Protein AF-A0A8H5YUH0-F1 (afdb_monomer)

Mean predicted aligned error: 22.32 Å

Radius of gyration: 38.68 Å; Cα contacts (8 Å, |Δi|>4): 1839; chains: 1; bounding box: 106×104×126 Å

Structure (mmCIF, N/CA/C/O backbone):
data_AF-A0A8H5YUH0-F1
#
_entry.id   AF-A0A8H5YUH0-F1
#
loop_
_atom_site.group_PDB
_atom_site.id
_atom_site.type_symbol
_atom_site.label_atom_id
_atom_site.label_alt_id
_atom_site.label_comp_id
_atom_site.label_asym_id
_atom_site.label_entity_id
_atom_site.label_seq_id
_atom_site.pdbx_PDB_ins_code
_atom_site.Cartn_x
_atom_site.Cartn_y
_atom_site.Cartn_z
_atom_site.occupancy
_atom_site.B_iso_or_equiv
_atom_site.auth_seq_id
_atom_site.auth_comp_id
_atom_site.auth_asym_id
_atom_site.auth_atom_id
_atom_site.pdbx_PDB_model_num
ATOM 1 N N . MET A 1 1 ? -43.700 -12.342 6.364 1.00 34.75 1 MET A N 1
ATOM 2 C CA . MET A 1 1 ? -42.359 -11.958 5.876 1.00 34.75 1 MET A CA 1
ATOM 3 C C . MET A 1 1 ? -42.136 -10.523 6.317 1.00 34.75 1 MET A C 1
ATOM 5 O O . MET A 1 1 ? -43.004 -9.707 6.036 1.00 34.75 1 MET A O 1
ATOM 9 N N . SER A 1 2 ? -41.096 -10.220 7.093 1.00 41.53 2 SER A N 1
ATOM 10 C CA . SER A 1 2 ? -40.891 -8.859 7.606 1.00 41.53 2 SER A CA 1
ATOM 11 C C . SER A 1 2 ? -40.050 -8.031 6.641 1.00 41.53 2 SER A C 1
ATOM 13 O O . SER A 1 2 ? -38.863 -8.309 6.454 1.00 41.53 2 SER A O 1
ATOM 15 N N . VAL A 1 3 ? -40.661 -6.977 6.096 1.00 59.75 3 VAL A N 1
ATOM 16 C CA . VAL A 1 3 ? -39.940 -5.780 5.639 1.00 59.75 3 VAL A CA 1
ATOM 17 C C . VAL A 1 3 ? -39.027 -5.310 6.779 1.00 59.75 3 VAL A C 1
ATOM 19 O O . VAL A 1 3 ? -39.388 -5.457 7.952 1.00 59.75 3 VAL A O 1
ATOM 22 N N . LEU A 1 4 ? -37.842 -4.779 6.458 1.00 69.00 4 LEU A N 1
ATOM 23 C CA . LEU A 1 4 ? -36.957 -4.177 7.462 1.00 69.00 4 LEU A CA 1
ATOM 24 C C . LEU A 1 4 ? -37.743 -3.144 8.281 1.00 69.00 4 LEU A C 1
ATOM 26 O O . LEU A 1 4 ? -38.501 -2.353 7.720 1.00 69.00 4 LEU A O 1
ATOM 30 N N . SER A 1 5 ? -37.600 -3.163 9.609 1.00 76.56 5 SER A N 1
ATOM 31 C CA . SER A 1 5 ? -38.377 -2.255 10.456 1.00 76.56 5 SER A CA 1
ATOM 32 C C . SER A 1 5 ? -38.051 -0.799 10.116 1.00 76.56 5 SER A C 1
ATOM 34 O O . SER A 1 5 ? -36.908 -0.475 9.792 1.00 76.56 5 SER A O 1
ATOM 36 N N . GLN A 1 6 ? -39.037 0.098 10.226 1.00 74.50 6 GLN A N 1
ATOM 37 C CA . GLN A 1 6 ? -38.838 1.525 9.933 1.00 74.50 6 GLN A CA 1
ATOM 38 C C . GLN A 1 6 ? -37.668 2.127 10.731 1.00 74.50 6 GLN A C 1
ATOM 40 O O . GLN A 1 6 ? -36.935 2.954 10.202 1.00 74.50 6 GLN A O 1
ATOM 45 N N . GLY A 1 7 ? -37.431 1.657 11.963 1.00 70.75 7 GLY A N 1
ATOM 46 C CA . GLY A 1 7 ? -36.268 2.054 12.763 1.00 70.75 7 GLY A CA 1
ATOM 47 C C . GLY A 1 7 ? -34.925 1.615 12.164 1.00 70.75 7 GLY A C 1
ATOM 48 O O . GLY A 1 7 ? -33.990 2.409 12.138 1.00 70.75 7 GLY A O 1
ATOM 49 N N . ILE A 1 8 ? -34.826 0.391 11.626 1.00 71.12 8 ILE A N 1
ATOM 50 C CA . ILE A 1 8 ? -33.613 -0.075 10.931 1.00 71.12 8 ILE A CA 1
ATOM 51 C C . ILE A 1 8 ? -33.422 0.699 9.625 1.00 71.12 8 ILE A C 1
ATOM 53 O O . ILE A 1 8 ? -32.325 1.187 9.373 1.00 71.12 8 ILE A O 1
ATOM 57 N N . GLN A 1 9 ? -34.480 0.876 8.826 1.00 75.81 9 GLN A N 1
ATOM 58 C CA . GLN A 1 9 ? -34.396 1.664 7.592 1.00 75.81 9 GLN A CA 1
ATOM 59 C C . GLN A 1 9 ? -33.967 3.112 7.879 1.00 75.81 9 GLN A C 1
ATOM 61 O O . GLN A 1 9 ? -33.091 3.630 7.198 1.00 75.81 9 GLN A O 1
ATOM 66 N N . SER A 1 10 ? -34.515 3.749 8.919 1.00 78.00 10 SER A N 1
ATOM 67 C CA . SER A 1 10 ? -34.119 5.103 9.326 1.00 78.00 10 SER A CA 1
ATOM 68 C C . SER A 1 10 ? -32.666 5.176 9.802 1.00 78.00 10 SER A C 1
ATOM 70 O O . SER A 1 10 ? -31.998 6.160 9.497 1.00 78.00 10 SER A O 1
ATOM 72 N N . LYS A 1 11 ? -32.160 4.157 10.516 1.00 73.25 11 LYS A N 1
ATOM 73 C CA . LYS A 1 11 ? -30.747 4.098 10.931 1.00 73.25 11 LYS A CA 1
ATOM 74 C C . LYS A 1 11 ? -29.819 3.941 9.721 1.00 73.25 11 LYS A C 1
ATOM 76 O O . LYS A 1 11 ? -28.820 4.641 9.643 1.00 73.25 11 LYS A O 1
ATOM 81 N N . LEU A 1 12 ? -30.175 3.077 8.766 1.00 73.75 12 LEU A N 1
ATOM 82 C CA . LEU A 1 12 ? -29.415 2.894 7.524 1.00 73.75 12 LEU A CA 1
ATOM 83 C C . LEU A 1 12 ? -29.387 4.169 6.668 1.00 73.75 12 LEU A C 1
ATOM 85 O O . LEU A 1 12 ? -28.328 4.513 6.158 1.00 73.75 12 LEU A O 1
ATOM 89 N N . ARG A 1 13 ? -30.514 4.893 6.549 1.00 85.25 13 ARG A N 1
ATOM 90 C CA . ARG A 1 13 ? -30.536 6.205 5.875 1.00 85.25 13 ARG A CA 1
ATOM 91 C C . ARG A 1 13 ? -29.604 7.196 6.566 1.00 85.25 13 ARG A C 1
ATOM 93 O O . ARG A 1 13 ? -28.718 7.713 5.907 1.00 85.25 13 ARG A O 1
ATOM 100 N N . GLY A 1 14 ? -29.728 7.354 7.887 1.00 77.69 14 GLY A N 1
ATOM 101 C CA . GLY A 1 14 ? -28.892 8.277 8.660 1.00 77.69 14 GLY A CA 1
ATOM 102 C C . GLY A 1 14 ? -27.386 8.030 8.515 1.00 77.69 14 GLY A C 1
ATOM 103 O O . GLY A 1 14 ? -26.649 8.991 8.342 1.00 77.69 14 GLY A O 1
ATOM 104 N N . ILE A 1 15 ? -26.940 6.766 8.509 1.00 77.62 15 ILE A N 1
ATOM 105 C CA . ILE A 1 15 ? -25.524 6.409 8.281 1.00 77.62 15 ILE A CA 1
ATOM 106 C C . ILE A 1 15 ? -25.061 6.842 6.883 1.00 77.62 15 ILE A C 1
ATOM 108 O O . ILE A 1 15 ? -23.987 7.407 6.730 1.00 77.62 15 ILE A O 1
ATOM 112 N N . ILE A 1 16 ? -25.870 6.590 5.853 1.00 81.44 16 ILE A N 1
ATOM 113 C CA . ILE A 1 16 ? -25.535 6.958 4.470 1.00 81.44 16 ILE A CA 1
ATOM 114 C C . ILE A 1 16 ? -25.541 8.486 4.296 1.00 81.44 16 ILE A C 1
ATOM 116 O O . ILE A 1 16 ? -24.627 9.029 3.680 1.00 81.44 16 ILE A O 1
ATOM 120 N N . ASP A 1 17 ? -26.536 9.170 4.868 1.00 85.12 17 ASP A N 1
ATOM 121 C CA . ASP A 1 17 ? -26.675 10.630 4.820 1.00 85.12 17 ASP A CA 1
ATOM 122 C C . ASP A 1 17 ? -25.502 11.332 5.526 1.00 85.12 17 ASP A C 1
ATOM 124 O O . ASP A 1 17 ? -24.953 12.295 4.995 1.00 85.12 17 ASP A O 1
ATOM 128 N N . GLU A 1 18 ? -25.046 10.819 6.675 1.00 78.44 18 GLU A N 1
ATOM 129 C CA . GLU A 1 18 ? -23.885 11.335 7.421 1.00 78.44 18 GLU A CA 1
ATOM 130 C C . GLU A 1 18 ? -22.621 11.437 6.546 1.00 78.44 18 GLU A C 1
ATOM 132 O O . GLU A 1 18 ? -21.846 12.386 6.680 1.00 78.44 18 GLU A O 1
ATOM 137 N N . TYR A 1 19 ? -22.438 10.509 5.602 1.00 75.94 19 TYR A N 1
ATOM 138 C CA . TYR A 1 19 ? -21.250 10.448 4.745 1.00 75.94 19 TYR A CA 1
ATOM 139 C C . TYR A 1 19 ? -21.340 11.436 3.567 1.00 75.94 19 TYR A C 1
ATOM 141 O O . TYR A 1 19 ? -20.321 11.924 3.076 1.00 75.94 19 TYR A O 1
ATOM 149 N N . THR A 1 20 ? -22.555 11.744 3.110 1.00 81.06 20 THR A N 1
ATOM 150 C CA . THR A 1 20 ? -22.821 12.573 1.924 1.00 81.06 20 THR A CA 1
ATOM 151 C C . THR A 1 20 ? -23.232 14.012 2.239 1.00 81.06 20 THR A C 1
ATOM 153 O O . THR A 1 20 ? -23.141 14.864 1.363 1.00 81.06 20 THR A O 1
ATOM 156 N N . THR A 1 21 ? -23.722 14.298 3.452 1.00 71.75 21 THR A N 1
ATOM 157 C CA . THR A 1 21 ? -24.270 15.619 3.828 1.00 71.75 21 THR A CA 1
ATOM 158 C C . THR A 1 21 ? -23.669 16.210 5.110 1.00 71.75 21 THR A C 1
ATOM 160 O O . THR A 1 21 ? -24.075 17.292 5.530 1.00 71.75 21 THR A O 1
ATOM 163 N N . GLY A 1 22 ? -22.744 15.512 5.776 1.00 47.62 22 GLY A N 1
ATOM 164 C CA . GLY A 1 22 ? -22.172 15.934 7.057 1.00 47.62 22 GLY A CA 1
ATOM 165 C C . GLY A 1 22 ? -20.941 16.840 6.938 1.00 47.62 22 GLY A C 1
ATOM 166 O O . GLY A 1 22 ? -19.823 16.334 6.913 1.00 47.62 22 GLY A O 1
ATOM 167 N N . GLY A 1 23 ? -21.134 18.165 6.961 1.00 46.62 23 GLY A N 1
ATOM 168 C CA . GLY A 1 23 ? -20.059 19.148 7.188 1.00 46.62 23 GLY A CA 1
ATOM 169 C C . GLY A 1 23 ? -19.947 20.264 6.142 1.00 46.62 23 GLY A C 1
ATOM 170 O O . GLY A 1 23 ? -20.737 20.348 5.205 1.00 46.62 23 GLY A O 1
ATOM 171 N N . THR A 1 24 ? -18.952 21.141 6.314 1.00 40.62 24 THR A N 1
ATOM 172 C CA . THR A 1 24 ? -18.620 22.225 5.365 1.00 40.62 24 THR A CA 1
ATOM 173 C C . THR A 1 24 ? -17.919 21.739 4.092 1.00 40.62 24 THR A C 1
ATOM 175 O O . THR A 1 24 ? -17.870 22.483 3.118 1.00 40.62 24 THR A O 1
ATOM 178 N N . GLU A 1 25 ? -17.423 20.499 4.076 1.00 53.81 25 GLU A N 1
ATOM 179 C CA . GLU A 1 25 ? -16.962 19.784 2.881 1.00 53.81 25 GLU A CA 1
ATOM 180 C C . GLU A 1 25 ? -17.550 18.359 2.888 1.00 53.81 25 GLU A C 1
ATOM 182 O O . GLU A 1 25 ? -17.596 17.707 3.931 1.00 53.81 25 GLU A O 1
ATOM 187 N N . CYS A 1 26 ? -18.035 17.868 1.742 1.00 58.81 26 CYS A N 1
ATOM 188 C CA . CYS A 1 26 ? -18.664 16.543 1.642 1.00 58.81 26 CYS A CA 1
ATOM 189 C C . CYS A 1 26 ? -17.606 15.426 1.593 1.00 58.81 26 CYS A C 1
ATOM 191 O O . CYS A 1 26 ? -16.734 15.443 0.721 1.00 58.81 26 CYS A O 1
ATOM 193 N N . LYS A 1 27 ? -17.706 14.418 2.475 1.00 71.12 27 LYS A N 1
ATOM 194 C CA . LYS A 1 27 ? -16.730 13.309 2.547 1.00 71.12 27 LYS A CA 1
ATOM 195 C C . LYS A 1 27 ? -16.739 12.443 1.286 1.00 71.12 27 LYS A C 1
ATOM 197 O O . LYS A 1 27 ? -15.678 12.099 0.758 1.00 71.12 27 LYS A O 1
ATOM 202 N N . ILE A 1 28 ? -17.933 12.140 0.782 1.00 84.31 28 ILE A N 1
ATOM 203 C CA . ILE A 1 28 ? -18.191 11.544 -0.535 1.00 84.31 28 ILE A CA 1
ATOM 204 C C . ILE A 1 28 ? -19.276 12.370 -1.254 1.00 84.31 28 ILE A C 1
ATOM 206 O O . ILE A 1 28 ? -20.091 12.992 -0.573 1.00 84.31 28 ILE A O 1
ATOM 210 N N . PRO A 1 29 ? -19.317 12.418 -2.603 1.00 87.44 29 PRO A N 1
ATOM 211 C CA . PRO A 1 29 ? -20.213 13.322 -3.326 1.00 87.44 29 PRO A CA 1
ATOM 212 C C . PRO A 1 29 ? -21.654 12.842 -3.194 1.00 87.44 29 PRO A C 1
ATOM 214 O O . PRO A 1 29 ? -22.537 13.605 -2.825 1.00 87.44 29 PRO A O 1
ATOM 217 N N . GLY A 1 30 ? -21.861 11.549 -3.439 1.00 90.50 30 GLY A N 1
ATOM 218 C CA . GLY A 1 30 ? -23.127 10.860 -3.294 1.00 90.50 30 GLY A CA 1
ATOM 219 C C . GLY A 1 30 ? -22.926 9.348 -3.266 1.00 90.50 30 GLY A C 1
ATOM 220 O O . GLY A 1 30 ? -21.914 8.833 -3.751 1.00 90.50 30 GLY A O 1
ATOM 221 N N . LEU A 1 31 ? -23.891 8.649 -2.677 1.00 91.75 31 LEU A N 1
ATOM 222 C CA . LEU A 1 31 ? -23.863 7.207 -2.450 1.00 91.75 31 LEU A CA 1
ATOM 223 C C . LEU A 1 31 ? -25.244 6.610 -2.711 1.00 91.75 31 LEU A C 1
ATOM 225 O O . LEU A 1 31 ? -26.270 7.199 -2.359 1.00 91.75 31 LEU A O 1
ATOM 229 N N . VAL A 1 32 ? -25.266 5.411 -3.289 1.00 93.50 32 VAL A N 1
ATOM 230 C CA . VAL A 1 32 ? -26.486 4.612 -3.436 1.00 93.50 32 VAL A CA 1
ATOM 231 C C . VAL A 1 32 ? -26.284 3.272 -2.752 1.00 93.50 32 VAL A C 1
ATOM 233 O O . VAL A 1 32 ? -25.337 2.555 -3.070 1.00 93.50 32 VAL A O 1
ATOM 236 N N . TYR A 1 33 ? -27.197 2.915 -1.848 1.00 93.19 33 TYR A N 1
ATOM 237 C CA . TYR A 1 33 ? -27.271 1.569 -1.281 1.00 93.19 33 TYR A CA 1
ATOM 238 C C . TYR A 1 33 ? -28.649 0.967 -1.534 1.00 93.19 33 TYR A C 1
ATOM 240 O O . TYR A 1 33 ? -29.678 1.557 -1.195 1.00 93.19 33 TYR A O 1
ATOM 248 N N . THR A 1 34 ? -28.665 -0.232 -2.113 1.00 91.06 34 THR A N 1
ATOM 249 C CA . THR A 1 34 ? -29.883 -1.025 -2.305 1.00 91.06 34 THR A CA 1
ATOM 250 C C . THR A 1 34 ? -29.653 -2.454 -1.835 1.00 91.06 34 THR A C 1
ATOM 252 O O . THR A 1 34 ? -28.621 -3.046 -2.146 1.00 91.06 34 THR A O 1
ATOM 255 N N . ALA A 1 35 ? -30.619 -3.017 -1.112 1.00 90.69 35 ALA A N 1
ATOM 256 C CA . ALA A 1 35 ? -30.624 -4.408 -0.671 1.00 90.69 35 ALA A CA 1
ATOM 257 C C . ALA A 1 35 ? -31.868 -5.134 -1.199 1.00 90.69 35 ALA A C 1
ATOM 259 O O . ALA A 1 35 ? -32.962 -4.570 -1.200 1.00 90.69 35 ALA A O 1
ATOM 260 N N . PHE A 1 36 ? -31.707 -6.395 -1.592 1.00 90.19 36 PHE A N 1
ATOM 261 C CA . PHE A 1 36 ? -32.696 -7.205 -2.310 1.00 90.19 36 PHE A CA 1
ATOM 262 C C . PHE A 1 36 ? -32.874 -8.581 -1.657 1.00 90.19 36 PHE A C 1
ATOM 264 O O . PHE A 1 36 ? -32.031 -9.035 -0.875 1.00 90.19 36 PHE A O 1
ATOM 271 N N . ARG A 1 37 ? -33.945 -9.279 -2.042 1.00 90.88 37 ARG A N 1
ATOM 272 C CA . ARG A 1 37 ? -34.122 -10.724 -1.830 1.00 90.88 37 ARG A CA 1
ATOM 273 C C . ARG A 1 37 ? -34.308 -11.439 -3.168 1.00 90.88 37 ARG A C 1
ATOM 275 O O . ARG A 1 37 ? -34.371 -10.815 -4.222 1.00 90.88 37 ARG A O 1
ATOM 282 N N . ASN A 1 38 ? -34.437 -12.762 -3.128 1.00 91.62 38 ASN A N 1
ATOM 283 C CA . ASN A 1 38 ? -34.766 -13.594 -4.288 1.00 91.62 38 ASN A CA 1
ATOM 284 C C . ASN A 1 38 ? -36.107 -13.261 -4.986 1.00 91.62 38 ASN A C 1
ATOM 286 O O . ASN A 1 38 ? -36.356 -13.787 -6.068 1.00 91.62 38 ASN A O 1
ATOM 290 N N . ASP A 1 39 ? -36.970 -12.428 -4.394 1.00 88.31 39 ASP A N 1
ATOM 291 C CA . ASP A 1 39 ? -38.197 -11.916 -5.024 1.00 88.31 39 ASP A CA 1
ATOM 292 C C . ASP A 1 39 ? -37.946 -10.751 -6.008 1.00 88.31 39 ASP A C 1
ATOM 294 O O . ASP A 1 39 ? -38.821 -10.412 -6.805 1.00 88.31 39 ASP A O 1
ATOM 298 N N . GLY A 1 40 ? -36.739 -10.176 -6.006 1.00 82.06 40 GLY A N 1
ATOM 299 C CA . GLY A 1 40 ? -36.341 -9.086 -6.894 1.00 82.06 40 GLY A CA 1
ATOM 300 C C . GLY A 1 40 ? -36.827 -7.700 -6.475 1.00 82.06 40 GLY A C 1
ATOM 301 O O . GLY A 1 40 ? -36.554 -6.738 -7.196 1.00 82.06 40 GLY A O 1
ATOM 302 N N . GLU A 1 41 ? -37.536 -7.560 -5.352 1.00 83.12 41 GLU A N 1
ATOM 303 C CA . GLU A 1 41 ? -37.901 -6.242 -4.827 1.00 83.12 41 GLU A CA 1
ATOM 304 C C . GLU A 1 41 ? -36.821 -5.698 -3.874 1.00 83.12 41 GLU A C 1
ATOM 306 O O . GLU A 1 41 ? -36.299 -6.438 -3.029 1.00 83.12 41 GLU A O 1
ATOM 311 N N . PRO A 1 42 ? -36.482 -4.397 -3.956 1.00 87.69 42 PRO A N 1
ATOM 312 C CA . PRO A 1 42 ? -35.668 -3.745 -2.941 1.00 87.69 42 PRO A CA 1
ATOM 313 C C . PRO A 1 42 ? -36.340 -3.797 -1.560 1.00 87.69 42 PRO A C 1
ATOM 315 O O . PRO A 1 42 ? -37.399 -3.213 -1.334 1.00 87.69 42 PRO A O 1
ATOM 318 N N . ILE A 1 43 ? -35.695 -4.450 -0.591 1.00 88.50 43 ILE A N 1
ATOM 319 C CA . ILE A 1 43 ? -36.096 -4.407 0.829 1.00 88.50 43 ILE A CA 1
ATOM 320 C C . ILE A 1 43 ? -35.564 -3.160 1.551 1.00 88.50 43 ILE A C 1
ATOM 322 O O . ILE A 1 43 ? -36.065 -2.789 2.619 1.00 88.50 43 ILE A O 1
ATOM 326 N N . PHE A 1 44 ? -34.548 -2.522 0.968 1.00 89.44 44 PHE A N 1
ATOM 327 C CA . PHE A 1 44 ? -34.042 -1.199 1.315 1.00 89.44 44 PHE A CA 1
ATOM 328 C C . PHE A 1 44 ? -33.467 -0.543 0.060 1.00 89.44 44 PHE A C 1
ATOM 330 O O . PHE A 1 44 ? -32.828 -1.216 -0.744 1.00 89.44 44 PHE A O 1
ATOM 337 N N . GLN A 1 45 ? -33.665 0.765 -0.076 1.00 91.88 45 GLN A N 1
ATOM 338 C CA . GLN A 1 45 ? -33.163 1.572 -1.183 1.00 91.88 45 GLN A CA 1
ATOM 339 C C . GLN A 1 45 ? -32.998 3.009 -0.685 1.00 91.88 45 GLN A C 1
ATOM 341 O O . GLN A 1 45 ? -33.925 3.586 -0.093 1.00 91.88 45 GLN A O 1
ATOM 346 N N . HIS A 1 46 ? -31.815 3.578 -0.888 1.00 93.44 46 HIS A N 1
ATOM 347 C CA . HIS A 1 46 ? -31.511 4.953 -0.513 1.00 93.44 46 HIS A CA 1
ATOM 348 C C . HIS A 1 46 ? -30.478 5.563 -1.455 1.00 93.44 46 HIS A C 1
ATOM 350 O O . HIS A 1 46 ? -29.487 4.921 -1.804 1.00 93.44 46 HIS A O 1
ATOM 356 N N . TYR A 1 47 ? -30.748 6.809 -1.827 1.00 94.44 47 TYR A N 1
ATOM 357 C CA . TYR A 1 47 ? -29.910 7.673 -2.642 1.00 94.44 47 TYR A CA 1
ATOM 358 C C . TYR A 1 47 ? -29.594 8.882 -1.777 1.00 94.44 47 TYR A C 1
ATOM 360 O O . TYR A 1 47 ? -30.521 9.476 -1.225 1.00 94.44 47 TYR A O 1
ATOM 368 N N . SER A 1 48 ? -28.320 9.233 -1.645 1.00 92.75 48 SER A N 1
ATOM 369 C CA . SER A 1 48 ? -27.934 10.415 -0.885 1.00 92.75 48 SER A CA 1
ATOM 370 C C . SER A 1 48 ? -26.770 11.161 -1.516 1.00 92.75 48 SER A C 1
ATOM 372 O O . SER A 1 48 ? -26.011 10.600 -2.309 1.00 92.75 48 SER A O 1
ATOM 374 N N . GLY A 1 49 ? -26.661 12.443 -1.178 1.00 91.69 49 GLY A N 1
ATOM 375 C CA . GLY A 1 49 ? -25.716 13.381 -1.770 1.00 91.69 49 GLY A CA 1
ATOM 376 C C . GLY A 1 49 ? -26.037 13.779 -3.212 1.00 91.69 49 GLY A C 1
ATOM 377 O O . GLY A 1 49 ? -27.178 13.727 -3.677 1.00 91.69 49 GLY A O 1
ATOM 378 N N . LEU A 1 50 ? -24.993 14.209 -3.908 1.00 92.06 50 LEU A N 1
ATOM 379 C CA . LEU A 1 50 ? -24.997 14.882 -5.200 1.00 92.06 50 LEU A CA 1
ATOM 380 C C . LEU A 1 50 ? -24.256 14.042 -6.250 1.00 92.06 50 LEU A C 1
ATOM 382 O O . LEU A 1 50 ? -23.308 13.318 -5.946 1.00 92.06 50 LEU A O 1
ATOM 386 N N . ARG A 1 51 ? -24.651 14.175 -7.520 1.00 91.81 51 ARG A N 1
ATOM 387 C CA . ARG A 1 51 ? -24.015 13.486 -8.659 1.00 91.81 51 ARG A CA 1
ATOM 388 C C . ARG A 1 51 ? -22.588 13.975 -8.928 1.00 91.81 51 ARG A C 1
ATOM 390 O O . ARG A 1 51 ? -21.827 13.257 -9.573 1.00 91.81 51 ARG A O 1
ATOM 397 N N . ALA A 1 52 ? -22.236 15.174 -8.454 1.00 88.62 52 ALA A N 1
ATOM 398 C CA . ALA A 1 52 ? -20.887 15.729 -8.493 1.00 88.62 52 ALA A CA 1
ATOM 399 C C . ALA A 1 52 ? -20.636 16.675 -7.310 1.00 88.62 52 ALA A C 1
ATOM 401 O O . ALA A 1 52 ? -21.549 17.391 -6.911 1.00 88.62 52 ALA A O 1
ATOM 402 N N . VAL A 1 53 ? -19.389 16.773 -6.830 1.00 83.12 53 VAL A N 1
ATOM 403 C CA . VAL A 1 53 ? -18.986 17.744 -5.778 1.00 83.12 53 VAL A CA 1
ATOM 404 C C . VAL A 1 53 ? -19.278 19.204 -6.175 1.00 83.12 53 VAL A C 1
ATOM 406 O O . VAL A 1 53 ? -19.482 20.056 -5.318 1.00 83.12 53 VAL A O 1
ATOM 409 N N . THR A 1 54 ? -19.312 19.501 -7.476 1.00 76.50 54 THR A N 1
ATOM 410 C CA . THR A 1 54 ? -19.531 20.845 -8.041 1.00 76.50 54 THR A CA 1
ATOM 411 C C . THR A 1 54 ? -20.944 21.066 -8.601 1.00 76.50 54 THR A C 1
ATOM 413 O O . THR A 1 54 ? -21.184 22.089 -9.240 1.00 76.50 54 THR A O 1
ATOM 416 N N . SER A 1 55 ? -21.878 20.128 -8.400 1.00 73.00 55 SER A N 1
ATOM 417 C CA . SER A 1 55 ? -23.231 20.169 -8.975 1.00 73.00 55 SER A CA 1
ATOM 418 C C . SER A 1 55 ? -24.308 20.123 -7.898 1.00 73.00 55 SER A C 1
ATOM 420 O O . SER A 1 55 ? -24.252 19.290 -7.005 1.00 73.00 55 SER A O 1
ATOM 422 N N . GLU A 1 56 ? -25.358 20.930 -8.048 1.00 78.00 56 GLU A N 1
ATOM 423 C CA . GLU A 1 56 ? -26.559 20.877 -7.196 1.00 78.00 56 GLU A CA 1
ATOM 424 C C . GLU A 1 56 ? -27.478 19.674 -7.513 1.00 78.00 56 GLU A C 1
ATOM 426 O O . GLU A 1 56 ? -28.525 19.508 -6.891 1.00 78.00 56 GLU A O 1
ATOM 431 N N . SER A 1 57 ? -27.123 18.827 -8.488 1.00 88.56 57 SER A N 1
ATOM 432 C CA . SER A 1 57 ? -27.956 17.693 -8.918 1.00 88.56 57 SER A CA 1
ATOM 433 C C . SER A 1 57 ? -27.896 16.531 -7.914 1.00 88.56 57 SER A C 1
ATOM 435 O O . SER A 1 57 ? -26.821 15.943 -7.766 1.00 88.56 57 SER A O 1
ATOM 437 N N . PRO A 1 58 ? -29.007 16.130 -7.268 1.00 93.00 58 PRO A N 1
ATOM 438 C CA . PRO A 1 58 ? -29.005 15.051 -6.283 1.00 93.00 58 PRO A CA 1
ATOM 439 C C . PRO A 1 58 ? -28.841 13.659 -6.911 1.00 93.00 58 PRO A C 1
ATOM 441 O O . PRO A 1 58 ? -29.210 13.414 -8.068 1.00 93.00 58 PRO A O 1
ATOM 444 N N . MET A 1 59 ? -28.325 12.720 -6.116 1.00 94.19 59 MET A N 1
ATOM 445 C CA . MET A 1 59 ? -28.445 11.289 -6.402 1.00 94.19 59 MET A CA 1
ATOM 446 C C . MET A 1 59 ? -29.924 10.879 -6.392 1.00 94.19 59 MET A C 1
ATOM 448 O O . MET A 1 59 ? -30.706 11.325 -5.554 1.00 94.19 59 MET A O 1
ATOM 452 N N . SER A 1 60 ? -30.314 10.030 -7.338 1.00 95.38 60 SER A N 1
ATOM 453 C CA . SER A 1 60 ? -31.718 9.703 -7.617 1.00 95.38 60 SER A CA 1
ATOM 454 C C . SER A 1 60 ? -31.855 8.318 -8.243 1.00 95.38 60 SER A C 1
ATOM 456 O O . SER A 1 60 ? -30.867 7.757 -8.715 1.00 95.38 60 SER A O 1
ATOM 458 N N . GLU A 1 61 ? -33.077 7.788 -8.320 1.00 94.81 61 GLU A N 1
ATOM 459 C CA . GLU A 1 61 ? -33.338 6.498 -8.975 1.00 94.81 61 GLU A CA 1
ATOM 460 C C . GLU A 1 61 ? -32.996 6.464 -10.463 1.00 94.81 61 GLU A C 1
ATOM 462 O O . GLU A 1 61 ? -32.595 5.420 -10.973 1.00 94.81 61 GLU A O 1
ATOM 467 N N . GLU A 1 62 ? -33.036 7.620 -11.122 1.00 96.31 62 GLU A N 1
ATOM 468 C CA . GLU A 1 62 ? -32.631 7.770 -12.515 1.00 96.31 62 GLU A CA 1
ATOM 469 C C . GLU A 1 62 ? -31.106 7.736 -12.715 1.00 96.31 62 GLU A C 1
ATOM 471 O O . GLU A 1 62 ? -30.651 7.544 -13.844 1.00 96.31 62 GLU A O 1
ATOM 476 N N . THR A 1 63 ? -30.311 7.931 -11.651 1.00 97.19 63 THR A N 1
ATOM 477 C CA . THR A 1 63 ? -28.863 8.160 -11.750 1.00 97.19 63 THR A CA 1
ATOM 478 C C . THR A 1 63 ? -28.117 6.931 -12.270 1.00 97.19 63 THR A C 1
ATOM 480 O O . THR A 1 63 ? -28.188 5.840 -11.701 1.00 97.19 63 THR A O 1
ATOM 483 N N . VAL A 1 64 ? -27.347 7.146 -13.335 1.00 97.62 64 VAL A N 1
ATOM 484 C CA . VAL A 1 64 ? -26.560 6.130 -14.036 1.00 97.62 64 VAL A CA 1
ATOM 485 C C . VAL A 1 64 ? -25.120 6.147 -13.528 1.00 97.62 64 VAL A C 1
ATOM 487 O O . VAL A 1 64 ? -24.503 7.201 -13.401 1.00 97.62 64 VAL A O 1
ATOM 490 N N . PHE A 1 65 ? -24.572 4.968 -13.254 1.00 97.56 65 PHE A N 1
ATOM 491 C CA . PHE A 1 65 ? -23.208 4.766 -12.771 1.00 97.56 65 PHE A CA 1
ATOM 492 C C . PHE A 1 65 ? -22.387 4.037 -13.836 1.00 97.56 65 PHE A C 1
ATOM 494 O O . PHE A 1 65 ? -22.919 3.198 -14.567 1.00 97.56 65 PHE A O 1
ATOM 501 N N . PHE A 1 66 ? -21.079 4.295 -13.902 1.00 97.00 66 PHE A N 1
ATOM 502 C CA . PHE A 1 66 ? -20.168 3.358 -14.554 1.00 97.00 66 PHE A CA 1
ATOM 503 C C . PHE A 1 66 ? -20.035 2.128 -13.653 1.00 97.00 66 PHE A C 1
ATOM 505 O O . PHE A 1 66 ? -19.502 2.215 -12.545 1.00 97.00 66 PHE A O 1
ATOM 512 N N . MET A 1 67 ? -20.556 0.988 -14.113 1.00 95.94 67 MET A N 1
ATOM 513 C CA . MET A 1 67 ? -20.663 -0.229 -13.300 1.00 95.94 67 MET A CA 1
ATOM 514 C C . MET A 1 67 ? -19.312 -0.940 -13.150 1.00 95.94 67 MET A C 1
ATOM 516 O O . MET A 1 67 ? -19.144 -1.776 -12.259 1.00 95.94 67 MET A O 1
ATOM 520 N N . ALA A 1 68 ? -18.342 -0.613 -14.011 1.00 95.25 68 ALA A N 1
ATOM 521 C CA . ALA A 1 68 ? -17.013 -1.206 -14.023 1.00 95.25 68 ALA A CA 1
ATOM 522 C C . ALA A 1 68 ? -17.100 -2.745 -13.939 1.00 95.25 68 ALA A C 1
ATOM 524 O O . ALA A 1 68 ? -17.900 -3.386 -14.629 1.00 95.25 68 ALA A O 1
ATOM 525 N N . SER A 1 69 ? -16.304 -3.351 -13.059 1.00 95.50 69 SER A N 1
ATOM 526 C CA . SER A 1 69 ? -16.172 -4.801 -12.906 1.00 95.50 69 SER A CA 1
ATOM 527 C C . SER A 1 69 ? -17.429 -5.547 -12.432 1.00 95.50 69 SER A C 1
ATOM 529 O O . SER A 1 69 ? -17.433 -6.775 -12.485 1.00 95.50 69 SER A O 1
ATOM 531 N N . PHE A 1 70 ? -18.535 -4.867 -12.100 1.00 95.44 70 PHE A N 1
ATOM 532 C CA . PHE A 1 70 ? -19.846 -5.525 -11.985 1.00 95.44 70 PHE A CA 1
ATOM 533 C C . PHE A 1 70 ? -20.259 -6.185 -13.310 1.00 95.44 70 PHE A C 1
ATOM 535 O O . PHE A 1 70 ? -20.879 -7.246 -13.295 1.00 95.44 70 PHE A O 1
ATOM 542 N N . THR A 1 71 ? -19.860 -5.608 -14.454 1.00 97.69 71 THR A N 1
ATOM 543 C CA . THR A 1 71 ? -20.095 -6.141 -15.813 1.00 97.69 71 THR A CA 1
ATOM 544 C C . THR A 1 71 ? -19.753 -7.630 -15.920 1.00 97.69 71 THR A C 1
ATOM 546 O O . THR A 1 71 ? -20.497 -8.389 -16.542 1.00 97.69 71 THR A O 1
ATOM 549 N N . LYS A 1 72 ? -18.691 -8.071 -15.228 1.00 98.25 72 LYS A N 1
ATOM 550 C CA . LYS A 1 72 ? -18.239 -9.468 -15.169 1.00 98.25 72 LYS A CA 1
ATOM 551 C C . LYS A 1 72 ? -19.358 -10.440 -14.759 1.00 98.25 72 LYS A C 1
ATOM 553 O O . LYS A 1 72 ? -19.433 -11.543 -15.296 1.00 98.25 72 LYS A O 1
ATOM 558 N N . LEU A 1 73 ? -20.279 -10.020 -13.883 1.00 96.56 73 LEU A N 1
ATOM 559 C CA . LEU A 1 73 ? -21.425 -10.827 -13.454 1.00 96.56 73 LEU A CA 1
ATOM 560 C C . LEU A 1 73 ? -22.403 -11.106 -14.609 1.00 96.56 73 LEU A C 1
ATOM 562 O O . LEU A 1 73 ? -22.825 -12.248 -14.793 1.00 96.56 73 LEU A O 1
ATOM 566 N N . ALA A 1 74 ? -22.717 -10.093 -15.424 1.00 97.88 74 ALA A N 1
ATOM 567 C CA . ALA A 1 74 ? -23.557 -10.251 -16.615 1.00 97.88 74 ALA A CA 1
ATOM 568 C C . ALA A 1 74 ? -22.849 -11.101 -17.688 1.00 97.88 74 ALA A C 1
ATOM 570 O O . ALA A 1 74 ? -23.447 -12.029 -18.237 1.00 97.88 74 ALA A O 1
ATOM 571 N N . THR A 1 75 ? -21.550 -10.867 -17.903 1.00 98.50 75 THR A N 1
ATOM 572 C CA . THR A 1 75 ? -20.700 -11.670 -18.798 1.00 98.50 75 THR A CA 1
ATOM 573 C C . THR A 1 75 ? -20.679 -13.143 -18.398 1.00 98.50 75 THR A C 1
ATOM 575 O O . THR A 1 75 ? -20.822 -14.016 -19.254 1.00 98.50 75 THR A O 1
ATOM 578 N N . SER A 1 76 ? -20.579 -13.441 -17.099 1.00 98.12 76 SER A N 1
ATOM 579 C CA . SER A 1 76 ? -20.649 -14.811 -16.587 1.00 98.12 76 SER A CA 1
ATOM 580 C C . SER A 1 76 ? -22.023 -15.446 -16.823 1.00 98.12 76 SER A C 1
ATOM 582 O O . SER A 1 76 ? -22.090 -16.568 -17.318 1.00 98.12 76 SER A O 1
ATOM 584 N N . VAL A 1 77 ? -23.130 -14.727 -16.589 1.00 98.38 77 VAL A N 1
ATOM 585 C CA . VAL A 1 77 ? -24.484 -15.236 -16.891 1.00 98.38 77 VAL A CA 1
ATOM 586 C C . VAL A 1 77 ? -24.640 -15.577 -18.381 1.00 98.38 77 VAL A C 1
ATOM 588 O O . VAL A 1 77 ? -25.064 -16.689 -18.700 1.00 98.38 77 VAL A O 1
ATOM 591 N N . ALA A 1 78 ? -24.236 -14.687 -19.294 1.00 98.50 78 ALA A N 1
ATOM 592 C CA . ALA A 1 78 ? -24.291 -14.934 -20.742 1.00 98.50 78 ALA A CA 1
ATOM 593 C C . ALA A 1 78 ? -23.383 -16.102 -21.182 1.00 98.50 78 ALA A C 1
ATOM 595 O O . ALA A 1 78 ? -23.771 -16.934 -22.009 1.00 98.50 78 ALA A O 1
ATOM 596 N N . CYS A 1 79 ? -22.190 -16.213 -20.593 1.00 98.69 79 CYS A N 1
ATOM 597 C CA . CYS A 1 79 ? -21.285 -17.340 -20.808 1.00 98.69 79 CYS A CA 1
ATOM 598 C C . CYS A 1 79 ? -21.914 -18.663 -20.343 1.00 98.69 79 CYS A C 1
ATOM 600 O O . CYS A 1 79 ? -21.929 -19.653 -21.078 1.00 98.69 79 CYS A O 1
ATOM 602 N N . MET A 1 80 ? -22.488 -18.690 -19.140 1.00 98.62 80 MET A N 1
ATOM 603 C CA . MET A 1 80 ? -23.078 -19.897 -18.567 1.00 98.62 80 MET A CA 1
ATOM 604 C C . MET A 1 80 ? -24.377 -20.316 -19.270 1.00 98.62 80 MET A C 1
ATOM 606 O O . MET A 1 80 ? -24.641 -21.515 -19.368 1.00 98.62 80 MET A O 1
ATOM 610 N N . GLN A 1 81 ? -25.120 -19.385 -19.879 1.00 98.44 81 GLN A N 1
ATOM 611 C CA . GLN A 1 81 ? -26.195 -19.709 -20.826 1.00 98.44 81 GLN A CA 1
ATOM 612 C C . GLN A 1 81 ? -25.673 -20.497 -22.042 1.00 98.44 81 GLN A C 1
ATOM 614 O O . GLN A 1 81 ? -26.288 -21.488 -22.439 1.00 98.44 81 GLN A O 1
ATOM 619 N N . LEU A 1 82 ? -24.531 -20.109 -22.624 1.00 98.56 82 LEU A N 1
ATOM 620 C CA . LEU A 1 82 ? -23.907 -20.844 -23.736 1.00 98.56 82 LEU A CA 1
ATOM 621 C C . LEU A 1 82 ? -23.375 -22.222 -23.308 1.00 98.56 82 LEU A C 1
ATOM 623 O O . LEU A 1 82 ? -23.487 -23.183 -24.078 1.00 98.56 82 LEU A O 1
ATOM 627 N N . VAL A 1 83 ? -22.843 -22.340 -22.086 1.00 98.50 83 VAL A N 1
ATOM 628 C CA . VAL A 1 83 ? -22.425 -23.628 -21.500 1.00 98.50 83 VAL A CA 1
ATOM 629 C C . VAL A 1 83 ? -23.631 -24.550 -21.291 1.00 98.50 83 VAL A C 1
ATOM 631 O O . VAL A 1 83 ? -23.596 -25.717 -21.674 1.00 98.50 83 VAL A O 1
ATOM 634 N N . GLU A 1 84 ? -24.747 -24.028 -20.778 1.00 97.25 84 GLU A N 1
ATOM 635 C CA . GLU A 1 84 ? -25.999 -24.781 -20.634 1.00 97.25 84 GLU A CA 1
ATOM 636 C C . GLU A 1 84 ? -26.613 -25.253 -21.953 1.00 97.25 84 GLU A C 1
ATOM 638 O O . GLU A 1 84 ? -27.270 -26.297 -21.984 1.00 97.25 84 GLU A O 1
ATOM 643 N N . GLN A 1 85 ? -26.434 -24.472 -23.019 1.00 97.38 85 GLN A N 1
ATOM 644 C CA . GLN A 1 85 ? -26.846 -24.818 -24.380 1.00 97.38 85 GLN A CA 1
ATOM 645 C C . GLN A 1 85 ? -25.900 -25.845 -25.032 1.00 97.38 85 GLN A C 1
ATOM 647 O O . GLN A 1 85 ? -26.158 -26.280 -26.153 1.00 97.38 85 GLN A O 1
ATOM 652 N N . GLY A 1 86 ? -24.795 -26.216 -24.371 1.00 97.31 86 GLY A N 1
ATOM 653 C CA . GLY A 1 86 ? -23.759 -27.095 -24.919 1.00 97.31 86 GLY A CA 1
ATOM 654 C C . GLY A 1 86 ? -22.953 -26.474 -26.066 1.00 97.31 86 GLY A C 1
ATOM 655 O O . GLY A 1 86 ? -22.208 -27.193 -26.735 1.00 97.31 86 GLY A O 1
ATOM 656 N N . LYS A 1 87 ? -23.108 -25.161 -26.299 1.00 98.00 87 LYS A N 1
ATOM 657 C CA . LYS A 1 87 ? -22.374 -24.396 -27.318 1.00 98.00 87 LYS A CA 1
ATOM 658 C C . LYS A 1 87 ? -20.953 -24.093 -26.870 1.00 98.00 87 LYS A C 1
ATOM 660 O O . LYS A 1 87 ? -20.057 -24.146 -27.701 1.00 98.00 87 LYS A O 1
ATOM 665 N N . LEU A 1 88 ? -20.757 -23.817 -25.581 1.00 98.38 88 LEU A N 1
ATOM 666 C CA . LEU A 1 88 ? -19.442 -23.683 -24.956 1.00 98.38 88 LEU A CA 1
ATOM 667 C C . LEU A 1 88 ? -19.200 -24.811 -23.945 1.00 98.38 88 LEU A C 1
ATOM 669 O O . LEU A 1 88 ? -20.142 -25.378 -23.389 1.00 98.38 88 LEU A O 1
ATOM 673 N N . ARG A 1 89 ? -17.932 -25.121 -23.671 1.00 98.38 89 ARG A N 1
ATOM 674 C CA . ARG A 1 89 ? -17.511 -26.003 -22.576 1.00 98.38 89 ARG A CA 1
ATOM 675 C C . ARG A 1 89 ? -16.424 -25.321 -21.756 1.00 98.38 89 ARG A C 1
ATOM 677 O O . ARG A 1 89 ? -15.531 -24.687 -22.304 1.00 98.38 89 ARG A O 1
ATOM 684 N N . LEU A 1 90 ? -16.489 -25.489 -20.438 1.00 98.50 90 LEU A N 1
ATOM 685 C CA . LEU A 1 90 ? -15.579 -24.824 -19.503 1.00 98.50 90 LEU A CA 1
ATOM 686 C C . LEU A 1 90 ? -14.108 -25.227 -19.713 1.00 98.50 90 LEU A C 1
ATOM 688 O O . LEU A 1 90 ? -13.234 -24.369 -19.658 1.00 98.50 90 LEU A O 1
ATOM 692 N N . ASP A 1 91 ? -13.835 -26.498 -20.011 1.00 98.06 91 ASP A N 1
ATOM 693 C CA . ASP A 1 91 ? -12.472 -27.060 -20.031 1.00 98.06 91 ASP A CA 1
ATOM 694 C C . ASP A 1 91 ? -11.948 -27.392 -21.448 1.00 98.06 91 ASP A C 1
ATOM 696 O O . ASP A 1 91 ? -10.912 -28.034 -21.602 1.00 98.06 91 ASP A O 1
ATOM 700 N N . ASP A 1 92 ? -12.657 -26.963 -22.498 1.00 98.12 92 ASP A N 1
ATOM 701 C CA . ASP A 1 92 ? -12.348 -27.269 -23.904 1.00 98.12 92 ASP A CA 1
ATOM 702 C C . ASP A 1 92 ? -11.457 -26.174 -24.522 1.00 98.12 92 ASP A C 1
ATOM 704 O O . ASP A 1 92 ? -11.929 -25.191 -25.097 1.00 98.12 92 ASP A O 1
ATOM 708 N N . ALA A 1 93 ? -10.139 -26.323 -24.359 1.00 97.75 93 ALA A N 1
ATOM 709 C CA . ALA A 1 93 ? -9.156 -25.380 -24.903 1.00 97.75 93 ALA A CA 1
ATOM 710 C C . ALA A 1 93 ? -9.108 -25.368 -26.445 1.00 97.75 93 ALA A C 1
ATOM 712 O O . ALA A 1 93 ? -8.770 -24.344 -27.040 1.00 97.75 93 ALA A O 1
ATOM 713 N N . ASP A 1 94 ? -9.464 -26.479 -27.105 1.00 98.00 94 ASP A N 1
ATOM 714 C CA . ASP A 1 94 ? -9.553 -26.542 -28.568 1.00 98.00 94 ASP A CA 1
ATOM 715 C C . ASP A 1 94 ? -10.676 -25.652 -29.093 1.00 98.00 94 ASP A C 1
ATOM 717 O O . ASP A 1 94 ? -10.475 -24.897 -30.045 1.00 98.00 94 ASP A O 1
ATOM 721 N N . GLN A 1 95 ? -11.834 -25.675 -28.432 1.00 98.25 95 GLN A N 1
ATOM 722 C CA . GLN A 1 95 ? -12.930 -24.764 -28.730 1.00 98.25 95 GLN A CA 1
ATOM 723 C C . GLN A 1 95 ? -12.550 -23.296 -28.486 1.00 98.25 95 GLN A C 1
ATOM 725 O O . GLN A 1 95 ? -12.839 -22.452 -29.335 1.00 98.25 95 GLN A O 1
ATOM 730 N N . VAL A 1 96 ? -11.885 -22.983 -27.367 1.00 98.00 96 VAL A N 1
ATOM 731 C CA . VAL A 1 96 ? -11.454 -21.607 -27.052 1.00 98.00 96 VAL A CA 1
ATOM 732 C C . VAL A 1 96 ? -10.502 -21.062 -28.120 1.00 98.00 96 VAL A C 1
ATOM 734 O O . VAL A 1 96 ? -10.736 -19.971 -28.631 1.00 98.00 96 VAL A O 1
ATOM 737 N N . GLU A 1 97 ? -9.482 -21.821 -28.528 1.00 96.69 97 GLU A N 1
ATOM 738 C CA . GLU A 1 97 ? -8.555 -21.396 -29.591 1.00 96.69 97 GLU A CA 1
ATOM 739 C C . GLU A 1 97 ? -9.161 -21.434 -31.004 1.00 96.69 97 GLU A C 1
ATOM 741 O O . GLU A 1 97 ? -8.649 -20.772 -31.905 1.00 96.69 97 GLU A O 1
ATOM 746 N N . ALA A 1 98 ? -10.222 -22.209 -31.243 1.00 97.06 98 ALA A N 1
ATOM 747 C CA . ALA A 1 98 ? -10.941 -22.178 -32.517 1.00 97.06 98 ALA A CA 1
ATOM 748 C C . ALA A 1 98 ? -11.793 -20.905 -32.666 1.00 97.06 98 ALA A C 1
ATOM 750 O O . ALA A 1 98 ? -11.920 -20.381 -33.771 1.00 97.06 98 ALA A O 1
ATOM 751 N N . ILE A 1 99 ? -12.357 -20.404 -31.560 1.00 96.69 99 ILE A N 1
ATOM 752 C CA . ILE A 1 99 ? -13.138 -19.156 -31.510 1.00 96.69 99 ILE A CA 1
ATOM 753 C C . ILE A 1 99 ? -12.208 -17.932 -31.430 1.00 96.69 99 ILE A C 1
ATOM 755 O O . ILE A 1 99 ? -12.437 -16.925 -32.104 1.00 96.69 99 ILE A O 1
ATOM 759 N N . CYS A 1 100 ? -11.131 -18.033 -30.650 1.00 95.38 100 CYS A N 1
ATOM 760 C CA . CYS A 1 100 ? -10.119 -16.996 -30.453 1.00 95.38 100 CYS A CA 1
ATOM 761 C C . CYS A 1 100 ? -8.711 -17.518 -30.793 1.00 95.38 100 CYS A C 1
ATOM 763 O O . CYS A 1 100 ? -7.940 -17.825 -29.878 1.00 95.38 100 CYS A O 1
ATOM 765 N N . PRO A 1 101 ? -8.345 -17.617 -32.090 1.00 94.69 101 PRO A N 1
ATOM 766 C CA . PRO A 1 101 ? -7.008 -18.037 -32.521 1.00 94.69 101 PRO A CA 1
ATOM 767 C C . PRO A 1 101 ? -5.869 -17.210 -31.916 1.00 94.69 101 PRO A C 1
ATOM 769 O O . PRO A 1 101 ? -4.779 -17.729 -31.708 1.00 94.69 101 PRO A O 1
ATOM 772 N N . GLU A 1 102 ? -6.129 -15.952 -31.566 1.00 93.62 102 GLU A N 1
ATOM 773 C CA . GLU A 1 102 ? -5.194 -15.055 -30.885 1.00 93.62 102 GLU A CA 1
ATOM 774 C C . GLU A 1 102 ? -4.691 -15.639 -29.548 1.00 93.62 102 GLU A C 1
ATOM 776 O O . GLU A 1 102 ? -3.518 -15.499 -29.195 1.00 93.62 102 GLU A O 1
ATOM 781 N N . LEU A 1 103 ? -5.544 -16.386 -28.834 1.00 95.69 103 LEU A N 1
ATOM 782 C CA . LEU A 1 103 ? -5.174 -17.071 -27.593 1.00 95.69 103 LEU A CA 1
ATOM 783 C C . LEU A 1 103 ? -4.228 -18.261 -27.822 1.00 95.69 103 LEU A C 1
ATOM 785 O O . LEU A 1 103 ? -3.562 -18.686 -26.875 1.00 95.69 103 LEU A O 1
ATOM 789 N N . ARG A 1 104 ? -4.096 -18.785 -29.051 1.00 93.31 104 ARG A N 1
ATOM 790 C CA . ARG A 1 104 ? -3.115 -19.840 -29.369 1.00 93.31 104 ARG A CA 1
ATOM 791 C C . ARG A 1 104 ? -1.685 -19.320 -29.348 1.00 93.31 104 ARG A C 1
ATOM 793 O O . ARG A 1 104 ? -0.812 -20.016 -28.835 1.00 93.31 104 ARG A O 1
ATOM 800 N N . ASP A 1 105 ? -1.467 -18.088 -29.792 1.00 90.69 105 ASP A N 1
ATOM 801 C CA . ASP A 1 105 ? -0.123 -17.525 -29.966 1.00 90.69 105 ASP A CA 1
ATOM 802 C C . ASP A 1 105 ? 0.269 -16.536 -28.848 1.00 90.69 105 ASP A C 1
ATOM 804 O O . ASP A 1 105 ? 1.419 -16.099 -28.785 1.00 90.69 105 ASP A O 1
ATOM 808 N N . VAL A 1 106 ? -0.648 -16.224 -27.913 1.00 95.56 106 VAL A N 1
ATOM 809 C CA . VAL A 1 106 ? -0.336 -15.392 -26.734 1.00 95.56 106 VAL A CA 1
ATOM 810 C C . VAL A 1 106 ? 0.773 -16.008 -25.868 1.00 95.56 106 VAL A C 1
ATOM 812 O O . VAL A 1 106 ? 0.773 -17.214 -25.587 1.00 95.56 106 VAL A O 1
ATOM 815 N N . LYS A 1 107 ? 1.701 -15.153 -25.430 1.00 96.81 107 LYS A N 1
ATOM 816 C CA . LYS A 1 107 ? 2.910 -15.496 -24.665 1.00 96.81 107 LYS A CA 1
ATOM 817 C C . LYS A 1 107 ? 2.848 -14.978 -23.231 1.00 96.81 107 LYS A C 1
ATOM 819 O O . LYS A 1 107 ? 2.037 -14.105 -22.924 1.00 96.81 107 LYS A O 1
ATOM 824 N N . VAL A 1 108 ? 3.724 -15.495 -22.372 1.00 97.81 108 VAL A N 1
ATOM 825 C CA . VAL A 1 108 ? 3.868 -15.064 -20.976 1.00 97.81 108 VAL A CA 1
ATOM 826 C C . VAL A 1 108 ? 5.030 -14.086 -20.845 1.00 97.81 108 VAL A C 1
ATOM 828 O O . VAL A 1 108 ? 6.154 -14.378 -21.241 1.00 97.81 108 VAL A O 1
ATOM 831 N N . LEU A 1 109 ? 4.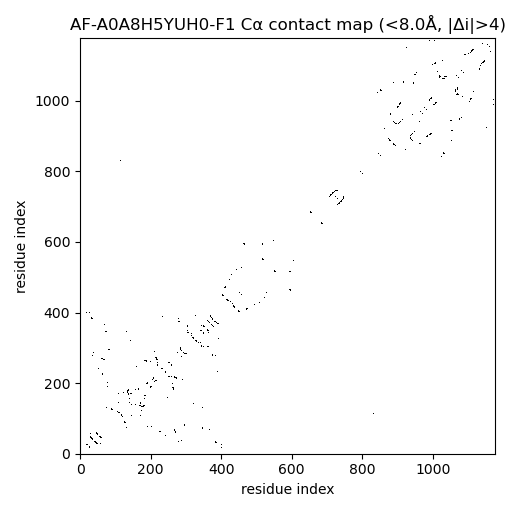742 -12.928 -20.268 1.00 96.81 109 LEU A N 1
ATOM 832 C CA . LEU A 1 109 ? 5.673 -11.877 -19.912 1.00 96.81 109 LEU A CA 1
ATOM 833 C C . LEU A 1 109 ? 6.329 -12.192 -18.563 1.00 96.81 109 LEU A C 1
ATOM 835 O O . LEU A 1 109 ? 5.731 -12.038 -17.490 1.00 96.81 109 LEU A O 1
ATOM 839 N N . THR A 1 110 ? 7.586 -12.609 -18.630 1.00 92.38 110 THR A N 1
ATOM 840 C CA . THR A 1 110 ? 8.429 -12.877 -17.463 1.00 92.38 110 THR A CA 1
ATOM 841 C C . THR A 1 110 ? 9.607 -11.906 -17.414 1.00 92.38 110 THR A C 1
ATOM 843 O O . THR A 1 110 ? 9.849 -11.151 -18.357 1.00 92.38 110 THR A O 1
ATOM 846 N N . ARG A 1 111 ? 10.340 -11.918 -16.299 1.00 85.06 111 ARG A N 1
ATOM 847 C CA . ARG A 1 111 ? 11.709 -11.402 -16.238 1.00 85.06 111 ARG A CA 1
ATOM 848 C C . ARG A 1 111 ? 12.663 -12.579 -16.438 1.00 85.06 111 ARG A C 1
ATOM 850 O O . ARG A 1 111 ? 12.439 -13.638 -15.853 1.00 85.06 111 ARG A O 1
ATOM 857 N N . ASN A 1 112 ? 13.676 -12.402 -17.276 1.00 83.44 112 ASN A N 1
ATOM 858 C CA . ASN A 1 112 ? 14.729 -13.395 -17.476 1.00 83.44 112 ASN A CA 1
ATOM 859 C C . ASN A 1 112 ? 15.766 -13.351 -16.332 1.00 83.44 112 ASN A C 1
ATOM 861 O O . ASN A 1 112 ? 15.633 -12.551 -15.404 1.00 83.44 112 ASN A O 1
ATOM 865 N N . GLU A 1 113 ? 16.815 -14.179 -16.396 1.00 68.44 113 GLU A N 1
ATOM 866 C CA . GLU A 1 113 ? 17.897 -14.196 -15.387 1.00 68.44 113 GLU A CA 1
ATOM 867 C C . GLU A 1 113 ? 18.624 -12.840 -15.250 1.00 68.44 113 GLU A C 1
ATOM 869 O O . GLU A 1 113 ? 19.178 -12.534 -14.198 1.00 68.44 113 GLU A O 1
ATOM 874 N N . GLU A 1 114 ? 18.568 -11.991 -16.281 1.00 65.25 114 GLU A N 1
ATOM 875 C CA . GLU A 1 114 ? 19.122 -10.630 -16.298 1.00 65.25 114 GLU A CA 1
ATOM 876 C C . GLU A 1 114 ? 18.088 -9.563 -15.859 1.00 65.25 114 GLU A C 1
ATOM 878 O O . GLU A 1 114 ? 18.311 -8.366 -16.031 1.00 65.25 114 GLU A O 1
ATOM 883 N N . GLY A 1 115 ? 16.921 -9.970 -15.338 1.00 76.81 115 GLY A N 1
ATOM 884 C CA . GLY A 1 115 ? 15.827 -9.096 -14.885 1.00 76.81 115 GLY A CA 1
ATOM 885 C C . GLY A 1 115 ? 15.006 -8.433 -16.003 1.00 76.81 115 GLY A C 1
ATOM 886 O O . GLY A 1 115 ? 14.005 -7.749 -15.738 1.00 76.81 115 GLY A O 1
ATOM 887 N N . LYS A 1 116 ? 15.399 -8.632 -17.265 1.00 82.62 116 LYS A N 1
ATOM 888 C CA . LYS A 1 116 ? 14.786 -8.008 -18.438 1.00 82.62 116 LYS A CA 1
ATOM 889 C C . LYS A 1 116 ? 13.459 -8.679 -18.776 1.00 82.62 116 LYS A C 1
ATOM 891 O O . LYS A 1 116 ? 13.338 -9.898 -18.724 1.00 82.62 116 LYS A O 1
ATOM 896 N N . LEU A 1 117 ? 12.479 -7.873 -19.181 1.00 90.88 117 LEU A N 1
ATOM 897 C CA . LEU A 1 117 ? 11.213 -8.381 -19.699 1.00 90.88 117 LEU A CA 1
ATOM 898 C C . LEU A 1 117 ? 11.406 -9.171 -21.000 1.00 90.88 117 LEU A C 1
ATOM 900 O O . LEU A 1 117 ? 11.952 -8.653 -21.979 1.00 90.88 117 LEU A O 1
ATOM 904 N N . GLU A 1 118 ? 10.892 -10.396 -21.016 1.00 94.19 118 GLU A N 1
ATOM 905 C CA . GLU A 1 118 ? 10.851 -11.269 -22.186 1.00 94.19 118 GLU A CA 1
ATOM 906 C C . GLU A 1 118 ? 9.502 -11.988 -22.314 1.00 94.19 118 GLU A C 1
ATOM 908 O O . GLU A 1 118 ? 8.753 -12.129 -21.347 1.00 94.19 118 GLU A O 1
ATOM 913 N N . LEU A 1 119 ? 9.201 -12.443 -23.532 1.00 96.44 119 LEU A N 1
ATOM 914 C CA . LEU A 1 119 ? 8.012 -13.234 -23.835 1.00 96.44 119 LEU A CA 1
ATOM 915 C C . LEU A 1 119 ? 8.399 -14.702 -24.026 1.00 96.44 119 LEU A C 1
ATOM 917 O O . LEU A 1 119 ? 8.961 -15.062 -25.064 1.00 96.44 119 LEU A O 1
ATOM 921 N N . VAL A 1 120 ? 8.050 -15.543 -23.055 1.00 96.25 120 VAL A N 1
ATOM 922 C CA . VAL A 1 120 ? 8.212 -17.002 -23.125 1.00 96.25 120 VAL A CA 1
ATOM 923 C C . VAL A 1 120 ? 6.919 -17.675 -23.581 1.00 96.25 120 VAL A C 1
ATOM 925 O O . VAL A 1 120 ? 5.824 -17.124 -23.447 1.00 96.25 120 VAL A O 1
ATOM 928 N N . GLU A 1 121 ? 7.027 -18.881 -24.134 1.00 97.62 121 GLU A N 1
ATOM 929 C CA . GLU A 1 121 ? 5.842 -19.655 -24.509 1.00 97.62 121 GLU A CA 1
ATOM 930 C C . GLU A 1 121 ? 4.999 -20.017 -23.278 1.00 97.62 121 GLU A C 1
ATOM 932 O O . GLU A 1 121 ? 5.521 -20.291 -22.190 1.00 97.62 121 GLU A O 1
ATOM 937 N N . LYS A 1 122 ? 3.674 -20.058 -23.455 1.00 96.25 122 LYS A N 1
ATOM 938 C CA . LYS A 1 122 ? 2.792 -20.618 -22.428 1.00 96.25 122 LYS A CA 1
ATOM 939 C C . LYS A 1 122 ? 2.930 -22.142 -22.394 1.00 96.25 122 LYS A C 1
ATOM 941 O O . LYS A 1 122 ? 2.860 -22.805 -23.426 1.00 96.25 122 LYS A O 1
ATOM 946 N N . VAL A 1 123 ? 3.088 -22.715 -21.202 1.00 95.19 123 VAL A N 1
ATOM 947 C CA . VAL A 1 123 ? 3.292 -24.168 -21.017 1.00 95.19 123 VAL A CA 1
ATOM 948 C C . VAL A 1 123 ? 1.985 -24.968 -21.030 1.00 95.19 123 VAL A C 1
ATOM 950 O O . VAL A 1 123 ? 2.001 -26.199 -21.043 1.00 95.19 123 VAL A O 1
ATOM 953 N N . ARG A 1 124 ? 0.839 -24.277 -21.011 1.00 95.38 124 ARG A N 1
ATOM 954 C CA . ARG A 1 124 ? -0.520 -24.834 -21.024 1.00 95.38 124 ARG A CA 1
ATOM 955 C C . ARG A 1 124 ? -1.430 -23.969 -21.889 1.00 95.38 124 ARG A C 1
ATOM 957 O O . ARG A 1 124 ? -1.209 -22.769 -22.016 1.00 95.38 124 ARG A O 1
ATOM 964 N N . ARG A 1 125 ? -2.462 -24.580 -22.470 1.00 97.56 125 ARG A N 1
ATOM 965 C CA . ARG A 1 125 ? -3.489 -23.889 -23.266 1.00 97.56 125 ARG A CA 1
ATOM 966 C C . ARG A 1 125 ? -4.548 -23.282 -22.344 1.00 97.56 125 ARG A C 1
ATOM 968 O O . ARG A 1 125 ? -4.802 -23.815 -21.265 1.00 97.56 125 ARG A O 1
ATOM 975 N N . ILE A 1 126 ? -5.153 -22.177 -22.770 1.00 98.25 126 ILE A N 1
ATOM 976 C CA . ILE A 1 126 ? -6.151 -21.440 -21.983 1.00 98.25 126 ILE A CA 1
ATOM 977 C C . ILE A 1 126 ? -7.525 -22.096 -22.163 1.00 98.25 126 ILE A C 1
ATOM 979 O O . ILE A 1 126 ? -7.931 -22.407 -23.280 1.00 98.25 126 ILE A O 1
ATOM 983 N N . THR A 1 127 ? -8.249 -22.289 -21.060 1.00 98.56 127 THR A N 1
ATOM 984 C CA . THR A 1 127 ? -9.634 -22.788 -21.053 1.00 98.56 127 THR A CA 1
ATOM 985 C C . THR A 1 127 ? -10.618 -21.678 -20.687 1.00 98.56 127 THR A C 1
ATOM 987 O O . THR A 1 127 ? -10.244 -20.661 -20.099 1.00 98.56 127 THR A O 1
ATOM 990 N N . LEU A 1 128 ? -11.903 -21.884 -20.980 1.00 98.69 128 LEU A N 1
ATOM 991 C CA . LEU A 1 128 ? -12.962 -20.945 -20.609 1.00 98.69 128 LEU A CA 1
ATOM 992 C C . LEU A 1 128 ? -13.106 -20.829 -19.081 1.00 98.69 128 LEU A C 1
ATOM 994 O O . LEU A 1 128 ? -13.330 -19.734 -18.568 1.00 98.69 128 LEU A O 1
ATOM 998 N N . ARG A 1 129 ? -12.890 -21.928 -18.341 1.00 98.44 129 ARG A N 1
ATOM 999 C CA . ARG A 1 129 ? -12.819 -21.923 -16.874 1.00 98.44 129 ARG A CA 1
ATOM 1000 C C . ARG A 1 129 ? -11.697 -21.015 -16.390 1.00 98.44 129 ARG A C 1
ATOM 1002 O O . ARG A 1 129 ? -11.957 -20.165 -15.554 1.00 98.44 129 ARG A O 1
ATOM 1009 N N . MET A 1 130 ? -10.488 -21.139 -16.947 1.00 98.00 130 MET A N 1
ATOM 1010 C CA . MET A 1 130 ? -9.349 -20.295 -16.561 1.00 98.00 130 MET A CA 1
ATOM 1011 C C . MET A 1 130 ? -9.613 -18.799 -16.770 1.00 98.00 130 MET A C 1
ATOM 1013 O O . MET A 1 130 ? -9.127 -17.981 -15.988 1.00 98.00 130 MET A O 1
ATOM 1017 N N . LEU A 1 131 ? -10.380 -18.433 -17.803 1.00 98.38 131 LEU A N 1
ATOM 1018 C CA . LEU A 1 131 ? -10.788 -17.047 -18.033 1.00 98.38 131 LEU A CA 1
ATOM 1019 C C . LEU A 1 131 ? -11.798 -16.571 -16.972 1.00 98.38 131 LEU A C 1
ATOM 1021 O O . LEU A 1 131 ? -11.572 -15.541 -16.342 1.00 98.38 131 LEU A O 1
ATOM 1025 N N . LEU A 1 132 ? -12.852 -17.355 -16.709 1.00 98.44 132 LEU A N 1
ATOM 1026 C CA . LEU A 1 132 ? -13.859 -17.067 -15.671 1.00 98.44 132 LEU A CA 1
ATOM 1027 C C . LEU A 1 132 ? -13.276 -17.038 -14.245 1.00 98.44 132 LEU A C 1
ATOM 1029 O O . LEU A 1 132 ? -13.817 -16.364 -13.367 1.00 98.44 132 LEU A O 1
ATOM 1033 N N . THR A 1 133 ? -12.189 -17.775 -14.000 1.00 96.25 133 THR A N 1
ATOM 1034 C CA . THR A 1 133 ? -11.558 -17.887 -12.676 1.00 96.25 133 THR A CA 1
ATOM 1035 C C . THR A 1 133 ? -10.322 -17.020 -12.489 1.00 96.25 133 THR A C 1
ATOM 1037 O O . THR A 1 133 ? -9.636 -17.161 -11.482 1.00 96.25 133 THR A O 1
ATOM 1040 N N . HIS A 1 134 ? -10.004 -16.146 -13.452 1.00 95.81 134 HIS A N 1
ATOM 1041 C CA . HIS A 1 134 ? -8.796 -15.315 -13.408 1.00 95.81 134 HIS A CA 1
ATOM 1042 C C . HIS A 1 134 ? -7.495 -16.129 -13.214 1.00 95.81 134 HIS A C 1
ATOM 1044 O O . HIS A 1 134 ? -6.500 -15.636 -12.698 1.00 95.81 134 HIS A O 1
ATOM 1050 N N . THR A 1 135 ? -7.462 -17.380 -13.686 1.00 95.81 135 THR A N 1
ATOM 1051 C CA . THR A 1 135 ? -6.257 -18.237 -13.680 1.00 95.81 135 THR A CA 1
ATOM 1052 C C . THR A 1 135 ? -5.635 -18.410 -15.067 1.00 95.81 135 THR A C 1
ATOM 1054 O O . THR A 1 135 ? -4.638 -19.109 -15.220 1.00 95.81 135 THR A O 1
ATOM 1057 N N . ALA A 1 136 ? -6.176 -17.754 -16.100 1.00 96.75 136 ALA A N 1
ATOM 1058 C CA . ALA A 1 136 ? -5.588 -17.738 -17.443 1.00 96.75 136 ALA A CA 1
ATOM 1059 C C . ALA A 1 136 ? -4.223 -17.030 -17.504 1.00 96.75 136 ALA A C 1
ATOM 1061 O O . ALA A 1 136 ? -3.451 -17.302 -18.418 1.00 96.75 136 ALA A O 1
ATOM 1062 N N . GLY A 1 137 ? -3.930 -16.153 -16.536 1.00 95.12 137 GLY A N 1
ATOM 1063 C CA . GLY A 1 137 ? -2.659 -15.437 -16.417 1.00 95.12 137 GLY A CA 1
ATOM 1064 C C . GLY A 1 137 ? -2.654 -14.012 -16.980 1.00 95.12 137 GLY A C 1
ATOM 1065 O O . GLY A 1 137 ? -1.606 -13.382 -16.942 1.00 95.12 137 GLY A O 1
ATOM 1066 N N . PHE A 1 138 ? -3.770 -13.476 -17.486 1.00 95.94 138 PHE A N 1
ATOM 1067 C CA . PHE A 1 138 ? -3.861 -12.066 -17.903 1.00 95.94 138 PHE A CA 1
ATOM 1068 C C . PHE A 1 138 ? -3.900 -11.118 -16.700 1.00 95.94 138 PHE A C 1
ATOM 1070 O O . PHE A 1 138 ? -4.705 -11.340 -15.803 1.00 95.94 138 PHE A O 1
ATOM 1077 N N . GLY A 1 139 ? -3.104 -10.043 -16.734 1.00 92.50 139 GLY A N 1
ATOM 1078 C CA . GLY A 1 139 ? -3.127 -8.935 -15.765 1.00 92.50 139 GLY A CA 1
ATOM 1079 C C . GLY A 1 139 ? -3.768 -7.648 -16.315 1.00 92.50 139 GLY A C 1
ATOM 1080 O O . GLY A 1 139 ? -4.023 -7.554 -17.520 1.00 92.50 139 GLY A O 1
ATOM 1081 N N . TYR A 1 140 ? -3.990 -6.646 -15.458 1.00 91.31 140 TYR A N 1
ATOM 1082 C CA . TYR A 1 140 ? -4.193 -5.244 -15.866 1.00 91.31 140 TYR A CA 1
ATOM 1083 C C . TYR A 1 140 ? -2.870 -4.467 -15.798 1.00 91.31 140 TYR A C 1
ATOM 1085 O O . TYR A 1 140 ? -2.046 -4.714 -14.921 1.00 91.31 140 TYR A O 1
ATOM 1093 N N . ALA A 1 141 ? -2.668 -3.480 -16.674 1.00 89.88 141 ALA A N 1
ATOM 1094 C CA . ALA A 1 141 ? -1.466 -2.640 -16.659 1.00 89.88 141 ALA A CA 1
ATOM 1095 C C . ALA A 1 141 ? -1.499 -1.532 -15.584 1.00 89.88 141 ALA A C 1
ATOM 1097 O O . ALA A 1 141 ? -0.528 -0.790 -15.452 1.00 89.88 141 ALA A O 1
ATOM 1098 N N . PHE A 1 142 ? -2.591 -1.408 -14.819 1.00 87.31 142 PHE A N 1
ATOM 1099 C CA . PHE A 1 142 ? -2.642 -0.603 -13.592 1.00 87.31 142 PHE A CA 1
ATOM 1100 C C . PHE A 1 142 ? -2.261 -1.388 -12.317 1.00 87.31 142 PHE A C 1
ATOM 1102 O O . PHE A 1 142 ? -1.887 -0.761 -11.329 1.00 87.31 142 PHE A O 1
ATOM 1109 N N . GLU A 1 143 ? -2.267 -2.729 -12.367 1.00 84.88 143 GLU A N 1
ATOM 1110 C CA . GLU A 1 143 ? -1.937 -3.642 -11.248 1.00 84.88 143 GLU A CA 1
ATOM 1111 C C . GLU A 1 143 ? -0.621 -4.424 -11.452 1.00 84.88 143 GLU A C 1
ATOM 1113 O O . GLU A 1 143 ? 0.004 -4.864 -10.493 1.00 84.88 143 GLU A O 1
ATOM 1118 N N . ASP A 1 144 ? -0.168 -4.628 -12.694 1.00 87.25 144 ASP A N 1
ATOM 1119 C CA . ASP A 1 144 ? 1.066 -5.368 -12.986 1.00 87.25 144 ASP A CA 1
ATOM 1120 C C . ASP A 1 144 ? 2.127 -4.460 -13.629 1.00 87.25 144 ASP A C 1
ATOM 1122 O O . ASP A 1 144 ? 1.994 -3.976 -14.760 1.00 87.25 144 ASP A O 1
ATOM 1126 N N . GLU A 1 145 ? 3.229 -4.259 -12.901 1.00 83.62 145 GLU A N 1
ATOM 1127 C CA . GLU A 1 145 ? 4.366 -3.445 -13.341 1.00 83.62 145 GLU A CA 1
ATOM 1128 C C . GLU A 1 145 ? 5.044 -3.977 -14.609 1.00 83.62 145 GLU A C 1
ATOM 1130 O O . GLU A 1 145 ? 5.601 -3.193 -15.381 1.00 83.62 145 GLU A O 1
ATOM 1135 N N . LYS A 1 146 ? 5.018 -5.295 -14.856 1.00 89.62 146 LYS A N 1
ATOM 1136 C CA . LYS A 1 146 ? 5.601 -5.877 -16.070 1.00 89.62 146 LYS A CA 1
ATOM 1137 C C . LYS A 1 146 ? 4.776 -5.442 -17.278 1.00 89.62 146 LYS A C 1
ATOM 1139 O O . LYS A 1 146 ? 5.369 -4.985 -18.249 1.00 89.62 146 LYS A O 1
ATOM 1144 N N . LEU A 1 147 ? 3.442 -5.503 -17.224 1.00 90.69 147 LEU A N 1
ATOM 1145 C CA . LEU A 1 147 ? 2.551 -5.004 -18.285 1.00 90.69 147 LEU A CA 1
ATOM 1146 C C . LEU A 1 147 ? 2.662 -3.490 -18.469 1.00 90.69 147 LEU A C 1
ATOM 1148 O O . LEU A 1 147 ? 2.719 -3.015 -19.610 1.00 90.69 147 LEU A O 1
ATOM 1152 N N . ALA A 1 148 ? 2.736 -2.738 -17.369 1.00 88.06 148 ALA A N 1
ATOM 1153 C CA . ALA A 1 148 ? 2.950 -1.295 -17.405 1.00 88.06 148 ALA A CA 1
ATOM 1154 C C . ALA A 1 148 ? 4.280 -0.939 -18.091 1.00 88.06 148 ALA A C 1
ATOM 1156 O O . ALA A 1 148 ? 4.322 -0.063 -18.952 1.00 88.06 148 ALA A O 1
ATOM 1157 N N . GLN A 1 149 ? 5.365 -1.650 -17.766 1.00 88.12 149 GLN A N 1
ATOM 1158 C CA . GLN A 1 149 ? 6.685 -1.459 -18.368 1.00 88.12 149 GLN A CA 1
ATOM 1159 C C . GLN A 1 149 ? 6.738 -1.951 -19.828 1.00 88.12 149 GLN A C 1
ATOM 1161 O O . GLN A 1 149 ? 7.308 -1.265 -20.674 1.00 88.12 149 GLN A O 1
ATOM 1166 N N . PHE A 1 150 ? 6.138 -3.104 -20.141 1.00 88.94 150 PHE A N 1
ATOM 1167 C CA . PHE A 1 150 ? 6.152 -3.730 -21.472 1.00 88.94 150 PHE A CA 1
ATOM 1168 C C . PHE A 1 150 ? 5.447 -2.893 -22.541 1.00 88.94 150 PHE A C 1
ATOM 1170 O O . PHE A 1 150 ? 5.859 -2.897 -23.698 1.00 88.94 150 PHE A O 1
ATOM 1177 N N . SER A 1 151 ? 4.396 -2.168 -22.160 1.00 83.88 151 SER A N 1
ATOM 1178 C CA . SER A 1 151 ? 3.598 -1.365 -23.090 1.00 83.88 151 SER A CA 1
ATOM 1179 C C . SER A 1 151 ? 4.149 0.043 -23.357 1.00 83.88 151 SER A C 1
ATOM 1181 O O . SER A 1 151 ? 3.660 0.739 -24.250 1.00 83.88 151 SER A O 1
ATOM 1183 N N . ARG A 1 152 ? 5.188 0.488 -22.635 1.00 82.81 152 ARG A N 1
ATOM 1184 C CA . ARG A 1 152 ? 5.798 1.816 -22.839 1.00 82.81 152 ARG A CA 1
ATOM 1185 C C . ARG A 1 152 ? 6.441 1.945 -24.235 1.00 82.81 152 ARG A C 1
ATOM 1187 O O . ARG A 1 152 ? 7.031 0.990 -24.734 1.00 82.81 152 ARG A O 1
ATOM 1194 N N . PRO A 1 153 ? 6.391 3.136 -24.867 1.00 78.88 153 PRO A N 1
ATOM 1195 C CA . PRO A 1 153 ? 5.875 4.401 -24.334 1.00 78.88 153 PRO A CA 1
ATOM 1196 C C . PRO A 1 153 ? 4.375 4.638 -24.578 1.00 78.88 153 PRO A C 1
ATOM 1198 O O . PRO A 1 153 ? 3.865 5.651 -24.122 1.00 78.88 153 PRO A O 1
ATOM 1201 N N . ILE A 1 154 ? 3.680 3.763 -25.314 1.00 80.88 154 ILE A N 1
ATOM 1202 C CA . ILE A 1 154 ? 2.273 3.979 -25.706 1.00 80.88 154 ILE A CA 1
ATOM 1203 C C . ILE A 1 154 ? 1.321 3.673 -24.538 1.00 80.88 154 ILE A C 1
ATOM 1205 O O . ILE A 1 154 ? 0.335 4.377 -24.349 1.00 80.88 154 ILE A O 1
ATOM 1209 N N . GLY A 1 155 ? 1.654 2.659 -23.736 1.00 83.06 155 GLY A N 1
ATOM 1210 C CA . GLY A 1 155 ? 0.776 2.094 -22.715 1.00 83.06 155 GLY A CA 1
ATOM 1211 C C . GLY A 1 155 ? -0.250 1.125 -23.310 1.00 83.06 155 GLY A C 1
ATOM 1212 O O . GLY A 1 155 ? -0.540 1.158 -24.504 1.00 83.06 155 GLY A O 1
ATOM 1213 N N . PHE A 1 156 ? -0.790 0.244 -22.470 1.00 86.94 156 PHE A N 1
ATOM 1214 C CA . PHE A 1 156 ? -2.074 -0.394 -22.745 1.00 86.94 156 PHE A CA 1
ATOM 1215 C C . PHE A 1 156 ? -3.182 0.500 -22.192 1.00 86.94 156 PHE A C 1
ATOM 1217 O O . PHE A 1 156 ? -3.095 0.945 -21.040 1.00 86.94 156 PHE A O 1
ATOM 1224 N N . ASP A 1 157 ? -4.236 0.715 -22.978 1.00 87.62 157 ASP A N 1
ATOM 1225 C CA . ASP A 1 157 ? -5.490 1.224 -22.435 1.00 87.62 157 ASP A CA 1
ATOM 1226 C C . ASP A 1 157 ? -6.242 0.041 -21.807 1.00 87.62 157 ASP A C 1
ATOM 1228 O O . ASP A 1 157 ? -6.732 -0.867 -22.481 1.00 87.62 157 ASP A O 1
ATOM 1232 N N . ASP A 1 158 ? -6.267 0.009 -20.476 1.00 86.94 158 ASP A N 1
ATOM 1233 C CA . ASP A 1 158 ? -6.972 -1.010 -19.696 1.00 86.94 158 ASP A CA 1
ATOM 1234 C C . ASP A 1 158 ? -8.500 -0.920 -19.835 1.00 86.94 158 ASP A C 1
ATOM 1236 O O . ASP A 1 158 ? -9.191 -1.849 -19.420 1.00 86.94 158 ASP A O 1
ATOM 1240 N N . PHE A 1 159 ? -9.017 0.167 -20.424 1.00 87.62 159 PHE A N 1
ATOM 1241 C CA . PHE A 1 159 ? -10.443 0.458 -20.513 1.00 87.62 159 PHE A CA 1
ATOM 1242 C C . PHE A 1 159 ? -10.939 0.758 -21.935 1.00 87.62 159 PHE A C 1
ATOM 1244 O O . PHE A 1 159 ? -12.116 1.073 -22.088 1.00 87.62 159 PHE A O 1
ATOM 1251 N N . SER A 1 160 ? -10.122 0.656 -22.990 1.00 80.81 160 SER A N 1
ATOM 1252 C CA . SER A 1 160 ? -10.570 1.002 -24.356 1.00 80.81 160 SER A CA 1
ATOM 1253 C C . SER A 1 160 ? -11.749 0.147 -24.838 1.00 80.81 160 SER A C 1
ATOM 1255 O O . SER A 1 160 ? -12.555 0.596 -25.659 1.00 80.81 160 SER A O 1
ATOM 1257 N N . GLY A 1 161 ? -11.828 -1.093 -24.341 1.00 74.44 161 GLY A N 1
ATOM 1258 C CA . GLY A 1 161 ? -12.696 -2.157 -24.842 1.00 74.44 161 GLY A CA 1
ATOM 1259 C C . GLY A 1 161 ? -12.326 -2.652 -26.242 1.00 74.44 161 GLY A C 1
ATOM 1260 O O . GLY A 1 161 ? -13.012 -3.520 -26.774 1.00 74.44 161 GLY A O 1
ATOM 1261 N N . GLU A 1 162 ? -11.279 -2.103 -26.865 1.00 79.94 162 GLU A N 1
ATOM 1262 C CA . GLU A 1 162 ? -10.872 -2.468 -28.217 1.00 79.94 162 GLU A CA 1
ATOM 1263 C C . GLU A 1 162 ? -10.218 -3.848 -28.244 1.00 79.94 162 GLU A C 1
ATOM 1265 O O . GLU A 1 162 ? -9.328 -4.167 -27.451 1.00 79.94 162 GLU A O 1
ATOM 1270 N N . ALA A 1 163 ? -10.560 -4.629 -29.269 1.00 73.31 163 ALA A N 1
ATOM 1271 C CA . ALA A 1 163 ? -9.963 -5.942 -29.481 1.00 73.31 163 ALA A CA 1
ATOM 1272 C C . ALA A 1 163 ? -8.428 -5.880 -29.622 1.00 73.31 163 ALA A C 1
ATOM 1274 O O . ALA A 1 163 ? -7.761 -6.873 -29.355 1.00 73.31 163 ALA A O 1
ATOM 1275 N N . ILE A 1 164 ? -7.852 -4.733 -30.007 1.00 75.12 164 ILE A N 1
ATOM 1276 C CA . ILE A 1 164 ? -6.400 -4.559 -30.158 1.00 75.12 164 ILE A CA 1
ATOM 1277 C C . ILE A 1 164 ? -5.650 -4.498 -28.812 1.00 75.12 164 ILE A C 1
ATOM 1279 O O . ILE A 1 164 ? -4.563 -5.069 -28.711 1.00 75.12 164 ILE A O 1
ATOM 1283 N N . ASP A 1 165 ? -6.230 -3.883 -27.775 1.00 81.12 165 ASP A N 1
ATOM 1284 C CA . ASP A 1 165 ? -5.655 -3.819 -26.419 1.00 81.12 165 ASP A CA 1
ATOM 1285 C C . ASP A 1 165 ? -5.868 -5.124 -25.637 1.00 81.12 165 ASP A C 1
ATOM 1287 O O . ASP A 1 165 ? -5.114 -5.438 -24.710 1.00 81.12 165 ASP A O 1
ATOM 1291 N N . THR A 1 166 ? -6.885 -5.899 -26.021 1.00 81.94 166 THR A N 1
ATOM 1292 C CA . THR A 1 166 ? -7.153 -7.251 -25.516 1.00 81.94 166 THR A CA 1
ATOM 1293 C C . THR A 1 166 ? -6.248 -8.291 -26.190 1.00 81.94 166 THR A C 1
ATOM 1295 O O . THR A 1 166 ? -5.608 -9.083 -25.500 1.00 81.94 166 THR A O 1
ATOM 1298 N N . ALA A 1 167 ? -6.134 -8.271 -27.525 1.00 82.75 167 ALA A N 1
ATOM 1299 C CA . ALA A 1 167 ? -5.400 -9.270 -28.310 1.00 82.75 167 ALA A CA 1
ATOM 1300 C C . ALA A 1 167 ? -3.873 -9.157 -28.206 1.00 82.75 167 ALA A C 1
ATOM 1302 O O . ALA A 1 167 ? -3.189 -10.178 -28.207 1.00 82.75 167 ALA A O 1
ATOM 1303 N N . ASN A 1 168 ? -3.326 -7.942 -28.089 1.00 85.25 168 ASN A N 1
ATOM 1304 C CA . ASN A 1 168 ? -1.876 -7.735 -27.967 1.00 85.25 168 ASN A CA 1
ATOM 1305 C C . ASN A 1 168 ? -1.355 -7.851 -26.523 1.00 85.25 168 ASN A C 1
ATOM 1307 O O . ASN A 1 168 ? -0.166 -7.636 -26.278 1.00 85.25 168 ASN A O 1
ATOM 1311 N N . ARG A 1 169 ? -2.225 -8.164 -25.555 1.00 91.38 169 ARG A N 1
ATOM 1312 C CA . ARG A 1 169 ? -1.853 -8.295 -24.146 1.00 91.38 169 ARG A CA 1
ATOM 1313 C C . ARG A 1 169 ? -1.119 -9.624 -23.920 1.00 91.38 169 ARG A C 1
ATOM 1315 O O . ARG A 1 169 ? -1.714 -10.674 -24.163 1.00 91.38 169 ARG A O 1
ATOM 1322 N N . PRO A 1 170 ? 0.132 -9.638 -23.430 1.00 95.56 170 PRO A N 1
ATOM 1323 C CA . PRO A 1 170 ? 0.729 -10.878 -22.961 1.00 95.56 170 PRO A CA 1
ATOM 1324 C C . PRO A 1 170 ? 0.106 -11.293 -21.620 1.00 95.56 170 PRO A C 1
ATOM 1326 O O . PRO A 1 170 ? -0.455 -10.479 -20.882 1.00 95.56 170 PRO A O 1
ATOM 1329 N N . LEU A 1 171 ? 0.236 -12.573 -21.289 1.00 97.19 171 LEU A N 1
ATOM 1330 C CA . LEU A 1 171 ? -0.009 -13.078 -19.939 1.00 97.19 171 LEU A CA 1
ATOM 1331 C C . LEU A 1 171 ? 1.114 -12.594 -19.010 1.00 97.19 171 LEU A C 1
ATOM 1333 O O . LEU A 1 171 ? 2.209 -12.319 -19.482 1.00 97.19 171 LEU A O 1
ATOM 1337 N N . VAL A 1 172 ? 0.898 -12.551 -17.700 1.00 95.12 172 VAL A N 1
ATOM 1338 C CA . VAL A 1 172 ? 1.935 -12.262 -16.691 1.00 95.12 172 VAL A CA 1
ATOM 1339 C C . VAL A 1 172 ? 2.291 -13.470 -15.831 1.00 95.12 172 VAL A C 1
ATOM 1341 O O . VAL A 1 172 ? 3.364 -13.478 -15.239 1.00 95.12 172 VAL A O 1
ATOM 1344 N N . ASN A 1 173 ? 1.448 -14.503 -15.813 1.00 94.00 173 ASN A N 1
ATOM 1345 C CA . ASN A 1 173 ? 1.703 -15.792 -15.162 1.00 94.00 173 ASN A CA 1
ATOM 1346 C C . ASN A 1 173 ? 1.359 -16.935 -16.132 1.00 94.00 173 ASN A C 1
ATOM 1348 O O . ASN A 1 173 ? 0.656 -16.714 -17.124 1.00 94.00 173 ASN A O 1
ATOM 1352 N N . GLN A 1 174 ? 1.835 -18.157 -15.877 1.00 96.75 174 GLN A N 1
ATOM 1353 C CA . GLN A 1 174 ? 1.503 -19.300 -16.734 1.00 96.75 174 GLN A CA 1
ATOM 1354 C C . GLN A 1 174 ? 0.020 -19.711 -16.571 1.00 96.75 174 GLN A C 1
ATOM 1356 O O . GLN A 1 174 ? -0.512 -19.678 -15.457 1.00 96.75 174 GLN A O 1
ATOM 1361 N N . PRO A 1 175 ? -0.676 -20.152 -17.641 1.00 96.81 175 PRO A N 1
ATOM 1362 C CA . PRO A 1 175 ? -2.073 -20.573 -17.542 1.00 96.81 175 PRO A CA 1
ATOM 1363 C C . PRO A 1 175 ? -2.294 -21.710 -16.533 1.00 96.81 175 PRO A C 1
ATOM 1365 O O . PRO A 1 175 ? -1.737 -22.808 -16.647 1.00 96.81 175 PRO A O 1
ATOM 1368 N N . GLY A 1 176 ? -3.147 -21.449 -15.545 1.00 92.44 176 GLY A N 1
ATOM 1369 C CA . GLY A 1 176 ? -3.463 -22.358 -14.447 1.00 92.44 176 GLY A CA 1
ATOM 1370 C C . GLY A 1 176 ? -2.399 -22.433 -13.346 1.00 92.44 176 GLY A C 1
ATOM 1371 O O . GLY A 1 176 ? -2.437 -23.380 -12.558 1.00 92.44 176 GLY A O 1
ATOM 1372 N N . GLU A 1 177 ? -1.451 -21.495 -13.280 1.00 90.69 177 GLU A N 1
ATOM 1373 C CA . GLU A 1 177 ? -0.417 -21.421 -12.236 1.00 90.69 177 GLU A CA 1
ATOM 1374 C C . GLU A 1 177 ? -0.953 -20.795 -10.943 1.00 90.69 177 GLU A C 1
ATOM 1376 O O . GLU A 1 177 ? -1.050 -21.482 -9.925 1.00 90.69 177 GLU A O 1
ATOM 1381 N N . THR A 1 178 ? -1.387 -19.537 -11.008 1.00 90.00 178 THR A N 1
ATOM 1382 C CA . THR A 1 178 ? -1.890 -18.745 -9.875 1.00 90.00 178 THR A CA 1
ATOM 1383 C C . THR A 1 178 ? -3.145 -17.956 -10.267 1.00 90.00 178 THR A C 1
ATOM 1385 O O . THR A 1 178 ? -3.516 -17.915 -11.443 1.00 90.00 178 THR A O 1
ATOM 1388 N N . PHE A 1 179 ? -3.805 -17.345 -9.286 1.00 91.25 179 PHE A N 1
ATOM 1389 C CA . PHE A 1 179 ? -4.818 -16.319 -9.522 1.00 91.25 179 PHE A CA 1
ATOM 1390 C C . PHE A 1 179 ? -4.142 -15.010 -9.957 1.00 91.25 179 PHE A C 1
ATOM 1392 O O . PHE A 1 179 ? -3.160 -14.585 -9.350 1.00 91.25 179 PHE A O 1
ATOM 1399 N N . GLN A 1 180 ? -4.672 -14.375 -11.000 1.00 90.62 180 GLN A N 1
ATOM 1400 C CA . GLN A 1 180 ? -4.245 -13.075 -11.503 1.00 90.62 180 GLN A CA 1
ATOM 1401 C C . GLN A 1 180 ? -5.462 -12.298 -12.010 1.00 90.62 180 GLN A C 1
ATOM 1403 O O . GLN A 1 180 ? -6.061 -12.636 -13.038 1.00 90.62 180 GLN A O 1
ATOM 1408 N N . TYR A 1 181 ? -5.810 -11.220 -11.311 1.00 91.19 181 TYR A N 1
ATOM 1409 C CA . TYR A 1 181 ? -6.853 -10.316 -11.774 1.00 91.19 181 TYR A CA 1
ATOM 1410 C C . TYR A 1 181 ? -6.387 -9.534 -13.016 1.00 91.19 181 TYR A C 1
ATOM 1412 O O . TYR A 1 181 ? -5.200 -9.242 -13.158 1.00 91.19 181 TYR A O 1
ATOM 1420 N N . GLY A 1 182 ? -7.300 -9.293 -13.967 1.00 92.06 182 GLY A N 1
ATOM 1421 C CA . GLY A 1 182 ? -6.944 -8.836 -15.318 1.00 92.06 182 GLY A CA 1
ATOM 1422 C C . GLY A 1 182 ? -8.073 -8.894 -16.353 1.00 92.06 182 GLY A C 1
ATOM 1423 O O . GLY A 1 182 ? -9.246 -9.088 -16.019 1.00 92.06 182 GLY A O 1
ATOM 1424 N N . ILE A 1 183 ? -7.712 -8.770 -17.634 1.00 93.88 183 ILE A N 1
ATOM 1425 C CA . ILE A 1 183 ? -8.636 -8.706 -18.793 1.00 93.88 183 ILE A CA 1
ATOM 1426 C C . ILE A 1 183 ? -9.285 -10.052 -19.198 1.00 93.88 183 ILE A C 1
ATOM 1428 O O . ILE A 1 183 ? -9.829 -10.198 -20.293 1.00 93.88 183 ILE A O 1
ATOM 1432 N N . SER A 1 184 ? -9.219 -11.083 -18.349 1.00 95.75 184 SER A N 1
ATOM 1433 C CA . SER A 1 184 ? -9.729 -12.427 -18.676 1.00 95.75 184 SER A CA 1
ATOM 1434 C C . SER A 1 184 ? -11.222 -12.437 -19.036 1.00 95.75 184 SER A C 1
ATOM 1436 O O . SER A 1 184 ? -11.644 -13.203 -19.898 1.00 95.75 184 SER A O 1
ATOM 1438 N N . MET A 1 185 ? -12.022 -11.560 -18.423 1.00 96.69 185 MET A N 1
ATOM 1439 C CA . MET A 1 185 ? -13.462 -11.454 -18.689 1.00 96.69 185 MET A CA 1
ATOM 1440 C C . MET A 1 185 ? -13.795 -10.701 -19.985 1.00 96.69 185 MET A C 1
ATOM 1442 O O . MET A 1 185 ? -14.857 -10.927 -20.562 1.00 96.69 185 MET A O 1
ATOM 1446 N N . ASP A 1 186 ? -12.883 -9.876 -20.499 1.00 95.50 186 ASP A N 1
ATOM 1447 C CA . ASP A 1 186 ? -13.019 -9.252 -21.819 1.00 95.50 186 ASP A CA 1
ATOM 1448 C C . ASP A 1 186 ? -12.877 -10.304 -22.923 1.00 95.50 186 ASP A C 1
ATOM 1450 O O . ASP A 1 186 ? -13.691 -10.350 -23.844 1.00 95.50 186 ASP A O 1
ATOM 1454 N N . TRP A 1 187 ? -11.951 -11.256 -22.758 1.00 96.12 187 TRP A N 1
ATOM 1455 C CA . TRP A 1 187 ? -11.870 -12.445 -23.613 1.00 96.12 187 TRP A CA 1
ATOM 1456 C C . TRP A 1 187 ? -13.125 -13.323 -23.554 1.00 96.12 187 TRP A C 1
ATOM 1458 O O . TRP A 1 187 ? -13.539 -13.838 -24.592 1.00 96.12 187 TRP A O 1
ATOM 1468 N N . VAL A 1 188 ? -13.768 -13.474 -22.387 1.00 97.81 188 VAL A N 1
ATOM 1469 C CA . VAL A 1 188 ? -15.079 -14.152 -22.302 1.00 97.81 188 VAL A CA 1
ATOM 1470 C C . VAL A 1 188 ? -16.130 -13.387 -23.116 1.00 97.81 188 VAL A C 1
ATOM 1472 O O . VAL A 1 188 ? -16.890 -14.014 -23.851 1.00 97.81 188 VAL A O 1
ATOM 1475 N N . GLY A 1 189 ? -16.123 -12.050 -23.064 1.00 95.94 189 GLY A N 1
ATOM 1476 C CA . GLY A 1 189 ? -16.932 -11.190 -23.935 1.00 95.94 189 GLY A CA 1
ATOM 1477 C C . GLY A 1 189 ? -16.713 -11.482 -25.425 1.00 95.94 189 GLY A C 1
ATOM 1478 O O . GLY A 1 189 ? -17.664 -11.821 -26.124 1.00 95.94 189 GLY A O 1
ATOM 1479 N N . VAL A 1 190 ? -15.460 -11.469 -25.892 1.00 94.81 190 VAL A N 1
ATOM 1480 C CA . VAL A 1 190 ? -15.105 -11.775 -27.295 1.00 94.81 190 VAL A CA 1
ATOM 1481 C C . VAL A 1 190 ? -15.545 -13.190 -27.707 1.00 94.81 190 VAL A C 1
ATOM 1483 O O . VAL A 1 190 ? -16.047 -13.387 -28.816 1.00 94.81 190 VAL A O 1
ATOM 1486 N N . ILE A 1 191 ? -15.412 -14.186 -26.822 1.00 97.00 191 ILE A N 1
ATOM 1487 C CA . ILE A 1 191 ? -15.891 -15.557 -27.070 1.00 97.00 191 ILE A CA 1
ATOM 1488 C C . ILE A 1 191 ? -17.420 -15.579 -27.226 1.00 97.00 191 ILE A C 1
ATOM 1490 O O . ILE A 1 191 ? -17.926 -16.241 -28.135 1.00 97.00 191 ILE A O 1
ATOM 1494 N N . ILE A 1 192 ? -18.161 -14.850 -26.384 1.00 98.00 192 ILE A N 1
ATOM 1495 C CA . ILE A 1 192 ? -19.623 -14.716 -26.478 1.00 98.00 192 ILE A CA 1
ATOM 1496 C C . ILE A 1 192 ? -20.016 -14.068 -27.814 1.00 98.00 192 ILE A C 1
ATOM 1498 O O . ILE A 1 192 ? -20.827 -14.643 -28.544 1.00 98.00 192 ILE A O 1
ATOM 1502 N N . GLU A 1 193 ? -19.411 -12.928 -28.167 1.00 95.56 193 GLU A N 1
ATOM 1503 C CA . GLU A 1 193 ? -19.683 -12.203 -29.418 1.00 95.56 193 GLU A CA 1
ATOM 1504 C C . GLU A 1 193 ? -19.465 -13.087 -30.649 1.00 95.56 193 GLU A C 1
ATOM 1506 O O . GLU A 1 193 ? -20.347 -13.207 -31.501 1.00 95.56 193 GLU A O 1
ATOM 1511 N N . ARG A 1 194 ? -18.322 -13.782 -30.719 1.00 96.00 194 ARG A N 1
ATOM 1512 C CA . ARG A 1 194 ? -17.989 -14.685 -31.833 1.00 96.00 194 ARG A CA 1
ATOM 1513 C C . ARG A 1 194 ? -18.869 -15.937 -31.873 1.00 96.00 194 ARG A C 1
ATOM 1515 O O . ARG A 1 194 ? -19.150 -16.437 -32.958 1.00 96.00 194 ARG A O 1
ATOM 1522 N N . THR A 1 195 ? -19.347 -16.422 -30.724 1.00 97.69 195 THR A N 1
ATOM 1523 C CA . THR A 1 195 ? -20.260 -17.581 -30.652 1.00 97.69 195 THR A CA 1
ATOM 1524 C C . THR A 1 195 ? -21.682 -17.231 -31.100 1.00 97.69 195 THR A C 1
ATOM 1526 O O . THR A 1 195 ? -22.357 -18.067 -31.704 1.00 97.69 195 THR A O 1
ATOM 1529 N N . TYR A 1 196 ? -22.154 -16.011 -30.824 1.00 96.12 196 TYR A N 1
ATOM 1530 C CA . TYR A 1 196 ? -23.463 -15.525 -31.284 1.00 96.12 196 TYR A CA 1
ATOM 1531 C C . TYR A 1 196 ? -23.424 -14.830 -32.655 1.00 96.12 196 TYR A C 1
ATOM 1533 O O . TYR A 1 196 ? -24.472 -14.702 -33.286 1.00 96.12 196 TYR A O 1
ATOM 1541 N N . ASN A 1 197 ? -22.244 -14.399 -33.114 1.00 95.31 197 ASN A N 1
ATOM 1542 C CA . ASN A 1 197 ? -22.048 -13.494 -34.251 1.00 95.31 197 ASN A CA 1
ATOM 1543 C C . ASN A 1 197 ? -22.889 -12.202 -34.116 1.00 95.31 197 ASN A C 1
ATOM 1545 O O . ASN A 1 197 ? -23.613 -11.809 -35.033 1.00 95.31 197 ASN A O 1
ATOM 1549 N N . LYS A 1 198 ? -22.805 -11.587 -32.929 1.00 94.88 198 LYS A N 1
ATOM 1550 C CA . LYS A 1 198 ? -23.500 -10.363 -32.483 1.00 94.88 198 LYS A CA 1
ATOM 1551 C C . LYS A 1 198 ? -22.586 -9.559 -31.554 1.00 94.88 198 LYS A C 1
ATOM 1553 O O . LYS A 1 198 ? -21.638 -10.136 -31.023 1.00 94.88 198 LYS A O 1
ATOM 1558 N N . SER A 1 199 ? -22.866 -8.274 -31.333 1.00 93.50 199 SER A N 1
ATOM 1559 C CA . SER A 1 199 ? -22.145 -7.509 -30.303 1.00 93.50 199 SER A CA 1
ATOM 1560 C C . SER A 1 199 ? -22.552 -7.934 -28.889 1.00 93.50 199 SER A C 1
ATOM 1562 O O . SER A 1 199 ? -23.631 -8.494 -28.675 1.00 93.50 199 SER A O 1
ATOM 1564 N N . LEU A 1 200 ? -21.705 -7.650 -27.900 1.00 94.81 200 LEU A N 1
ATOM 1565 C CA . LEU A 1 200 ? -21.981 -8.003 -26.508 1.00 94.81 200 LEU A CA 1
ATOM 1566 C C . LEU A 1 200 ? -23.192 -7.232 -25.955 1.00 94.81 200 LEU A C 1
ATOM 1568 O O . LEU A 1 200 ? -23.971 -7.803 -25.196 1.00 94.81 200 LEU A O 1
ATOM 1572 N N . GLU A 1 201 ? -23.401 -5.990 -26.409 1.00 94.69 201 GLU A N 1
ATOM 1573 C CA . GLU A 1 201 ? -24.628 -5.210 -26.179 1.00 94.69 201 GLU A CA 1
ATOM 1574 C C . GLU A 1 201 ? -25.869 -5.941 -26.708 1.00 94.69 201 GLU A C 1
ATOM 1576 O O . GLU A 1 201 ? -26.818 -6.145 -25.955 1.00 94.69 201 GLU A O 1
ATOM 1581 N N . GLU A 1 202 ? -25.867 -6.399 -27.966 1.00 95.94 202 GLU A N 1
ATOM 1582 C CA . GLU A 1 202 ? -26.995 -7.153 -28.538 1.00 95.94 202 GLU A CA 1
ATOM 1583 C C . GLU A 1 202 ? -27.260 -8.445 -27.750 1.00 95.94 202 GLU A C 1
ATOM 1585 O O . GLU A 1 202 ? -28.408 -8.755 -27.425 1.00 95.94 202 GLU A O 1
ATOM 1590 N N . VAL A 1 203 ? -26.204 -9.186 -27.389 1.00 97.44 203 VAL A N 1
ATOM 1591 C CA . VAL A 1 203 ? -26.334 -10.435 -26.626 1.00 97.44 203 VAL A CA 1
ATOM 1592 C C . VAL A 1 203 ? -26.880 -10.180 -25.222 1.00 97.44 203 VAL A C 1
ATOM 1594 O O . VAL A 1 203 ? -27.809 -10.877 -24.812 1.00 97.44 203 VAL A O 1
ATOM 1597 N N . PHE A 1 204 ? -26.348 -9.208 -24.477 1.00 97.69 204 PHE A N 1
ATOM 1598 C CA . PHE A 1 204 ? -26.824 -8.925 -23.120 1.00 97.69 204 PHE A CA 1
ATOM 1599 C C . PHE A 1 204 ? -28.244 -8.371 -23.144 1.00 97.69 204 PHE A C 1
ATOM 1601 O O . PHE A 1 204 ? -29.073 -8.802 -22.342 1.00 97.69 204 PHE A O 1
ATOM 1608 N N . LYS A 1 205 ? -28.559 -7.496 -24.105 1.00 96.44 205 LYS A N 1
ATOM 1609 C CA . LYS A 1 205 ? -29.899 -6.945 -24.287 1.00 96.44 205 LYS A CA 1
ATOM 1610 C C . LYS A 1 205 ? -30.935 -8.038 -24.529 1.00 96.44 205 LYS A C 1
ATOM 1612 O O . LYS A 1 205 ? -31.917 -8.100 -23.796 1.00 96.44 205 LYS A O 1
ATOM 1617 N N . GLU A 1 206 ? -30.689 -8.938 -25.479 1.00 97.12 206 GLU A N 1
ATOM 1618 C CA . GLU A 1 206 ? -31.621 -10.024 -25.816 1.00 97.12 206 GLU A CA 1
ATOM 1619 C C . GLU A 1 206 ? -31.721 -11.114 -24.735 1.00 97.12 206 GLU A C 1
ATOM 1621 O O . GLU A 1 206 ? -32.806 -11.642 -24.497 1.00 97.12 206 GLU A O 1
ATOM 1626 N N . ASN A 1 207 ? -30.603 -11.489 -24.098 1.00 96.69 207 ASN A N 1
ATOM 1627 C CA . ASN A 1 207 ? -30.525 -12.703 -23.269 1.00 96.69 207 ASN A CA 1
ATOM 1628 C C . ASN A 1 207 ? -30.520 -12.437 -21.754 1.00 96.69 207 ASN A C 1
ATOM 1630 O O . ASN A 1 207 ? -30.646 -13.388 -20.978 1.00 96.69 207 ASN A O 1
ATOM 1634 N N . ILE A 1 208 ? -30.369 -11.178 -21.322 1.00 97.62 208 ILE A N 1
ATOM 1635 C CA . ILE A 1 208 ? -30.349 -10.779 -19.905 1.00 97.62 208 ILE A CA 1
ATOM 1636 C C . ILE A 1 208 ? -31.250 -9.564 -19.666 1.00 97.62 208 ILE A C 1
ATOM 1638 O O . ILE A 1 208 ? -32.221 -9.677 -18.923 1.00 97.62 208 ILE A O 1
ATOM 1642 N N . PHE A 1 209 ? -30.970 -8.417 -20.287 1.00 96.62 209 PHE A N 1
ATOM 1643 C CA . PHE A 1 209 ? -31.565 -7.142 -19.878 1.00 96.62 209 PHE A CA 1
ATOM 1644 C C . PHE A 1 209 ? -33.044 -7.008 -20.261 1.00 96.62 209 PHE A C 1
ATOM 1646 O O . PHE A 1 209 ? -33.855 -6.725 -19.385 1.00 96.62 209 PHE A O 1
ATOM 1653 N N . GLN A 1 210 ? -33.441 -7.287 -21.509 1.00 96.00 210 GLN A N 1
ATOM 1654 C CA . GLN A 1 210 ? -34.860 -7.261 -21.900 1.00 96.00 210 GLN A CA 1
ATOM 1655 C C . GLN A 1 210 ? -35.699 -8.319 -21.160 1.00 96.00 210 GLN A C 1
ATOM 1657 O O . GLN A 1 210 ? -36.760 -7.959 -20.647 1.00 96.00 210 GLN A O 1
ATOM 1662 N N . PRO A 1 211 ? -35.260 -9.591 -21.018 1.00 95.31 211 PRO A N 1
ATOM 1663 C CA . PRO A 1 211 ? -35.994 -10.569 -20.213 1.00 95.31 211 PRO A CA 1
ATOM 1664 C C . PRO A 1 211 ? -36.157 -10.175 -18.736 1.00 95.31 211 PRO A C 1
ATOM 1666 O O . PRO A 1 211 ? -37.128 -10.584 -18.102 1.00 95.31 211 PRO A O 1
ATOM 1669 N N . LEU A 1 212 ? -35.223 -9.386 -18.193 1.00 94.75 212 LEU A N 1
ATOM 1670 C CA . LEU A 1 212 ? -35.274 -8.851 -16.832 1.00 94.75 212 LEU A CA 1
ATOM 1671 C C . LEU A 1 212 ? -35.833 -7.424 -16.745 1.00 94.75 212 LEU A C 1
ATOM 1673 O O . LEU A 1 212 ? -35.838 -6.886 -15.646 1.00 94.75 212 LEU A O 1
ATOM 1677 N N . GLY A 1 213 ? -36.300 -6.799 -17.832 1.00 93.62 213 GLY A N 1
ATOM 1678 C CA . GLY A 1 213 ? -36.750 -5.398 -17.828 1.00 93.62 213 GLY A CA 1
ATOM 1679 C C . GLY A 1 213 ? -35.734 -4.446 -17.181 1.00 93.62 213 GLY A C 1
ATOM 1680 O O . GLY A 1 213 ? -36.056 -3.788 -16.191 1.00 93.62 213 GLY A O 1
ATOM 1681 N N . MET A 1 214 ? -34.493 -4.482 -17.672 1.00 94.50 214 MET A N 1
ATOM 1682 C CA . MET A 1 214 ? -33.371 -3.625 -17.271 1.00 94.50 214 MET A CA 1
ATOM 1683 C C . MET A 1 214 ? -33.048 -2.671 -18.429 1.00 94.50 214 MET A C 1
ATOM 1685 O O . MET A 1 214 ? -32.095 -2.887 -19.176 1.00 94.50 214 MET A O 1
ATOM 1689 N N . ASP A 1 215 ? -33.906 -1.677 -18.648 1.00 93.94 215 ASP A N 1
ATOM 1690 C CA . ASP A 1 215 ? -33.844 -0.815 -19.832 1.00 93.94 215 ASP A CA 1
ATOM 1691 C C . ASP A 1 215 ? -32.679 0.195 -19.795 1.00 93.94 215 ASP A C 1
ATOM 1693 O O . ASP A 1 215 ? -32.234 0.645 -20.851 1.00 93.94 215 ASP A O 1
ATOM 1697 N N . HIS A 1 216 ? -32.133 0.486 -18.607 1.00 95.38 216 HIS A N 1
ATOM 1698 C CA . HIS A 1 216 ? -31.027 1.423 -18.380 1.00 95.38 216 HIS A CA 1
ATOM 1699 C C . HIS A 1 216 ? -29.765 0.716 -17.867 1.00 95.38 216 HIS A C 1
ATOM 1701 O O . HIS A 1 216 ? -29.039 1.237 -17.017 1.00 95.38 216 HIS A O 1
ATOM 1707 N N . VAL A 1 217 ? -29.489 -0.487 -18.378 1.00 96.69 217 VAL A N 1
ATOM 1708 C CA . VAL A 1 217 ? -28.179 -1.144 -18.266 1.00 96.69 217 VAL A CA 1
ATOM 1709 C C . VAL A 1 217 ? -27.682 -1.459 -19.675 1.00 96.69 217 VAL A C 1
ATOM 1711 O O . VAL A 1 217 ? -28.338 -2.178 -20.423 1.00 96.69 217 VAL A O 1
ATOM 1714 N N . THR A 1 218 ? -26.543 -0.883 -20.063 1.00 94.94 218 THR A N 1
ATOM 1715 C CA . THR A 1 218 ? -26.060 -0.902 -21.455 1.00 94.94 218 THR A CA 1
ATOM 1716 C C . THR A 1 218 ? -24.558 -0.613 -21.542 1.00 94.94 218 THR A C 1
ATOM 1718 O O . THR A 1 218 ? -23.984 0.043 -20.668 1.00 94.94 218 THR A O 1
ATOM 1721 N N . PHE A 1 219 ? -23.913 -1.061 -22.619 1.00 94.50 219 PHE A N 1
ATOM 1722 C CA . PHE A 1 219 ? -22.583 -0.600 -23.029 1.00 94.50 219 PHE A CA 1
ATOM 1723 C C . PHE A 1 219 ? -22.617 0.755 -23.754 1.00 94.50 219 PHE A C 1
ATOM 1725 O O . PHE A 1 219 ? -21.563 1.355 -23.975 1.00 94.50 219 PHE A O 1
ATOM 1732 N N . HIS A 1 220 ? -23.790 1.235 -24.181 1.00 92.69 220 HIS A N 1
ATOM 1733 C CA . HIS A 1 220 ? -23.956 2.413 -25.039 1.00 92.69 220 HIS A CA 1
ATOM 1734 C C . HIS A 1 220 ? -25.012 3.370 -24.452 1.00 92.69 220 HIS A C 1
ATOM 1736 O O . HIS A 1 220 ? -26.157 3.373 -24.907 1.00 92.69 220 HIS A O 1
ATOM 1742 N N . PRO A 1 221 ? -24.648 4.190 -23.443 1.00 93.00 221 PRO A N 1
ATOM 1743 C CA . PRO A 1 221 ? -25.579 5.101 -22.776 1.00 93.00 221 PRO A CA 1
ATOM 1744 C C . PRO A 1 221 ? -26.309 6.028 -23.754 1.00 93.00 221 PRO A C 1
ATOM 1746 O O . PRO A 1 221 ? -25.678 6.682 -24.594 1.00 93.00 221 PRO A O 1
ATOM 1749 N N . SER A 1 222 ? -27.631 6.123 -23.616 1.00 92.06 222 SER A N 1
ATOM 1750 C CA . SER A 1 222 ? -28.454 7.060 -24.384 1.00 92.06 222 SER A CA 1
ATOM 1751 C C . SER A 1 222 ? -28.200 8.515 -23.967 1.00 92.06 222 SER A C 1
ATOM 1753 O O . SER A 1 222 ? -27.520 8.791 -22.975 1.00 92.06 222 SER A O 1
ATOM 1755 N N . ALA A 1 223 ? -28.769 9.478 -24.696 1.00 91.94 223 ALA A N 1
ATOM 1756 C CA . ALA A 1 223 ? -28.745 10.883 -24.284 1.00 91.94 223 ALA A CA 1
ATOM 1757 C C . ALA A 1 223 ? -29.378 11.115 -22.891 1.00 91.94 223 ALA A C 1
ATOM 1759 O O . ALA A 1 223 ? -28.890 11.958 -22.138 1.00 91.94 223 ALA A O 1
ATOM 1760 N N . GLU A 1 224 ? -30.412 10.344 -22.527 1.00 93.25 224 GLU A N 1
ATOM 1761 C CA . GLU A 1 224 ? -31.019 10.376 -21.189 1.00 93.25 224 GLU A CA 1
ATOM 1762 C C . GLU A 1 224 ? -30.032 9.859 -20.135 1.00 93.25 224 GLU A C 1
ATOM 1764 O O . GLU A 1 224 ? -29.743 10.562 -19.166 1.00 93.25 224 GLU A O 1
ATOM 1769 N N . ASP A 1 225 ? -29.438 8.684 -20.362 1.00 94.19 225 ASP A N 1
ATOM 1770 C CA . ASP A 1 225 ? -28.479 8.072 -19.434 1.00 94.19 225 ASP A CA 1
ATOM 1771 C C . ASP A 1 225 ? -27.249 8.965 -19.222 1.00 94.19 225 ASP A C 1
ATOM 1773 O O . ASP A 1 225 ? -26.792 9.144 -18.095 1.00 94.19 225 ASP A O 1
ATOM 1777 N N . LYS A 1 226 ? -26.752 9.595 -20.298 1.00 93.75 226 LYS A N 1
ATOM 1778 C CA . LYS A 1 226 ? -25.662 10.584 -20.260 1.00 93.75 226 LYS A CA 1
ATOM 1779 C C . LYS A 1 226 ? -26.036 11.819 -19.434 1.00 93.75 226 LYS A C 1
ATOM 1781 O O . LYS A 1 226 ? -25.195 12.314 -18.690 1.00 93.75 226 LYS A O 1
ATOM 1786 N N . SER A 1 227 ? -27.281 12.298 -19.520 1.00 93.31 227 SER A N 1
ATOM 1787 C CA . SER A 1 227 ? -27.772 13.415 -18.691 1.00 93.31 227 SER A CA 1
ATOM 1788 C C . SER A 1 227 ? -27.942 13.041 -17.211 1.00 93.31 227 SER A C 1
ATOM 1790 O O . SER A 1 227 ? -27.855 13.899 -16.331 1.00 93.31 227 SER A O 1
ATOM 1792 N N . ASN A 1 228 ? -28.130 11.748 -16.933 1.00 95.50 228 ASN A N 1
ATOM 1793 C CA . ASN A 1 228 ? -28.303 11.193 -15.597 1.00 95.50 228 ASN A CA 1
ATOM 1794 C C . ASN A 1 228 ? -27.033 10.548 -15.010 1.00 95.50 228 ASN A C 1
ATOM 1796 O O . ASN A 1 228 ? -27.087 9.975 -13.920 1.00 95.50 228 ASN A O 1
ATOM 1800 N N . LEU A 1 229 ? -25.885 10.680 -15.679 1.00 95.94 229 LEU A N 1
ATOM 1801 C CA . LEU A 1 229 ? -24.613 10.087 -15.271 1.00 95.94 229 LEU A CA 1
ATOM 1802 C C . LEU A 1 229 ? -24.060 10.714 -13.973 1.00 95.94 229 LEU A C 1
ATOM 1804 O O . LEU A 1 229 ? -23.966 11.936 -13.837 1.00 95.94 229 LEU A O 1
ATOM 1808 N N . ALA A 1 230 ? -23.648 9.872 -13.026 1.00 95.25 230 ALA A N 1
ATOM 1809 C CA . ALA A 1 230 ? -22.833 10.271 -11.882 1.00 95.25 230 ALA A CA 1
ATOM 1810 C C . ALA A 1 230 ? -21.399 10.595 -12.337 1.00 95.25 230 ALA A C 1
ATOM 1812 O O . ALA A 1 230 ? -20.795 9.853 -13.112 1.00 95.25 230 ALA A O 1
ATOM 1813 N N . TYR A 1 231 ? -20.841 11.707 -11.860 1.00 94.00 231 TYR A N 1
ATOM 1814 C CA . TYR A 1 231 ? -19.520 12.163 -12.288 1.00 94.00 231 TYR A CA 1
ATOM 1815 C C . TYR A 1 231 ? -18.425 11.273 -11.697 1.00 94.00 231 TYR A C 1
ATOM 1817 O O . TYR A 1 231 ? -18.550 10.782 -10.576 1.00 94.00 231 TYR A O 1
ATOM 1825 N N . MET A 1 232 ? -17.319 11.114 -12.427 1.00 94.12 232 MET A N 1
ATOM 1826 C CA . MET A 1 232 ? -16.121 10.484 -11.878 1.00 94.12 232 MET A CA 1
ATOM 1827 C C . MET A 1 232 ? -15.412 11.466 -10.942 1.00 94.12 232 MET A C 1
ATOM 1829 O O . MET A 1 232 ? -15.260 12.648 -11.263 1.00 94.12 232 MET A O 1
ATOM 1833 N N . HIS A 1 233 ? -14.954 10.978 -9.795 1.00 92.62 233 HIS A N 1
ATOM 1834 C CA . HIS A 1 233 ? -14.227 11.774 -8.814 1.00 92.62 233 HIS A CA 1
ATOM 1835 C C . HIS A 1 233 ? -12.839 11.204 -8.565 1.00 92.62 233 HIS A C 1
ATOM 1837 O O . HIS A 1 233 ? -12.620 9.999 -8.663 1.00 92.62 233 HIS A O 1
ATOM 1843 N N . ARG A 1 234 ? -11.909 12.080 -8.193 1.00 88.31 234 ARG A N 1
ATOM 1844 C CA . ARG A 1 234 ? -10.592 11.717 -7.679 1.00 88.31 234 ARG A CA 1
ATOM 1845 C C . ARG A 1 234 ? -10.396 12.347 -6.310 1.00 88.31 234 ARG A C 1
ATOM 1847 O O . ARG A 1 234 ? -10.602 13.557 -6.155 1.00 88.31 234 ARG A O 1
ATOM 1854 N N . ARG A 1 235 ? -9.961 11.538 -5.347 1.00 83.06 235 ARG A N 1
ATOM 1855 C CA . ARG A 1 235 ? -9.396 12.018 -4.090 1.00 83.06 235 ARG A CA 1
ATOM 1856 C C . ARG A 1 235 ? -7.892 12.229 -4.249 1.00 83.06 235 ARG A C 1
ATOM 1858 O O . ARG A 1 235 ? -7.206 11.395 -4.836 1.00 83.06 235 ARG A O 1
ATOM 1865 N N . SER A 1 236 ? -7.384 13.360 -3.772 1.00 69.88 236 SER A N 1
ATOM 1866 C CA . SER A 1 236 ? -5.943 13.581 -3.642 1.00 69.88 236 SER A CA 1
ATOM 1867 C C . SER A 1 236 ? -5.384 12.819 -2.430 1.00 69.88 236 SER A C 1
ATOM 1869 O O . SER A 1 236 ? -6.135 12.514 -1.503 1.00 69.88 236 SER A O 1
ATOM 1871 N N . PRO A 1 237 ? -4.057 12.602 -2.350 1.00 56.03 237 PRO A N 1
ATOM 1872 C CA . PRO A 1 237 ? -3.414 12.113 -1.126 1.00 56.03 237 PRO A CA 1
ATOM 1873 C C . PRO A 1 237 ? -3.695 12.978 0.118 1.00 56.03 237 PRO A C 1
ATOM 1875 O O . PRO A 1 237 ? -3.623 12.488 1.235 1.00 56.03 237 PRO A O 1
ATOM 1878 N N . SER A 1 238 ? -4.072 14.250 -0.066 1.00 53.50 238 SER A N 1
ATOM 1879 C CA . SER A 1 238 ? -4.489 15.166 1.005 1.00 53.50 238 SER A CA 1
ATOM 1880 C C . SER A 1 238 ? -5.978 15.046 1.388 1.00 53.50 238 SER A C 1
ATOM 1882 O O . SER A 1 238 ? -6.569 16.028 1.827 1.00 53.50 238 SER A O 1
ATOM 1884 N N . GLY A 1 239 ? -6.643 13.927 1.085 1.00 64.06 239 GLY A N 1
ATOM 1885 C CA . GLY A 1 239 ? -8.061 13.680 1.395 1.00 64.06 239 GLY A CA 1
ATOM 1886 C C . GLY A 1 239 ? -9.089 14.466 0.560 1.00 64.06 239 GLY A C 1
ATOM 1887 O O . GLY A 1 239 ? -10.268 14.093 0.523 1.00 64.06 239 GLY A O 1
ATOM 1888 N N . LYS A 1 240 ? -8.664 15.517 -0.154 1.00 74.31 240 LYS A N 1
ATOM 1889 C CA . LYS A 1 240 ? -9.544 16.435 -0.886 1.00 74.31 240 LYS A CA 1
ATOM 1890 C C . LYS A 1 240 ? -10.170 15.771 -2.106 1.00 74.31 240 LYS A C 1
ATOM 1892 O O . LYS A 1 240 ? -9.484 15.184 -2.941 1.00 74.31 240 LYS A O 1
ATOM 1897 N N . LEU A 1 241 ? -11.483 15.927 -2.235 1.00 83.50 241 LEU A N 1
ATOM 1898 C CA . LEU A 1 241 ? -12.264 15.353 -3.321 1.00 83.50 241 LEU A CA 1
ATOM 1899 C C . LEU A 1 241 ? -12.474 16.356 -4.462 1.00 83.50 241 LEU A C 1
ATOM 1901 O O . LEU A 1 241 ? -12.732 17.538 -4.236 1.00 83.50 241 LEU A O 1
ATOM 1905 N N . SER A 1 242 ? -12.375 15.881 -5.701 1.00 86.69 242 SER A N 1
ATOM 1906 C CA . SER A 1 242 ? -12.560 16.694 -6.906 1.00 86.69 242 SER A CA 1
ATOM 1907 C C . SER A 1 242 ? -13.222 15.890 -8.023 1.00 86.69 242 SER A C 1
ATOM 1909 O O . SER A 1 242 ? -13.067 14.672 -8.092 1.00 86.69 242 SER A O 1
ATOM 1911 N N . THR A 1 243 ? -13.967 16.554 -8.905 1.00 91.00 243 THR A N 1
ATOM 1912 C CA . THR A 1 243 ? -14.445 15.951 -10.159 1.00 91.00 243 THR A CA 1
ATOM 1913 C C . THR A 1 243 ? -13.277 15.753 -11.120 1.00 91.00 243 THR A C 1
ATOM 1915 O O . THR A 1 243 ? -12.455 16.657 -11.273 1.00 91.00 243 THR A O 1
ATOM 1918 N N . THR A 1 244 ? -13.225 14.614 -11.806 1.00 89.75 244 THR A N 1
ATOM 1919 C CA . THR A 1 244 ? -12.195 14.296 -12.803 1.00 89.75 244 THR A CA 1
ATOM 1920 C C . THR A 1 244 ? -12.829 13.823 -14.114 1.00 89.75 244 THR A C 1
ATOM 1922 O O . THR A 1 244 ? -14.010 13.472 -14.151 1.00 89.75 244 THR A O 1
ATOM 1925 N N . ASP A 1 245 ? -12.057 13.826 -15.200 1.00 90.25 245 ASP A N 1
ATOM 1926 C CA . ASP A 1 245 ? -12.510 13.284 -16.481 1.00 90.25 245 ASP A CA 1
ATOM 1927 C C . ASP A 1 245 ? -12.823 11.786 -16.329 1.00 90.25 245 ASP A C 1
ATOM 1929 O O . ASP A 1 245 ? -12.054 11.024 -15.740 1.00 90.25 245 ASP A O 1
ATOM 1933 N N . HIS A 1 246 ? -13.941 11.335 -16.901 1.00 91.19 246 HIS A N 1
ATOM 1934 C CA . HIS A 1 246 ? -14.214 9.903 -17.018 1.00 91.19 246 HIS A CA 1
ATOM 1935 C C . HIS A 1 246 ? -13.089 9.255 -17.839 1.00 91.19 246 HIS A C 1
ATOM 1937 O O . HIS A 1 246 ? -12.744 9.776 -18.895 1.00 91.19 246 HIS A O 1
ATOM 1943 N N . PHE A 1 247 ? -12.518 8.131 -17.403 1.00 86.38 247 PHE A N 1
ATOM 1944 C CA . PHE A 1 247 ? -11.456 7.450 -18.160 1.00 86.38 247 PHE A CA 1
ATOM 1945 C C . PHE A 1 247 ? -12.037 6.591 -19.295 1.00 86.38 247 PHE A C 1
ATOM 1947 O O . PHE A 1 247 ? -11.551 6.638 -20.424 1.00 86.38 247 PHE A O 1
ATOM 1954 N N . TYR A 1 248 ? -13.163 5.908 -19.063 1.00 90.62 248 TYR A N 1
ATOM 1955 C CA . TYR A 1 248 ? -13.886 5.166 -20.103 1.00 90.62 248 TYR A CA 1
ATOM 1956 C C . TYR A 1 248 ? -14.770 6.109 -20.944 1.00 90.62 248 TYR A C 1
ATOM 1958 O O . TYR A 1 248 ? -15.988 6.174 -20.783 1.00 90.62 248 TYR A O 1
ATOM 1966 N N . ARG A 1 249 ? -14.143 6.949 -21.781 1.00 88.69 249 ARG A N 1
ATOM 1967 C CA . ARG A 1 249 ? -14.807 8.080 -22.474 1.00 88.69 249 ARG A CA 1
ATOM 1968 C C . ARG A 1 249 ? -15.619 7.683 -23.696 1.00 88.69 249 ARG A C 1
ATOM 1970 O O . ARG A 1 249 ? -16.585 8.361 -24.031 1.00 88.69 249 ARG A O 1
ATOM 1977 N N . ARG A 1 250 ? -15.191 6.647 -24.417 1.00 88.44 250 ARG A N 1
ATOM 1978 C CA . ARG A 1 250 ? -15.651 6.413 -25.792 1.00 88.44 250 ARG A CA 1
ATOM 1979 C C . ARG A 1 250 ? -17.163 6.165 -25.907 1.00 88.44 250 ARG A C 1
ATOM 1981 O O . ARG A 1 250 ? -17.760 6.830 -26.749 1.00 88.44 250 ARG A O 1
ATOM 1988 N N . PRO A 1 251 ? -17.819 5.350 -25.054 1.00 89.88 251 PRO A N 1
ATOM 1989 C CA . PRO A 1 251 ? -19.279 5.209 -25.103 1.00 89.88 251 PRO A CA 1
ATOM 1990 C C . PRO A 1 251 ? -20.038 6.496 -24.755 1.00 89.88 251 PRO A C 1
ATOM 1992 O O . PRO A 1 251 ? -21.135 6.732 -25.259 1.00 89.88 251 PRO A O 1
ATOM 1995 N N . LEU A 1 252 ? -19.449 7.356 -23.918 1.00 90.94 252 LEU A N 1
ATOM 1996 C CA . LEU A 1 252 ? -20.046 8.632 -23.518 1.00 90.94 252 LEU A CA 1
ATOM 1997 C C . LEU A 1 252 ? -19.980 9.683 -24.639 1.00 90.94 252 LEU A C 1
ATOM 1999 O O . LEU A 1 252 ? -20.889 10.500 -24.763 1.00 90.94 252 LEU A O 1
ATOM 2003 N N . LEU A 1 253 ? -18.932 9.645 -25.467 1.00 90.19 253 LEU A N 1
ATOM 2004 C CA . LEU A 1 253 ? -18.747 10.550 -26.610 1.00 90.19 253 LEU A CA 1
ATOM 2005 C C . LEU A 1 253 ? -19.423 10.064 -27.902 1.00 90.19 253 LEU A C 1
ATOM 2007 O O . LEU A 1 253 ? -19.660 10.872 -28.801 1.00 90.19 253 LEU A O 1
ATOM 2011 N N . ALA A 1 254 ? -19.720 8.767 -27.992 1.00 86.38 254 ALA A N 1
ATOM 2012 C CA . ALA A 1 254 ? -20.331 8.153 -29.162 1.00 86.38 254 ALA A CA 1
ATOM 2013 C C . ALA A 1 254 ? -21.720 8.730 -29.472 1.00 86.38 254 ALA A C 1
ATOM 2015 O O . ALA A 1 254 ? -22.513 9.018 -28.565 1.00 86.38 254 ALA A O 1
ATOM 2016 N N . GLN A 1 255 ? -22.009 8.878 -30.765 1.00 81.56 255 GLN A N 1
ATOM 2017 C CA . GLN A 1 255 ? -23.329 9.282 -31.257 1.00 81.56 255 GLN A CA 1
ATOM 2018 C C . GLN A 1 255 ? -24.296 8.090 -31.295 1.00 81.56 255 GLN A C 1
ATOM 2020 O O . GLN A 1 255 ? -23.874 6.935 -31.367 1.00 81.56 255 GLN A O 1
ATOM 2025 N N . ASP A 1 256 ? -25.602 8.357 -31.277 1.00 73.69 256 ASP A N 1
ATOM 2026 C CA . ASP A 1 256 ? -26.616 7.299 -31.309 1.00 73.69 256 ASP A CA 1
ATOM 2027 C C . ASP A 1 256 ? -26.470 6.425 -32.572 1.00 73.69 256 ASP A C 1
ATOM 2029 O O . ASP A 1 256 ? -26.514 6.910 -33.705 1.00 73.69 256 ASP A O 1
ATOM 2033 N N . GLY A 1 257 ? -26.285 5.116 -32.372 1.00 67.38 257 GLY A N 1
ATOM 2034 C CA . GLY A 1 257 ? -26.046 4.142 -33.445 1.00 67.38 257 GLY A CA 1
ATOM 2035 C C . GLY A 1 257 ? -24.583 3.987 -33.890 1.00 67.38 257 GLY A C 1
ATOM 2036 O O . GLY A 1 257 ? -24.302 3.154 -34.755 1.00 67.38 257 GLY A O 1
ATOM 2037 N N . GLU A 1 258 ? -23.640 4.732 -33.308 1.00 79.31 258 GLU A N 1
ATOM 2038 C CA . GLU A 1 258 ? -22.206 4.499 -33.498 1.00 79.31 258 GLU A CA 1
ATOM 2039 C C . GLU A 1 258 ? -21.775 3.187 -32.821 1.00 79.31 258 GLU A C 1
ATOM 2041 O O . GLU A 1 258 ? -22.130 2.908 -31.676 1.00 79.31 258 GLU A O 1
ATOM 2046 N N . LYS A 1 259 ? -20.993 2.358 -33.525 1.00 78.50 259 LYS A N 1
ATOM 2047 C CA . LYS A 1 259 ? -20.497 1.090 -32.974 1.00 78.50 259 LYS A CA 1
ATOM 2048 C C . LYS A 1 259 ? -19.285 1.332 -32.079 1.00 78.50 259 LYS A C 1
ATOM 2050 O O . LYS A 1 259 ? -18.198 1.630 -32.575 1.00 78.50 259 LYS A O 1
ATOM 2055 N N . VAL A 1 260 ? -19.465 1.141 -30.775 1.00 84.31 260 VAL A N 1
ATOM 2056 C CA . VAL A 1 260 ? -18.393 1.223 -29.776 1.00 84.31 260 VAL A CA 1
ATOM 2057 C C . VAL A 1 260 ? -18.000 -0.192 -29.323 1.00 84.31 260 VAL A C 1
ATOM 2059 O O . VAL A 1 260 ? -18.881 -1.039 -29.173 1.00 84.31 260 VAL A O 1
ATOM 2062 N N . PRO A 1 261 ? -16.706 -0.486 -29.101 1.00 85.88 261 PRO A N 1
ATOM 2063 C CA . PRO A 1 261 ? -16.283 -1.771 -28.547 1.00 85.88 261 PRO A CA 1
ATOM 2064 C C . PRO A 1 261 ? -16.882 -2.041 -27.156 1.00 85.88 261 PRO A C 1
ATOM 2066 O O . PRO A 1 261 ? -16.971 -1.135 -26.323 1.00 85.88 261 PRO A O 1
ATOM 2069 N N . CYS A 1 262 ? -17.282 -3.289 -26.901 1.00 91.94 262 CYS A N 1
ATOM 2070 C CA . CYS A 1 262 ? -17.922 -3.709 -25.653 1.00 91.94 262 CYS A CA 1
ATOM 2071 C C . CYS A 1 262 ? -16.968 -4.559 -24.801 1.00 91.94 262 CYS A C 1
ATOM 2073 O O . CYS A 1 262 ? -16.552 -5.641 -25.209 1.00 91.94 262 CYS A O 1
ATOM 2075 N N . ALA A 1 263 ? -16.654 -4.097 -23.591 1.00 93.44 263 ALA A N 1
ATOM 2076 C CA . ALA A 1 263 ? -15.691 -4.749 -22.705 1.00 93.44 263 ALA A CA 1
ATOM 2077 C C . ALA A 1 263 ? -16.376 -5.665 -21.676 1.00 93.44 263 ALA A C 1
ATOM 2079 O O . ALA A 1 263 ? -16.929 -5.185 -20.684 1.00 93.44 263 ALA A O 1
ATOM 2080 N N . GLY A 1 264 ? -16.337 -6.988 -21.869 1.00 95.12 264 GLY A N 1
ATOM 2081 C CA . GLY A 1 264 ? -16.958 -7.960 -20.949 1.00 95.12 264 GLY A CA 1
ATOM 2082 C C . GLY A 1 264 ? -16.412 -7.933 -19.510 1.00 95.12 264 GLY A C 1
ATOM 2083 O O . GLY A 1 264 ? -17.051 -8.441 -18.586 1.00 95.12 264 GLY A O 1
ATOM 2084 N N . GLY A 1 265 ? -15.251 -7.320 -19.294 1.00 95.00 265 GLY A N 1
ATOM 2085 C CA . GLY A 1 265 ? -14.642 -7.102 -17.994 1.00 95.00 265 GLY A CA 1
ATOM 2086 C C . GLY A 1 265 ? -15.144 -5.862 -17.259 1.00 95.00 265 GLY A C 1
ATOM 2087 O O . GLY A 1 265 ? -15.098 -5.872 -16.029 1.00 95.00 265 GLY A O 1
ATOM 2088 N N . HIS A 1 266 ? -15.606 -4.810 -17.943 1.00 93.94 266 HIS A N 1
ATOM 2089 C CA . HIS A 1 266 ? -15.890 -3.529 -17.273 1.00 93.94 266 HIS A CA 1
ATOM 2090 C C . HIS A 1 266 ? -16.903 -2.582 -17.950 1.00 93.94 266 HIS A C 1
ATOM 2092 O O . HIS A 1 266 ? -17.168 -1.518 -17.402 1.00 93.94 266 HIS A O 1
ATOM 2098 N N . GLY A 1 267 ? -17.422 -2.895 -19.138 1.00 94.44 267 GLY A N 1
ATOM 2099 C CA . GLY A 1 267 ? -18.002 -1.901 -20.049 1.00 94.44 267 GLY A CA 1
ATOM 2100 C C . GLY A 1 267 ? -19.443 -1.432 -19.799 1.00 94.44 267 GLY A C 1
ATOM 2101 O O . GLY A 1 267 ? -19.881 -0.519 -20.495 1.00 94.44 267 GLY A O 1
ATOM 2102 N N . CYS A 1 268 ? -20.198 -2.006 -18.859 1.00 96.31 268 CYS A N 1
ATOM 2103 C CA . CYS A 1 268 ? -21.571 -1.553 -18.620 1.00 96.31 268 CYS A CA 1
ATOM 2104 C C . CYS A 1 268 ? -21.632 -0.226 -17.848 1.00 96.31 268 CYS A C 1
ATOM 2106 O O . CYS A 1 268 ? -20.924 -0.001 -16.862 1.00 96.31 268 CYS A O 1
ATOM 2108 N N . PHE A 1 269 ? -22.599 0.598 -18.229 1.00 97.31 269 PHE A N 1
ATOM 2109 C CA . PHE A 1 269 ? -23.190 1.638 -17.398 1.00 97.31 269 PHE A CA 1
ATOM 2110 C C . PHE A 1 269 ? -24.576 1.178 -16.941 1.00 97.31 269 PHE A C 1
ATOM 2112 O O . PHE A 1 269 ? -25.198 0.340 -17.601 1.00 97.31 269 PHE A O 1
ATOM 2119 N N . GLY A 1 270 ? -25.082 1.727 -15.839 1.00 96.81 270 GLY A N 1
ATOM 2120 C CA . GLY A 1 270 ? -26.501 1.599 -15.529 1.00 96.81 270 GLY A CA 1
ATOM 2121 C C . GLY A 1 270 ? -26.937 2.025 -14.137 1.00 96.81 270 GLY A C 1
ATOM 2122 O O . GLY A 1 270 ? -26.163 2.568 -13.347 1.00 96.81 270 GLY A O 1
ATOM 2123 N N . ARG A 1 271 ? -28.217 1.783 -13.848 1.00 96.50 271 ARG A N 1
ATOM 2124 C CA . ARG A 1 271 ? -28.846 2.082 -12.554 1.00 96.50 271 ARG A CA 1
ATOM 2125 C C . ARG A 1 271 ? -28.605 0.927 -11.562 1.00 96.50 271 ARG A C 1
ATOM 2127 O O . ARG A 1 271 ? -28.921 -0.221 -11.893 1.00 96.50 271 ARG A O 1
ATOM 2134 N N . PRO A 1 272 ? -28.118 1.181 -10.327 1.00 93.00 272 PRO A N 1
ATOM 2135 C CA . PRO A 1 272 ? -27.814 0.128 -9.347 1.00 93.00 272 PRO A CA 1
ATOM 2136 C C . PRO A 1 272 ? -28.981 -0.829 -9.058 1.00 93.00 272 PRO A C 1
ATOM 2138 O O . PRO A 1 272 ? -28.775 -2.023 -8.855 1.00 93.00 272 PRO A O 1
ATOM 2141 N N . VAL A 1 273 ? -30.216 -0.323 -9.073 1.00 91.81 273 VAL A N 1
ATOM 2142 C CA . VAL A 1 273 ? -31.423 -1.109 -8.766 1.00 91.81 273 VAL A CA 1
ATOM 2143 C C . VAL A 1 273 ? -31.777 -2.092 -9.876 1.00 91.81 273 VAL A C 1
ATOM 2145 O O . VAL A 1 273 ? -32.114 -3.240 -9.589 1.00 91.81 273 VAL A O 1
ATOM 2148 N N . GLU A 1 274 ? -31.637 -1.680 -11.136 1.00 93.56 274 GLU A N 1
ATOM 2149 C CA . GLU A 1 274 ? -31.827 -2.571 -12.282 1.00 93.56 274 GLU A CA 1
ATOM 2150 C C . GLU A 1 274 ? -30.750 -3.658 -12.296 1.00 93.56 274 GLU A C 1
ATOM 2152 O O . GLU A 1 274 ? -31.072 -4.841 -12.412 1.00 93.56 274 GLU A O 1
ATOM 2157 N N . PHE A 1 275 ? -29.483 -3.296 -12.055 1.00 94.06 275 PHE A N 1
ATOM 2158 C CA . PHE A 1 275 ? -28.393 -4.273 -11.970 1.00 94.06 275 PHE A CA 1
ATOM 2159 C C . PHE A 1 275 ? -28.608 -5.309 -10.847 1.00 94.06 275 PHE A C 1
ATOM 2161 O O . PHE A 1 275 ? -28.324 -6.498 -11.018 1.00 94.06 275 PHE A O 1
ATOM 2168 N N . GLY A 1 276 ? -29.202 -4.894 -9.723 1.00 93.31 276 GLY A N 1
ATOM 2169 C CA . GLY A 1 276 ? -29.580 -5.773 -8.612 1.00 93.31 276 GLY A CA 1
ATOM 2170 C C . GLY A 1 276 ? -30.595 -6.872 -8.957 1.00 93.31 276 GLY A C 1
ATOM 2171 O O . GLY A 1 276 ? -30.710 -7.858 -8.219 1.00 93.31 276 GLY A O 1
ATOM 2172 N N . ARG A 1 277 ? -31.276 -6.796 -10.110 1.00 93.88 277 ARG A N 1
ATOM 2173 C CA . ARG A 1 277 ? -32.111 -7.904 -10.606 1.00 93.88 277 ARG A CA 1
ATOM 2174 C C . ARG A 1 277 ? -31.281 -9.136 -10.970 1.00 93.88 277 ARG A C 1
ATOM 2176 O O . ARG A 1 277 ? -31.744 -10.248 -10.727 1.00 93.88 277 ARG A O 1
ATOM 2183 N N . ILE A 1 278 ? -30.037 -8.973 -11.438 1.00 96.06 278 ILE A N 1
ATOM 2184 C CA . ILE A 1 278 ? -29.115 -10.099 -11.694 1.00 96.06 278 ILE A CA 1
ATOM 2185 C C . ILE A 1 278 ? -28.709 -10.780 -10.375 1.00 96.06 278 ILE A C 1
ATOM 2187 O O . ILE A 1 278 ? -28.662 -12.006 -10.293 1.00 96.06 278 ILE A O 1
ATOM 2191 N N . ILE A 1 279 ? -28.488 -10.008 -9.308 1.00 96.25 279 ILE A N 1
ATOM 2192 C CA . ILE A 1 279 ? -28.218 -10.554 -7.966 1.00 96.25 279 ILE A CA 1
ATOM 2193 C C . ILE A 1 279 ? -29.433 -11.344 -7.465 1.00 96.25 279 ILE A C 1
ATOM 2195 O O . ILE A 1 279 ? -29.303 -12.490 -7.035 1.00 96.25 279 ILE A O 1
ATOM 2199 N N . SER A 1 280 ? -30.628 -10.767 -7.592 1.00 95.38 280 SER A N 1
ATOM 2200 C CA . SER A 1 280 ? -31.892 -11.386 -7.171 1.00 95.38 280 SER A CA 1
ATOM 2201 C C . SER A 1 280 ? -32.188 -12.691 -7.925 1.00 95.38 280 SER A C 1
ATOM 2203 O O . SER A 1 280 ? -32.554 -13.696 -7.315 1.00 95.38 280 SER A O 1
ATOM 2205 N N . LEU A 1 281 ? -31.932 -12.714 -9.237 1.00 96.44 281 LEU A N 1
ATOM 2206 C CA . LEU A 1 281 ? -31.964 -13.901 -10.098 1.00 96.44 281 LEU A CA 1
ATOM 2207 C C . LEU A 1 281 ? -31.048 -15.021 -9.568 1.00 96.44 281 LEU A C 1
ATOM 2209 O O . LEU A 1 281 ? -31.457 -16.184 -9.533 1.00 96.44 281 LEU A O 1
ATOM 2213 N N . LEU A 1 282 ? -29.821 -14.695 -9.149 1.00 96.81 282 LEU A N 1
ATOM 2214 C CA . LEU A 1 282 ? -28.858 -15.666 -8.612 1.00 96.81 282 LEU A CA 1
ATOM 2215 C C . LEU A 1 282 ? -29.251 -16.162 -7.211 1.00 96.81 282 LEU A C 1
ATOM 2217 O O . LEU A 1 282 ? -29.198 -17.371 -6.963 1.00 96.81 282 LEU A O 1
ATOM 2221 N N . LEU A 1 283 ? -29.745 -15.277 -6.334 1.00 96.81 283 LEU A N 1
ATOM 2222 C CA . LEU A 1 283 ? -30.372 -15.661 -5.059 1.00 96.81 283 LEU A CA 1
ATOM 2223 C C . LEU A 1 283 ? -31.527 -16.652 -5.284 1.00 96.81 283 LEU A C 1
ATOM 2225 O O . LEU A 1 283 ? -31.678 -17.616 -4.534 1.00 96.81 283 LEU A O 1
ATOM 2229 N N . ASN A 1 284 ? -32.294 -16.470 -6.362 1.00 96.88 284 ASN A N 1
ATOM 2230 C CA . ASN A 1 284 ? -33.415 -17.328 -6.737 1.00 96.88 284 ASN A CA 1
ATOM 2231 C C . ASN A 1 284 ? -33.054 -18.493 -7.684 1.00 96.88 284 ASN A C 1
ATOM 2233 O O . ASN A 1 284 ? -33.917 -19.036 -8.381 1.00 96.88 284 ASN A O 1
ATOM 2237 N N . ASN A 1 285 ? -31.788 -18.920 -7.717 1.00 96.50 285 ASN A N 1
ATOM 2238 C CA . ASN A 1 285 ? -31.337 -20.085 -8.491 1.00 96.50 285 ASN A CA 1
ATOM 2239 C C . ASN A 1 285 ? -31.610 -19.974 -10.009 1.00 96.50 285 ASN A C 1
ATOM 2241 O O . ASN A 1 285 ? -32.013 -20.954 -10.646 1.00 96.50 285 ASN A O 1
ATOM 2245 N N . GLY A 1 286 ? -31.420 -18.784 -10.584 1.00 96.62 286 GLY A N 1
ATOM 2246 C CA . GLY A 1 286 ? -31.497 -18.520 -12.025 1.00 96.62 286 GLY A CA 1
ATOM 2247 C C . GLY A 1 286 ? -32.898 -18.204 -12.558 1.00 96.62 286 GLY A C 1
ATOM 2248 O O . GLY A 1 286 ? -33.102 -18.264 -13.771 1.00 96.62 286 GLY A O 1
ATOM 2249 N N . LEU A 1 287 ? -33.859 -17.903 -11.678 1.00 96.62 287 LEU A N 1
ATOM 2250 C CA . LEU A 1 287 ? -35.252 -17.562 -12.001 1.00 96.62 287 LEU A CA 1
ATOM 2251 C C . LEU A 1 287 ? -35.587 -16.144 -11.523 1.00 96.62 287 LEU A C 1
ATOM 2253 O O . LEU A 1 287 ? -35.536 -15.887 -10.326 1.00 96.62 287 LEU A O 1
ATOM 2257 N N . ASP A 1 288 ? -35.984 -15.234 -12.406 1.00 94.50 288 ASP A N 1
ATOM 2258 C CA . ASP A 1 288 ? -36.513 -13.940 -11.968 1.00 94.50 288 ASP A CA 1
ATOM 2259 C C . ASP A 1 288 ? -37.928 -14.130 -11.420 1.00 94.50 288 ASP A C 1
ATOM 2261 O O . ASP A 1 288 ? -38.820 -14.616 -12.117 1.00 94.50 288 ASP A O 1
ATOM 2265 N N . ALA A 1 289 ? -38.136 -13.767 -10.156 1.00 91.12 289 ALA A N 1
ATOM 2266 C CA . ALA A 1 289 ? -39.419 -13.960 -9.493 1.00 91.12 289 ALA A CA 1
ATOM 2267 C C . ALA A 1 289 ? -40.516 -13.024 -10.027 1.00 91.12 289 ALA A C 1
ATOM 2269 O O . ALA A 1 289 ? -41.690 -13.383 -9.945 1.00 91.12 289 ALA A O 1
ATOM 2270 N N . LYS A 1 290 ? -40.154 -11.864 -10.603 1.00 87.38 290 LYS A N 1
ATOM 2271 C CA . LYS A 1 290 ? -41.126 -10.900 -11.146 1.00 87.38 290 LYS A CA 1
ATOM 2272 C C . LYS A 1 290 ? -41.662 -11.308 -12.518 1.00 87.38 290 LYS A C 1
ATOM 2274 O O . LYS A 1 290 ? -42.871 -11.343 -12.716 1.00 87.38 290 LYS A O 1
ATOM 2279 N N . SER A 1 291 ? -40.775 -11.603 -13.470 1.00 89.06 291 SER A N 1
ATOM 2280 C CA . SER A 1 291 ? -41.157 -12.004 -14.835 1.00 89.06 291 SER A CA 1
ATOM 2281 C C . SER A 1 291 ? -41.484 -13.496 -14.969 1.00 89.06 291 SER A C 1
ATOM 2283 O O . SER A 1 291 ? -42.118 -13.904 -15.940 1.00 89.06 291 SER A O 1
ATOM 2285 N N . GLY A 1 292 ? -41.022 -14.329 -14.031 1.00 92.69 292 GLY A N 1
ATOM 2286 C CA . GLY A 1 292 ? -41.051 -15.787 -14.153 1.00 92.69 292 GLY A CA 1
ATOM 2287 C C . GLY A 1 292 ? -40.032 -16.346 -15.156 1.00 92.69 292 GLY A C 1
ATOM 2288 O O . GLY A 1 292 ? -40.014 -17.557 -15.393 1.00 92.69 292 GLY A O 1
ATOM 2289 N N . VAL A 1 293 ? -39.178 -15.504 -15.751 1.00 94.50 293 VAL A N 1
ATOM 2290 C CA . VAL A 1 293 ? -38.168 -15.935 -16.723 1.00 94.50 293 VAL A CA 1
ATOM 2291 C C . VAL A 1 293 ? -37.030 -16.669 -16.021 1.00 94.50 293 VAL A C 1
ATOM 2293 O O . VAL A 1 293 ? -36.418 -16.174 -15.074 1.00 94.50 293 VAL A O 1
ATOM 2296 N N . ARG A 1 294 ? -36.692 -17.855 -16.533 1.00 96.50 294 ARG A N 1
ATOM 2297 C CA . ARG A 1 294 ? -35.500 -18.602 -16.129 1.00 96.50 294 ARG A CA 1
ATOM 2298 C C . ARG A 1 294 ? -34.353 -18.333 -17.099 1.00 96.50 294 ARG A C 1
ATOM 2300 O O . ARG A 1 294 ? -34.380 -18.842 -18.215 1.00 96.50 294 ARG A O 1
ATOM 2307 N N . LEU A 1 295 ? -33.334 -17.599 -16.651 1.00 97.06 295 LEU A N 1
ATOM 2308 C CA . LEU A 1 295 ? -32.109 -17.372 -17.428 1.00 97.06 295 LEU A CA 1
ATOM 2309 C C . LEU A 1 295 ? -31.062 -18.473 -17.238 1.00 97.06 295 LEU A C 1
ATOM 2311 O O . LEU A 1 295 ? -30.291 -18.721 -18.158 1.00 97.06 295 LEU A O 1
ATOM 2315 N N . LEU A 1 296 ? -31.043 -19.136 -16.075 1.00 98.12 296 LEU A N 1
ATOM 2316 C CA . LEU A 1 296 ? -30.126 -20.239 -15.763 1.00 98.12 296 LEU A CA 1
ATOM 2317 C C . LEU A 1 296 ? -30.847 -21.354 -14.988 1.00 98.12 296 LEU A C 1
ATOM 2319 O O . LEU A 1 296 ? -31.800 -21.123 -14.239 1.00 98.12 296 LEU A O 1
ATOM 2323 N N . LYS A 1 297 ? -30.389 -22.595 -15.128 1.00 98.38 297 LYS A N 1
ATOM 2324 C CA . LYS A 1 297 ? -30.785 -23.725 -14.278 1.00 98.38 297 LYS A CA 1
ATOM 2325 C C . LYS A 1 297 ? -30.157 -23.579 -12.891 1.00 98.38 297 LYS A C 1
ATOM 2327 O O . LYS A 1 297 ? -29.017 -23.148 -12.743 1.00 98.38 297 LYS A O 1
ATOM 2332 N N . ALA A 1 298 ? -30.868 -24.062 -11.872 1.00 97.62 298 ALA A N 1
ATOM 2333 C CA . ALA A 1 298 ? -30.386 -24.057 -10.489 1.00 97.62 298 ALA A CA 1
ATOM 2334 C C . ALA A 1 298 ? -29.026 -24.765 -10.314 1.00 97.62 298 ALA A C 1
ATOM 2336 O O . ALA A 1 298 ? -28.195 -24.303 -9.537 1.00 97.62 298 ALA A O 1
ATOM 2337 N N . LYS A 1 299 ? -28.767 -25.847 -11.070 1.00 97.81 299 LYS A N 1
ATOM 2338 C CA . LYS A 1 299 ? -27.459 -26.523 -11.067 1.00 97.81 299 LYS A CA 1
ATOM 2339 C C . LYS A 1 299 ? -26.343 -25.584 -11.533 1.00 97.81 299 LYS A C 1
ATOM 2341 O O . LYS A 1 299 ? -25.321 -25.508 -10.875 1.00 97.81 299 LYS A O 1
ATOM 2346 N N . THR A 1 300 ? -26.550 -24.849 -12.617 1.00 98.31 300 THR A N 1
ATOM 2347 C CA . THR A 1 300 ? -25.548 -23.934 -13.174 1.00 98.31 300 THR A CA 1
ATOM 2348 C C . THR A 1 300 ? -25.226 -22.803 -12.207 1.00 98.31 300 THR A C 1
ATOM 2350 O O . THR A 1 300 ? -24.063 -22.472 -12.023 1.00 98.31 300 THR A O 1
ATOM 2353 N N . VAL A 1 301 ? -26.234 -22.267 -11.510 1.00 98.31 301 VAL A N 1
ATOM 2354 C CA . VAL A 1 301 ? -26.008 -21.288 -10.434 1.00 98.31 301 VAL A CA 1
ATOM 2355 C C . VAL A 1 301 ? -25.242 -21.914 -9.260 1.00 98.31 301 VAL A C 1
ATOM 2357 O O . VAL A 1 301 ? -24.367 -21.265 -8.702 1.00 98.31 301 VAL A O 1
ATOM 2360 N N . ASN A 1 302 ? -25.484 -23.182 -8.908 1.00 97.69 302 ASN A N 1
ATOM 2361 C CA . ASN A 1 302 ? -24.641 -23.883 -7.929 1.00 97.69 302 ASN A CA 1
ATOM 2362 C C . ASN A 1 302 ? -23.195 -24.047 -8.420 1.00 97.69 302 ASN A C 1
ATOM 2364 O O . ASN A 1 302 ? -22.276 -23.808 -7.644 1.00 97.69 302 ASN A O 1
ATOM 2368 N N . ASP A 1 303 ? -22.994 -24.397 -9.692 1.00 97.50 303 ASP A N 1
ATOM 2369 C CA . ASP A 1 303 ? -21.663 -24.516 -10.294 1.00 97.50 303 ASP A CA 1
ATOM 2370 C C . ASP A 1 303 ? -20.926 -23.158 -10.265 1.00 97.50 303 ASP A C 1
ATOM 2372 O O . ASP A 1 303 ? -19.740 -23.116 -9.958 1.00 97.50 303 ASP A O 1
ATOM 2376 N N . MET A 1 304 ? -21.631 -22.040 -10.499 1.00 98.19 304 MET A N 1
ATOM 2377 C CA . MET A 1 304 ? -21.076 -20.681 -10.380 1.00 98.19 304 MET A CA 1
ATOM 2378 C C . MET A 1 304 ? -20.676 -20.316 -8.943 1.00 98.19 304 MET A C 1
ATOM 2380 O O . MET A 1 304 ? -19.669 -19.644 -8.759 1.00 98.19 304 MET A O 1
ATOM 2384 N N . PHE A 1 305 ? -21.443 -20.763 -7.943 1.00 97.19 305 PHE A N 1
ATOM 2385 C CA . PHE A 1 305 ? -21.201 -20.554 -6.504 1.00 97.19 305 PHE A CA 1
ATOM 2386 C C . PHE A 1 305 ? -20.342 -21.662 -5.858 1.00 97.19 305 PHE A C 1
ATOM 2388 O O . PHE A 1 305 ? -20.326 -21.804 -4.638 1.00 97.19 305 PHE A O 1
ATOM 2395 N N . THR A 1 306 ? -19.648 -22.472 -6.657 1.00 95.19 306 THR A N 1
ATOM 2396 C CA . THR A 1 306 ? -18.663 -23.448 -6.170 1.00 95.19 306 THR A CA 1
ATOM 2397 C C . THR A 1 306 ? -17.270 -22.859 -6.346 1.00 95.19 306 THR A C 1
ATOM 2399 O O . THR A 1 306 ? -16.985 -22.351 -7.430 1.00 95.19 306 THR A O 1
ATOM 2402 N N . ASP A 1 307 ? -16.404 -22.952 -5.333 1.00 94.19 307 ASP A N 1
ATOM 2403 C CA . ASP A 1 307 ? -14.996 -22.566 -5.475 1.00 94.19 307 ASP A CA 1
ATOM 2404 C C . ASP A 1 307 ? -14.308 -23.418 -6.555 1.00 94.19 307 ASP A C 1
ATOM 2406 O O . ASP A 1 307 ? -14.337 -24.650 -6.534 1.00 94.19 307 ASP A O 1
ATOM 2410 N N . GLN A 1 308 ? -13.733 -22.733 -7.537 1.00 94.88 308 GLN A N 1
ATOM 2411 C CA . GLN A 1 308 ? -13.083 -23.303 -8.709 1.00 94.88 308 GLN A CA 1
ATOM 2412 C C . GLN A 1 308 ? -11.560 -23.376 -8.563 1.00 94.88 308 GLN A C 1
ATOM 2414 O O . GLN A 1 308 ? -10.900 -23.923 -9.450 1.00 94.88 308 GLN A O 1
ATOM 2419 N N . ILE A 1 309 ? -10.997 -22.793 -7.498 1.00 90.94 309 ILE A N 1
ATOM 2420 C CA . ILE A 1 309 ? -9.550 -22.679 -7.281 1.00 90.94 309 ILE A CA 1
ATOM 2421 C C . ILE A 1 309 ? -9.086 -23.116 -5.869 1.00 90.94 309 ILE A C 1
ATOM 2423 O O . ILE A 1 309 ? -8.134 -22.524 -5.360 1.00 90.94 309 ILE A O 1
ATOM 2427 N N . PRO A 1 310 ? -9.651 -24.176 -5.249 1.00 87.44 310 PRO A N 1
ATOM 2428 C CA . PRO A 1 310 ? -9.374 -24.525 -3.846 1.00 87.44 310 PRO A CA 1
ATOM 2429 C C . PRO A 1 310 ? -7.898 -24.850 -3.556 1.00 87.44 310 PRO A C 1
ATOM 2431 O O . PRO A 1 310 ? -7.442 -24.717 -2.424 1.00 87.44 310 PRO A O 1
ATOM 2434 N N . ASP A 1 311 ? -7.140 -25.249 -4.582 1.00 82.19 311 ASP A N 1
ATOM 2435 C CA . ASP A 1 311 ? -5.715 -25.591 -4.496 1.00 82.19 311 ASP A CA 1
ATOM 2436 C C . ASP A 1 311 ? -4.773 -24.404 -4.819 1.00 82.19 311 ASP A C 1
ATOM 2438 O O . ASP A 1 311 ? -3.596 -24.614 -5.132 1.00 82.19 311 ASP A O 1
ATOM 2442 N N . LYS A 1 312 ? -5.270 -23.155 -4.845 1.00 75.69 312 LYS A N 1
ATOM 2443 C CA . LYS A 1 312 ? -4.488 -21.960 -5.225 1.00 75.69 312 LYS A CA 1
ATOM 2444 C C . LYS A 1 312 ? -4.091 -21.072 -4.038 1.00 75.69 312 LYS A C 1
ATOM 2446 O O . LYS A 1 312 ? -4.770 -21.073 -3.014 1.00 75.69 312 LYS A O 1
ATOM 2451 N N . PRO A 1 313 ? -2.988 -20.299 -4.158 1.00 63.72 313 PRO A N 1
ATOM 2452 C CA . PRO A 1 313 ? -2.619 -19.302 -3.155 1.00 63.72 313 PRO A CA 1
ATOM 2453 C C . PRO A 1 313 ? -3.756 -18.303 -2.907 1.00 63.72 313 PRO A C 1
ATOM 2455 O O . PRO A 1 313 ? -4.449 -17.901 -3.842 1.00 63.72 313 PRO A O 1
ATOM 2458 N N . ARG A 1 314 ? -3.931 -17.895 -1.646 1.00 65.50 314 ARG A N 1
ATOM 2459 C CA . ARG A 1 314 ? -5.037 -17.033 -1.203 1.00 65.50 314 ARG A CA 1
ATOM 2460 C C . ARG A 1 314 ? -4.908 -15.634 -1.798 1.00 65.50 314 ARG A C 1
ATOM 2462 O O . ARG A 1 314 ? -4.084 -14.850 -1.330 1.00 65.50 314 ARG A O 1
ATOM 2469 N N . PHE A 1 315 ? -5.734 -15.306 -2.789 1.00 68.44 315 PHE A N 1
ATOM 2470 C CA . PHE A 1 315 ? -5.681 -13.999 -3.448 1.00 68.44 315 PHE A CA 1
ATOM 2471 C C . PHE A 1 315 ? -6.006 -12.833 -2.500 1.00 68.44 315 PHE A C 1
ATOM 2473 O O . PHE A 1 315 ? -5.446 -11.758 -2.672 1.00 68.44 315 PHE A O 1
ATOM 2480 N N . SER A 1 316 ? -6.808 -13.061 -1.454 1.00 56.62 316 SER A N 1
ATOM 2481 C CA . SER A 1 316 ? -7.137 -12.067 -0.419 1.00 56.62 316 SER A CA 1
ATOM 2482 C C . SER A 1 316 ? -5.925 -11.549 0.375 1.00 56.62 316 SER A C 1
ATOM 2484 O O . SER A 1 316 ? -5.984 -10.453 0.923 1.00 56.62 316 SER A O 1
ATOM 2486 N N . ASN A 1 317 ? -4.819 -12.307 0.410 1.00 53.69 317 ASN A N 1
ATOM 2487 C CA . ASN A 1 317 ? -3.554 -11.918 1.050 1.00 53.69 317 ASN A CA 1
ATOM 2488 C C . ASN A 1 317 ? -2.420 -11.662 0.040 1.00 53.69 317 ASN A C 1
ATOM 2490 O O . ASN A 1 317 ? -1.280 -11.425 0.445 1.00 53.69 317 ASN A O 1
ATOM 2494 N N . LEU A 1 318 ? -2.696 -11.703 -1.269 1.00 56.59 318 LEU A N 1
ATOM 2495 C CA . LEU A 1 318 ? -1.729 -11.256 -2.267 1.00 56.59 318 LEU A CA 1
ATOM 2496 C C . LEU A 1 318 ? -1.716 -9.728 -2.274 1.00 56.59 318 LEU A C 1
ATOM 2498 O O . LEU A 1 318 ? -2.722 -9.099 -2.595 1.00 56.59 318 LEU A O 1
ATOM 2502 N N . SER A 1 319 ? -0.563 -9.141 -1.945 1.00 51.75 319 SER A N 1
ATOM 2503 C CA . SER A 1 319 ? -0.346 -7.714 -2.172 1.00 51.75 319 SER A CA 1
ATOM 2504 C C . SER A 1 319 ? -0.438 -7.441 -3.672 1.00 51.75 319 SER A C 1
ATOM 2506 O O . SER A 1 319 ? 0.342 -8.006 -4.444 1.00 51.75 319 SER A O 1
ATOM 2508 N N . VAL A 1 320 ? -1.401 -6.622 -4.087 1.00 55.75 320 VAL A N 1
ATOM 2509 C CA . VAL A 1 320 ? -1.553 -6.193 -5.481 1.00 55.75 320 VAL A CA 1
ATOM 2510 C C . VAL A 1 320 ? -0.609 -5.008 -5.698 1.00 55.75 320 VAL A C 1
ATOM 2512 O O . VAL A 1 320 ? -0.804 -3.967 -5.061 1.00 55.75 320 VAL A O 1
ATOM 2515 N N . PRO A 1 321 ? 0.423 -5.133 -6.557 1.00 54.50 321 PRO A N 1
ATOM 2516 C CA . PRO A 1 321 ? 1.275 -4.005 -6.904 1.00 54.50 321 PRO A CA 1
ATOM 2517 C C . PRO A 1 321 ? 0.442 -2.906 -7.560 1.00 54.50 321 PRO A C 1
ATOM 2519 O O . PRO A 1 321 ? -0.550 -3.168 -8.235 1.00 54.50 321 PRO A O 1
ATOM 2522 N N . VAL A 1 322 ? 0.853 -1.656 -7.388 1.00 66.12 322 VAL A N 1
ATOM 2523 C CA . VAL A 1 322 ? 0.118 -0.515 -7.933 1.00 66.12 322 VAL A CA 1
ATOM 2524 C C . VAL A 1 322 ? 0.995 0.194 -8.948 1.00 66.12 322 VAL A C 1
ATOM 2526 O O . VAL A 1 322 ? 1.822 1.038 -8.613 1.00 66.12 322 VAL A O 1
ATOM 2529 N N . ALA A 1 323 ? 0.802 -0.160 -10.218 1.00 77.31 323 ALA A N 1
ATOM 2530 C CA . ALA A 1 323 ? 1.510 0.462 -11.332 1.00 77.31 323 ALA A CA 1
ATOM 2531 C C . ALA A 1 323 ? 0.920 1.834 -11.722 1.00 77.31 323 ALA A C 1
ATOM 2533 O O . ALA A 1 323 ? 1.593 2.612 -12.401 1.00 77.31 323 ALA A O 1
ATOM 2534 N N . LYS A 1 324 ? -0.326 2.122 -11.311 1.00 82.44 324 LYS A N 1
ATOM 2535 C CA . LYS A 1 324 ? -1.041 3.396 -11.521 1.00 82.44 324 LYS A CA 1
ATOM 2536 C C . LYS A 1 324 ? -1.830 3.799 -10.250 1.00 82.44 324 LYS A C 1
ATOM 2538 O O . LYS A 1 324 ? -3.019 3.472 -10.143 1.00 82.44 324 LYS A O 1
ATOM 2543 N N . PRO A 1 325 ? -1.196 4.466 -9.261 1.00 75.75 325 PRO A N 1
ATOM 2544 C CA . PRO A 1 325 ? -1.809 4.793 -7.962 1.00 75.75 325 PRO A CA 1
ATOM 2545 C C . PRO A 1 325 ? -2.974 5.780 -8.041 1.00 75.75 325 PRO A C 1
ATOM 2547 O O . PRO A 1 325 ? -3.733 5.949 -7.093 1.00 75.75 325 PRO A O 1
ATOM 2550 N N . GLU A 1 326 ? -3.167 6.416 -9.190 1.00 80.06 326 GLU A N 1
ATOM 2551 C CA . GLU A 1 326 ? -4.300 7.285 -9.463 1.00 80.06 326 GLU A CA 1
ATOM 2552 C C . GLU A 1 326 ? -5.597 6.537 -9.834 1.00 80.06 326 GLU A C 1
ATOM 2554 O O . GLU A 1 326 ? -6.647 7.174 -9.987 1.00 80.06 326 GLU A O 1
ATOM 2559 N N . LEU A 1 327 ? -5.522 5.208 -9.996 1.00 83.81 327 LEU A N 1
ATOM 2560 C CA . LEU A 1 327 ? -6.649 4.314 -10.281 1.00 83.81 327 LEU A CA 1
ATOM 2561 C C . LEU A 1 327 ? -6.960 3.352 -9.127 1.00 83.81 327 LEU A C 1
ATOM 2563 O O . LEU A 1 327 ? -8.132 3.049 -8.915 1.00 83.81 327 LEU A O 1
ATOM 2567 N N . ALA A 1 328 ? -5.955 2.888 -8.381 1.00 80.75 328 ALA A N 1
ATOM 2568 C CA . ALA A 1 328 ? -6.124 1.941 -7.278 1.00 80.75 328 ALA A CA 1
ATOM 2569 C C . ALA A 1 328 ? -5.102 2.166 -6.157 1.00 80.75 328 ALA A C 1
ATOM 2571 O O . ALA A 1 328 ? -3.941 2.456 -6.430 1.00 80.75 328 ALA A O 1
ATOM 2572 N N . ASN A 1 329 ? -5.533 1.991 -4.908 1.00 72.06 329 ASN A N 1
ATOM 2573 C CA . ASN A 1 329 ? -4.654 1.879 -3.748 1.00 72.06 329 ASN A CA 1
ATOM 2574 C C . ASN A 1 329 ? -4.157 0.428 -3.586 1.00 72.06 329 ASN A C 1
ATOM 2576 O O . ASN A 1 329 ? -4.825 -0.496 -4.059 1.00 72.06 329 ASN A O 1
ATOM 2580 N N . PRO A 1 330 ? -3.019 0.195 -2.902 1.00 64.06 330 PRO A N 1
ATOM 2581 C CA . PRO A 1 330 ? -2.533 -1.157 -2.644 1.00 64.06 330 PRO A CA 1
ATOM 2582 C C . PRO A 1 330 ? -3.528 -1.964 -1.805 1.00 64.06 330 PRO A C 1
ATOM 2584 O O . PRO A 1 330 ? -3.991 -1.504 -0.761 1.00 64.06 330 PRO A O 1
ATOM 2587 N N . THR A 1 331 ? -3.823 -3.187 -2.239 1.00 59.41 331 THR A N 1
ATOM 2588 C CA . THR A 1 331 ? -4.654 -4.146 -1.496 1.00 59.41 331 THR A CA 1
ATOM 2589 C C . THR A 1 331 ? -3.836 -5.362 -1.062 1.00 59.41 331 THR A C 1
ATOM 2591 O O . THR A 1 331 ? -2.910 -5.722 -1.786 1.00 59.41 331 THR A O 1
ATOM 2594 N N . PRO A 1 332 ? -4.189 -6.042 0.045 1.00 48.75 332 PRO A N 1
ATOM 2595 C CA . PRO A 1 332 ? -5.317 -5.738 0.925 1.00 48.75 332 PRO A CA 1
ATOM 2596 C C . PRO A 1 332 ? -5.041 -4.533 1.838 1.00 48.75 332 PRO A C 1
ATOM 2598 O O . PRO A 1 332 ? -3.971 -4.424 2.428 1.00 48.75 332 PRO A O 1
ATOM 2601 N N . LEU A 1 333 ? -6.044 -3.660 2.005 1.00 37.78 333 LEU A N 1
ATOM 2602 C CA . LEU A 1 333 ? -5.996 -2.541 2.964 1.00 37.78 333 LEU A CA 1
ATOM 2603 C C . LEU A 1 333 ? -5.923 -3.031 4.425 1.00 37.78 333 LEU A C 1
ATOM 2605 O O . LEU A 1 333 ? -5.533 -2.295 5.325 1.00 37.78 333 LEU A O 1
ATOM 2609 N N . THR A 1 334 ? -6.295 -4.287 4.679 1.00 36.03 334 THR A N 1
ATOM 2610 C CA . THR A 1 334 ? -6.089 -4.985 5.952 1.00 36.03 334 THR A CA 1
ATOM 2611 C C . THR A 1 334 ? -5.838 -6.467 5.659 1.00 36.03 334 THR A C 1
ATOM 2613 O O . THR A 1 334 ? -6.699 -7.091 5.039 1.00 36.03 334 THR A O 1
ATOM 2616 N N . PRO A 1 335 ? -4.694 -7.054 6.062 1.00 40.44 335 PRO A N 1
ATOM 2617 C CA . PRO A 1 335 ? -4.416 -8.473 5.832 1.00 40.44 335 PRO A CA 1
ATOM 2618 C C . PRO A 1 335 ? -5.457 -9.378 6.502 1.00 40.44 335 PRO A C 1
ATOM 2620 O O . PRO A 1 335 ? -5.774 -9.189 7.679 1.00 40.44 335 PRO A O 1
ATOM 2623 N N . MET A 1 336 ? -5.952 -10.390 5.785 1.00 50.66 336 MET A N 1
ATOM 2624 C CA . MET A 1 336 ? -6.865 -11.380 6.359 1.00 50.66 336 MET A CA 1
ATOM 2625 C C . MET A 1 336 ? -6.085 -12.436 7.164 1.00 50.66 336 MET A C 1
ATOM 2627 O O . MET A 1 336 ? -5.009 -12.856 6.729 1.00 50.66 336 MET A O 1
ATOM 2631 N N . PRO A 1 337 ? -6.601 -12.911 8.315 1.00 50.03 337 PRO A N 1
ATOM 2632 C CA . PRO A 1 337 ? -5.919 -13.922 9.126 1.00 50.03 337 PRO A CA 1
ATOM 2633 C C . PRO A 1 337 ? -5.641 -15.247 8.392 1.00 50.03 337 PRO A C 1
ATOM 2635 O O . PRO A 1 337 ? -6.390 -15.664 7.508 1.00 50.03 337 PRO A O 1
ATOM 2638 N N . ASP A 1 338 ? -4.592 -15.963 8.810 1.00 51.31 338 ASP A N 1
ATOM 2639 C CA . ASP A 1 338 ? -4.124 -17.211 8.176 1.00 51.31 338 ASP A CA 1
ATOM 2640 C C . ASP A 1 338 ? -5.092 -18.409 8.282 1.00 51.31 338 ASP A C 1
ATOM 2642 O O . ASP A 1 338 ? -4.870 -19.448 7.660 1.00 51.31 338 ASP A O 1
ATOM 2646 N N . ASP A 1 339 ? -6.216 -18.297 8.981 1.00 53.62 339 ASP A N 1
ATOM 2647 C CA . ASP A 1 339 ? -7.319 -19.271 8.993 1.00 53.62 339 ASP A CA 1
ATOM 2648 C C . ASP A 1 339 ? -8.511 -18.859 8.101 1.00 53.62 339 ASP A C 1
ATOM 2650 O O . ASP A 1 339 ? -9.362 -19.690 7.780 1.00 53.62 339 ASP A O 1
ATOM 2654 N N . HIS A 1 340 ? -8.532 -17.620 7.602 1.00 57.16 340 HIS A N 1
ATOM 2655 C CA . HIS A 1 340 ? -9.572 -17.097 6.719 1.00 57.16 340 HIS A CA 1
ATOM 2656 C C . HIS A 1 340 ? -9.173 -17.296 5.242 1.00 57.16 340 HIS A C 1
ATOM 2658 O O . HIS A 1 340 ? -8.146 -16.798 4.774 1.00 57.16 340 HIS A O 1
ATOM 2664 N N . THR A 1 341 ? -9.970 -18.065 4.490 1.00 65.38 341 THR A N 1
ATOM 2665 C CA . THR A 1 341 ? -9.784 -18.282 3.040 1.00 65.38 341 THR A CA 1
ATOM 2666 C C . THR A 1 341 ? -10.956 -17.730 2.241 1.00 65.38 341 THR A C 1
ATOM 2668 O O . THR A 1 341 ? -12.118 -17.915 2.607 1.00 65.38 341 THR A O 1
ATOM 2671 N N . GLU A 1 342 ? -10.638 -17.106 1.113 1.00 75.31 342 GLU A N 1
ATOM 2672 C CA . GLU A 1 342 ? -11.587 -16.840 0.037 1.00 75.31 342 GLU A CA 1
ATOM 2673 C C . GLU A 1 342 ? -11.290 -17.773 -1.138 1.00 75.31 342 GLU A C 1
ATOM 2675 O O . GLU A 1 342 ? -10.129 -18.002 -1.486 1.00 75.31 342 GLU A O 1
ATOM 2680 N N . GLY A 1 343 ? -12.349 -18.318 -1.727 1.00 88.62 343 GLY A N 1
ATOM 2681 C CA . GLY A 1 343 ? -12.335 -19.036 -2.994 1.00 88.62 343 GLY A CA 1
ATOM 2682 C C . GLY A 1 343 ? -12.827 -18.152 -4.139 1.00 88.62 343 GLY A C 1
ATOM 2683 O O . GLY A 1 343 ? -13.218 -16.997 -3.943 1.00 88.62 343 GLY A O 1
ATOM 2684 N N . TRP A 1 344 ? -12.849 -18.699 -5.352 1.00 93.38 344 TRP A N 1
ATOM 2685 C CA . TRP A 1 344 ? -13.340 -17.987 -6.533 1.00 93.38 344 TRP A CA 1
ATOM 2686 C C . TRP A 1 344 ? -14.330 -18.833 -7.329 1.00 93.38 344 TRP A C 1
ATOM 2688 O O . TRP A 1 344 ? -14.019 -19.940 -7.768 1.00 93.38 344 TRP A O 1
ATOM 2698 N N . GLY A 1 345 ? -15.528 -18.294 -7.537 1.00 95.69 345 GLY A N 1
ATOM 2699 C CA . GLY A 1 345 ? -16.592 -18.910 -8.322 1.00 95.69 345 GLY A CA 1
ATOM 2700 C C . GLY A 1 345 ? -16.375 -18.796 -9.829 1.00 95.69 345 GLY A C 1
ATOM 2701 O O . GLY A 1 345 ? -15.279 -18.554 -10.329 1.00 95.69 345 GLY A O 1
ATOM 2702 N N . LEU A 1 346 ? -17.447 -18.909 -10.606 1.00 97.44 346 LEU A N 1
ATOM 2703 C CA . LEU A 1 346 ? -17.394 -18.541 -12.024 1.00 97.44 346 LEU A CA 1
ATOM 2704 C C . LEU A 1 346 ? -17.642 -17.028 -12.150 1.00 97.44 346 LEU A C 1
ATOM 2706 O O . LEU A 1 346 ? -18.760 -16.602 -12.444 1.00 97.44 346 LEU A O 1
ATOM 2710 N N . SER A 1 347 ? -16.566 -16.249 -11.956 1.00 94.62 347 SER A N 1
ATOM 2711 C CA . SER A 1 347 ? -16.453 -14.778 -12.089 1.00 94.62 347 SER A CA 1
ATOM 2712 C C . SER A 1 347 ? -16.693 -13.897 -10.839 1.00 94.62 347 SER A C 1
ATOM 2714 O O . SER A 1 347 ? -16.974 -12.706 -10.994 1.00 94.62 347 SER A O 1
ATOM 2716 N N . PHE A 1 348 ? -16.578 -14.421 -9.617 1.00 95.19 348 PHE A N 1
ATOM 2717 C CA . PHE A 1 348 ? -16.703 -13.627 -8.377 1.00 95.19 348 PHE A CA 1
ATOM 2718 C C . PHE A 1 348 ? -16.019 -14.307 -7.182 1.00 95.19 348 PHE A C 1
ATOM 2720 O O . PHE A 1 348 ? -15.823 -15.524 -7.214 1.00 95.19 348 PHE A O 1
ATOM 2727 N N . SER A 1 349 ? -15.698 -13.554 -6.122 1.00 92.50 349 SER A N 1
ATOM 2728 C CA . SER A 1 349 ? -15.149 -14.130 -4.886 1.00 92.50 349 SER A CA 1
ATOM 2729 C C . SER A 1 349 ? -16.221 -14.887 -4.098 1.00 92.50 349 SER A C 1
ATOM 2731 O O . SER A 1 349 ? -17.416 -14.587 -4.202 1.00 92.50 349 SER A O 1
ATOM 2733 N N . ILE A 1 350 ? -15.792 -15.894 -3.333 1.00 91.25 350 ILE A N 1
ATOM 2734 C CA . ILE A 1 350 ? -16.629 -16.690 -2.429 1.00 91.25 350 ILE A CA 1
ATOM 2735 C C . ILE A 1 350 ? -15.946 -16.743 -1.058 1.00 91.25 350 ILE A C 1
ATOM 2737 O O . ILE A 1 350 ? -14.841 -17.265 -0.936 1.00 91.25 350 ILE A O 1
ATOM 2741 N N . ASN A 1 351 ? -16.602 -16.262 -0.003 1.00 85.62 351 ASN A N 1
ATOM 2742 C CA . ASN A 1 351 ? -16.067 -16.351 1.359 1.00 85.62 351 ASN A CA 1
ATOM 2743 C C . ASN A 1 351 ? -16.278 -17.762 1.947 1.00 85.62 351 ASN A C 1
ATOM 2745 O O . ASN A 1 351 ? -17.395 -18.284 1.928 1.00 85.62 351 ASN A O 1
ATOM 2749 N N . HIS A 1 352 ? -15.248 -18.393 2.523 1.00 85.31 352 HIS A N 1
ATOM 2750 C CA . HIS A 1 352 ? -15.391 -19.725 3.146 1.00 85.31 352 HIS A CA 1
ATOM 2751 C C . HIS A 1 352 ? -15.799 -19.691 4.629 1.00 85.31 352 HIS A C 1
ATOM 2753 O O . HIS A 1 352 ? -16.107 -20.729 5.214 1.00 85.31 352 HIS A O 1
ATOM 2759 N N . PHE A 1 353 ? -15.853 -18.505 5.233 1.00 79.19 353 PHE A N 1
ATOM 2760 C CA . PHE A 1 353 ? -16.143 -18.265 6.648 1.00 79.19 353 PHE A CA 1
ATOM 2761 C C . PHE A 1 353 ? -17.298 -17.253 6.801 1.00 79.19 353 PHE A C 1
ATOM 2763 O O . PHE A 1 353 ? -17.476 -16.407 5.924 1.00 79.19 353 PHE A O 1
ATOM 2770 N N . PRO A 1 354 ? -18.111 -17.307 7.874 1.00 72.12 354 PRO A N 1
ATOM 2771 C CA . PRO A 1 354 ? -19.070 -16.245 8.177 1.00 72.12 354 PRO A CA 1
ATOM 2772 C C . PRO A 1 354 ? -18.336 -14.936 8.489 1.00 72.12 354 PRO A C 1
ATOM 2774 O O . PRO A 1 354 ? -17.413 -14.925 9.297 1.00 72.12 354 PRO A O 1
ATOM 2777 N N . GLU A 1 355 ? -18.752 -13.837 7.874 1.00 62.19 355 GLU A N 1
ATOM 2778 C CA . GLU A 1 355 ? -18.096 -12.540 8.044 1.00 62.19 355 GLU A CA 1
ATOM 2779 C C . GLU A 1 355 ? -18.646 -11.724 9.216 1.00 62.19 355 GLU A C 1
ATOM 2781 O O . GLU A 1 355 ? -19.819 -11.824 9.584 1.00 62.19 355 GLU A O 1
ATOM 2786 N N . SER A 1 356 ? -17.824 -10.793 9.707 1.00 56.06 356 SER A N 1
ATOM 2787 C CA . SER A 1 356 ? -18.222 -9.731 10.644 1.00 56.06 356 SER A CA 1
ATOM 2788 C C . SER A 1 356 ? -19.343 -8.824 10.106 1.00 56.06 356 SER A C 1
ATOM 2790 O O . SER A 1 356 ? -20.086 -8.237 10.891 1.00 56.06 356 SER A O 1
ATOM 2792 N N . THR A 1 357 ? -19.510 -8.758 8.779 1.00 63.44 357 THR A N 1
ATOM 2793 C CA . THR A 1 357 ? -20.625 -8.100 8.071 1.00 63.44 357 THR A CA 1
ATOM 2794 C C . THR A 1 357 ? -21.969 -8.825 8.239 1.00 63.44 357 THR A C 1
ATOM 2796 O O . THR A 1 357 ? -23.020 -8.272 7.910 1.00 63.44 357 THR A O 1
ATOM 2799 N N . GLY A 1 358 ? -21.958 -10.067 8.737 1.00 67.44 358 GLY A N 1
ATOM 2800 C CA . GLY A 1 358 ? -23.121 -10.949 8.841 1.00 67.44 358 GLY A CA 1
ATOM 2801 C C . GLY A 1 358 ? -23.373 -11.823 7.605 1.00 67.44 358 GLY A C 1
ATOM 2802 O O . GLY A 1 358 ? -24.306 -12.630 7.630 1.00 67.44 358 GLY A O 1
ATOM 2803 N N . ARG A 1 359 ? -22.560 -11.707 6.541 1.00 81.25 359 ARG A N 1
ATOM 2804 C CA . ARG A 1 359 ? -22.631 -12.605 5.376 1.00 81.25 359 ARG A CA 1
ATOM 2805 C C . ARG A 1 359 ? -22.240 -14.028 5.771 1.00 81.25 359 ARG A C 1
ATOM 2807 O O . ARG A 1 359 ? -21.235 -14.249 6.444 1.00 81.25 359 ARG A O 1
ATOM 2814 N N . ALA A 1 360 ? -23.022 -15.014 5.347 1.00 83.50 360 ALA A N 1
ATOM 2815 C CA . ALA A 1 360 ? -22.715 -16.418 5.589 1.00 83.50 360 ALA A CA 1
ATOM 2816 C C . ALA A 1 360 ? -21.552 -16.913 4.717 1.00 83.50 360 ALA A C 1
ATOM 2818 O O . ALA A 1 360 ? -21.354 -16.422 3.607 1.00 83.50 360 ALA A O 1
ATOM 2819 N N . ALA A 1 361 ? -20.847 -17.949 5.179 1.00 87.69 361 ALA A N 1
ATOM 2820 C CA . ALA A 1 361 ? -19.950 -18.736 4.332 1.00 87.69 361 ALA A CA 1
ATOM 2821 C C . ALA A 1 361 ? -20.690 -19.254 3.079 1.00 87.69 361 ALA A C 1
ATOM 2823 O O . ALA A 1 361 ? -21.817 -19.754 3.184 1.00 87.69 361 ALA A O 1
ATOM 2824 N N . GLY A 1 362 ? -20.048 -19.147 1.915 1.00 89.75 362 GLY A N 1
ATOM 2825 C CA . GLY A 1 362 ? -20.621 -19.453 0.603 1.00 89.75 362 GLY A CA 1
ATOM 2826 C C . GLY A 1 362 ? -21.399 -18.297 -0.039 1.00 89.75 362 GLY A C 1
ATOM 2827 O O . GLY A 1 362 ? -22.150 -18.534 -0.990 1.00 89.75 362 GLY A O 1
ATOM 2828 N N . SER A 1 363 ? -21.266 -17.066 0.467 1.00 91.69 363 SER A N 1
ATOM 2829 C CA . SER A 1 363 ? -21.787 -15.876 -0.216 1.00 91.69 363 SER A CA 1
ATOM 2830 C C . SER A 1 363 ? -20.862 -15.485 -1.366 1.00 91.69 363 SER A C 1
ATOM 2832 O O . SER A 1 363 ? -19.660 -15.722 -1.316 1.00 91.69 363 SER A O 1
ATOM 2834 N N . ALA A 1 364 ? -21.424 -14.872 -2.405 1.00 94.50 364 ALA A N 1
ATOM 2835 C CA . ALA A 1 364 ? -20.637 -14.284 -3.485 1.00 94.50 364 ALA A CA 1
ATOM 2836 C C . ALA A 1 364 ? -20.470 -12.774 -3.289 1.00 94.50 364 ALA A C 1
ATOM 2838 O O . ALA A 1 364 ? -21.367 -12.122 -2.744 1.00 94.50 364 ALA A O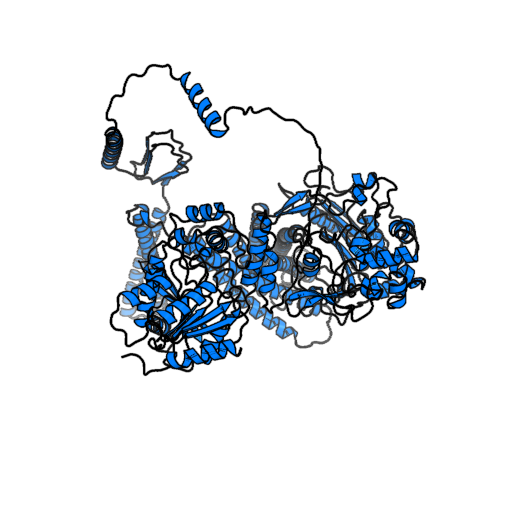 1
ATOM 2839 N N . SER A 1 365 ? -19.378 -12.213 -3.804 1.00 92.94 365 SER A N 1
ATOM 2840 C CA . SER A 1 365 ? -19.213 -10.766 -3.990 1.00 92.94 365 SER A CA 1
ATOM 2841 C C . SER A 1 365 ? -18.270 -10.422 -5.127 1.00 92.94 365 SER A C 1
ATOM 2843 O O . SER A 1 365 ? -17.420 -11.224 -5.511 1.00 92.94 365 SER A O 1
ATOM 2845 N N . TRP A 1 366 ? -18.392 -9.195 -5.630 1.00 92.56 366 TRP A N 1
ATOM 2846 C CA . TRP A 1 366 ? -17.294 -8.543 -6.326 1.00 92.56 366 TRP A CA 1
ATOM 2847 C C . TRP A 1 366 ? -17.412 -7.019 -6.282 1.00 92.56 366 TRP A C 1
ATOM 2849 O O . TRP A 1 366 ? -18.432 -6.456 -5.874 1.00 92.56 366 TRP A O 1
ATOM 2859 N N . GLU A 1 367 ? -16.350 -6.359 -6.724 1.00 89.06 367 GLU A N 1
ATOM 2860 C CA . GLU A 1 367 ? -16.159 -4.917 -6.615 1.00 89.06 367 GLU A CA 1
ATOM 2861 C C . GLU A 1 367 ? -15.989 -4.257 -7.984 1.00 89.06 367 GLU A C 1
ATOM 2863 O O . GLU A 1 367 ? -15.750 -4.911 -9.002 1.00 89.06 367 GLU A O 1
ATOM 2868 N N . GLY A 1 368 ? -16.172 -2.939 -8.021 1.00 89.88 368 GLY A N 1
ATOM 2869 C CA . GLY A 1 368 ? -15.987 -2.080 -9.183 1.00 89.88 368 GLY A CA 1
ATOM 2870 C C . GLY A 1 368 ? -15.008 -0.954 -8.863 1.00 89.88 368 GLY A C 1
ATOM 2871 O O . GLY A 1 368 ? -15.098 -0.347 -7.800 1.00 89.88 368 GLY A O 1
ATOM 2872 N N . LEU A 1 369 ? -14.108 -0.659 -9.810 1.00 90.88 369 LEU A N 1
ATOM 2873 C CA . LEU A 1 369 ? -12.956 0.239 -9.635 1.00 90.88 369 LEU A CA 1
ATOM 2874 C C . LEU A 1 369 ? -13.313 1.596 -9.004 1.00 90.88 369 LEU A C 1
ATOM 2876 O O . LEU A 1 369 ? -12.591 2.085 -8.148 1.00 90.88 369 LEU A O 1
ATOM 2880 N N . ALA A 1 370 ? -14.448 2.194 -9.370 1.00 91.19 370 ALA A N 1
ATOM 2881 C CA . ALA A 1 370 ? -14.870 3.485 -8.827 1.00 91.19 370 ALA A CA 1
ATOM 2882 C C . ALA A 1 370 ? -15.534 3.374 -7.429 1.00 91.19 370 ALA A C 1
ATOM 2884 O O . ALA A 1 370 ? -16.508 4.072 -7.151 1.00 91.19 370 ALA A O 1
ATOM 2885 N N . ASN A 1 371 ? -15.033 2.464 -6.582 1.00 88.88 371 ASN A N 1
ATOM 2886 C CA . ASN A 1 371 ? -15.562 2.074 -5.270 1.00 88.88 371 ASN A CA 1
ATOM 2887 C C . ASN A 1 371 ? -17.060 1.688 -5.315 1.00 88.88 371 ASN A C 1
ATOM 2889 O O . ASN A 1 371 ? -17.923 2.320 -4.695 1.00 88.88 371 ASN A O 1
ATOM 2893 N N . LEU A 1 372 ? -17.370 0.636 -6.084 1.00 91.56 372 LEU A N 1
ATOM 2894 C CA . LEU A 1 372 ? -18.658 -0.071 -6.055 1.00 91.56 372 LEU A CA 1
ATOM 2895 C C . LEU A 1 372 ? -18.474 -1.459 -5.421 1.00 91.56 372 LEU A C 1
ATOM 2897 O O . LEU A 1 372 ? -17.467 -2.110 -5.680 1.00 91.56 372 LEU A O 1
ATOM 2901 N N . PHE A 1 373 ? -19.468 -1.959 -4.686 1.00 92.50 373 PHE A N 1
ATOM 2902 C CA . PHE A 1 373 ? -19.446 -3.288 -4.054 1.00 92.50 373 PHE A CA 1
ATOM 2903 C C . PHE A 1 373 ? -20.799 -3.990 -4.202 1.00 92.50 373 PHE A C 1
ATOM 2905 O O . PHE A 1 373 ? -21.841 -3.375 -3.956 1.00 92.50 373 PHE A O 1
ATOM 2912 N N . TRP A 1 374 ? -20.811 -5.275 -4.569 1.00 93.81 374 TRP A N 1
ATOM 2913 C CA . TRP A 1 374 ? -22.020 -6.101 -4.522 1.00 93.81 374 TRP A CA 1
ATOM 2914 C C . TRP A 1 374 ? -21.799 -7.426 -3.803 1.00 93.81 374 TRP A C 1
ATOM 2916 O O . TRP A 1 374 ? -20.706 -7.989 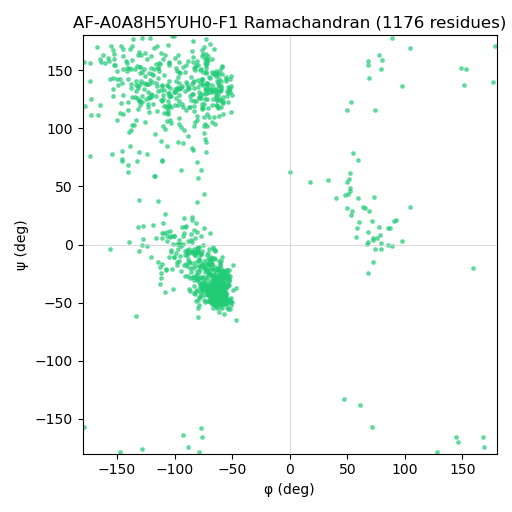-3.819 1.00 93.81 374 TRP A O 1
ATOM 2926 N N . PHE A 1 375 ? -22.877 -7.963 -3.229 1.00 94.31 375 PHE A N 1
ATOM 2927 C CA . PHE A 1 375 ? -22.883 -9.295 -2.629 1.00 94.31 375 PHE A CA 1
ATOM 2928 C C . PHE A 1 375 ? -24.189 -10.061 -2.877 1.00 94.31 375 PHE A C 1
ATOM 2930 O O . PHE A 1 375 ? -25.254 -9.471 -3.079 1.00 94.31 375 PHE A O 1
ATOM 2937 N N . ALA A 1 376 ? -24.103 -11.391 -2.817 1.00 95.94 376 ALA A N 1
ATOM 2938 C CA . ALA A 1 376 ? -25.223 -12.321 -2.896 1.00 95.94 376 ALA A CA 1
ATOM 2939 C C . ALA A 1 376 ? -25.057 -13.451 -1.861 1.00 95.94 376 ALA A C 1
ATOM 2941 O O . ALA A 1 376 ? -24.353 -14.435 -2.099 1.00 95.94 376 ALA A O 1
ATOM 2942 N N . ASP A 1 377 ? -25.730 -13.329 -0.718 1.00 94.19 377 ASP A N 1
ATOM 2943 C CA . ASP A 1 377 ? -25.811 -14.368 0.310 1.00 94.19 377 ASP A CA 1
ATOM 2944 C C . ASP A 1 377 ? -27.046 -15.247 0.061 1.00 94.19 377 ASP A C 1
ATOM 2946 O O . ASP A 1 377 ? -28.187 -14.924 0.417 1.00 94.19 377 ASP A O 1
ATOM 2950 N N . ARG A 1 378 ? -26.805 -16.399 -0.573 1.00 94.50 378 ARG A N 1
ATOM 2951 C CA . ARG A 1 378 ? -27.845 -17.384 -0.901 1.00 94.50 378 ARG A CA 1
ATOM 2952 C C . ARG A 1 378 ? -28.387 -18.122 0.326 1.00 94.50 378 ARG A C 1
ATOM 2954 O O . ARG A 1 378 ? -29.500 -18.639 0.255 1.00 94.50 378 ARG A O 1
ATOM 2961 N N . LYS A 1 379 ? -27.645 -18.176 1.440 1.00 91.69 379 LYS A N 1
ATOM 2962 C CA . LYS A 1 379 ? -28.060 -18.873 2.670 1.00 91.69 379 LYS A CA 1
ATOM 2963 C C . LYS A 1 379 ? -29.049 -18.026 3.468 1.00 91.69 379 LYS A C 1
ATOM 2965 O O . LYS A 1 379 ? -30.081 -18.533 3.898 1.00 91.69 379 LYS A O 1
ATOM 2970 N N . ASN A 1 380 ? -28.754 -16.736 3.618 1.00 89.06 380 ASN A N 1
ATOM 2971 C CA . ASN A 1 380 ? -29.605 -15.765 4.309 1.00 89.06 380 ASN A CA 1
ATOM 2972 C C . ASN A 1 380 ? -30.651 -15.106 3.385 1.00 89.06 380 ASN A C 1
ATOM 2974 O O . ASN A 1 380 ? -31.499 -14.340 3.855 1.00 89.06 380 ASN A O 1
ATOM 2978 N N . ASN A 1 381 ? -30.619 -15.425 2.083 1.00 92.19 381 ASN A N 1
ATOM 2979 C CA . ASN A 1 381 ? -31.491 -14.873 1.044 1.00 92.19 381 ASN A CA 1
ATOM 2980 C C . ASN A 1 381 ? -31.496 -13.335 1.061 1.00 92.19 381 ASN A C 1
ATOM 2982 O O . ASN A 1 381 ? -32.534 -12.687 1.249 1.00 92.19 381 ASN A O 1
ATOM 2986 N N . ILE A 1 382 ? -30.304 -12.759 0.931 1.00 91.88 382 ILE A N 1
ATOM 2987 C CA . ILE A 1 382 ? -30.091 -11.316 0.891 1.00 91.88 382 ILE A CA 1
ATOM 2988 C C . ILE A 1 382 ? -28.934 -10.992 -0.051 1.00 91.88 382 ILE A C 1
ATOM 2990 O O . ILE A 1 382 ? -27.916 -11.676 -0.077 1.00 91.88 382 ILE A O 1
ATOM 2994 N N . GLY A 1 383 ? -29.093 -9.937 -0.834 1.00 92.06 383 GLY A N 1
ATOM 2995 C CA . GLY A 1 383 ? -28.022 -9.369 -1.642 1.00 92.06 383 GLY A CA 1
ATOM 2996 C C . GLY A 1 383 ? -28.079 -7.855 -1.579 1.00 92.06 383 GLY A C 1
ATOM 2997 O O . GLY A 1 383 ? -29.070 -7.288 -1.112 1.00 92.06 383 GLY A O 1
ATOM 2998 N N . GLY A 1 384 ? -27.038 -7.191 -2.056 1.00 90.88 384 GLY A N 1
ATOM 2999 C CA . GLY A 1 384 ? -26.997 -5.737 -2.051 1.00 90.88 384 GLY A CA 1
ATOM 3000 C C . GLY A 1 384 ? -25.958 -5.163 -2.994 1.00 90.88 384 GLY A C 1
ATOM 3001 O O . GLY A 1 384 ? -25.058 -5.869 -3.445 1.00 90.88 384 GLY A O 1
ATOM 3002 N N . ILE A 1 385 ? -26.128 -3.876 -3.289 1.00 93.38 385 ILE A N 1
ATOM 3003 C CA . ILE A 1 385 ? -25.233 -3.050 -4.096 1.00 93.38 385 ILE A CA 1
ATOM 3004 C C . ILE A 1 385 ? -24.995 -1.740 -3.355 1.00 93.38 385 ILE A C 1
ATOM 3006 O O . ILE A 1 385 ? -25.953 -1.037 -3.026 1.00 93.38 385 ILE A O 1
ATOM 3010 N N . ILE A 1 386 ? -23.722 -1.410 -3.158 1.00 92.19 386 ILE A N 1
ATOM 3011 C CA . ILE A 1 386 ? -23.222 -0.081 -2.814 1.00 92.19 386 ILE A CA 1
ATOM 3012 C C . ILE A 1 386 ? -22.588 0.490 -4.089 1.00 92.19 386 ILE A C 1
ATOM 3014 O O . ILE A 1 386 ? -21.753 -0.171 -4.709 1.00 92.19 386 ILE A O 1
ATOM 3018 N N . ALA A 1 387 ? -22.982 1.695 -4.495 1.00 93.06 387 ALA A N 1
ATOM 3019 C CA . ALA A 1 387 ? -22.449 2.358 -5.682 1.00 93.06 387 ALA A CA 1
ATOM 3020 C C . ALA A 1 387 ? -22.003 3.792 -5.368 1.00 93.06 387 ALA A C 1
ATOM 3022 O O . ALA A 1 387 ? -22.797 4.619 -4.910 1.00 93.06 387 ALA A O 1
ATOM 3023 N N . SER A 1 388 ? -20.733 4.073 -5.661 1.00 92.81 388 SER A N 1
ATOM 3024 C CA . SER A 1 388 ? -20.142 5.411 -5.716 1.00 92.81 388 SER A CA 1
ATOM 3025 C C . SER A 1 388 ? -19.413 5.595 -7.061 1.00 92.81 388 SER A C 1
ATOM 3027 O O . SER A 1 388 ? -19.534 4.743 -7.946 1.00 92.81 388 SER A O 1
ATOM 3029 N N . GLN A 1 389 ? -18.731 6.727 -7.259 1.00 94.19 389 GLN A N 1
ATOM 3030 C CA . GLN A 1 389 ? -17.904 7.010 -8.444 1.00 94.19 389 GLN A CA 1
ATOM 3031 C C . GLN A 1 389 ? -16.623 7.753 -8.032 1.00 94.19 389 GLN A C 1
ATOM 3033 O O . GLN A 1 389 ? -16.427 8.920 -8.378 1.00 94.19 389 GLN A O 1
ATOM 3038 N N . ILE A 1 390 ? -15.786 7.104 -7.219 1.00 90.81 390 ILE A N 1
ATOM 3039 C CA . ILE A 1 390 ? -14.576 7.707 -6.636 1.00 90.81 390 ILE A CA 1
ATOM 3040 C C . ILE A 1 390 ? -13.350 6.867 -6.989 1.00 90.81 390 ILE A C 1
ATOM 3042 O O . ILE A 1 390 ? -13.399 5.643 -6.904 1.00 90.81 390 ILE A O 1
ATOM 3046 N N . LEU A 1 391 ? -12.254 7.534 -7.346 1.00 90.81 391 LEU A N 1
ATOM 3047 C CA . LEU A 1 391 ? -10.910 6.979 -7.482 1.00 90.81 391 LEU A CA 1
ATOM 3048 C C . LEU A 1 391 ? -9.941 7.621 -6.468 1.00 90.81 391 LEU A C 1
ATOM 3050 O O . LEU A 1 391 ? -10.142 8.787 -6.108 1.00 90.81 391 LEU A O 1
ATOM 3054 N N . PRO A 1 392 ? -8.848 6.936 -6.090 1.00 87.19 392 PRO A N 1
ATOM 3055 C CA . PRO A 1 392 ? -8.510 5.554 -6.456 1.00 87.19 392 PRO A CA 1
ATOM 3056 C C . PRO A 1 392 ? -9.458 4.511 -5.835 1.00 87.19 392 PRO A C 1
ATOM 3058 O O . PRO A 1 392 ? -10.165 4.786 -4.866 1.00 87.19 392 PRO A O 1
ATOM 3061 N N . TYR A 1 393 ? -9.499 3.313 -6.419 1.00 85.00 393 TYR A N 1
ATOM 3062 C CA . TYR A 1 393 ? -10.115 2.129 -5.813 1.00 85.00 393 TYR A CA 1
ATOM 3063 C C . TYR A 1 393 ? -9.517 1.857 -4.423 1.00 85.00 393 TYR A C 1
ATOM 3065 O O . TYR A 1 393 ? -8.311 2.024 -4.232 1.00 85.00 393 TYR A O 1
ATOM 3073 N N . GLY A 1 394 ? -10.352 1.454 -3.463 1.00 72.81 394 GLY A N 1
ATOM 3074 C CA . GLY A 1 394 ? -9.978 1.402 -2.052 1.00 72.81 394 GLY A CA 1
ATOM 3075 C C . GLY A 1 394 ? -9.890 2.804 -1.443 1.00 72.81 394 GLY A C 1
ATOM 3076 O O . GLY A 1 394 ? -8.934 3.097 -0.726 1.00 72.81 394 GLY A O 1
ATOM 3077 N N . ASP A 1 395 ? -10.828 3.699 -1.785 1.00 67.50 395 ASP A N 1
ATOM 3078 C CA . ASP A 1 395 ? -10.785 5.102 -1.353 1.00 67.50 395 ASP A CA 1
ATOM 3079 C C . ASP A 1 395 ? -10.900 5.209 0.167 1.00 67.50 395 ASP A C 1
ATOM 3081 O O . ASP A 1 395 ? -11.933 4.867 0.753 1.00 67.50 395 ASP A O 1
ATOM 3085 N N . GLY A 1 396 ? -9.870 5.787 0.783 1.00 52.34 396 GLY A N 1
ATOM 3086 C CA . GLY A 1 396 ? -9.743 5.907 2.226 1.00 52.34 396 GLY A CA 1
ATOM 3087 C C . GLY A 1 396 ? -10.938 6.564 2.907 1.00 52.34 396 GLY A C 1
ATOM 3088 O O . GLY A 1 396 ? -11.225 6.181 4.019 1.00 52.34 396 GLY A O 1
ATOM 3089 N N . LEU A 1 397 ? -11.707 7.465 2.278 1.00 51.16 397 LEU A N 1
ATOM 3090 C CA . LEU A 1 397 ? -12.896 8.091 2.902 1.00 51.16 397 LEU A CA 1
ATOM 3091 C C . LEU A 1 397 ? -14.240 7.429 2.550 1.00 51.16 397 LEU A C 1
ATOM 3093 O O . LEU A 1 397 ? -15.261 7.759 3.158 1.00 51.16 397 LEU A O 1
ATOM 3097 N N . SER A 1 398 ? -14.236 6.425 1.668 1.00 45.41 398 SER A N 1
ATOM 3098 C CA . SER A 1 398 ? -15.272 5.385 1.693 1.00 45.41 398 SER A CA 1
ATOM 3099 C C . SER A 1 398 ? -15.101 4.435 2.896 1.00 45.41 398 SER A C 1
ATOM 3101 O O . SER A 1 398 ? -16.072 3.791 3.288 1.00 45.41 398 SER A O 1
ATOM 3103 N N . VAL A 1 399 ? -13.912 4.435 3.527 1.00 39.00 399 VAL A N 1
ATOM 3104 C CA . VAL A 1 399 ? -13.528 3.587 4.675 1.00 39.00 399 VAL A CA 1
ATOM 3105 C C . VAL A 1 399 ? -13.408 4.356 6.009 1.00 39.00 399 VAL A C 1
ATOM 3107 O O . VAL A 1 399 ? -13.922 3.874 7.003 1.00 39.00 399 VAL A O 1
ATOM 3110 N N . ALA A 1 400 ? -12.843 5.569 6.046 1.00 35.97 400 ALA A N 1
ATOM 3111 C CA . ALA A 1 400 ? -12.543 6.402 7.234 1.00 35.97 400 ALA A CA 1
ATOM 3112 C C . ALA A 1 400 ? -13.749 7.208 7.751 1.00 35.97 400 ALA A C 1
ATOM 3114 O O . ALA A 1 400 ? -13.753 7.810 8.827 1.00 35.97 400 ALA A O 1
ATOM 3115 N N . SER A 1 401 ? -14.837 7.163 6.993 1.00 43.81 401 SER A N 1
ATOM 3116 C CA . SER A 1 401 ? -16.183 7.294 7.534 1.00 43.81 401 SER A CA 1
ATOM 3117 C C . SER A 1 401 ? -16.474 6.238 8.621 1.00 43.81 401 SER A C 1
ATOM 3119 O O . SER A 1 401 ? -17.267 6.503 9.522 1.00 43.81 401 SER A O 1
ATOM 3121 N N . GLY A 1 402 ? -15.749 5.112 8.596 1.00 51.91 402 GLY A N 1
ATOM 3122 C CA . GLY A 1 402 ? -15.597 4.103 9.639 1.00 51.91 402 GLY A CA 1
ATOM 3123 C C . GLY A 1 402 ? -15.317 4.715 10.999 1.00 51.91 402 GLY A C 1
ATOM 3124 O O . GLY A 1 402 ? -16.195 4.627 11.847 1.00 51.91 402 GLY A O 1
ATOM 3125 N N . VAL A 1 403 ? -14.185 5.396 11.224 1.00 58.75 403 VAL A N 1
ATOM 3126 C CA . VAL A 1 403 ? -13.895 6.005 12.541 1.00 58.75 403 VAL A CA 1
ATOM 3127 C C . VAL A 1 403 ? -15.063 6.861 13.039 1.00 58.75 403 VAL A C 1
ATOM 3129 O O . VAL A 1 403 ? -15.546 6.614 14.141 1.00 58.75 403 VAL A O 1
ATOM 3132 N N . LEU A 1 404 ? -15.589 7.805 12.244 1.00 60.16 404 LEU A N 1
ATOM 3133 C CA . LEU A 1 404 ? -16.707 8.652 12.696 1.00 60.16 404 LEU A CA 1
ATOM 3134 C C . LEU A 1 404 ? -17.958 7.820 13.039 1.00 60.16 404 LEU A C 1
ATOM 3136 O O . LEU A 1 404 ? -18.523 7.978 14.123 1.00 60.16 404 LEU A O 1
ATOM 3140 N N . ALA A 1 405 ? -18.356 6.891 12.166 1.00 57.62 405 ALA A N 1
ATOM 3141 C CA . ALA A 1 405 ? -19.500 6.012 12.396 1.00 57.62 405 ALA A CA 1
ATOM 3142 C C . ALA A 1 405 ? -19.296 5.084 13.606 1.00 57.62 405 ALA A C 1
ATOM 3144 O O . ALA A 1 405 ? -20.255 4.776 14.315 1.00 57.62 405 ALA A O 1
ATOM 3145 N N . LEU A 1 406 ? -18.058 4.665 13.877 1.00 66.56 406 LEU A N 1
ATOM 3146 C CA . LEU A 1 406 ? -17.670 3.812 14.997 1.00 66.56 406 LEU A CA 1
ATOM 3147 C C . LEU A 1 406 ? -17.625 4.593 16.316 1.00 66.56 406 LEU A C 1
ATOM 3149 O O . LEU A 1 406 ? -18.113 4.074 17.320 1.00 66.56 406 LEU A O 1
ATOM 3153 N N . VAL A 1 407 ? -17.164 5.852 16.324 1.00 72.25 407 VAL A N 1
ATOM 3154 C CA . VAL A 1 407 ? -17.325 6.767 17.471 1.00 72.25 407 VAL A CA 1
ATOM 3155 C C . VAL A 1 407 ? -18.808 6.990 17.752 1.00 72.25 407 VAL A C 1
ATOM 3157 O O . VAL A 1 407 ? -19.255 6.779 18.881 1.00 72.25 407 VAL A O 1
ATOM 3160 N N . THR A 1 408 ? -19.598 7.337 16.732 1.00 67.62 408 THR A N 1
ATOM 3161 C CA . THR A 1 408 ? -21.051 7.529 16.845 1.00 67.62 408 THR A CA 1
ATOM 3162 C C . THR A 1 408 ? -21.748 6.261 17.359 1.00 67.62 408 THR A C 1
ATOM 3164 O O . THR A 1 408 ? -22.586 6.332 18.262 1.00 67.62 408 THR A O 1
ATOM 3167 N N . PHE A 1 409 ? -21.375 5.079 16.860 1.00 72.88 409 PHE A N 1
ATOM 3168 C CA . PHE A 1 409 ? -21.899 3.785 17.309 1.00 72.88 409 PHE A CA 1
ATOM 3169 C C . PHE A 1 409 ? -21.520 3.466 18.761 1.00 72.88 409 PHE A C 1
ATOM 3171 O O . PHE A 1 409 ? -22.398 3.103 19.553 1.00 72.88 409 PHE A O 1
ATOM 3178 N N . ALA A 1 410 ? -20.250 3.629 19.137 1.00 72.50 410 ALA A N 1
ATOM 3179 C CA . ALA A 1 410 ? -19.771 3.410 20.498 1.00 72.50 410 ALA A CA 1
ATOM 3180 C C . ALA A 1 410 ? -20.436 4.379 21.486 1.00 72.50 410 ALA A C 1
ATOM 3182 O O . ALA A 1 410 ? -20.909 3.958 22.545 1.00 72.50 410 ALA A O 1
ATOM 3183 N N . PHE A 1 411 ? -20.561 5.659 21.120 1.00 77.62 411 PHE A N 1
ATOM 3184 C CA . PHE A 1 411 ? -21.223 6.692 21.918 1.00 77.62 411 PHE A CA 1
ATOM 3185 C C . PHE A 1 411 ? -22.716 6.401 22.125 1.00 77.62 411 PHE A C 1
ATOM 3187 O O . PHE A 1 411 ? -23.216 6.459 23.253 1.00 77.62 411 PHE A O 1
ATOM 3194 N N . GLN A 1 412 ? -23.439 6.020 21.066 1.00 72.19 412 GLN A N 1
ATOM 3195 C CA . GLN A 1 412 ? -24.847 5.627 21.170 1.00 72.19 412 GLN A CA 1
ATOM 3196 C C . GLN A 1 412 ? -25.021 4.380 22.051 1.00 72.19 412 GLN A C 1
ATOM 3198 O O . GLN A 1 412 ? -25.880 4.369 22.937 1.00 72.19 412 GLN A O 1
ATOM 3203 N N . SER A 1 413 ? -24.192 3.353 21.850 1.00 76.00 413 SER A N 1
ATOM 3204 C CA . SER A 1 413 ? -24.288 2.069 22.559 1.00 76.00 413 SER A CA 1
ATOM 3205 C C . SER A 1 413 ? -23.964 2.208 24.048 1.00 76.00 413 SER A C 1
ATOM 3207 O O . SER A 1 413 ? -24.742 1.760 24.896 1.00 76.00 413 SER A O 1
ATOM 3209 N N . SER A 1 414 ? -22.877 2.908 24.386 1.00 85.75 414 SER A N 1
ATOM 3210 C CA . SER A 1 414 ? -22.514 3.233 25.774 1.00 85.75 414 SER A CA 1
ATOM 3211 C C . SER A 1 414 ? -23.562 4.128 26.446 1.00 85.75 414 SER A C 1
ATOM 3213 O O . SER A 1 414 ? -23.948 3.862 27.583 1.00 85.75 414 SER A O 1
ATOM 3215 N N . THR A 1 415 ? -24.140 5.104 25.733 1.00 81.06 415 THR A N 1
ATOM 3216 C CA . THR A 1 415 ? -25.247 5.939 26.240 1.00 81.06 415 THR A CA 1
ATOM 3217 C C . THR A 1 415 ? -26.509 5.123 26.543 1.00 81.06 415 THR A C 1
ATOM 3219 O O . THR A 1 415 ? -27.180 5.364 27.555 1.00 81.06 415 THR A O 1
ATOM 3222 N N . VAL A 1 416 ? -26.866 4.159 25.689 1.00 83.12 416 VAL A N 1
ATOM 3223 C CA . VAL A 1 416 ? -28.000 3.246 25.921 1.00 83.12 416 VAL A CA 1
ATOM 3224 C C . VAL A 1 416 ? -27.731 2.353 27.132 1.00 83.12 416 VAL A C 1
ATOM 3226 O O . VAL A 1 416 ? -28.611 2.211 27.989 1.00 83.12 416 VAL A O 1
ATOM 3229 N N . LEU A 1 417 ? -26.518 1.809 27.262 1.00 87.62 417 LEU A N 1
ATOM 3230 C CA . LEU A 1 417 ? -26.134 0.992 28.411 1.00 87.62 417 LEU A CA 1
ATOM 3231 C C . LEU A 1 417 ? -26.107 1.815 29.713 1.00 87.62 417 LEU A C 1
ATOM 3233 O O . LEU A 1 417 ? -26.707 1.397 30.702 1.00 87.62 417 LEU A O 1
ATOM 3237 N N . TYR A 1 418 ? -25.542 3.025 29.707 1.00 87.31 418 TYR A N 1
ATOM 3238 C CA . TYR A 1 418 ? -25.580 3.965 30.834 1.00 87.31 418 TYR A CA 1
ATOM 3239 C C . TYR A 1 418 ? -27.016 4.252 31.293 1.00 87.31 418 TYR A C 1
ATOM 3241 O O . TYR A 1 418 ? -27.329 4.116 32.479 1.00 87.31 418 TYR A O 1
ATOM 3249 N N . LYS A 1 419 ? -27.919 4.605 30.363 1.00 84.00 419 LYS A N 1
ATOM 3250 C CA . LYS A 1 419 ? -29.345 4.846 30.664 1.00 84.00 419 LYS A CA 1
ATOM 3251 C C . LYS A 1 419 ? -30.008 3.598 31.248 1.00 84.00 419 LYS A C 1
ATOM 3253 O O . LYS A 1 419 ? -30.771 3.709 32.209 1.00 84.00 419 LYS A O 1
ATOM 3258 N N . THR A 1 420 ? -29.672 2.425 30.711 1.00 83.19 420 THR A N 1
ATOM 3259 C CA . THR A 1 420 ? -30.149 1.124 31.194 1.00 83.19 420 THR A CA 1
ATOM 3260 C C . THR A 1 420 ? -29.701 0.890 32.635 1.00 83.19 420 THR A C 1
ATOM 3262 O O . THR A 1 420 ? -30.559 0.780 33.508 1.00 83.19 420 THR A O 1
ATOM 3265 N N . VAL A 1 421 ? -28.396 0.920 32.930 1.00 82.19 421 VAL A N 1
ATOM 3266 C CA . VAL A 1 421 ? -27.853 0.720 34.288 1.00 82.19 421 VAL A CA 1
ATOM 3267 C C . VAL A 1 421 ? -28.395 1.772 35.268 1.00 82.19 421 VAL A C 1
ATOM 3269 O O . VAL A 1 421 ? -28.842 1.420 36.358 1.00 82.19 421 VAL A O 1
ATOM 3272 N N . ARG A 1 422 ? -28.462 3.051 34.867 1.00 83.38 422 ARG A N 1
ATOM 3273 C CA . ARG A 1 422 ? -29.016 4.155 35.677 1.00 83.38 422 ARG A CA 1
ATOM 3274 C C . ARG A 1 422 ? -30.494 3.966 36.045 1.00 83.38 422 ARG A C 1
ATOM 3276 O O . ARG A 1 422 ? -30.920 4.489 37.075 1.00 83.38 422 ARG A O 1
ATOM 3283 N N . SER A 1 423 ? -31.279 3.251 35.235 1.00 79.44 423 SER A N 1
ATOM 3284 C CA . SER A 1 423 ? -32.695 2.989 35.532 1.00 79.44 423 SER A CA 1
ATOM 3285 C C . SER A 1 423 ? -32.894 2.060 36.743 1.00 79.44 423 SER A C 1
ATOM 3287 O O . SER A 1 423 ? -33.891 2.180 37.462 1.00 79.44 423 SER A O 1
ATOM 3289 N N . TYR A 1 424 ? -31.913 1.199 37.040 1.00 70.25 424 TYR A N 1
ATOM 3290 C CA . TYR A 1 424 ? -31.917 0.325 38.211 1.00 70.25 424 TYR A CA 1
ATOM 3291 C C . TYR A 1 424 ? -31.406 1.087 39.444 1.00 70.25 424 TYR A C 1
ATOM 3293 O O . TYR A 1 424 ? -30.205 1.269 39.644 1.00 70.25 424 TYR A O 1
ATOM 3301 N N . LYS A 1 425 ? -32.321 1.519 40.322 1.00 65.00 425 LYS A N 1
ATOM 3302 C CA . LYS A 1 425 ? -31.955 2.108 41.624 1.00 65.00 425 LYS A CA 1
ATOM 3303 C C . LYS A 1 425 ? -31.262 1.057 42.502 1.00 65.00 425 LYS A C 1
ATOM 3305 O O . LYS A 1 425 ? -31.934 0.206 43.079 1.00 65.00 425 LYS A O 1
ATOM 3310 N N . THR A 1 426 ? -29.937 1.141 42.620 1.00 66.62 426 THR A N 1
ATOM 3311 C CA . THR A 1 426 ? -29.105 0.146 43.314 1.00 66.62 426 THR A CA 1
ATOM 3312 C C . THR A 1 426 ? -28.313 0.703 44.503 1.00 66.62 426 THR A C 1
ATOM 3314 O O . THR A 1 426 ? -27.863 1.851 44.498 1.00 66.62 426 THR A O 1
ATOM 3317 N N . GLN A 1 427 ? -28.129 -0.139 45.527 1.00 65.88 427 GLN A N 1
ATOM 3318 C CA . GLN A 1 427 ? -27.232 0.102 46.663 1.00 65.88 427 GLN A CA 1
ATOM 3319 C C . GLN A 1 427 ? -25.888 -0.645 46.569 1.00 65.88 427 GLN A C 1
ATOM 3321 O O . GLN A 1 427 ? -25.030 -0.437 47.429 1.00 65.88 427 GLN A O 1
ATOM 3326 N N . ASP A 1 428 ? -25.650 -1.416 45.513 1.00 76.69 428 ASP A N 1
ATOM 3327 C CA . ASP A 1 428 ? -24.380 -2.112 45.292 1.00 76.69 428 ASP A CA 1
ATOM 3328 C C . ASP A 1 428 ? -23.249 -1.180 44.830 1.00 76.69 428 ASP A C 1
ATOM 3330 O O . ASP A 1 428 ? -23.481 -0.161 44.173 1.00 76.69 428 ASP A O 1
ATOM 3334 N N . ALA A 1 429 ? -22.017 -1.516 45.215 1.00 78.44 429 ALA A N 1
ATOM 3335 C CA . ALA A 1 429 ? -20.836 -0.719 44.910 1.00 78.44 429 ALA A CA 1
ATOM 3336 C C . ALA A 1 429 ? -20.364 -0.907 43.462 1.00 78.44 429 ALA A C 1
ATOM 3338 O O . ALA A 1 429 ? -20.056 0.084 42.799 1.00 78.44 429 ALA A O 1
ATOM 3339 N N . ASN A 1 430 ? -20.380 -2.139 42.949 1.00 79.00 430 ASN A N 1
ATOM 3340 C CA . ASN A 1 430 ? -19.860 -2.472 41.624 1.00 79.00 430 ASN A CA 1
ATOM 3341 C C . ASN A 1 430 ? -20.774 -1.931 40.518 1.00 79.00 430 ASN A C 1
ATOM 3343 O O . ASN A 1 430 ? -20.297 -1.296 39.581 1.00 79.00 430 ASN A O 1
ATOM 3347 N N . ALA A 1 431 ? -22.094 -2.058 40.669 1.00 78.94 431 ALA A N 1
ATOM 3348 C CA . ALA A 1 431 ? -23.059 -1.472 39.741 1.00 78.94 431 ALA A CA 1
ATOM 3349 C C . ALA A 1 431 ? -23.041 0.071 39.760 1.00 78.94 431 ALA A C 1
ATOM 3351 O O . ALA A 1 431 ? -23.256 0.702 38.724 1.00 78.94 431 ALA A O 1
ATOM 3352 N N . ARG A 1 432 ? -22.736 0.707 40.906 1.00 82.88 432 ARG A N 1
ATOM 3353 C CA . ARG A 1 432 ? -22.471 2.158 40.951 1.00 82.88 432 ARG A CA 1
ATOM 3354 C C . ARG A 1 432 ? -21.177 2.529 40.232 1.00 82.88 432 ARG A C 1
ATOM 3356 O O . ARG A 1 432 ? -21.188 3.520 39.507 1.00 82.88 432 ARG A O 1
ATOM 3363 N N . ALA A 1 433 ? -20.106 1.758 40.427 1.00 84.38 433 ALA A N 1
ATOM 3364 C CA . ALA A 1 433 ? -18.823 1.976 39.766 1.00 84.38 433 ALA A CA 1
ATOM 3365 C C . ALA A 1 433 ? -18.958 1.833 38.244 1.00 84.38 433 ALA A C 1
ATOM 3367 O O . ALA A 1 433 ? -18.605 2.760 37.530 1.00 84.38 433 ALA A O 1
ATOM 3368 N N . LEU A 1 434 ? -19.591 0.761 37.753 1.00 86.88 434 LEU A N 1
ATOM 3369 C CA . LEU A 1 434 ? -19.876 0.570 36.327 1.00 86.88 434 LEU A CA 1
ATOM 3370 C C . LEU A 1 434 ? -20.713 1.717 35.735 1.00 86.88 434 LEU A C 1
ATOM 3372 O O . LEU A 1 434 ? -20.440 2.192 34.639 1.00 86.88 434 LEU A O 1
ATOM 3376 N N . LYS A 1 435 ? -21.722 2.205 36.466 1.00 88.44 435 LYS A N 1
ATOM 3377 C CA . LYS A 1 435 ? -22.548 3.348 36.038 1.00 88.44 435 LYS A CA 1
ATOM 3378 C C . LYS A 1 435 ? -21.757 4.664 35.971 1.00 88.44 435 LYS A C 1
ATOM 3380 O O . LYS A 1 435 ? -22.155 5.553 35.224 1.00 88.44 435 LYS A O 1
ATOM 3385 N N . ASN A 1 436 ? -20.701 4.821 36.771 1.00 88.94 436 ASN A N 1
ATOM 3386 C CA . ASN A 1 436 ? -19.785 5.959 36.665 1.00 88.94 436 ASN A CA 1
ATOM 3387 C C . ASN A 1 436 ? -18.811 5.749 35.493 1.00 88.94 436 ASN A C 1
ATOM 3389 O O . ASN A 1 436 ? -18.702 6.625 34.652 1.00 88.94 436 ASN A O 1
ATOM 3393 N N . GLU A 1 437 ? -18.228 4.559 35.350 1.00 92.38 437 GLU A N 1
ATOM 3394 C CA . GLU A 1 437 ? -17.319 4.229 34.243 1.00 92.38 437 GLU A CA 1
ATOM 3395 C C . GLU A 1 437 ? -17.971 4.444 32.867 1.00 92.38 437 GLU A C 1
ATOM 3397 O O . GLU A 1 437 ? -17.402 5.082 31.988 1.00 92.38 437 GLU A O 1
ATOM 3402 N N . LEU A 1 438 ? -19.226 4.008 32.710 1.00 89.19 438 LEU A N 1
ATOM 3403 C CA . LEU A 1 438 ? -20.030 4.260 31.511 1.00 89.19 438 LEU A CA 1
ATOM 3404 C C . LEU A 1 438 ? -20.301 5.751 31.265 1.00 89.19 438 LEU A C 1
ATOM 3406 O O . LEU A 1 438 ? -20.397 6.162 30.115 1.00 89.19 438 LEU A O 1
ATOM 3410 N N . ASN A 1 439 ? -20.447 6.554 32.323 1.00 90.94 439 ASN A N 1
ATOM 3411 C CA . ASN A 1 439 ? -20.632 8.001 32.211 1.00 90.94 439 ASN A CA 1
ATOM 3412 C C . ASN A 1 439 ? -19.352 8.662 31.681 1.00 90.94 439 ASN A C 1
ATOM 3414 O O . ASN A 1 439 ? -19.407 9.482 30.765 1.00 90.94 439 ASN A O 1
ATOM 3418 N N . ASP A 1 440 ? -18.208 8.264 32.226 1.00 86.44 440 ASP A N 1
ATOM 3419 C CA . ASP A 1 440 ? -16.906 8.817 31.866 1.00 86.44 440 ASP A CA 1
ATOM 3420 C C . ASP A 1 440 ? -16.519 8.393 30.441 1.00 86.44 440 ASP A C 1
ATOM 3422 O O . ASP A 1 440 ? -16.123 9.234 29.637 1.00 86.44 440 ASP A O 1
ATOM 3426 N N . LEU A 1 441 ? -16.766 7.129 30.074 1.00 90.50 441 LEU A N 1
ATOM 3427 C CA . LEU A 1 441 ? -16.631 6.629 28.704 1.00 90.50 441 LEU A CA 1
ATOM 3428 C C . LEU A 1 441 ? -17.536 7.387 27.718 1.00 90.50 441 LEU A C 1
ATOM 3430 O O . LEU A 1 441 ? -17.069 7.757 26.643 1.00 90.50 441 LEU A O 1
ATOM 3434 N N . THR A 1 442 ? -18.800 7.680 28.065 1.00 86.88 442 THR A N 1
ATOM 3435 C CA . THR A 1 442 ? -19.652 8.521 27.197 1.00 86.88 442 THR A CA 1
ATOM 3436 C C . THR A 1 442 ? -19.122 9.946 27.053 1.00 86.88 442 THR A C 1
ATOM 3438 O O . THR A 1 442 ? -19.265 10.523 25.980 1.00 86.88 442 THR A O 1
ATOM 3441 N N . GLY A 1 443 ? -18.490 10.508 28.090 1.00 82.62 443 GLY A N 1
ATOM 3442 C CA . GLY A 1 443 ? -17.844 11.821 28.017 1.00 82.62 443 GLY A CA 1
ATOM 3443 C C . GLY A 1 443 ? -16.648 11.819 27.065 1.00 82.62 443 GLY A C 1
ATOM 3444 O O . GLY A 1 443 ? -16.585 12.640 26.158 1.00 82.62 443 GLY A O 1
ATOM 3445 N N . VAL A 1 444 ? -15.756 10.838 27.208 1.00 87.19 444 VAL A N 1
ATOM 3446 C CA . VAL A 1 444 ? -14.561 10.684 26.362 1.00 87.19 444 VAL A CA 1
ATOM 3447 C C . VAL A 1 444 ? -14.925 10.407 24.897 1.00 87.19 444 VAL A C 1
ATOM 3449 O O . VAL A 1 444 ? -14.358 11.018 23.994 1.00 87.19 444 VAL A O 1
ATOM 3452 N N . LEU A 1 445 ? -15.928 9.559 24.642 1.00 81.31 445 LEU A N 1
ATOM 3453 C CA . LEU A 1 445 ? -16.456 9.324 23.291 1.00 81.31 445 LEU A CA 1
ATOM 3454 C C . LEU A 1 445 ? -17.109 10.574 22.683 1.00 81.31 445 LEU A C 1
ATOM 3456 O O . LEU A 1 445 ? -17.018 10.774 21.475 1.00 81.31 445 LEU A O 1
ATOM 3460 N N . HIS A 1 446 ? -17.742 11.425 23.496 1.00 79.56 446 HIS A N 1
ATOM 3461 C CA . HIS A 1 446 ? -18.282 12.703 23.031 1.00 79.56 446 HIS A CA 1
ATOM 3462 C C . HIS A 1 446 ? -17.164 13.684 22.658 1.00 79.56 446 HIS A C 1
ATOM 3464 O O . HIS A 1 446 ? -17.239 14.281 21.587 1.00 79.56 446 HIS A O 1
ATOM 3470 N N . SER A 1 447 ? -16.112 13.797 23.477 1.00 81.38 447 SER A N 1
ATOM 3471 C CA . SER A 1 447 ? -14.932 14.610 23.155 1.00 81.38 447 SER A CA 1
ATOM 3472 C C . SER A 1 447 ? -14.220 14.114 21.896 1.00 81.38 447 SER A C 1
ATOM 3474 O O . SER A 1 447 ? -13.832 14.926 21.064 1.00 81.38 447 SER A O 1
ATOM 3476 N N . LEU A 1 448 ? -14.106 12.795 21.697 1.00 83.00 448 LEU A N 1
ATOM 3477 C CA . LEU A 1 448 ? -13.579 12.238 20.450 1.00 83.00 448 LEU A CA 1
ATOM 3478 C C . LEU A 1 448 ? -14.462 12.586 19.249 1.00 83.00 448 LEU A C 1
ATOM 3480 O O . LEU A 1 448 ? -13.938 12.993 18.216 1.00 83.00 448 LEU A O 1
ATOM 3484 N N . LEU A 1 449 ? -15.786 12.480 19.387 1.00 73.06 449 LEU A N 1
ATOM 3485 C CA . LEU A 1 449 ? -16.724 12.849 18.328 1.00 73.06 449 LEU A CA 1
ATOM 3486 C C . LEU A 1 449 ? -16.580 14.328 17.938 1.00 73.06 449 LEU A C 1
ATOM 3488 O O . LEU A 1 449 ? -16.556 14.646 16.751 1.00 73.06 449 LEU A O 1
ATOM 3492 N N . GLU A 1 450 ? -16.436 15.222 18.919 1.00 74.06 450 GLU A N 1
ATOM 3493 C CA . GLU A 1 450 ? -16.183 16.646 18.679 1.00 74.06 450 GLU A CA 1
ATOM 3494 C C . GLU A 1 450 ? -14.824 16.882 18.008 1.00 74.06 450 GLU A C 1
ATOM 3496 O O . GLU A 1 450 ? -14.768 17.601 17.013 1.00 74.06 450 GLU A O 1
ATOM 3501 N N . THR A 1 451 ? -13.739 16.253 18.473 1.00 69.12 451 THR A N 1
ATOM 3502 C CA . THR A 1 451 ? -12.403 16.414 17.870 1.00 69.12 451 THR A CA 1
ATOM 3503 C C . THR A 1 451 ? -12.356 15.904 16.428 1.00 69.12 451 THR A C 1
ATOM 3505 O O . THR A 1 451 ? -11.901 16.636 15.555 1.00 69.12 451 THR A O 1
ATOM 3508 N N . VAL A 1 452 ? -12.889 14.708 16.145 1.00 67.06 452 VAL A N 1
ATOM 3509 C CA . VAL A 1 452 ? -12.962 14.139 14.780 1.00 67.06 452 VAL A CA 1
ATOM 3510 C C . VAL A 1 452 ? -13.840 14.995 13.856 1.00 67.06 452 VAL A C 1
ATOM 3512 O O . VAL A 1 452 ? -13.577 15.087 12.660 1.00 67.06 452 VAL A O 1
ATOM 3515 N N . THR A 1 453 ? -14.879 15.643 14.393 1.00 61.50 453 THR A N 1
ATOM 3516 C CA . THR A 1 453 ? -15.752 16.542 13.615 1.00 61.50 453 THR A CA 1
ATOM 3517 C C . THR A 1 453 ? -15.091 17.895 13.334 1.00 61.50 453 THR A C 1
ATOM 3519 O O . THR A 1 453 ? -15.255 18.438 12.245 1.00 61.50 453 THR A O 1
ATOM 3522 N N . ASN A 1 454 ? -14.347 18.442 14.300 1.00 59.88 454 ASN A N 1
ATOM 3523 C CA . ASN A 1 454 ? -13.735 19.772 14.206 1.00 59.88 454 ASN A CA 1
ATOM 3524 C C . ASN A 1 454 ? -12.366 19.775 13.500 1.00 59.88 454 ASN A C 1
ATOM 3526 O O . ASN A 1 454 ? -11.964 20.814 12.982 1.00 59.88 454 ASN A O 1
ATOM 3530 N N . TYR A 1 455 ? -11.660 18.640 13.475 1.00 59.81 455 TYR A N 1
ATOM 3531 C CA . TYR A 1 455 ? -10.313 18.501 12.912 1.00 59.81 455 TYR A CA 1
ATOM 3532 C C . TYR A 1 455 ? -10.220 17.260 11.999 1.00 59.81 455 TYR A C 1
ATOM 3534 O O . TYR A 1 455 ? -9.601 16.262 12.372 1.00 59.81 455 TYR A O 1
ATOM 3542 N N . PRO A 1 456 ? -10.839 17.295 10.801 1.00 55.72 456 PRO A N 1
ATOM 3543 C CA . PRO A 1 456 ? -10.945 16.133 9.913 1.00 55.72 456 PRO A CA 1
ATOM 3544 C C . PRO A 1 456 ? -9.608 15.664 9.314 1.00 55.72 456 PRO A C 1
ATOM 3546 O O . PRO A 1 456 ? -9.534 14.538 8.834 1.00 55.72 456 PRO A O 1
ATOM 3549 N N . ASP A 1 457 ? -8.564 16.499 9.352 1.00 53.25 457 ASP A N 1
ATOM 3550 C CA . ASP A 1 457 ? -7.217 16.172 8.859 1.00 53.25 457 ASP A CA 1
ATOM 3551 C C . ASP A 1 457 ? -6.390 15.315 9.843 1.00 53.25 457 ASP A C 1
ATOM 3553 O O . ASP A 1 457 ? -5.274 14.902 9.525 1.00 53.25 457 ASP A O 1
ATOM 3557 N N . LEU A 1 458 ? -6.901 15.059 11.053 1.00 61.44 458 LEU A N 1
ATOM 3558 C CA . LEU A 1 458 ? -6.224 14.233 12.054 1.00 61.44 458 LEU A CA 1
ATOM 3559 C C . LEU A 1 458 ? -6.554 12.754 11.862 1.00 61.44 458 LEU A C 1
ATOM 3561 O O . LEU A 1 458 ? -7.719 12.357 11.847 1.00 61.44 458 LEU A O 1
ATOM 3565 N N . ASN A 1 459 ? -5.513 11.927 11.784 1.00 65.75 459 ASN A N 1
ATOM 3566 C CA . ASN A 1 459 ? -5.671 10.484 11.684 1.00 65.75 459 ASN A CA 1
ATOM 3567 C C . ASN A 1 459 ? -6.105 9.883 13.035 1.00 65.75 459 ASN A C 1
ATOM 3569 O O . ASN A 1 459 ? -5.429 10.054 14.050 1.00 65.75 459 ASN A O 1
ATOM 3573 N N . PHE A 1 460 ? -7.214 9.143 13.016 1.00 75.31 460 PHE A N 1
ATOM 3574 C CA . PHE A 1 460 ? -7.721 8.354 14.142 1.00 75.31 460 PHE A CA 1
ATOM 3575 C C . PHE A 1 460 ? -7.986 6.887 13.747 1.00 75.31 460 PHE A C 1
ATOM 3577 O O . PHE A 1 460 ? -8.654 6.160 14.483 1.00 75.31 460 PHE A O 1
ATOM 3584 N N . ASP A 1 461 ? -7.452 6.425 12.612 1.00 69.00 461 ASP A N 1
ATOM 3585 C CA . ASP A 1 461 ? -7.672 5.082 12.047 1.00 69.00 461 ASP A CA 1
ATOM 3586 C C . ASP A 1 461 ? -7.212 3.986 13.022 1.00 69.00 461 ASP A C 1
ATOM 3588 O O . ASP A 1 461 ? -7.761 2.885 13.087 1.00 69.00 461 ASP A O 1
ATOM 3592 N N . CYS A 1 462 ? -6.234 4.309 13.874 1.00 69.44 462 CYS A N 1
ATOM 3593 C CA . CYS A 1 462 ? -5.781 3.429 14.941 1.00 69.44 462 CYS A CA 1
ATOM 3594 C C . CYS A 1 462 ? -6.898 3.030 15.929 1.00 69.44 462 CYS A C 1
ATOM 3596 O O . CYS A 1 462 ? -6.806 1.958 16.532 1.00 69.44 462 CYS A O 1
ATOM 3598 N N . LEU A 1 463 ? -7.960 3.835 16.064 1.00 78.12 463 LEU A N 1
ATOM 3599 C CA . LEU A 1 463 ? -9.090 3.595 16.962 1.00 78.12 463 LEU A CA 1
ATOM 3600 C C . LEU A 1 463 ? -10.228 2.754 16.365 1.00 78.12 463 LEU A C 1
ATOM 3602 O O . LEU A 1 463 ? -11.123 2.393 17.128 1.00 78.12 463 LEU A O 1
ATOM 3606 N N . GLU A 1 464 ? -10.240 2.411 15.071 1.00 76.19 464 GLU A N 1
ATOM 3607 C CA . GLU A 1 464 ? -11.389 1.717 14.454 1.00 76.19 464 GLU A CA 1
ATOM 3608 C C . GLU A 1 464 ? -11.796 0.442 15.207 1.00 76.19 464 GLU A C 1
ATOM 3610 O O . GLU A 1 464 ? -12.935 0.308 15.664 1.00 76.19 464 GLU A O 1
ATOM 3615 N N . LEU A 1 465 ? -10.849 -0.479 15.406 1.00 73.06 465 LEU A N 1
ATOM 3616 C CA . LEU A 1 465 ? -11.109 -1.729 16.117 1.00 73.06 465 LEU A CA 1
ATOM 3617 C C . LEU A 1 465 ? -11.474 -1.500 17.604 1.00 73.06 465 LEU A C 1
ATOM 3619 O O . LEU A 1 465 ? -12.498 -2.048 18.031 1.00 73.06 465 LEU A O 1
ATOM 3623 N N . PRO A 1 466 ? -10.742 -0.665 18.379 1.00 83.88 466 PRO A N 1
ATOM 3624 C CA . PRO A 1 466 ? -11.167 -0.252 19.716 1.00 83.88 466 PRO A CA 1
ATOM 3625 C C . PRO A 1 466 ? -12.603 0.292 19.797 1.00 83.88 466 PRO A C 1
ATOM 3627 O O . PRO A 1 466 ? -13.371 -0.112 20.670 1.00 83.88 466 PRO A O 1
ATOM 3630 N N . LEU A 1 467 ? -13.011 1.170 18.879 1.00 81.69 467 LEU A N 1
ATOM 3631 C CA . LEU A 1 467 ? -14.346 1.779 18.879 1.00 81.69 467 LEU A CA 1
ATOM 3632 C C . LEU A 1 467 ? -15.439 0.771 18.501 1.00 81.69 467 LEU A C 1
ATOM 3634 O O . LEU A 1 467 ? -16.472 0.698 19.174 1.00 81.69 467 LEU A O 1
ATOM 3638 N N . LEU A 1 468 ? -15.199 -0.057 17.478 1.00 78.44 468 LEU A N 1
ATOM 3639 C CA . LEU A 1 468 ? -16.113 -1.126 17.073 1.00 78.44 468 LEU A CA 1
ATOM 3640 C C . LEU A 1 468 ? -16.378 -2.100 18.224 1.00 78.44 468 LEU A C 1
ATOM 3642 O O . LEU A 1 468 ? -17.537 -2.408 18.527 1.00 78.44 468 LEU A O 1
ATOM 3646 N N . ARG A 1 469 ? -15.314 -2.574 18.882 1.00 83.31 469 ARG A N 1
ATOM 3647 C CA . ARG A 1 469 ? -15.423 -3.550 19.968 1.00 83.31 469 ARG A CA 1
ATOM 3648 C C . ARG A 1 469 ? -16.015 -2.924 21.232 1.00 83.31 469 ARG A C 1
ATOM 3650 O O . ARG A 1 469 ? -16.889 -3.545 21.830 1.00 83.31 469 ARG A O 1
ATOM 3657 N N . CYS A 1 470 ? -15.684 -1.671 21.559 1.00 89.19 470 CYS A N 1
ATOM 3658 C CA . CYS A 1 470 ? -16.343 -0.888 22.616 1.00 89.19 470 CYS A CA 1
ATOM 3659 C C . CYS A 1 470 ? -17.873 -0.817 22.426 1.00 89.19 470 CYS A C 1
ATOM 3661 O O . CYS A 1 470 ? -18.642 -1.140 23.341 1.00 89.19 470 CYS A O 1
ATOM 3663 N N . GLY A 1 471 ? -18.331 -0.457 21.220 1.00 77.38 471 GLY A N 1
ATOM 3664 C CA . GLY A 1 471 ? -19.757 -0.380 20.893 1.00 77.38 471 GLY A CA 1
ATOM 3665 C C . GLY A 1 471 ? -20.469 -1.735 20.966 1.00 77.38 471 GLY A C 1
ATOM 3666 O O . GLY A 1 471 ? -21.509 -1.844 21.624 1.00 77.38 471 GLY A O 1
ATOM 3667 N N . LYS A 1 472 ? -19.877 -2.787 20.376 1.00 79.81 472 LYS A N 1
ATOM 3668 C CA . LYS A 1 472 ? -20.378 -4.173 20.462 1.00 79.81 472 LYS A CA 1
ATOM 3669 C C . LYS A 1 472 ? -20.499 -4.647 21.913 1.00 79.81 472 LYS A C 1
ATOM 3671 O O . LYS A 1 472 ? -21.577 -5.068 22.328 1.00 79.81 472 LYS A O 1
ATOM 3676 N N . THR A 1 473 ? -19.434 -4.490 22.699 1.00 85.75 473 THR A N 1
ATOM 3677 C CA . THR A 1 473 ? -19.366 -4.840 24.127 1.00 85.75 473 THR A CA 1
ATOM 3678 C C . THR A 1 473 ? -20.468 -4.137 24.936 1.00 85.75 473 THR A C 1
ATOM 3680 O O . THR A 1 473 ? -21.137 -4.775 25.755 1.00 85.75 473 THR A O 1
ATOM 3683 N N . CYS A 1 474 ? -20.761 -2.860 24.657 1.00 86.38 474 CYS A N 1
ATOM 3684 C CA . CYS A 1 474 ? -21.885 -2.155 25.285 1.00 86.38 474 CYS A CA 1
ATOM 3685 C C . CYS A 1 474 ? -23.267 -2.712 24.881 1.00 86.38 474 CYS A C 1
ATOM 3687 O O . CYS A 1 474 ? -24.139 -2.874 25.741 1.00 86.38 474 CYS A O 1
ATOM 3689 N N . GLU A 1 475 ? -23.495 -3.028 23.599 1.00 85.19 475 GLU A N 1
ATOM 3690 C CA . GLU A 1 475 ? -24.756 -3.644 23.159 1.00 85.19 475 GLU A CA 1
ATOM 3691 C C . GLU A 1 475 ? -24.959 -5.052 23.742 1.00 85.19 475 GLU A C 1
ATOM 3693 O O . GLU A 1 475 ? -26.060 -5.387 24.186 1.00 85.19 475 GLU A O 1
ATOM 3698 N N . GLU A 1 476 ? -23.926 -5.893 23.714 1.00 84.38 476 GLU A N 1
ATOM 3699 C CA . GLU A 1 476 ? -23.961 -7.287 24.171 1.00 84.38 476 GLU A CA 1
ATOM 3700 C C . GLU A 1 476 ? -24.259 -7.374 25.673 1.00 84.38 476 GLU A C 1
ATOM 3702 O O . GLU A 1 476 ? -25.158 -8.115 26.088 1.00 84.38 476 GLU A O 1
ATOM 3707 N N . TYR A 1 477 ? -23.607 -6.536 26.484 1.00 86.62 477 TYR A N 1
ATOM 3708 C CA . TYR A 1 477 ? -23.886 -6.448 27.917 1.00 86.62 477 TYR A CA 1
ATOM 3709 C C . TYR A 1 477 ? -25.269 -5.836 28.204 1.00 86.62 477 TYR A C 1
ATOM 3711 O O . TYR A 1 477 ? -25.988 -6.298 29.091 1.00 86.62 477 TYR A O 1
ATOM 3719 N N . GLY A 1 478 ? -25.725 -4.869 27.397 1.00 84.12 478 GLY A N 1
ATOM 3720 C CA . GLY A 1 478 ? -27.105 -4.371 27.456 1.00 84.12 478 GLY A CA 1
ATOM 3721 C C . GLY A 1 478 ? -28.146 -5.469 27.192 1.00 84.12 478 GLY A C 1
ATOM 3722 O O . GLY A 1 478 ? -29.133 -5.587 27.926 1.00 84.12 478 GLY A O 1
ATOM 3723 N N . LYS A 1 479 ? -27.898 -6.332 26.196 1.00 82.31 479 LYS A N 1
ATOM 3724 C CA . LYS A 1 479 ? -28.718 -7.520 25.887 1.00 82.31 479 LYS A CA 1
ATOM 3725 C C . LYS A 1 479 ? -28.650 -8.569 27.007 1.00 82.31 479 LYS A C 1
ATOM 3727 O O . LYS A 1 479 ? -29.649 -9.242 27.260 1.00 82.31 479 LYS A O 1
ATOM 3732 N N . LEU A 1 480 ? -27.516 -8.712 27.700 1.00 82.31 480 LEU A N 1
ATOM 3733 C CA . LEU A 1 480 ? -27.380 -9.565 28.889 1.00 82.31 480 LEU A CA 1
ATOM 3734 C C . LEU A 1 480 ? -28.269 -9.063 30.039 1.00 82.31 480 LEU A C 1
ATOM 3736 O O . LEU A 1 480 ? -29.125 -9.817 30.502 1.00 82.31 480 LEU A O 1
ATOM 3740 N N . ILE A 1 481 ? -28.173 -7.780 30.413 1.00 80.31 481 ILE A N 1
ATOM 3741 C CA . ILE A 1 481 ? -29.035 -7.171 31.445 1.00 80.31 481 ILE A CA 1
ATOM 3742 C C . ILE A 1 481 ? -30.520 -7.355 31.090 1.00 80.31 481 ILE A C 1
ATOM 3744 O O . ILE A 1 481 ? -31.303 -7.803 31.928 1.00 80.31 481 ILE A O 1
ATOM 3748 N N . ALA A 1 482 ? -30.911 -7.066 29.843 1.00 75.69 482 ALA A N 1
ATOM 3749 C CA . ALA A 1 482 ? -32.299 -7.182 29.390 1.00 75.69 482 ALA A CA 1
ATOM 3750 C C . ALA A 1 482 ? -32.842 -8.626 29.413 1.00 75.69 482 ALA A C 1
ATOM 3752 O O . ALA A 1 482 ? -34.028 -8.830 29.682 1.00 75.69 482 ALA A O 1
ATOM 3753 N N . ARG A 1 483 ? -31.997 -9.641 29.166 1.00 76.50 483 ARG A N 1
ATOM 3754 C CA . ARG A 1 483 ? -32.375 -11.057 29.337 1.00 76.50 483 ARG A CA 1
ATOM 3755 C C . ARG A 1 483 ? -32.667 -11.375 30.802 1.00 76.50 483 ARG A C 1
ATOM 3757 O O . ARG A 1 483 ? -33.706 -11.966 31.091 1.00 76.50 483 ARG A O 1
ATOM 3764 N N . CYS A 1 484 ? -31.796 -10.948 31.713 1.00 69.62 484 CYS A N 1
ATOM 3765 C CA . CYS A 1 484 ? -31.912 -11.237 33.144 1.00 69.62 484 CYS A CA 1
ATOM 3766 C C . CYS A 1 484 ? -33.122 -10.559 33.802 1.00 69.62 484 CYS A C 1
ATOM 3768 O O . CYS A 1 484 ? -33.712 -11.116 34.724 1.00 69.62 484 CYS A O 1
ATOM 3770 N N . THR A 1 485 ? -33.544 -9.387 33.318 1.00 68.50 485 THR A N 1
ATOM 3771 C CA . THR A 1 485 ? -34.642 -8.618 33.932 1.00 68.50 485 THR A CA 1
ATOM 3772 C C . THR A 1 485 ? -36.016 -8.861 33.295 1.00 68.50 485 THR A C 1
ATOM 3774 O O . THR A 1 485 ? -37.020 -8.344 33.789 1.00 68.50 485 THR A O 1
ATOM 3777 N N . LYS A 1 486 ? -36.101 -9.733 32.277 1.00 63.38 486 LYS A N 1
ATOM 3778 C CA . LYS A 1 486 ? -37.320 -10.084 31.515 1.00 63.38 486 LYS A CA 1
ATOM 3779 C C . LYS A 1 486 ? -38.514 -10.563 32.364 1.00 63.38 486 LYS A C 1
ATOM 3781 O O . LYS A 1 486 ? -39.651 -10.480 31.906 1.00 63.38 486 LYS A O 1
ATOM 3786 N N . HIS A 1 487 ? -38.273 -11.042 33.587 1.00 57.69 487 HIS A N 1
ATOM 3787 C CA . HIS A 1 487 ? -39.301 -11.541 34.514 1.00 57.69 487 HIS A CA 1
ATOM 3788 C C . HIS A 1 487 ? -39.520 -10.654 35.762 1.00 57.69 487 HIS A C 1
ATOM 3790 O O . HIS A 1 487 ? -40.242 -11.044 36.680 1.00 57.69 487 HIS A O 1
ATOM 3796 N N . SER A 1 488 ? -38.939 -9.446 35.806 1.00 57.28 488 SER A N 1
ATOM 3797 C CA . SER A 1 488 ? -39.130 -8.483 36.904 1.00 57.28 488 SER A CA 1
ATOM 3798 C C . SER A 1 488 ? -40.528 -7.840 36.891 1.00 57.28 488 SER A C 1
ATOM 3800 O O . SER A 1 488 ? -40.731 -6.758 36.340 1.00 57.28 488 SER A O 1
ATOM 3802 N N . ASN A 1 489 ? -41.501 -8.479 37.543 1.00 46.72 489 ASN A N 1
ATOM 3803 C CA . ASN A 1 489 ? -42.850 -7.929 37.708 1.00 46.72 489 ASN A CA 1
ATOM 3804 C C . ASN A 1 489 ? -42.892 -6.742 38.696 1.00 46.72 489 ASN A C 1
ATOM 3806 O O . ASN A 1 489 ? -42.704 -6.926 39.894 1.00 46.72 489 ASN A O 1
ATOM 3810 N N . GLY A 1 490 ? -43.279 -5.558 38.206 1.00 48.25 490 GLY A N 1
ATOM 3811 C CA . GLY A 1 490 ? -44.011 -4.536 38.974 1.00 48.25 490 GLY A CA 1
ATOM 3812 C C . GLY A 1 490 ? -43.253 -3.716 40.037 1.00 48.25 490 GLY A C 1
ATOM 3813 O O . GLY A 1 490 ? -42.916 -4.183 41.118 1.00 48.25 490 GLY A O 1
ATOM 3814 N N . THR A 1 491 ? -43.155 -2.402 39.807 1.00 52.44 491 THR A N 1
ATOM 3815 C CA . THR A 1 491 ? -42.765 -1.323 40.759 1.00 52.44 491 THR A CA 1
ATOM 3816 C C . THR A 1 491 ? -41.323 -1.261 41.282 1.00 52.44 491 THR A C 1
ATOM 3818 O O . THR A 1 491 ? -40.873 -0.159 41.601 1.00 52.44 491 THR A O 1
ATOM 3821 N N . ARG A 1 492 ? -40.554 -2.356 41.315 1.00 53.16 492 ARG A N 1
ATOM 3822 C CA . ARG A 1 492 ? -39.088 -2.313 41.503 1.00 53.16 492 ARG A CA 1
ATOM 3823 C C . ARG A 1 492 ? -38.413 -3.359 40.611 1.00 53.16 492 ARG A C 1
ATOM 3825 O O . ARG A 1 492 ? -38.649 -4.542 40.839 1.00 53.16 492 ARG A O 1
ATOM 3832 N N . PRO A 1 493 ? -37.581 -2.971 39.625 1.00 54.50 493 PRO A N 1
ATOM 3833 C CA . PRO A 1 493 ? -36.835 -3.955 38.850 1.00 54.50 493 PRO A CA 1
ATOM 3834 C C . PRO A 1 493 ? -35.853 -4.696 39.767 1.00 54.50 493 PRO A C 1
ATOM 3836 O O . PRO A 1 493 ? -35.173 -4.070 40.587 1.00 54.50 493 PRO A O 1
ATOM 3839 N N . SER A 1 494 ? -35.802 -6.024 39.655 1.00 56.12 494 SER A N 1
ATOM 3840 C CA . SER A 1 494 ? -34.971 -6.856 40.522 1.00 56.12 494 SER A CA 1
ATOM 3841 C C . SER A 1 494 ? -33.499 -6.636 40.199 1.00 56.12 494 SER A C 1
ATOM 3843 O O . SER A 1 494 ? -32.992 -7.004 39.142 1.00 56.12 494 SER A O 1
ATOM 3845 N N . PHE A 1 495 ? -32.803 -5.992 41.130 1.00 56.12 495 PHE A N 1
ATOM 3846 C CA . PHE A 1 495 ? -31.392 -5.672 40.973 1.00 56.12 495 PHE A CA 1
ATOM 3847 C C . PHE A 1 495 ? -30.478 -6.905 41.144 1.00 56.12 495 PHE A C 1
ATOM 3849 O O . PHE A 1 495 ? -29.356 -6.899 40.653 1.00 56.12 495 PHE A O 1
ATOM 3856 N N . ARG A 1 496 ? -30.944 -7.979 41.800 1.00 58.84 496 ARG A N 1
ATOM 3857 C CA . ARG A 1 496 ? -30.120 -9.169 42.093 1.00 58.84 496 ARG A CA 1
ATOM 3858 C C . ARG A 1 496 ? -29.828 -10.056 40.879 1.00 58.84 496 ARG A C 1
ATOM 3860 O O . ARG A 1 496 ? -28.826 -10.762 40.901 1.00 58.84 496 ARG A O 1
ATOM 3867 N N . ASP A 1 497 ? -30.656 -10.009 39.839 1.00 61.91 497 ASP A N 1
ATOM 3868 C CA . ASP A 1 497 ? -30.672 -11.061 38.811 1.00 61.91 497 ASP A CA 1
ATOM 3869 C C . ASP A 1 497 ? -29.567 -10.919 37.747 1.00 61.91 497 ASP A C 1
ATOM 3871 O O . ASP A 1 497 ? -29.282 -11.878 37.024 1.00 61.91 497 ASP A O 1
ATOM 3875 N N . TRP A 1 498 ? -28.919 -9.747 37.653 1.00 69.19 498 TRP A N 1
ATOM 3876 C CA . TRP A 1 498 ? -27.880 -9.476 36.646 1.00 69.19 498 TRP A CA 1
ATOM 3877 C C . TRP A 1 498 ? -26.457 -9.242 37.192 1.00 69.19 498 TRP A C 1
ATOM 3879 O O . TRP A 1 498 ? -25.509 -9.352 36.424 1.00 69.19 498 TRP A O 1
ATOM 3889 N N . ILE A 1 499 ? -26.266 -8.992 38.496 1.00 64.56 499 ILE A N 1
ATOM 3890 C CA . ILE A 1 499 ? -24.922 -8.768 39.090 1.00 64.56 499 ILE A CA 1
ATOM 3891 C C . ILE A 1 499 ? -24.054 -10.029 39.007 1.00 64.56 499 ILE A C 1
ATOM 3893 O O . ILE A 1 499 ? -22.857 -9.949 38.763 1.00 64.56 499 ILE A O 1
ATOM 3897 N N . GLY A 1 500 ? -24.662 -11.196 39.249 1.00 64.44 500 GLY A N 1
ATOM 3898 C CA . GLY A 1 500 ? -23.972 -12.488 39.253 1.00 64.44 500 GLY A CA 1
ATOM 3899 C C . GLY A 1 500 ? -23.743 -13.079 37.861 1.00 64.44 500 GLY A C 1
ATOM 3900 O O . GLY A 1 500 ? -23.431 -14.261 37.762 1.00 64.44 500 GLY A O 1
ATOM 3901 N N . GLN A 1 501 ? -23.968 -12.304 36.798 1.00 69.88 501 GLN A N 1
ATOM 3902 C CA . GLN A 1 501 ? -23.806 -12.767 35.423 1.00 69.88 501 GLN A CA 1
ATOM 3903 C C . GLN A 1 501 ? -22.364 -12.602 34.974 1.00 69.88 501 GLN A C 1
ATOM 3905 O O . GLN A 1 501 ? -21.708 -11.613 35.301 1.00 69.88 501 GLN A O 1
ATOM 3910 N N . GLN A 1 502 ? -21.906 -13.560 34.176 1.00 74.69 502 GLN A N 1
ATOM 3911 C CA . GLN A 1 502 ? -20.602 -13.494 33.541 1.00 74.69 502 GLN A CA 1
ATOM 3912 C C . GLN A 1 502 ? -20.732 -13.009 32.097 1.00 74.69 502 GLN A C 1
ATOM 3914 O O . GLN A 1 502 ? -21.651 -13.402 31.379 1.00 74.69 502 GLN A O 1
ATOM 3919 N N . TYR A 1 503 ? -19.788 -12.177 31.671 1.00 75.12 503 TYR A N 1
ATOM 3920 C CA . TYR A 1 503 ? -19.605 -11.753 30.284 1.00 75.12 503 TYR A CA 1
ATOM 3921 C C . TYR A 1 503 ? -18.162 -12.070 29.886 1.00 75.12 503 TYR A C 1
ATOM 3923 O O . TYR A 1 503 ? -17.232 -11.711 30.609 1.00 75.12 503 TYR A O 1
ATOM 3931 N N . LEU A 1 504 ? -17.972 -12.822 28.794 1.00 67.25 504 LEU A N 1
ATOM 3932 C CA . LEU A 1 504 ? -16.675 -13.418 28.427 1.00 67.25 504 LEU A CA 1
ATOM 3933 C C . LEU A 1 504 ? -16.005 -14.139 29.617 1.00 67.25 504 LEU A C 1
ATOM 3935 O O . LEU A 1 504 ? -14.814 -13.967 29.889 1.00 67.25 504 LEU A O 1
ATOM 3939 N N . LYS A 1 505 ? -16.814 -14.895 30.378 1.00 69.50 505 LYS A N 1
ATOM 3940 C CA . LYS A 1 505 ? -16.464 -15.585 31.641 1.00 69.50 505 LYS A CA 1
ATOM 3941 C C . LYS A 1 505 ? -15.917 -14.691 32.777 1.00 69.50 505 LYS A C 1
ATOM 3943 O O . LYS A 1 505 ? -15.527 -15.219 33.815 1.00 69.50 505 LYS A O 1
ATOM 3948 N N . GLY A 1 506 ? -15.911 -13.365 32.617 1.00 73.31 506 GLY A N 1
ATOM 3949 C CA . GLY A 1 506 ? -15.559 -12.390 33.655 1.00 73.31 506 GLY A CA 1
ATOM 3950 C C . GLY A 1 506 ? -16.774 -11.814 34.368 1.00 73.31 506 GLY A C 1
ATOM 3951 O O . GLY A 1 506 ? -17.892 -11.914 33.866 1.00 73.31 506 GLY A O 1
ATOM 3952 N N . ASP A 1 507 ? -16.561 -11.209 35.534 1.00 83.12 507 ASP A N 1
ATOM 3953 C CA . ASP A 1 507 ? -17.633 -10.587 36.317 1.00 83.12 507 ASP A CA 1
ATOM 3954 C C . ASP A 1 507 ? -17.884 -9.110 35.928 1.00 83.12 507 ASP A C 1
ATOM 3956 O O . ASP A 1 507 ? -17.321 -8.570 34.971 1.00 83.12 507 ASP A O 1
ATOM 3960 N N . ILE A 1 508 ? -18.759 -8.431 36.676 1.00 83.38 508 ILE A N 1
ATOM 3961 C CA . ILE A 1 508 ? -19.049 -6.997 36.501 1.00 83.38 508 ILE A CA 1
ATOM 3962 C C . ILE A 1 508 ? -17.811 -6.091 36.688 1.00 83.38 508 ILE A C 1
ATOM 3964 O O . ILE A 1 508 ? -17.771 -4.984 36.149 1.00 83.38 508 ILE A O 1
ATOM 3968 N N . THR A 1 509 ? -16.808 -6.545 37.442 1.00 84.31 509 THR A N 1
ATOM 3969 C CA . THR A 1 509 ? -15.536 -5.848 37.666 1.00 84.31 509 THR A CA 1
ATOM 3970 C C . THR A 1 509 ? -14.665 -5.944 36.422 1.00 84.31 509 THR A C 1
ATOM 3972 O O . THR A 1 509 ? -14.208 -4.915 35.938 1.00 84.31 509 THR A O 1
ATOM 3975 N N . ASP A 1 510 ? -14.518 -7.139 35.843 1.00 83.50 510 ASP A N 1
ATOM 3976 C CA . ASP A 1 510 ? -13.782 -7.327 34.585 1.00 83.50 510 ASP A CA 1
ATOM 3977 C C . ASP A 1 510 ? -14.408 -6.544 33.424 1.00 83.50 510 ASP A C 1
ATOM 3979 O O . ASP A 1 510 ? -13.696 -5.941 32.625 1.00 83.50 510 ASP A O 1
ATOM 3983 N N . PHE A 1 511 ? -15.744 -6.510 33.342 1.00 88.12 511 PHE A N 1
ATOM 3984 C CA . PHE A 1 511 ? -16.441 -5.703 32.338 1.00 88.12 511 PHE A CA 1
ATOM 3985 C C . PHE A 1 511 ? -16.187 -4.199 32.524 1.00 88.12 511 PHE A C 1
ATOM 3987 O O . PHE A 1 511 ? -16.022 -3.469 31.550 1.00 88.12 511 PHE A O 1
ATOM 3994 N N . ARG A 1 512 ? -16.113 -3.716 33.771 1.00 89.94 512 ARG A N 1
ATOM 3995 C CA . ARG A 1 512 ? -15.755 -2.320 34.059 1.00 89.94 512 ARG A CA 1
ATOM 3996 C C . ARG A 1 512 ? -14.291 -2.031 33.703 1.00 89.94 512 ARG A C 1
ATOM 3998 O O . ARG A 1 512 ? -14.036 -1.008 33.082 1.00 89.94 512 ARG A O 1
ATOM 4005 N N . ASP A 1 513 ? -13.357 -2.909 34.069 1.00 85.69 513 ASP A N 1
ATOM 4006 C CA . ASP A 1 513 ? -11.929 -2.774 33.732 1.00 85.69 513 ASP A CA 1
ATOM 4007 C C . ASP A 1 513 ? -11.727 -2.701 32.203 1.00 85.69 513 ASP A C 1
ATOM 4009 O O . ASP A 1 513 ? -10.970 -1.872 31.707 1.00 85.69 513 ASP A O 1
ATOM 4013 N N . MET A 1 514 ? -12.476 -3.507 31.446 1.00 86.75 514 MET A N 1
ATOM 4014 C CA . MET A 1 514 ? -12.522 -3.472 29.982 1.00 86.75 514 MET A CA 1
ATOM 4015 C C . MET A 1 514 ? -12.998 -2.112 29.437 1.00 86.75 514 MET A C 1
ATOM 4017 O O . MET A 1 514 ? -12.354 -1.538 28.561 1.00 86.75 514 MET A O 1
ATOM 4021 N N . LEU A 1 515 ? -14.088 -1.549 29.976 1.00 90.06 515 LEU A N 1
ATOM 4022 C CA . LEU A 1 515 ? -14.552 -0.206 29.595 1.00 90.06 515 LEU A CA 1
ATOM 4023 C C . LEU A 1 515 ? -13.549 0.900 29.964 1.00 90.06 515 LEU A C 1
ATOM 4025 O O . LEU A 1 515 ? -13.409 1.859 29.204 1.00 90.06 515 LEU A O 1
ATOM 4029 N N . ALA A 1 516 ? -12.829 0.754 31.079 1.00 86.69 516 ALA A N 1
ATOM 4030 C CA . ALA A 1 516 ? -11.746 1.661 31.450 1.00 86.69 516 ALA A CA 1
ATOM 4031 C C . ALA A 1 516 ? -10.582 1.588 30.443 1.00 86.69 516 ALA A C 1
ATOM 4033 O O . ALA A 1 516 ? -10.102 2.630 30.005 1.00 86.69 516 ALA A O 1
ATOM 4034 N N . GLY A 1 517 ? -10.204 0.388 29.983 1.00 84.06 517 GLY A N 1
ATOM 4035 C CA . GLY A 1 517 ? -9.216 0.202 28.913 1.00 84.06 517 GLY A CA 1
ATOM 4036 C C . GLY A 1 517 ? -9.604 0.915 27.610 1.00 84.06 517 GLY A C 1
ATOM 4037 O O . GLY A 1 517 ? -8.779 1.617 27.019 1.00 84.06 517 GLY A O 1
ATOM 4038 N N . TYR A 1 518 ? -10.877 0.829 27.203 1.00 89.06 518 TYR A N 1
ATOM 4039 C CA . TYR A 1 518 ? -11.409 1.598 26.069 1.00 89.06 518 TYR A CA 1
ATOM 4040 C C . TYR A 1 518 ? -11.318 3.111 26.293 1.00 89.06 518 TYR A C 1
ATOM 4042 O O . TYR A 1 518 ? -10.814 3.834 25.432 1.00 89.06 518 TYR A O 1
ATOM 4050 N N . LYS A 1 519 ? -11.771 3.591 27.458 1.00 92.88 519 LYS A N 1
ATOM 4051 C CA . LYS A 1 519 ? -11.744 5.011 27.838 1.00 92.88 519 LYS A CA 1
ATOM 4052 C C . LYS A 1 519 ? -10.321 5.578 27.789 1.00 92.88 519 LYS A C 1
ATOM 4054 O O . LYS A 1 519 ? -10.104 6.624 27.182 1.00 92.88 519 LYS A O 1
ATOM 4059 N N . SER A 1 520 ? -9.356 4.881 28.382 1.00 87.44 520 SER A N 1
ATOM 4060 C CA . SER A 1 520 ? -7.960 5.318 28.418 1.00 87.44 520 SER A CA 1
ATOM 4061 C C . SER A 1 520 ? -7.293 5.270 27.041 1.00 87.44 520 SER A C 1
ATOM 4063 O O . SER A 1 520 ? -6.630 6.230 26.663 1.00 87.44 520 SER A O 1
ATOM 4065 N N . THR A 1 521 ? -7.554 4.232 26.235 1.00 86.38 521 THR A N 1
ATOM 4066 C CA . THR A 1 521 ? -7.065 4.155 24.841 1.00 86.38 521 THR A CA 1
ATOM 4067 C C . THR A 1 521 ? -7.531 5.357 24.010 1.00 86.38 521 THR A C 1
ATOM 4069 O O . THR A 1 521 ? -6.743 5.957 23.280 1.00 86.38 521 THR A O 1
ATOM 4072 N N . ILE A 1 522 ? -8.802 5.755 24.152 1.00 87.56 522 ILE A N 1
ATOM 4073 C CA . ILE A 1 522 ? -9.348 6.931 23.461 1.00 87.56 522 ILE A CA 1
ATOM 4074 C C . ILE A 1 522 ? -8.733 8.233 23.998 1.00 87.56 522 ILE A C 1
ATOM 4076 O O . ILE A 1 522 ? -8.414 9.121 23.210 1.00 87.56 522 ILE A O 1
ATOM 4080 N N . ASN A 1 523 ? -8.526 8.352 25.314 1.00 87.12 523 ASN A N 1
ATOM 4081 C CA . ASN A 1 523 ? -7.873 9.524 25.907 1.00 87.12 523 ASN A CA 1
ATOM 4082 C C . ASN A 1 523 ? -6.425 9.705 25.428 1.00 87.12 523 ASN A C 1
ATOM 4084 O O . ASN A 1 523 ? -6.020 10.836 25.185 1.00 87.12 523 ASN A O 1
ATOM 4088 N N . ILE A 1 524 ? -5.668 8.621 25.235 1.00 84.56 524 ILE A N 1
ATOM 4089 C CA . ILE A 1 524 ? -4.306 8.676 24.678 1.00 84.56 524 ILE A CA 1
ATOM 4090 C C . ILE A 1 524 ? -4.340 9.147 23.218 1.00 84.56 524 ILE A C 1
ATOM 4092 O O . ILE A 1 524 ? -3.601 10.057 22.849 1.00 84.56 524 ILE A O 1
ATOM 4096 N N . ALA A 1 525 ? -5.250 8.623 22.392 1.00 79.38 525 ALA A N 1
ATOM 4097 C CA . ALA A 1 525 ? -5.426 9.128 21.028 1.00 79.38 525 ALA A CA 1
ATOM 4098 C C . ALA A 1 525 ? -5.836 10.619 21.000 1.00 79.38 525 ALA A C 1
ATOM 4100 O O . ALA A 1 525 ? -5.332 11.388 20.181 1.00 79.38 525 ALA A O 1
ATOM 4101 N N . LEU A 1 526 ? -6.686 11.061 21.935 1.00 78.19 526 LEU A N 1
ATOM 4102 C CA . LEU A 1 526 ? -7.035 12.476 22.106 1.00 78.19 526 LEU A CA 1
ATOM 4103 C C . LEU A 1 526 ? -5.863 13.335 22.593 1.00 78.19 526 LEU A C 1
ATOM 4105 O O . LEU A 1 526 ? -5.725 14.467 22.141 1.00 78.19 526 LEU A O 1
ATOM 4109 N N . ALA A 1 527 ? -5.008 12.826 23.479 1.00 75.69 527 ALA A N 1
ATOM 4110 C CA . ALA A 1 527 ? -3.797 13.515 23.916 1.00 75.69 527 ALA A CA 1
ATOM 4111 C C . ALA A 1 527 ? -2.816 13.712 22.746 1.00 75.69 527 ALA A C 1
ATOM 4113 O O . ALA A 1 527 ? -2.305 14.817 22.563 1.00 75.69 527 ALA A O 1
ATOM 4114 N N . ASN A 1 528 ? -2.645 12.692 21.895 1.00 75.94 528 ASN A N 1
ATOM 4115 C CA . ASN A 1 528 ? -1.847 12.770 20.666 1.00 75.94 528 ASN A CA 1
ATOM 4116 C C . ASN A 1 528 ? -2.377 13.837 19.690 1.00 75.94 528 ASN A C 1
ATOM 4118 O O . ASN A 1 528 ? -1.626 14.671 19.177 1.00 75.94 528 ASN A O 1
ATOM 4122 N N . ALA A 1 529 ? -3.698 13.864 19.493 1.00 70.44 529 ALA A N 1
ATOM 4123 C CA . ALA A 1 529 ? -4.366 14.897 18.710 1.00 70.44 529 ALA A CA 1
ATOM 4124 C C . ALA A 1 529 ? -4.162 16.298 19.317 1.00 70.44 529 ALA A C 1
ATOM 4126 O O . ALA A 1 529 ? -3.714 17.207 18.624 1.00 70.44 529 ALA A O 1
ATOM 4127 N N . ASN A 1 530 ? -4.406 16.476 20.618 1.00 70.00 530 ASN A N 1
ATOM 4128 C CA . ASN A 1 530 ? -4.262 17.766 21.306 1.00 70.00 530 ASN A CA 1
ATOM 4129 C C . ASN A 1 530 ? -2.835 18.325 21.235 1.00 70.00 530 ASN A C 1
ATOM 4131 O O . ASN A 1 530 ? -2.669 19.530 21.038 1.00 70.00 530 ASN A O 1
ATOM 4135 N N . ILE A 1 531 ? -1.826 17.457 21.344 1.00 66.69 531 ILE A N 1
ATOM 4136 C CA . ILE A 1 531 ? -0.407 17.780 21.137 1.00 66.69 531 ILE A CA 1
ATOM 4137 C C . ILE A 1 531 ? -0.137 18.305 19.719 1.00 66.69 531 ILE A C 1
ATOM 4139 O O . ILE A 1 531 ? 0.651 19.230 19.541 1.00 66.69 531 ILE A O 1
ATOM 4143 N N . THR A 1 532 ? -0.811 17.739 18.718 1.00 63.03 532 THR A N 1
ATOM 4144 C CA . THR A 1 532 ? -0.656 18.125 17.307 1.00 63.03 532 THR A CA 1
ATOM 4145 C C . THR A 1 532 ? -1.372 19.447 16.991 1.00 63.03 532 THR A C 1
ATOM 4147 O O . THR A 1 532 ? -0.880 20.247 16.199 1.00 63.03 532 THR A O 1
ATOM 4150 N N . ILE A 1 533 ? -2.528 19.701 17.619 1.00 51.59 533 ILE A N 1
ATOM 4151 C CA . ILE A 1 533 ? -3.363 20.894 17.378 1.00 51.59 533 ILE A CA 1
ATOM 4152 C C . ILE A 1 533 ? -2.884 22.114 18.188 1.00 51.59 533 ILE A C 1
ATOM 4154 O O . ILE A 1 533 ? -3.013 23.253 17.735 1.00 51.59 533 ILE A O 1
ATOM 4158 N N . THR A 1 534 ? -2.397 21.911 19.418 1.00 52.12 534 THR A N 1
ATOM 4159 C CA . THR A 1 534 ? -2.219 22.988 20.408 1.00 52.12 534 THR A CA 1
ATOM 4160 C C . THR A 1 534 ? -0.872 22.937 21.124 1.00 52.12 534 THR A C 1
ATOM 4162 O O . THR A 1 534 ? -0.290 21.880 21.334 1.00 52.12 534 THR A O 1
ATOM 4165 N N . ALA A 1 535 ? -0.377 24.100 21.557 1.00 46.72 535 ALA A N 1
ATOM 4166 C CA . ALA A 1 535 ? 0.839 24.183 22.361 1.00 46.72 535 ALA A CA 1
ATOM 4167 C C . ALA A 1 535 ? 0.577 23.696 23.800 1.00 46.72 535 ALA A C 1
ATOM 4169 O O . ALA A 1 535 ? -0.004 24.415 24.617 1.00 46.72 535 ALA A O 1
ATOM 4170 N N . VAL A 1 536 ? 1.022 22.478 24.106 1.00 55.41 536 VAL A N 1
ATOM 4171 C CA . VAL A 1 536 ? 0.829 21.820 25.407 1.00 55.41 536 VAL A CA 1
ATOM 4172 C C . VAL A 1 536 ? 1.897 22.263 26.420 1.00 55.41 536 VAL A C 1
ATOM 4174 O O . VAL A 1 536 ? 3.065 22.455 26.084 1.00 55.41 536 VAL A O 1
ATOM 4177 N N . THR A 1 537 ? 1.505 22.456 27.685 1.00 56.50 537 THR A N 1
ATOM 4178 C CA . THR A 1 537 ? 2.448 22.833 28.758 1.00 56.50 537 THR A CA 1
ATOM 4179 C C . THR A 1 537 ? 3.197 21.618 29.303 1.00 56.50 537 THR A C 1
ATOM 4181 O O . THR A 1 537 ? 2.665 20.512 29.290 1.00 56.50 537 THR A O 1
ATOM 4184 N N . ARG A 1 538 ? 4.397 21.817 29.867 1.00 61.22 538 ARG A N 1
ATOM 4185 C CA . ARG A 1 538 ? 5.206 20.704 30.394 1.00 61.22 538 ARG A CA 1
ATOM 4186 C C . ARG A 1 538 ? 4.487 19.861 31.454 1.00 61.22 538 ARG A C 1
ATOM 4188 O O . ARG A 1 538 ? 4.573 18.647 31.392 1.00 61.22 538 ARG A O 1
ATOM 4195 N N . ASN A 1 539 ? 3.714 20.487 32.345 1.00 57.03 539 ASN A N 1
ATOM 4196 C CA . ASN A 1 539 ? 2.926 19.754 33.342 1.00 57.03 539 ASN A CA 1
ATOM 4197 C C . ASN A 1 539 ? 1.936 18.776 32.681 1.00 57.03 539 ASN A C 1
ATOM 4199 O O . ASN A 1 539 ? 1.766 17.667 33.161 1.00 57.03 539 ASN A O 1
ATOM 4203 N N . VAL A 1 540 ? 1.315 19.178 31.565 1.00 64.06 540 VAL A N 1
ATOM 4204 C CA . VAL A 1 540 ? 0.357 18.336 30.828 1.00 64.06 540 VAL A CA 1
ATOM 4205 C C . VAL A 1 540 ? 1.080 17.238 30.034 1.00 64.06 540 VAL A C 1
ATOM 4207 O O . VAL A 1 540 ? 0.543 16.151 29.872 1.00 64.06 540 VAL A O 1
ATOM 4210 N N . ILE A 1 541 ? 2.321 17.478 29.592 1.00 70.94 541 ILE A N 1
ATOM 4211 C CA . ILE A 1 541 ? 3.181 16.425 29.025 1.00 70.94 541 ILE A CA 1
ATOM 4212 C C . ILE A 1 541 ? 3.508 15.364 30.086 1.00 70.94 541 ILE A C 1
ATOM 4214 O O . ILE A 1 541 ? 3.432 14.174 29.793 1.00 70.94 541 ILE A O 1
ATOM 4218 N N . ASP A 1 542 ? 3.836 15.778 31.312 1.00 73.12 542 ASP A N 1
ATOM 4219 C CA . ASP A 1 542 ? 4.095 14.849 32.416 1.00 73.12 542 ASP A CA 1
ATOM 4220 C C . ASP A 1 542 ? 2.812 14.077 32.808 1.00 73.12 542 ASP A C 1
ATOM 4222 O O . ASP A 1 542 ? 2.852 12.855 32.917 1.00 73.12 542 ASP A O 1
ATOM 4226 N N . GLU A 1 543 ? 1.648 14.741 32.870 1.00 74.44 543 GLU A N 1
ATOM 4227 C CA . GLU A 1 543 ? 0.335 14.086 33.059 1.00 74.44 543 GLU A CA 1
ATOM 4228 C C . GLU A 1 543 ? -0.001 13.069 31.946 1.00 74.44 543 GLU A C 1
ATOM 4230 O O . GLU A 1 543 ? -0.631 12.042 32.210 1.00 74.44 543 GLU A O 1
ATOM 4235 N N . TYR A 1 544 ? 0.415 13.317 30.698 1.00 82.12 544 TYR A N 1
ATOM 4236 C CA . TYR A 1 544 ? 0.245 12.355 29.605 1.00 82.12 544 TYR A CA 1
ATOM 4237 C C . TYR A 1 544 ? 1.190 11.155 29.714 1.00 82.12 544 TYR A C 1
ATOM 4239 O O . TYR A 1 544 ? 0.768 10.052 29.377 1.00 82.12 544 TYR A O 1
ATOM 4247 N N . LYS A 1 545 ? 2.422 11.322 30.213 1.00 81.00 545 LYS A N 1
ATOM 4248 C CA . LYS A 1 545 ? 3.332 10.190 30.476 1.00 81.00 545 LYS A CA 1
ATOM 4249 C C . LYS A 1 545 ? 2.764 9.260 31.544 1.00 81.00 545 LYS A C 1
ATOM 4251 O O . LYS A 1 545 ? 2.635 8.069 31.280 1.00 81.00 545 LYS A O 1
ATOM 4256 N N . ASP A 1 546 ? 2.335 9.818 32.678 1.00 80.75 546 ASP A N 1
ATOM 4257 C CA . ASP A 1 546 ? 1.693 9.053 33.756 1.00 80.75 546 ASP A CA 1
ATOM 4258 C C . ASP A 1 546 ? 0.476 8.268 33.216 1.00 80.75 546 ASP A C 1
ATOM 4260 O O . ASP A 1 546 ? 0.321 7.074 33.474 1.00 80.75 546 ASP A O 1
ATOM 4264 N N . MET A 1 547 ? -0.352 8.907 32.374 1.00 81.31 547 MET A N 1
ATOM 4265 C CA . MET A 1 547 ? -1.507 8.264 31.734 1.00 81.31 547 MET A CA 1
ATOM 4266 C C . MET A 1 547 ? -1.121 7.125 30.772 1.00 81.31 547 MET A C 1
ATOM 4268 O O . MET A 1 547 ? -1.834 6.120 30.707 1.00 81.31 547 MET A O 1
ATOM 4272 N N . ILE A 1 548 ? -0.027 7.263 30.015 1.00 82.62 548 ILE A N 1
ATOM 4273 C CA . ILE A 1 548 ? 0.473 6.228 29.095 1.00 82.62 548 ILE A CA 1
ATOM 4274 C C . ILE A 1 548 ? 0.987 5.017 29.874 1.00 82.62 548 ILE A C 1
ATOM 4276 O O . ILE A 1 548 ? 0.642 3.887 29.515 1.00 82.62 548 ILE A O 1
ATOM 4280 N N . ASP A 1 549 ? 1.763 5.236 30.936 1.00 82.94 549 ASP A N 1
ATOM 4281 C CA . ASP A 1 549 ? 2.337 4.166 31.757 1.00 82.94 549 ASP A CA 1
ATOM 4282 C C . ASP A 1 549 ? 1.237 3.354 32.460 1.00 82.94 549 ASP A C 1
ATOM 4284 O O . ASP A 1 549 ? 1.187 2.125 32.315 1.00 82.94 549 ASP A O 1
ATOM 4288 N N . ASP A 1 550 ? 0.292 4.031 33.126 1.00 81.94 550 ASP A N 1
ATOM 4289 C CA . ASP A 1 550 ? -0.861 3.396 33.780 1.00 81.94 550 ASP A CA 1
ATOM 4290 C C . ASP A 1 550 ? -1.706 2.592 32.773 1.00 81.94 550 ASP A C 1
ATOM 4292 O O . ASP A 1 550 ? -2.025 1.419 32.998 1.00 81.94 550 ASP A O 1
ATOM 4296 N N . THR A 1 551 ? -2.027 3.186 31.616 1.00 84.31 551 THR A N 1
ATOM 4297 C CA . THR A 1 551 ? -2.845 2.522 30.583 1.00 84.31 551 THR A CA 1
ATOM 4298 C C . THR A 1 551 ? -2.127 1.324 29.968 1.00 84.31 551 THR A C 1
ATOM 4300 O O . THR A 1 551 ? -2.748 0.288 29.723 1.00 84.31 551 THR A O 1
ATOM 4303 N N . THR A 1 552 ? -0.816 1.428 29.747 1.00 84.81 552 THR A N 1
ATOM 4304 C CA . THR A 1 552 ? -0.001 0.328 29.220 1.00 84.81 552 THR A CA 1
ATOM 4305 C C . THR A 1 552 ? 0.003 -0.850 30.191 1.00 84.81 552 THR A C 1
ATOM 4307 O O . THR A 1 552 ? -0.206 -1.992 29.770 1.00 84.81 552 THR A O 1
ATOM 4310 N N . ALA A 1 553 ? 0.166 -0.591 31.493 1.00 86.25 553 ALA A N 1
ATOM 4311 C CA . ALA A 1 553 ? 0.128 -1.624 32.524 1.00 86.25 553 ALA A CA 1
ATOM 4312 C C . ALA A 1 553 ? -1.249 -2.316 32.608 1.00 86.25 553 ALA A C 1
ATOM 4314 O O . ALA A 1 553 ? -1.324 -3.551 32.650 1.00 86.25 553 ALA A O 1
ATOM 4315 N N . ASP A 1 554 ? -2.341 -1.547 32.573 1.00 82.06 554 ASP A N 1
ATOM 4316 C CA . ASP A 1 554 ? -3.702 -2.090 32.631 1.00 82.06 554 ASP A CA 1
ATOM 4317 C C . ASP A 1 554 ? -4.073 -2.902 31.377 1.00 82.06 554 ASP A C 1
ATOM 4319 O O . ASP A 1 554 ? -4.621 -4.004 31.501 1.00 82.06 554 ASP A O 1
ATOM 4323 N N . LEU A 1 555 ? -3.716 -2.435 30.174 1.00 84.31 555 LEU A N 1
ATOM 4324 C CA . LEU A 1 555 ? -3.952 -3.174 28.926 1.00 84.31 555 LEU A CA 1
ATOM 4325 C C . LEU A 1 555 ? -3.114 -4.463 28.846 1.00 84.31 555 LEU A C 1
ATOM 4327 O O . LEU A 1 555 ? -3.631 -5.500 28.426 1.00 84.31 555 LEU A O 1
ATOM 4331 N N . GLN A 1 556 ? -1.855 -4.455 29.304 1.00 85.50 556 GLN A N 1
ATOM 4332 C CA . GLN A 1 556 ? -1.040 -5.678 29.403 1.00 85.50 556 GLN A CA 1
ATOM 4333 C C . GLN A 1 556 ? -1.660 -6.700 30.369 1.00 85.50 556 GLN A C 1
ATOM 4335 O O . GLN A 1 556 ? -1.717 -7.897 30.074 1.00 85.50 556 GLN A O 1
ATOM 4340 N N . LYS A 1 557 ? -2.181 -6.238 31.509 1.00 86.19 557 LYS A N 1
ATOM 4341 C CA . LYS A 1 557 ? -2.874 -7.080 32.493 1.00 86.19 557 LYS A CA 1
ATOM 4342 C C . LYS A 1 557 ? -4.215 -7.613 31.974 1.00 86.19 557 LYS A C 1
ATOM 4344 O O . LYS A 1 557 ? -4.600 -8.734 32.310 1.00 86.19 557 LYS A O 1
ATOM 4349 N N . HIS A 1 558 ? -4.935 -6.841 31.159 1.00 85.88 558 HIS A N 1
ATOM 4350 C CA . HIS A 1 558 ? -6.150 -7.291 30.467 1.00 85.88 558 HIS A CA 1
ATOM 4351 C C . HIS A 1 558 ? -5.829 -8.370 29.425 1.00 85.88 558 HIS A C 1
ATOM 4353 O O . HIS A 1 558 ? -6.425 -9.445 29.460 1.00 85.88 558 HIS A O 1
ATOM 4359 N N . MET A 1 559 ? -4.798 -8.158 28.599 1.00 84.69 559 MET A N 1
ATOM 4360 C CA . MET A 1 559 ? -4.295 -9.141 27.629 1.00 84.69 559 MET A CA 1
ATOM 4361 C C . MET A 1 559 ? -3.985 -10.499 28.285 1.00 84.69 559 MET A C 1
ATOM 4363 O O . MET A 1 559 ? -4.447 -11.537 27.814 1.00 84.69 559 MET A O 1
ATOM 4367 N N . GLN A 1 560 ? -3.283 -10.498 29.426 1.00 83.19 560 GLN A N 1
ATOM 4368 C CA . GLN A 1 560 ? -2.994 -11.722 30.187 1.00 83.19 560 GLN A CA 1
ATOM 4369 C C . GLN A 1 560 ? -4.274 -12.443 30.652 1.00 83.19 560 GLN A C 1
ATOM 4371 O O . GLN A 1 560 ? -4.387 -13.660 30.477 1.00 83.19 560 GLN A O 1
ATOM 4376 N N . ARG A 1 561 ? -5.269 -11.704 31.176 1.00 82.12 561 ARG A N 1
ATOM 4377 C CA . ARG A 1 561 ? -6.581 -12.261 31.567 1.00 82.12 561 ARG A CA 1
ATOM 4378 C C . ARG A 1 561 ? -7.322 -12.878 30.372 1.00 82.12 561 ARG A C 1
ATOM 4380 O O . ARG A 1 561 ? -7.927 -13.942 30.517 1.00 82.12 561 ARG A O 1
ATOM 4387 N N . LEU A 1 562 ? -7.273 -12.249 29.195 1.00 80.38 562 LEU A N 1
ATOM 4388 C CA . LEU A 1 562 ? -7.877 -12.774 27.963 1.00 80.38 562 LEU A CA 1
ATOM 4389 C C . LEU A 1 562 ? -7.185 -14.067 27.497 1.00 80.38 562 LEU A C 1
ATOM 4391 O O . LEU A 1 562 ? -7.865 -15.041 27.173 1.00 80.38 562 LEU A O 1
ATOM 4395 N N . ASP A 1 563 ? -5.852 -14.127 27.549 1.00 75.81 563 ASP A N 1
ATOM 4396 C CA . ASP A 1 563 ? -5.077 -15.322 27.188 1.00 75.81 563 ASP A CA 1
ATOM 4397 C C . ASP A 1 563 ? -5.317 -16.510 28.129 1.00 75.81 563 ASP A C 1
ATOM 4399 O O . ASP A 1 563 ? -5.300 -17.669 27.706 1.00 75.81 563 ASP A O 1
ATOM 4403 N N . GLU A 1 564 ? -5.534 -16.267 29.421 1.00 79.25 564 GLU A N 1
ATOM 4404 C CA . GLU A 1 564 ? -5.959 -17.306 30.369 1.00 79.25 564 GLU A CA 1
ATOM 4405 C C . GLU A 1 564 ? -7.374 -17.819 30.058 1.00 79.25 564 GLU A C 1
ATOM 4407 O O . GLU A 1 564 ? -7.610 -19.031 30.055 1.00 79.25 564 GLU A O 1
ATOM 4412 N N . ARG A 1 565 ? -8.305 -16.922 29.707 1.00 76.00 565 ARG A N 1
ATOM 4413 C CA . ARG A 1 565 ? -9.684 -17.283 29.327 1.00 76.00 565 ARG A CA 1
ATOM 4414 C C . ARG A 1 565 ? -9.738 -18.087 28.034 1.00 76.00 565 ARG A C 1
ATOM 4416 O O . ARG A 1 565 ? -10.415 -19.116 28.014 1.00 76.00 565 ARG A O 1
ATOM 4423 N N . ALA A 1 566 ? -8.984 -17.691 27.010 1.00 67.06 566 ALA A N 1
ATOM 4424 C CA . ALA A 1 566 ? -8.870 -18.432 25.753 1.00 67.06 566 ALA A CA 1
ATOM 4425 C C . ALA A 1 566 ? -8.336 -19.856 25.988 1.00 67.06 566 ALA A C 1
ATOM 4427 O O . ALA A 1 566 ? -8.899 -20.829 25.487 1.00 67.06 566 ALA A O 1
ATOM 4428 N N . ARG A 1 567 ? -7.317 -20.011 26.848 1.00 70.12 567 ARG A N 1
ATOM 4429 C CA . ARG A 1 567 ? -6.809 -21.334 27.255 1.00 70.12 567 ARG A CA 1
ATOM 4430 C C . ARG A 1 567 ? -7.846 -22.158 28.029 1.00 70.12 567 ARG A C 1
ATOM 4432 O O . ARG A 1 567 ? -7.941 -23.361 27.805 1.00 70.12 567 ARG A O 1
ATOM 4439 N N . SER A 1 568 ? -8.672 -21.533 28.874 1.00 66.06 568 SER A N 1
ATOM 4440 C CA . SER A 1 568 ? -9.760 -22.221 29.599 1.00 66.06 568 SER A CA 1
ATOM 4441 C C . SER A 1 568 ? -10.888 -22.751 28.695 1.00 66.06 568 SER A C 1
ATOM 4443 O O . SER A 1 568 ? -11.639 -23.636 29.100 1.00 66.06 568 SER A O 1
ATOM 4445 N N . LEU A 1 569 ? -11.019 -22.207 27.481 1.00 59.47 569 LEU A N 1
ATOM 4446 C CA . LEU A 1 569 ? -12.006 -22.601 26.471 1.00 59.47 569 LEU A CA 1
ATOM 4447 C C . LEU A 1 569 ? -11.519 -23.729 25.543 1.00 59.47 569 LEU A C 1
ATOM 4449 O O . LEU A 1 569 ? -12.321 -24.280 24.796 1.00 59.47 569 LEU A O 1
ATOM 4453 N N . ALA A 1 570 ? -10.237 -24.102 25.598 1.00 50.41 570 ALA A N 1
ATOM 4454 C CA . ALA A 1 570 ? -9.646 -25.147 24.754 1.00 50.41 570 ALA A CA 1
ATOM 4455 C C . ALA A 1 570 ? -9.868 -26.590 25.273 1.00 50.41 570 ALA A C 1
ATOM 4457 O O . ALA A 1 570 ? -9.322 -27.542 24.716 1.00 50.41 570 ALA A O 1
ATOM 4458 N N . VAL A 1 571 ? -10.655 -26.768 26.341 1.00 45.75 571 VAL A N 1
ATOM 4459 C CA . VAL A 1 571 ? -11.036 -28.075 26.907 1.00 45.75 571 VAL A CA 1
ATOM 4460 C C . VAL A 1 571 ? -12.487 -28.377 26.513 1.00 45.75 571 VAL A C 1
ATOM 4462 O O . VAL A 1 571 ? -13.337 -27.527 26.765 1.00 45.75 571 VAL A O 1
ATOM 4465 N N . PRO A 1 572 ? -12.811 -29.549 25.931 1.00 43.28 572 PRO A N 1
ATOM 4466 C CA . PRO A 1 572 ? -14.135 -29.804 25.362 1.00 43.28 572 PRO A CA 1
ATOM 4467 C C . PRO A 1 572 ? -15.206 -30.100 26.429 1.00 43.28 572 PRO A C 1
ATOM 4469 O O . PRO A 1 572 ? -15.049 -31.060 27.190 1.00 43.28 572 PRO A O 1
ATOM 4472 N N . PRO A 1 573 ? -16.339 -29.372 26.444 1.00 39.44 573 PRO A N 1
ATOM 4473 C CA . PRO A 1 573 ? -17.554 -29.764 27.148 1.00 39.44 573 PRO A CA 1
ATOM 4474 C C . PRO A 1 573 ? -18.625 -30.269 26.167 1.00 39.44 573 PRO A C 1
ATOM 4476 O O . PRO A 1 573 ? -18.648 -29.924 24.987 1.00 39.44 573 PRO A O 1
ATOM 4479 N N . ALA A 1 574 ? -19.543 -31.089 26.669 1.00 44.47 574 ALA A N 1
ATOM 4480 C CA . ALA A 1 574 ? -20.698 -31.545 25.905 1.00 44.47 574 ALA A CA 1
ATOM 4481 C C . ALA A 1 574 ? -21.869 -30.531 25.945 1.00 44.47 574 ALA A C 1
ATOM 4483 O O . ALA A 1 574 ? -21.971 -29.710 26.853 1.00 44.47 574 ALA A O 1
ATOM 4484 N N . GLU A 1 575 ? -22.791 -30.682 24.989 1.00 39.81 575 GLU A N 1
ATOM 4485 C CA . GLU A 1 575 ? -24.202 -30.235 25.021 1.00 39.81 575 GLU A CA 1
ATOM 4486 C C . GLU A 1 575 ? -24.603 -28.762 24.750 1.00 39.81 575 GLU A C 1
ATOM 4488 O O . GLU A 1 575 ? -25.802 -28.539 24.612 1.00 39.81 575 GLU A O 1
ATOM 4493 N N . ASN A 1 576 ? -23.716 -27.776 24.536 1.00 42.69 576 ASN A N 1
ATOM 4494 C CA . ASN A 1 576 ? -24.142 -26.434 24.053 1.00 42.69 576 ASN A CA 1
ATOM 4495 C C . ASN A 1 576 ? -23.199 -25.822 22.998 1.00 42.69 576 ASN A C 1
ATOM 4497 O O . ASN A 1 576 ? -22.202 -25.196 23.329 1.00 42.69 576 ASN A O 1
ATOM 4501 N N . VAL A 1 577 ? -23.532 -25.979 21.711 1.00 42.22 577 VAL A N 1
ATOM 4502 C CA . VAL A 1 577 ? -22.647 -25.585 20.591 1.00 42.22 577 VAL A CA 1
ATOM 4503 C C . VAL A 1 577 ? -22.868 -24.141 20.099 1.00 42.22 577 VAL A C 1
ATOM 4505 O O . VAL A 1 577 ? -21.932 -23.531 19.597 1.00 42.22 577 VAL A O 1
ATOM 4508 N N . GLU A 1 578 ? -24.069 -23.565 20.247 1.00 38.62 578 GLU A N 1
ATOM 4509 C CA . GLU A 1 578 ? -24.386 -22.239 19.668 1.00 38.62 578 GLU A CA 1
ATOM 4510 C C . GLU A 1 578 ? -23.945 -21.033 20.523 1.00 38.62 578 GLU A C 1
ATOM 4512 O O . GLU A 1 578 ? -23.661 -19.976 19.961 1.00 38.62 578 GLU A O 1
ATOM 4517 N N . SER A 1 579 ? -23.861 -21.149 21.857 1.00 41.78 579 SER A N 1
ATOM 4518 C CA . SER A 1 579 ? -23.394 -20.041 22.719 1.00 41.78 579 SER A CA 1
ATOM 4519 C C . SER A 1 579 ? -21.881 -19.852 22.670 1.00 41.78 579 SER A C 1
ATOM 4521 O O . SER A 1 579 ? -21.385 -18.723 22.646 1.00 41.78 579 SER A O 1
ATOM 4523 N N . ASP A 1 580 ? -21.147 -20.960 22.627 1.00 45.25 580 ASP A N 1
ATOM 4524 C CA . ASP A 1 580 ? -19.697 -20.957 22.796 1.00 45.25 580 ASP A CA 1
ATOM 4525 C C . ASP A 1 580 ? -18.986 -20.375 21.565 1.00 45.25 580 ASP A C 1
ATOM 4527 O O . ASP A 1 580 ? -17.943 -19.741 21.710 1.00 45.25 580 ASP A O 1
ATOM 4531 N N . SER A 1 581 ? -19.576 -20.485 20.366 1.00 45.25 581 SER A N 1
ATOM 4532 C CA . SER A 1 581 ? -19.046 -19.840 19.155 1.00 45.25 581 SER A CA 1
ATOM 4533 C C . SER A 1 581 ? -19.120 -18.310 19.192 1.00 45.25 581 SER A C 1
ATOM 4535 O O . SER A 1 581 ? -18.224 -17.645 18.674 1.00 45.25 581 SER A O 1
ATOM 4537 N N . THR A 1 582 ? -20.160 -17.735 19.807 1.00 50.78 582 THR A N 1
ATOM 4538 C CA . THR A 1 582 ? -20.286 -16.271 19.933 1.00 50.78 582 THR A CA 1
ATOM 4539 C C . THR A 1 582 ? -19.345 -15.697 20.985 1.00 50.78 582 THR A C 1
ATOM 4541 O O . THR A 1 582 ? -18.724 -14.665 20.736 1.00 50.78 582 THR A O 1
ATOM 4544 N N . ASP A 1 583 ? -19.176 -16.386 22.117 1.00 56.59 583 ASP A N 1
ATOM 4545 C CA . ASP A 1 583 ? -18.242 -15.963 23.166 1.00 56.59 583 ASP A CA 1
ATOM 4546 C C . ASP A 1 583 ? -16.778 -16.088 22.701 1.00 56.59 583 ASP A C 1
ATOM 4548 O O . ASP A 1 583 ? -15.962 -15.226 23.025 1.00 56.59 583 ASP A O 1
ATOM 4552 N N . TRP A 1 584 ? -16.442 -17.101 21.888 1.00 58.12 584 TRP A N 1
ATOM 4553 C CA . TRP A 1 584 ? -15.118 -17.230 21.262 1.00 58.12 584 TRP A CA 1
ATOM 4554 C C . TRP A 1 584 ? -14.779 -16.062 20.331 1.00 58.12 584 TRP A C 1
ATOM 4556 O O . TRP A 1 584 ? -13.690 -15.497 20.434 1.00 58.12 584 TRP A O 1
ATOM 4566 N N . LEU A 1 585 ? -15.705 -15.683 19.442 1.00 56.41 585 LEU A N 1
ATOM 4567 C CA . LEU A 1 585 ? -15.488 -14.579 18.504 1.00 56.41 585 LEU A CA 1
ATOM 4568 C C . LEU A 1 585 ? -15.335 -13.243 19.243 1.00 56.41 585 LEU A C 1
ATOM 4570 O O . LEU A 1 585 ? -14.404 -12.489 18.969 1.00 56.41 585 LEU A O 1
ATOM 4574 N N . ALA A 1 586 ? -16.199 -12.972 20.224 1.00 62.97 586 ALA A N 1
ATOM 4575 C CA . ALA A 1 586 ? -16.121 -11.751 21.021 1.00 62.97 586 ALA A CA 1
ATOM 4576 C C . ALA A 1 586 ? -14.839 -11.686 21.880 1.00 62.97 586 ALA A C 1
ATOM 4578 O O . ALA A 1 586 ? -14.253 -10.612 22.001 1.00 62.97 586 ALA A O 1
ATOM 4579 N N . LEU A 1 587 ? -14.348 -12.818 22.408 1.00 67.56 587 LEU A N 1
ATOM 4580 C CA . LEU A 1 587 ? -13.059 -12.892 23.110 1.00 67.56 587 LEU A CA 1
ATOM 4581 C C . LEU A 1 587 ? -11.865 -12.605 22.179 1.00 67.56 587 LEU A C 1
ATOM 4583 O O . LEU A 1 587 ? -10.910 -11.948 22.592 1.00 67.56 587 LEU A O 1
ATOM 4587 N N . PHE A 1 588 ? -11.914 -13.080 20.931 1.00 59.56 588 PHE A N 1
ATOM 4588 C CA . PHE A 1 588 ? -10.875 -12.822 19.931 1.00 59.56 588 PHE A CA 1
ATOM 4589 C C . PHE A 1 588 ? -10.852 -11.351 19.485 1.00 59.56 588 PHE A C 1
ATOM 4591 O O . PHE A 1 588 ? -9.795 -10.720 19.510 1.00 59.56 588 PHE A O 1
ATOM 4598 N N . GLU A 1 589 ? -12.014 -10.774 19.158 1.00 65.81 589 GLU A N 1
ATOM 4599 C CA . GLU A 1 589 ? -12.133 -9.348 18.812 1.00 65.81 589 GLU A CA 1
ATOM 4600 C C . GLU A 1 589 ? -11.636 -8.435 19.952 1.00 65.81 589 GLU A C 1
ATOM 4602 O O . GLU A 1 589 ? -10.967 -7.430 19.709 1.00 65.81 589 GLU A O 1
ATOM 4607 N N . GLU A 1 590 ? -11.932 -8.796 21.204 1.00 79.81 590 GLU A N 1
ATOM 4608 C CA . GLU A 1 590 ? -11.472 -8.096 22.410 1.00 79.81 590 GLU A CA 1
ATOM 4609 C C . GLU A 1 590 ? -9.943 -8.169 22.583 1.00 79.81 590 GLU A C 1
ATOM 4611 O O . GLU A 1 590 ? -9.308 -7.182 22.971 1.00 79.81 590 GLU A O 1
ATOM 4616 N N . LYS A 1 591 ? -9.324 -9.302 22.229 1.00 73.44 591 LYS A N 1
ATOM 4617 C CA . LYS A 1 591 ? -7.866 -9.469 22.260 1.00 73.44 591 LYS A CA 1
ATOM 4618 C C . LYS A 1 591 ? -7.167 -8.569 21.238 1.00 73.44 591 LYS A C 1
ATOM 4620 O O . LYS A 1 591 ? -6.247 -7.836 21.601 1.00 73.44 591 LYS A O 1
ATOM 4625 N N . GLU A 1 592 ? -7.619 -8.574 19.986 1.00 64.06 592 GLU A N 1
ATOM 4626 C CA . GLU A 1 592 ? -7.020 -7.737 18.936 1.00 64.06 592 GLU A CA 1
ATOM 4627 C C . GLU A 1 592 ? -7.235 -6.237 19.193 1.00 64.06 592 GLU A C 1
ATOM 4629 O O . GLU A 1 592 ? -6.318 -5.436 19.001 1.00 64.06 592 GLU A O 1
ATOM 4634 N N . SER A 1 593 ? -8.396 -5.863 19.737 1.00 75.75 593 SER A N 1
ATOM 4635 C CA . SER A 1 593 ? -8.667 -4.513 20.244 1.00 75.75 593 SER A CA 1
ATOM 4636 C C . SER A 1 593 ? -7.662 -4.085 21.327 1.00 75.75 593 SER A C 1
ATOM 4638 O O . SER A 1 593 ? -7.020 -3.038 21.212 1.00 75.75 593 SER A O 1
ATOM 4640 N N . THR A 1 594 ? -7.433 -4.939 22.333 1.00 77.88 594 THR A N 1
ATOM 4641 C CA . THR A 1 594 ? -6.466 -4.686 23.420 1.00 77.88 594 THR A CA 1
ATOM 4642 C C . THR A 1 594 ? -5.037 -4.540 22.884 1.00 77.88 594 THR A C 1
ATOM 4644 O O . THR A 1 594 ? -4.293 -3.656 23.315 1.00 77.88 594 THR A O 1
ATOM 4647 N N . ARG A 1 595 ? -4.650 -5.360 21.893 1.00 73.31 595 ARG A N 1
ATOM 4648 C CA . ARG A 1 595 ? -3.350 -5.253 21.210 1.00 73.31 595 ARG A CA 1
ATOM 4649 C C . ARG A 1 595 ? -3.201 -3.908 20.496 1.00 73.31 595 ARG A C 1
ATOM 4651 O O . ARG A 1 595 ? -2.122 -3.320 20.545 1.00 73.31 595 ARG A O 1
ATOM 4658 N N . LYS A 1 596 ? -4.262 -3.408 19.854 1.00 72.12 596 LYS A N 1
ATOM 4659 C CA . LYS A 1 596 ? -4.241 -2.111 19.166 1.00 72.12 596 LYS A CA 1
ATOM 4660 C C . LYS A 1 596 ? -4.137 -0.935 20.146 1.00 72.12 596 LYS A C 1
ATOM 4662 O O . LYS A 1 596 ? -3.386 -0.003 19.874 1.00 72.12 596 LYS A O 1
ATOM 4667 N N . GLY A 1 597 ? -4.777 -1.021 21.316 1.00 72.88 597 GLY A N 1
ATOM 4668 C CA . GLY A 1 597 ? -4.618 -0.030 22.391 1.00 72.88 597 GLY A CA 1
ATOM 4669 C C . GLY A 1 597 ? -3.168 0.124 22.872 1.00 72.88 597 GLY A C 1
ATOM 4670 O O . GLY A 1 597 ? -2.684 1.243 23.025 1.00 72.88 597 GLY A O 1
ATOM 4671 N N . LEU A 1 598 ? -2.432 -0.986 23.010 1.00 77.06 598 LEU A N 1
ATOM 4672 C CA . LEU A 1 598 ? -1.004 -0.961 23.367 1.00 77.06 598 LEU A CA 1
ATOM 4673 C C . LEU A 1 598 ? -0.128 -0.271 22.304 1.00 77.06 598 LEU A C 1
ATOM 4675 O O . LEU A 1 598 ? 0.830 0.417 22.656 1.00 77.06 598 LEU A O 1
ATOM 4679 N N . GLN A 1 599 ? -0.467 -0.410 21.016 1.00 71.12 599 GLN A N 1
ATOM 4680 C CA . GLN A 1 599 ? 0.235 0.294 19.933 1.00 71.12 599 GLN A CA 1
ATOM 4681 C C . GLN A 1 599 ? 0.042 1.814 20.041 1.00 71.12 599 GLN A C 1
ATOM 4683 O O . GLN A 1 599 ? 1.021 2.551 19.994 1.00 71.12 599 GLN A O 1
ATOM 4688 N N . ILE A 1 600 ? -1.187 2.273 20.307 1.00 76.75 600 ILE A N 1
ATOM 4689 C CA . ILE A 1 600 ? -1.513 3.701 20.484 1.00 76.75 600 ILE A CA 1
ATOM 4690 C C . ILE A 1 600 ? -0.746 4.317 21.670 1.00 76.75 600 ILE A C 1
ATOM 4692 O O . ILE A 1 600 ? -0.252 5.440 21.572 1.00 76.75 600 ILE A O 1
ATOM 4696 N N . CYS A 1 601 ? -0.586 3.572 22.773 1.00 76.62 601 CYS A N 1
ATOM 4697 C CA . CYS A 1 601 ? 0.238 3.997 23.914 1.00 76.62 601 CYS A CA 1
ATOM 4698 C C . CYS A 1 601 ? 1.704 4.233 23.507 1.00 76.62 601 CYS A C 1
ATOM 4700 O O . CYS A 1 601 ? 2.309 5.234 23.890 1.00 76.62 601 CYS A O 1
ATOM 4702 N N . THR A 1 602 ? 2.260 3.330 22.690 1.00 76.00 602 THR A N 1
ATOM 4703 C CA . THR A 1 602 ? 3.646 3.422 22.196 1.00 76.00 602 THR A CA 1
ATOM 4704 C C . THR A 1 602 ? 3.825 4.596 21.226 1.00 76.00 602 THR A C 1
ATOM 4706 O O . THR A 1 602 ? 4.805 5.330 21.326 1.00 76.00 602 THR A O 1
ATOM 4709 N N . GLU A 1 603 ? 2.865 4.811 20.322 1.00 75.25 603 GLU A N 1
ATOM 4710 C CA . GLU A 1 603 ? 2.884 5.907 19.342 1.00 75.25 603 GLU A CA 1
ATOM 4711 C C . GLU A 1 603 ? 2.916 7.291 20.021 1.00 75.25 603 GLU A C 1
ATOM 4713 O O . GLU A 1 603 ? 3.744 8.130 19.658 1.00 75.25 603 GLU A O 1
ATOM 4718 N N . LEU A 1 604 ? 2.085 7.527 21.049 1.00 80.25 604 LEU A N 1
ATOM 4719 C CA . LEU A 1 604 ? 2.108 8.801 21.783 1.00 80.25 604 LEU A CA 1
ATOM 4720 C C . LEU A 1 604 ? 3.390 8.986 22.610 1.00 80.25 604 LEU A C 1
ATOM 4722 O O . LEU A 1 604 ? 3.918 10.096 22.672 1.00 80.25 604 LEU A O 1
ATOM 4726 N N . SER A 1 605 ? 3.898 7.919 23.234 1.00 77.94 605 SER A N 1
ATOM 4727 C CA . SER A 1 605 ? 5.136 7.968 24.023 1.00 77.94 605 SER A CA 1
ATOM 4728 C C . SER A 1 605 ? 6.303 8.512 23.186 1.00 77.94 605 SER A C 1
ATOM 4730 O O . SER A 1 605 ? 6.913 9.517 23.555 1.00 77.94 605 SER A O 1
ATOM 4732 N N . LEU A 1 606 ? 6.506 7.951 21.988 1.00 73.38 606 LEU A N 1
ATOM 4733 C CA . LEU A 1 606 ? 7.529 8.399 21.036 1.00 73.38 606 LEU A CA 1
ATOM 4734 C C . LEU A 1 606 ? 7.322 9.854 20.574 1.00 73.38 606 LEU A C 1
ATOM 4736 O O . LEU A 1 606 ? 8.290 10.598 20.402 1.00 73.38 606 LEU A O 1
ATOM 4740 N N . HIS A 1 607 ? 6.071 10.290 20.394 1.00 75.19 607 HIS A N 1
ATOM 4741 C CA . HIS A 1 607 ? 5.768 11.671 20.005 1.00 75.19 607 HIS A CA 1
ATOM 4742 C C . HIS A 1 607 ? 6.107 12.674 21.126 1.00 75.19 607 HIS A C 1
ATOM 4744 O O . HIS A 1 607 ? 6.676 13.735 20.862 1.00 75.19 607 HIS A O 1
ATOM 4750 N N . ILE A 1 608 ? 5.829 12.325 22.387 1.00 72.12 608 ILE A N 1
ATOM 4751 C CA . ILE A 1 608 ? 6.199 13.136 23.556 1.00 72.12 608 ILE A CA 1
ATOM 4752 C C . ILE A 1 608 ? 7.725 13.247 23.697 1.00 72.12 608 ILE A C 1
ATOM 4754 O O . ILE A 1 608 ? 8.236 14.354 23.890 1.00 72.12 608 ILE A O 1
ATOM 4758 N N . GLU A 1 609 ? 8.455 12.138 23.549 1.00 71.25 609 GLU A N 1
ATOM 4759 C CA . GLU A 1 609 ? 9.924 12.129 23.585 1.00 71.25 609 GLU A CA 1
ATOM 4760 C C . GLU A 1 609 ? 10.528 13.028 22.493 1.00 71.25 609 GLU A C 1
ATOM 4762 O O . GLU A 1 609 ? 11.430 13.831 22.764 1.00 71.25 609 GLU A O 1
ATOM 4767 N N . ALA A 1 610 ? 9.979 12.970 21.274 1.00 64.94 610 ALA A N 1
ATOM 4768 C CA . ALA A 1 610 ? 10.384 13.847 20.179 1.00 64.94 610 ALA A CA 1
ATOM 4769 C C . ALA A 1 610 ? 10.167 15.333 20.524 1.00 64.94 610 ALA A C 1
ATOM 4771 O O . ALA A 1 610 ? 11.067 16.152 20.320 1.00 64.94 610 ALA A O 1
ATOM 4772 N N . LEU A 1 611 ? 9.021 15.698 21.103 1.00 60.75 611 LEU A N 1
ATOM 4773 C CA . LEU A 1 611 ? 8.706 17.089 21.444 1.00 60.75 611 LEU A CA 1
ATOM 4774 C C . LEU A 1 611 ? 9.615 17.656 22.534 1.00 60.75 611 LEU A C 1
ATOM 4776 O O . LEU A 1 611 ? 10.129 18.768 22.378 1.00 60.75 611 LEU A O 1
ATOM 4780 N N . GLU A 1 612 ? 9.882 16.894 23.596 1.00 57.34 612 GLU A N 1
ATOM 4781 C CA . GLU A 1 612 ? 10.810 17.324 24.648 1.00 57.34 612 GLU A CA 1
ATOM 4782 C C . GLU A 1 612 ? 12.240 17.534 24.135 1.00 57.34 612 GLU A C 1
ATOM 4784 O O . GLU A 1 612 ? 12.945 18.409 24.644 1.00 57.34 612 GLU A O 1
ATOM 4789 N N . SER A 1 613 ? 12.656 16.809 23.090 1.00 49.03 613 SER A N 1
ATOM 4790 C CA . SER A 1 613 ? 13.960 17.025 22.450 1.00 49.03 613 SER A CA 1
ATOM 4791 C C . SER A 1 613 ? 14.063 18.372 21.710 1.00 49.03 613 SER A C 1
ATOM 4793 O O . SER A 1 613 ? 15.149 18.943 21.609 1.00 49.03 613 SER A O 1
ATOM 4795 N N . THR A 1 614 ? 12.938 18.922 21.232 1.00 44.72 614 THR A N 1
ATOM 4796 C CA . THR A 1 614 ? 12.914 20.149 20.409 1.00 44.72 614 THR A CA 1
ATOM 4797 C C . THR A 1 614 ? 12.841 21.459 21.201 1.00 44.72 614 THR A C 1
ATOM 4799 O O . THR A 1 614 ? 13.124 22.521 20.644 1.00 44.72 614 THR A O 1
ATOM 4802 N N . SER A 1 615 ? 12.505 21.434 22.497 1.00 41.69 615 SER A N 1
ATOM 4803 C CA . SER A 1 615 ? 12.218 22.657 23.274 1.00 41.69 615 SER A CA 1
ATOM 4804 C C . SER A 1 615 ? 13.461 23.414 23.794 1.00 41.69 615 SER A C 1
ATOM 4806 O O . SER A 1 615 ? 13.363 24.198 24.745 1.00 41.69 615 SER A O 1
ATOM 4808 N N . SER A 1 616 ? 14.649 23.174 23.235 1.00 38.66 616 SER A N 1
ATOM 4809 C CA . SER A 1 616 ? 15.907 23.793 23.677 1.00 38.66 616 SER A CA 1
ATOM 4810 C C . SER A 1 616 ? 16.119 25.196 23.083 1.00 38.66 616 SER A C 1
ATOM 4812 O O . SER A 1 616 ? 16.144 25.362 21.865 1.00 38.66 616 SER A O 1
ATOM 4814 N N . GLU A 1 617 ? 16.310 26.210 23.942 1.00 35.59 617 GLU A N 1
ATOM 4815 C CA . GLU A 1 617 ? 16.508 27.617 23.539 1.00 35.59 617 GLU A CA 1
ATOM 4816 C C . GLU A 1 617 ? 17.673 27.822 22.552 1.00 35.59 617 GLU A C 1
ATOM 4818 O O . GLU A 1 617 ? 18.748 27.233 22.681 1.00 35.59 617 GLU A O 1
ATOM 4823 N N . ASN A 1 618 ? 17.494 28.766 21.620 1.00 38.53 618 ASN A N 1
ATOM 4824 C CA . ASN A 1 618 ? 18.507 29.140 20.634 1.00 38.53 618 ASN A CA 1
ATOM 4825 C C . ASN A 1 618 ? 19.820 29.617 21.319 1.00 38.53 618 ASN A C 1
ATOM 4827 O O . ASN A 1 618 ? 19.778 30.549 22.137 1.00 38.53 618 ASN A O 1
ATOM 4831 N N . PRO A 1 619 ? 21.000 29.048 20.975 1.00 39.66 619 PRO A N 1
ATOM 4832 C CA . PRO A 1 619 ? 22.267 29.323 21.660 1.00 39.66 619 PRO A CA 1
ATOM 4833 C C . PRO A 1 619 ? 22.656 30.801 21.768 1.00 39.66 619 PRO A C 1
ATOM 4835 O O . PRO A 1 619 ? 23.345 31.172 22.720 1.00 39.66 619 PRO A O 1
ATOM 4838 N N . GLN A 1 620 ? 22.206 31.654 20.842 1.00 36.88 620 GLN A N 1
ATOM 4839 C CA . GLN A 1 620 ? 22.538 33.083 20.825 1.00 36.88 620 GLN A CA 1
ATOM 4840 C C . GLN A 1 620 ? 22.024 33.852 22.056 1.00 36.88 620 GLN A C 1
ATOM 4842 O O . GLN A 1 620 ? 22.685 34.786 22.507 1.00 36.88 620 GLN A O 1
ATOM 4847 N N . PHE A 1 621 ? 20.897 33.428 22.639 1.00 38.06 621 PHE A N 1
ATOM 4848 C CA . PHE A 1 621 ? 20.291 34.071 23.815 1.00 38.06 621 PHE A CA 1
ATOM 4849 C C . PHE A 1 621 ? 20.590 33.335 25.129 1.00 38.06 621 PHE A C 1
ATOM 4851 O O . PHE A 1 621 ? 20.410 33.898 26.207 1.00 38.06 621 PHE A O 1
ATOM 4858 N N . SER A 1 622 ? 21.150 32.121 25.053 1.00 43.09 622 SER A N 1
ATOM 4859 C CA . SER A 1 622 ? 21.439 31.245 26.203 1.00 43.09 622 SER A CA 1
ATOM 4860 C C . SER A 1 622 ? 22.290 31.876 27.319 1.00 43.09 622 SER A C 1
ATOM 4862 O O . SER A 1 622 ? 22.209 31.432 28.466 1.00 43.09 622 SER A O 1
ATOM 4864 N N . LYS A 1 623 ? 23.095 32.898 26.985 1.00 40.97 623 LYS A N 1
ATOM 4865 C CA . LYS A 1 623 ? 24.039 33.591 27.880 1.00 40.97 623 LYS A CA 1
ATOM 4866 C C . LYS A 1 623 ? 23.567 34.961 28.379 1.00 40.97 623 LYS A C 1
ATOM 4868 O O . LYS A 1 623 ? 24.265 35.553 29.201 1.00 40.97 623 LYS A O 1
ATOM 4873 N N . GLN A 1 624 ? 22.439 35.489 27.902 1.00 39.16 624 GLN A N 1
ATOM 4874 C CA . GLN A 1 624 ? 21.883 36.719 28.471 1.00 39.16 624 GLN A CA 1
ATOM 4875 C C . GLN A 1 624 ? 21.040 36.390 29.714 1.00 39.16 624 GLN A C 1
ATOM 4877 O O . GLN A 1 624 ? 20.305 35.400 29.701 1.00 39.16 624 GLN A O 1
ATOM 4882 N N . PRO A 1 625 ? 21.102 37.197 30.791 1.00 39.72 625 PRO A N 1
ATOM 4883 C CA . PRO A 1 625 ? 20.218 37.022 31.933 1.00 39.72 625 PRO A CA 1
ATOM 4884 C C . PRO A 1 625 ? 18.815 37.500 31.544 1.00 39.72 625 PRO A C 1
ATOM 4886 O O . PRO A 1 625 ? 18.484 38.674 31.707 1.00 39.72 625 PRO A O 1
ATOM 4889 N N . SER A 1 626 ? 17.971 36.605 31.025 1.00 40.72 626 SER A N 1
ATOM 4890 C CA . SER A 1 626 ? 16.539 36.892 30.979 1.00 40.72 626 SER A CA 1
ATOM 4891 C C . SER A 1 626 ? 15.990 36.815 32.405 1.00 40.72 626 SER A C 1
ATOM 4893 O O . SER A 1 626 ? 16.246 35.855 33.141 1.00 40.72 626 SER A O 1
ATOM 4895 N N . ALA A 1 627 ? 15.241 37.843 32.814 1.00 37.72 627 ALA A N 1
ATOM 4896 C CA . ALA A 1 627 ? 14.580 37.853 34.119 1.00 37.72 627 ALA A CA 1
ATOM 4897 C C . ALA A 1 627 ? 13.682 36.615 34.282 1.00 37.72 627 ALA A C 1
ATOM 4899 O O . ALA A 1 627 ? 13.650 36.012 35.348 1.00 37.72 627 ALA A O 1
ATOM 4900 N N . ASP A 1 628 ? 13.055 36.173 33.190 1.00 38.56 628 ASP A N 1
ATOM 4901 C CA . ASP A 1 628 ? 12.206 34.985 33.123 1.00 38.56 628 ASP A CA 1
ATOM 4902 C C . ASP A 1 628 ? 12.952 33.682 33.488 1.00 38.56 628 ASP A C 1
ATOM 4904 O O . ASP A 1 628 ? 12.420 32.859 34.229 1.00 38.56 628 ASP A O 1
ATOM 4908 N N . LYS A 1 629 ? 14.220 33.512 33.079 1.00 40.19 629 LYS A N 1
ATOM 4909 C CA . LYS A 1 629 ? 15.040 32.330 33.421 1.00 40.19 629 LYS A CA 1
ATOM 4910 C C . LYS A 1 629 ? 15.482 32.327 34.883 1.00 40.19 629 LYS A C 1
ATOM 4912 O O . LYS A 1 629 ? 15.477 31.273 35.521 1.00 40.19 629 LYS A O 1
ATOM 4917 N N . TYR A 1 630 ? 15.812 33.494 35.440 1.00 42.38 630 TYR A N 1
ATOM 4918 C CA . TYR A 1 630 ? 16.132 33.632 36.866 1.00 42.38 630 TYR A CA 1
ATOM 4919 C C . TYR A 1 630 ? 14.897 33.472 37.756 1.00 42.38 630 TYR A C 1
ATOM 4921 O O . TYR A 1 630 ? 14.974 32.790 38.777 1.00 42.38 630 TYR A O 1
ATOM 4929 N N . ILE A 1 631 ? 13.754 34.035 37.355 1.00 44.31 631 ILE A N 1
ATOM 4930 C CA . ILE A 1 631 ? 12.488 33.891 38.078 1.00 44.31 631 ILE A CA 1
ATOM 4931 C C . ILE A 1 631 ? 12.027 32.434 38.010 1.00 44.31 631 ILE A C 1
ATOM 4933 O O . ILE A 1 631 ? 11.888 31.826 39.065 1.00 44.31 631 ILE A O 1
ATOM 4937 N N . LYS A 1 632 ? 11.896 31.822 36.823 1.00 44.00 632 LYS A N 1
ATOM 4938 C CA . LYS A 1 632 ? 11.433 30.426 36.685 1.00 44.00 632 LYS A CA 1
ATOM 4939 C C . LYS A 1 632 ? 12.322 29.418 37.401 1.00 44.00 632 LYS A C 1
ATOM 4941 O O . LYS A 1 632 ? 11.778 28.578 38.105 1.00 44.00 632 LYS A O 1
ATOM 4946 N N . SER A 1 633 ? 13.651 29.509 37.287 1.00 45.34 633 SER A N 1
ATOM 4947 C CA . SER A 1 633 ? 14.550 28.581 37.999 1.00 45.34 633 SER A CA 1
ATOM 4948 C C . SER A 1 633 ? 14.485 28.749 39.521 1.00 45.34 633 SER A C 1
ATOM 4950 O O . SER A 1 633 ? 14.470 27.756 40.250 1.00 45.34 633 SER A O 1
ATOM 4952 N N . SER A 1 634 ? 14.363 29.986 40.014 1.00 44.59 634 SER A N 1
ATOM 4953 C CA . SER A 1 634 ? 14.193 30.253 41.448 1.00 44.59 634 SER A CA 1
ATOM 4954 C C . SER A 1 634 ? 12.827 29.778 41.959 1.00 44.59 634 SER A C 1
ATOM 4956 O O . SER A 1 634 ? 12.761 29.137 43.006 1.00 44.59 634 SER A O 1
ATOM 4958 N N . LEU A 1 635 ? 11.744 30.022 41.209 1.00 48.97 635 LEU A N 1
ATOM 4959 C CA . LEU A 1 635 ? 10.383 29.603 41.562 1.00 48.97 635 LEU A CA 1
ATOM 4960 C C . LEU A 1 635 ? 10.215 28.081 41.500 1.00 48.97 635 LEU A C 1
ATOM 4962 O O . LEU A 1 635 ? 9.608 27.506 42.399 1.00 48.97 635 LEU A O 1
ATOM 4966 N N . SER A 1 636 ? 10.774 27.405 40.490 1.00 46.16 636 SER A N 1
ATOM 4967 C CA . SER A 1 636 ? 10.716 25.942 40.385 1.00 46.16 636 SER A CA 1
ATOM 4968 C C . SER A 1 636 ? 11.543 25.270 41.479 1.00 46.16 636 SER A C 1
ATOM 4970 O O . SER A 1 636 ? 11.088 24.300 42.084 1.00 46.16 636 SER A O 1
ATOM 4972 N N . SER A 1 637 ? 12.726 25.812 41.794 1.00 50.19 637 SER A N 1
ATOM 4973 C CA . SER A 1 637 ? 13.556 25.316 42.896 1.00 50.19 637 SER A CA 1
ATOM 4974 C C . SER A 1 637 ? 12.891 25.558 44.257 1.00 50.19 637 SER A C 1
ATOM 4976 O O . SER A 1 637 ? 12.939 24.681 45.122 1.00 50.19 637 SER A O 1
ATOM 4978 N N . ALA A 1 638 ? 12.211 26.696 44.445 1.00 52.78 638 ALA A N 1
ATOM 4979 C CA . ALA A 1 638 ? 11.400 26.965 45.632 1.00 52.78 638 ALA A CA 1
ATOM 4980 C C . ALA A 1 638 ? 10.200 26.007 45.732 1.00 52.78 638 ALA A C 1
ATOM 4982 O O . ALA A 1 638 ? 10.026 25.373 46.769 1.00 52.78 638 ALA A O 1
ATOM 4983 N N . LYS A 1 639 ? 9.430 25.818 44.650 1.00 55.38 639 LYS A N 1
ATOM 4984 C CA . LYS A 1 639 ? 8.282 24.895 44.596 1.00 55.38 639 LYS A CA 1
ATOM 4985 C C . LYS A 1 639 ? 8.696 23.452 44.909 1.00 55.38 639 LYS A C 1
ATOM 4987 O O . LYS A 1 639 ? 8.077 22.815 45.754 1.00 55.38 639 LYS A O 1
ATOM 4992 N N . SER A 1 640 ? 9.785 22.969 44.306 1.00 53.72 640 SER A N 1
ATOM 4993 C CA . SER A 1 640 ? 10.344 21.636 44.581 1.00 53.72 640 SER A CA 1
ATOM 4994 C C . SER A 1 640 ? 10.801 21.486 46.039 1.00 53.72 640 SER A C 1
ATOM 4996 O O . SER A 1 640 ? 10.492 20.488 46.696 1.00 53.72 640 SER A O 1
ATOM 4998 N N . SER A 1 641 ? 11.456 22.513 46.594 1.00 61.75 641 SER A N 1
ATOM 4999 C CA . SER A 1 641 ? 11.861 22.532 48.008 1.00 61.75 641 SER A CA 1
ATOM 5000 C C . SER A 1 641 ? 10.654 22.507 48.952 1.00 61.75 641 SER A C 1
ATOM 5002 O O . SER A 1 641 ? 10.679 21.797 49.957 1.00 61.75 641 SER A O 1
ATOM 5004 N N . ILE A 1 642 ? 9.584 23.232 48.610 1.00 66.75 642 ILE A N 1
ATOM 5005 C CA . ILE A 1 642 ? 8.335 23.286 49.376 1.00 66.75 642 ILE A CA 1
ATOM 5006 C C . ILE A 1 642 ? 7.609 21.934 49.343 1.00 66.75 642 ILE A C 1
ATOM 5008 O O . ILE A 1 642 ? 7.331 21.394 50.411 1.00 66.75 642 ILE A O 1
ATOM 5012 N N . SER A 1 643 ? 7.385 21.323 48.172 1.00 61.88 643 SER A N 1
ATOM 5013 C CA . SER A 1 643 ? 6.760 19.989 48.088 1.00 61.88 643 SER A CA 1
ATOM 5014 C C . SER A 1 643 ? 7.598 18.901 48.772 1.00 61.88 643 SER A C 1
ATOM 5016 O O . SER A 1 643 ? 7.050 18.010 49.421 1.00 61.88 643 SER A O 1
ATOM 5018 N N . THR A 1 644 ? 8.931 18.993 48.706 1.00 67.12 644 THR A N 1
ATOM 5019 C CA . THR A 1 644 ? 9.830 18.080 49.433 1.00 67.12 644 THR A CA 1
ATOM 5020 C C . THR A 1 644 ? 9.690 18.245 50.949 1.00 67.12 644 THR A C 1
ATOM 5022 O O . THR A 1 644 ? 9.632 17.253 51.679 1.00 67.12 644 THR A O 1
ATOM 5025 N N . LEU A 1 645 ? 9.612 19.485 51.443 1.00 70.06 645 LEU A N 1
ATOM 5026 C CA . LEU A 1 645 ? 9.388 19.772 52.861 1.00 70.06 645 LEU A CA 1
ATOM 5027 C C . LEU A 1 645 ? 8.008 19.281 53.318 1.00 70.06 645 LEU A C 1
ATOM 5029 O O . LEU A 1 645 ? 7.908 18.631 54.356 1.00 70.06 645 LEU A O 1
ATOM 5033 N N . GLU A 1 646 ? 6.965 19.525 52.527 1.00 71.69 646 GLU A N 1
ATOM 5034 C CA . GLU A 1 646 ? 5.596 19.094 52.810 1.00 71.69 646 GLU A CA 1
ATOM 5035 C C . GLU A 1 646 ? 5.481 17.564 52.899 1.00 71.69 646 GLU A C 1
ATOM 5037 O O . GLU A 1 646 ? 4.935 17.039 53.870 1.00 71.69 646 GLU A O 1
ATOM 5042 N N . SER A 1 647 ? 6.064 16.838 51.939 1.00 67.31 647 SER A N 1
ATOM 5043 C CA . SER A 1 647 ? 6.122 15.370 51.942 1.00 67.31 647 SER A CA 1
ATOM 5044 C C . SER A 1 647 ? 6.822 14.829 53.197 1.00 67.31 647 SER A C 1
ATOM 5046 O O . SER A 1 647 ? 6.300 13.945 53.884 1.00 67.31 647 SER A O 1
ATOM 5048 N N . ARG A 1 648 ? 7.959 15.428 53.582 1.00 75.06 648 ARG A N 1
ATOM 5049 C CA . ARG A 1 648 ? 8.692 15.053 54.804 1.00 75.06 648 ARG A CA 1
ATOM 5050 C C . ARG A 1 648 ? 7.896 15.348 56.077 1.00 75.06 648 ARG A C 1
ATOM 5052 O O . ARG A 1 648 ? 7.882 14.504 56.971 1.00 75.06 648 ARG A O 1
ATOM 5059 N N . LEU A 1 649 ? 7.207 16.490 56.157 1.00 76.00 649 LEU A N 1
ATOM 5060 C CA . LEU A 1 649 ? 6.343 16.842 57.291 1.00 76.00 649 LEU A CA 1
ATOM 5061 C C . LEU A 1 649 ? 5.148 15.881 57.411 1.00 76.00 649 LEU A C 1
ATOM 5063 O O . LEU A 1 649 ? 4.897 15.364 58.499 1.00 76.00 649 LEU A O 1
ATOM 5067 N N . ARG A 1 650 ? 4.473 15.550 56.298 1.00 74.31 650 ARG A N 1
ATOM 5068 C CA . ARG A 1 650 ? 3.383 14.554 56.262 1.00 74.31 650 ARG A CA 1
ATOM 5069 C C . ARG A 1 650 ? 3.860 13.168 56.702 1.00 74.31 650 ARG A C 1
ATOM 5071 O O . ARG A 1 650 ? 3.220 12.539 57.547 1.00 74.31 650 ARG A O 1
ATOM 5078 N N . SER A 1 651 ? 5.004 12.710 56.187 1.00 77.44 651 SER A N 1
ATOM 5079 C CA . SER A 1 651 ? 5.597 11.426 56.582 1.00 77.44 651 SER A CA 1
ATOM 5080 C C . SER A 1 651 ? 5.979 11.400 58.065 1.00 77.44 651 SER A C 1
ATOM 5082 O O . SER A 1 651 ? 5.766 10.386 58.728 1.00 77.44 651 SER A O 1
ATOM 5084 N N . HIS A 1 652 ? 6.522 12.497 58.601 1.00 80.38 652 HIS A N 1
ATOM 5085 C CA . HIS A 1 652 ? 6.907 12.567 60.009 1.00 80.38 652 HIS A CA 1
ATOM 5086 C C . HIS A 1 652 ? 5.687 12.617 60.941 1.00 80.38 652 HIS A C 1
ATOM 5088 O O . HIS A 1 652 ? 5.670 11.912 61.950 1.00 80.38 652 HIS A O 1
ATOM 5094 N N . GLY A 1 653 ? 4.636 13.357 60.568 1.00 77.31 653 GLY A N 1
ATOM 5095 C CA . GLY A 1 653 ? 3.361 13.368 61.289 1.00 77.31 653 GLY A CA 1
ATOM 5096 C C . GLY A 1 653 ? 2.707 11.983 61.353 1.00 77.31 653 GLY A C 1
ATOM 5097 O O . GLY A 1 653 ? 2.283 11.561 62.426 1.00 77.31 653 GLY A O 1
ATOM 5098 N N . SER A 1 654 ? 2.707 11.236 60.241 1.00 75.50 654 SER A N 1
ATOM 5099 C CA . SER A 1 654 ? 2.197 9.853 60.190 1.00 75.50 654 SER A CA 1
ATOM 5100 C C . SER A 1 654 ? 2.974 8.895 61.107 1.00 75.50 654 SER A C 1
ATOM 5102 O O . SER A 1 654 ? 2.380 8.030 61.749 1.00 75.50 654 SER A O 1
ATOM 5104 N N . GLU A 1 655 ? 4.296 9.053 61.205 1.00 78.62 655 GLU A N 1
ATOM 5105 C CA . GLU A 1 655 ? 5.141 8.257 62.106 1.00 78.62 655 GLU A CA 1
ATOM 5106 C C . GLU A 1 655 ? 4.897 8.596 63.587 1.00 78.62 655 GLU A C 1
ATOM 5108 O O . GLU A 1 655 ? 4.815 7.693 64.420 1.00 78.62 655 GLU A O 1
ATOM 5113 N N . ILE A 1 656 ? 4.716 9.878 63.924 1.00 84.19 656 ILE A N 1
ATOM 5114 C CA . ILE A 1 656 ? 4.351 10.295 65.286 1.00 84.19 656 ILE A CA 1
ATOM 5115 C C . ILE A 1 656 ? 2.970 9.754 65.671 1.00 84.19 656 ILE A C 1
ATOM 5117 O O . ILE A 1 656 ? 2.817 9.235 66.776 1.00 84.19 656 ILE A O 1
ATOM 5121 N N . ASP A 1 657 ? 1.991 9.786 64.762 1.00 77.81 657 ASP A N 1
ATOM 5122 C CA . ASP A 1 657 ? 0.661 9.225 65.022 1.00 77.81 657 ASP A CA 1
ATOM 5123 C C . ASP A 1 657 ? 0.704 7.717 65.297 1.00 77.81 657 ASP A C 1
ATOM 5125 O O . ASP A 1 657 ? 0.127 7.264 66.287 1.00 77.81 657 ASP A O 1
ATOM 5129 N N . LYS A 1 658 ? 1.475 6.946 64.518 1.00 81.50 658 LYS A N 1
ATOM 5130 C CA . LYS A 1 658 ? 1.688 5.510 64.783 1.00 81.50 658 LYS A CA 1
ATOM 5131 C C . LYS A 1 658 ? 2.281 5.255 66.171 1.00 81.50 658 LYS A C 1
ATOM 5133 O O . LYS A 1 658 ? 1.835 4.337 66.858 1.00 81.50 658 LYS A O 1
ATOM 5138 N N . ARG A 1 659 ? 3.259 6.059 66.605 1.00 80.25 659 ARG A N 1
ATOM 5139 C CA . ARG A 1 659 ? 3.871 5.937 67.944 1.00 80.25 659 ARG A CA 1
ATOM 5140 C C . ARG A 1 659 ? 2.893 6.301 69.054 1.00 80.25 659 ARG A C 1
ATOM 5142 O O . ARG A 1 659 ? 2.769 5.556 70.023 1.00 80.25 659 ARG A O 1
ATOM 5149 N N . MET A 1 660 ? 2.157 7.399 68.892 1.00 78.12 660 MET A N 1
ATOM 5150 C CA . MET A 1 660 ? 1.145 7.829 69.856 1.00 78.12 660 MET A CA 1
ATOM 5151 C C . MET A 1 660 ? 0.011 6.806 69.998 1.00 78.12 660 MET A C 1
ATOM 5153 O O . MET A 1 660 ? -0.433 6.553 71.117 1.00 78.12 660 MET A O 1
ATOM 5157 N N . ASP A 1 661 ? -0.449 6.197 68.904 1.00 78.50 661 ASP A N 1
ATOM 5158 C CA . ASP A 1 661 ? -1.490 5.165 68.946 1.00 78.50 661 ASP A CA 1
ATOM 5159 C C . ASP A 1 661 ? -0.973 3.837 69.520 1.00 78.50 661 ASP A C 1
ATOM 5161 O O . ASP A 1 661 ? -1.681 3.201 70.303 1.00 78.50 661 ASP A O 1
ATOM 5165 N N . ALA A 1 662 ? 0.283 3.462 69.250 1.00 76.94 662 ALA A N 1
ATOM 5166 C CA . ALA A 1 662 ? 0.930 2.327 69.910 1.00 76.94 662 ALA A CA 1
ATOM 5167 C C . ALA A 1 662 ? 1.064 2.526 71.434 1.00 76.94 662 ALA A C 1
ATOM 5169 O O . ALA A 1 662 ? 0.865 1.582 72.198 1.00 76.94 662 ALA A O 1
ATOM 5170 N N . MET A 1 663 ? 1.347 3.750 71.897 1.00 71.12 663 MET A N 1
ATOM 5171 C CA . MET A 1 663 ? 1.418 4.070 73.330 1.00 71.12 663 MET A CA 1
ATOM 5172 C C . MET A 1 663 ? 0.040 4.077 74.009 1.00 71.12 663 MET A C 1
ATOM 5174 O O . MET A 1 663 ? -0.080 3.560 75.117 1.00 71.12 663 MET A O 1
ATOM 5178 N N . LYS A 1 664 ? -1.020 4.570 73.346 1.00 67.69 664 LYS A N 1
ATOM 5179 C CA . LYS A 1 664 ? -2.407 4.528 73.871 1.00 67.69 664 LYS A CA 1
ATOM 5180 C C . LYS A 1 664 ? -2.929 3.110 74.143 1.00 67.69 664 LYS A C 1
ATOM 5182 O O . LYS A 1 664 ? -3.906 2.964 74.871 1.00 67.69 664 LYS A O 1
ATOM 5187 N N . LEU A 1 665 ? -2.323 2.085 73.539 1.00 71.50 665 LEU A N 1
ATOM 5188 C CA . LEU A 1 665 ? -2.697 0.679 73.718 1.00 71.50 665 LEU A CA 1
ATOM 5189 C C . LEU A 1 665 ? -2.055 0.023 74.959 1.00 71.50 665 LEU A C 1
ATOM 5191 O O . LEU A 1 665 ? -2.416 -1.106 75.292 1.00 71.50 665 LEU A O 1
ATOM 5195 N N . LYS A 1 666 ? -1.138 0.703 75.667 1.00 76.00 666 LYS A N 1
ATOM 5196 C CA . LYS A 1 666 ? -0.621 0.250 76.971 1.00 76.00 666 LYS A CA 1
ATOM 5197 C C . LYS A 1 666 ? -1.655 0.511 78.074 1.00 76.00 666 LYS A C 1
ATOM 5199 O O . LYS A 1 666 ? -2.146 1.628 78.209 1.00 76.00 666 LYS A O 1
ATOM 5204 N N . THR A 1 667 ? -1.962 -0.504 78.883 1.00 58.06 667 THR A N 1
ATOM 5205 C CA . THR A 1 667 ? -2.965 -0.414 79.965 1.00 58.06 667 THR A CA 1
ATOM 5206 C C . THR A 1 667 ? -2.462 0.236 81.253 1.00 58.06 667 THR A C 1
ATOM 5208 O O . THR A 1 667 ? -3.271 0.817 81.966 1.00 58.06 667 THR A O 1
ATOM 5211 N N . ASP A 1 668 ? -1.157 0.176 81.524 1.00 67.94 668 ASP A N 1
ATOM 5212 C CA . ASP A 1 668 ? -0.481 0.941 82.577 1.00 67.94 668 ASP A CA 1
ATOM 5213 C C . ASP A 1 668 ? 0.632 1.767 81.916 1.00 67.94 668 ASP A C 1
ATOM 5215 O O . ASP A 1 668 ? 1.511 1.213 81.251 1.00 67.94 668 ASP A O 1
ATOM 5219 N N . LEU A 1 669 ? 0.570 3.093 82.061 1.00 70.88 669 LEU A N 1
ATOM 5220 C CA . LEU A 1 669 ? 1.559 4.034 81.527 1.00 70.88 669 LEU A CA 1
ATOM 5221 C C . LEU A 1 669 ? 2.503 4.470 82.649 1.00 70.88 669 LEU A C 1
ATOM 5223 O O . LEU A 1 669 ? 2.044 4.871 83.720 1.00 70.88 669 LEU A O 1
ATOM 5227 N N . SER A 1 670 ? 3.813 4.412 82.404 1.00 75.06 670 SER A N 1
ATOM 5228 C CA . SER A 1 670 ? 4.805 4.951 83.338 1.00 75.06 670 SER A CA 1
ATOM 5229 C C . SER A 1 670 ? 4.855 6.484 83.293 1.00 75.06 670 SER A C 1
ATOM 5231 O O . SER A 1 670 ? 4.364 7.113 82.355 1.00 75.06 670 SER A O 1
ATOM 5233 N N . GLU A 1 671 ? 5.468 7.102 84.303 1.00 71.25 671 GLU A N 1
ATOM 5234 C CA . GLU A 1 671 ? 5.656 8.560 84.352 1.00 71.25 671 GLU A CA 1
ATOM 5235 C C . GLU A 1 671 ? 6.518 9.064 83.170 1.00 71.25 671 GLU A C 1
ATOM 5237 O O . GLU A 1 671 ? 6.256 10.135 82.620 1.00 71.25 671 GLU A O 1
ATOM 5242 N N . ASP A 1 672 ? 7.455 8.235 82.693 1.00 70.62 672 ASP A N 1
ATOM 5243 C CA . ASP A 1 672 ? 8.242 8.485 81.479 1.00 70.62 672 ASP A CA 1
ATOM 5244 C C . ASP A 1 672 ? 7.397 8.360 80.195 1.00 70.62 672 ASP A C 1
ATOM 5246 O O . ASP A 1 672 ? 7.469 9.243 79.339 1.00 70.62 672 ASP A O 1
ATOM 5250 N N . ASP A 1 673 ? 6.531 7.339 80.077 1.00 73.06 673 ASP A N 1
ATOM 5251 C CA . ASP A 1 673 ? 5.604 7.197 78.934 1.00 73.06 673 ASP A CA 1
ATOM 5252 C C . ASP A 1 673 ? 4.663 8.410 78.808 1.00 73.06 673 ASP A C 1
ATOM 5254 O O . ASP A 1 673 ? 4.319 8.828 77.700 1.00 73.06 673 ASP A O 1
ATOM 5258 N N . ILE A 1 674 ? 4.226 8.982 79.938 1.00 75.19 674 ILE A N 1
ATOM 5259 C CA . ILE A 1 674 ? 3.352 10.165 79.976 1.00 75.19 674 ILE A CA 1
ATOM 5260 C C . ILE A 1 674 ? 4.098 11.409 79.474 1.00 75.19 674 ILE A C 1
ATOM 5262 O O . ILE A 1 674 ? 3.536 12.182 78.690 1.00 75.19 674 ILE A O 1
ATOM 5266 N N . ASN A 1 675 ? 5.360 11.586 79.878 1.00 76.38 675 ASN A N 1
ATOM 5267 C CA . ASN A 1 675 ? 6.207 12.680 79.401 1.00 76.38 675 ASN A CA 1
ATOM 5268 C C . ASN A 1 675 ? 6.523 12.544 77.900 1.00 76.38 675 ASN A C 1
ATOM 5270 O O . ASN A 1 675 ? 6.407 13.526 77.164 1.00 76.38 675 ASN A O 1
ATOM 5274 N N . GLU A 1 676 ? 6.828 11.336 77.413 1.00 76.94 676 GLU A N 1
ATOM 5275 C CA . GLU A 1 676 ? 7.060 11.086 75.982 1.00 76.94 676 GLU A CA 1
ATOM 5276 C C . GLU A 1 676 ? 5.788 11.356 75.150 1.00 76.94 676 GLU A C 1
ATOM 5278 O O . GLU A 1 676 ? 5.844 12.031 74.120 1.00 76.94 676 GLU A O 1
ATOM 5283 N N . LEU A 1 677 ? 4.607 10.945 75.635 1.00 78.44 677 LEU A N 1
ATOM 5284 C CA . LEU A 1 677 ? 3.315 11.263 75.006 1.00 78.44 677 LEU A CA 1
ATOM 5285 C C . LEU A 1 677 ? 3.011 12.767 74.955 1.00 78.44 677 LEU A C 1
ATOM 5287 O O . LEU A 1 677 ? 2.381 13.225 73.996 1.00 78.44 677 LEU A O 1
ATOM 5291 N N . ALA A 1 678 ? 3.423 13.540 75.963 1.00 76.25 678 ALA A N 1
ATOM 5292 C CA . ALA A 1 678 ? 3.289 14.996 75.951 1.00 76.25 678 ALA A CA 1
ATOM 5293 C C . ALA A 1 678 ? 4.211 15.629 74.894 1.00 76.25 678 ALA A C 1
ATOM 5295 O O . ALA A 1 678 ? 3.757 16.441 74.084 1.00 76.25 678 ALA A O 1
ATOM 5296 N N . GLN A 1 679 ? 5.467 15.185 74.833 1.00 74.94 679 GLN A N 1
ATOM 5297 C CA . GLN A 1 679 ? 6.472 15.688 73.895 1.00 74.94 679 GLN A CA 1
ATOM 5298 C C . GLN A 1 679 ? 6.135 15.342 72.430 1.00 74.94 679 GLN A C 1
ATOM 5300 O O . GLN A 1 679 ? 6.296 16.171 71.529 1.00 74.94 679 GLN A O 1
ATOM 5305 N N . LEU A 1 680 ? 5.576 14.151 72.177 1.00 80.44 680 LEU A N 1
ATOM 5306 C CA . LEU A 1 680 ? 5.071 13.751 70.858 1.00 80.44 680 LEU A CA 1
ATOM 5307 C C . LEU A 1 680 ? 3.859 14.590 70.412 1.00 80.44 680 LEU A C 1
ATOM 5309 O O . LEU A 1 680 ? 3.765 14.935 69.234 1.00 80.44 680 LEU A O 1
ATOM 5313 N N . ARG A 1 681 ? 2.962 14.978 71.333 1.00 77.50 681 ARG A N 1
ATOM 5314 C CA . ARG A 1 681 ? 1.835 15.884 71.026 1.00 77.50 681 ARG A CA 1
ATOM 5315 C C . ARG A 1 681 ? 2.306 17.282 70.637 1.00 77.50 681 ARG A C 1
ATOM 5317 O O . ARG A 1 681 ? 1.824 17.814 69.642 1.00 77.50 681 ARG A O 1
ATOM 5324 N N . GLU A 1 682 ? 3.248 17.850 71.386 1.00 78.94 682 GLU A N 1
ATOM 5325 C CA . GLU A 1 682 ? 3.837 19.161 71.082 1.00 78.94 682 GLU A CA 1
ATOM 5326 C C . GLU A 1 682 ? 4.556 19.147 69.721 1.00 78.94 682 GLU A C 1
ATOM 5328 O O . GLU A 1 682 ? 4.352 20.032 68.888 1.00 78.94 682 GLU A O 1
ATOM 5333 N N . THR A 1 683 ? 5.301 18.074 69.437 1.00 75.75 683 THR A N 1
ATOM 5334 C CA . THR A 1 683 ? 5.960 17.873 68.137 1.00 75.75 683 THR A CA 1
ATOM 5335 C C . THR A 1 683 ? 4.942 17.758 66.993 1.00 75.75 683 THR A C 1
ATOM 5337 O O . THR A 1 683 ? 5.132 18.361 65.936 1.00 75.75 683 THR A O 1
ATOM 5340 N N . LYS A 1 684 ? 3.827 17.037 67.193 1.00 78.50 684 LYS A N 1
ATOM 5341 C CA . LYS A 1 684 ? 2.755 16.924 66.190 1.00 78.50 684 LYS A CA 1
ATOM 5342 C C . LYS A 1 684 ? 2.101 18.276 65.886 1.00 78.50 684 LYS A C 1
ATOM 5344 O O . LYS A 1 684 ? 1.871 18.586 64.717 1.00 78.50 684 LYS A O 1
ATOM 5349 N N . GLU A 1 685 ? 1.817 19.071 66.914 1.00 77.19 685 GLU A N 1
ATOM 5350 C CA . GLU A 1 685 ? 1.237 20.410 66.765 1.00 77.19 685 GLU A CA 1
ATOM 5351 C C . GLU A 1 685 ? 2.186 21.342 65.991 1.00 77.19 685 GLU A C 1
ATOM 5353 O O . GLU A 1 685 ? 1.770 22.003 65.039 1.00 77.19 685 GLU A O 1
ATOM 5358 N N . SER A 1 686 ? 3.487 21.306 66.303 1.00 75.25 686 SER A N 1
ATOM 5359 C CA . SER A 1 686 ? 4.514 22.056 65.568 1.00 75.25 686 SER A CA 1
ATOM 5360 C C . SER A 1 686 ? 4.562 21.687 64.075 1.00 75.25 686 SER A C 1
ATOM 5362 O O . SER A 1 686 ? 4.549 22.574 63.219 1.00 75.25 686 SER A O 1
ATOM 5364 N N . ILE A 1 687 ? 4.514 20.390 63.738 1.00 77.25 687 ILE A N 1
ATOM 5365 C CA . ILE A 1 687 ? 4.448 19.916 62.342 1.00 77.25 687 ILE A CA 1
ATOM 5366 C C . ILE A 1 687 ? 3.195 20.448 61.631 1.00 77.25 687 ILE A C 1
ATOM 5368 O O . ILE A 1 687 ? 3.280 20.885 60.481 1.00 77.25 687 ILE A O 1
ATOM 5372 N N . HIS A 1 688 ? 2.042 20.451 62.307 1.00 73.75 688 HIS A N 1
ATOM 5373 C CA . HIS A 1 688 ? 0.784 20.937 61.736 1.00 73.75 688 HIS A CA 1
ATOM 5374 C C . HIS A 1 688 ? 0.831 22.447 61.442 1.00 73.75 688 HIS A C 1
ATOM 5376 O O . HIS A 1 688 ? 0.379 22.896 60.386 1.00 73.75 688 HIS A O 1
ATOM 5382 N N . GLN A 1 689 ? 1.452 23.230 62.328 1.00 75.38 689 GLN A N 1
ATOM 5383 C CA . GLN A 1 689 ? 1.676 24.662 62.116 1.00 75.38 689 GLN A CA 1
ATOM 5384 C C . GLN A 1 689 ? 2.631 24.923 60.941 1.00 75.38 689 GLN A C 1
ATOM 5386 O O . GLN A 1 689 ? 2.330 25.764 60.092 1.00 75.38 689 GLN A O 1
ATOM 5391 N N . CYS A 1 690 ? 3.721 24.155 60.812 1.00 70.50 690 CYS A N 1
ATOM 5392 C CA . CYS A 1 690 ? 4.609 24.236 59.647 1.00 70.50 690 CYS A CA 1
ATOM 5393 C C . CYS A 1 690 ? 3.883 23.927 58.326 1.00 70.50 690 CYS A C 1
ATOM 5395 O O . CYS A 1 690 ? 4.102 24.624 57.335 1.00 70.50 690 CYS A O 1
ATOM 5397 N N . MET A 1 691 ? 2.990 22.931 58.306 1.00 72.00 691 MET A N 1
ATOM 5398 C CA . MET A 1 691 ? 2.187 22.612 57.118 1.00 72.00 691 MET A CA 1
ATOM 5399 C C . MET A 1 691 ? 1.219 23.743 56.736 1.00 72.00 691 MET A C 1
ATOM 5401 O O . MET A 1 691 ? 1.093 24.055 55.554 1.00 72.00 691 MET A O 1
ATOM 5405 N N . ASN A 1 692 ? 0.588 24.408 57.710 1.00 70.62 692 ASN A N 1
ATOM 5406 C CA . ASN A 1 692 ? -0.294 25.549 57.437 1.00 70.62 692 ASN A CA 1
ATOM 5407 C C . ASN A 1 692 ? 0.459 26.761 56.862 1.00 70.62 692 ASN A C 1
ATOM 5409 O O . ASN A 1 692 ? -0.061 27.422 55.962 1.00 70.62 692 ASN A O 1
ATOM 5413 N N . VAL A 1 693 ? 1.682 27.038 57.331 1.00 71.62 693 VAL A N 1
ATOM 5414 C CA . VAL A 1 693 ? 2.541 28.100 56.766 1.00 71.62 693 VAL A CA 1
ATOM 5415 C C . VAL A 1 693 ? 2.933 27.781 55.319 1.00 71.62 693 VAL A C 1
ATOM 5417 O O . VAL A 1 693 ? 2.878 28.657 54.458 1.00 71.62 693 VAL A O 1
ATOM 5420 N N . VAL A 1 694 ? 3.272 26.519 55.037 1.00 65.75 694 VAL A N 1
ATOM 5421 C CA . VAL A 1 694 ? 3.577 26.037 53.680 1.00 65.75 694 VAL A CA 1
ATOM 5422 C C . VAL A 1 694 ? 2.376 26.184 52.737 1.00 65.75 694 VAL A C 1
ATOM 5424 O O . VAL A 1 694 ? 2.547 26.659 51.617 1.00 65.75 694 VAL A O 1
ATOM 5427 N N . ALA A 1 695 ? 1.165 25.846 53.191 1.00 57.66 695 ALA A N 1
ATOM 5428 C CA . ALA A 1 695 ? -0.048 25.963 52.380 1.00 57.66 695 ALA A CA 1
ATOM 5429 C C . ALA A 1 695 ? -0.358 27.419 51.979 1.00 57.66 695 ALA A C 1
ATOM 5431 O O . ALA A 1 695 ? -0.611 27.687 50.806 1.00 57.66 695 ALA A O 1
ATOM 5432 N N . HIS A 1 696 ? -0.257 28.373 52.915 1.00 55.88 696 HIS A N 1
ATOM 5433 C CA . HIS A 1 696 ? -0.499 29.795 52.625 1.00 55.88 696 HIS A CA 1
ATOM 5434 C C . HIS A 1 696 ? 0.502 30.363 51.606 1.00 55.88 696 HIS A C 1
ATOM 5436 O O . HIS A 1 696 ? 0.112 31.106 50.708 1.00 55.88 696 HIS A O 1
ATOM 5442 N N . ALA A 1 697 ? 1.777 29.966 51.686 1.00 53.69 697 ALA A N 1
ATOM 5443 C CA . ALA A 1 697 ? 2.792 30.382 50.716 1.00 53.69 697 ALA A CA 1
ATOM 5444 C C . ALA A 1 697 ? 2.511 29.877 49.283 1.00 53.69 697 ALA A C 1
ATOM 5446 O O . ALA A 1 697 ? 2.978 30.482 48.319 1.00 53.69 697 ALA A O 1
ATOM 5447 N N . GLY A 1 698 ? 1.748 28.786 49.133 1.00 51.41 698 GLY A N 1
ATOM 5448 C CA . GLY A 1 698 ? 1.331 28.253 47.835 1.00 51.41 698 GLY A CA 1
ATOM 5449 C C . GLY A 1 698 ? 0.197 29.039 47.168 1.00 51.41 698 GLY A C 1
ATOM 5450 O O . GLY A 1 698 ? 0.205 29.188 45.947 1.00 51.41 698 GLY A O 1
ATOM 5451 N N . GLU A 1 699 ? -0.757 29.573 47.938 1.00 46.84 699 GLU A N 1
ATOM 5452 C CA . GLU A 1 699 ? -1.920 30.293 47.386 1.00 46.84 699 GLU A CA 1
ATOM 5453 C C . GLU A 1 699 ? -1.577 31.700 46.867 1.00 46.84 699 GLU A C 1
ATOM 5455 O O . GLU A 1 699 ? -2.149 32.147 45.869 1.00 46.84 699 GLU A O 1
ATOM 5460 N N . ASP A 1 700 ? -0.621 32.396 47.491 1.00 47.25 700 ASP A N 1
ATOM 5461 C CA . ASP A 1 700 ? -0.198 33.734 47.046 1.00 47.25 700 ASP A CA 1
ATOM 5462 C C . ASP A 1 700 ? 0.593 33.709 45.723 1.00 47.25 700 ASP A C 1
ATOM 5464 O O . ASP A 1 700 ? 0.568 34.683 44.969 1.00 47.25 700 ASP A O 1
ATOM 5468 N N . LEU A 1 701 ? 1.221 32.577 45.381 1.00 48.81 701 LEU A N 1
ATOM 5469 C CA . LEU A 1 701 ? 1.914 32.368 44.101 1.00 48.81 701 LEU A CA 1
ATOM 5470 C C . LEU A 1 701 ? 0.964 32.214 42.896 1.00 48.81 701 LEU A C 1
ATOM 5472 O O . LEU A 1 701 ? 1.418 32.283 41.757 1.00 48.81 701 LEU A O 1
ATOM 5476 N N . ALA A 1 702 ? -0.341 32.018 43.112 1.00 41.84 702 ALA A N 1
ATOM 5477 C CA . ALA A 1 702 ? -1.307 31.731 42.046 1.00 41.84 702 ALA A CA 1
ATOM 5478 C C . ALA A 1 702 ? -1.946 32.980 41.390 1.00 41.84 702 ALA A C 1
ATOM 5480 O O . ALA A 1 702 ? -2.836 32.841 40.551 1.00 41.84 702 ALA A O 1
ATOM 5481 N N . LYS A 1 703 ? -1.541 34.202 41.773 1.00 46.31 703 LYS A N 1
ATOM 5482 C CA . LYS A 1 703 ? -2.177 35.469 41.348 1.00 46.31 703 LYS A CA 1
ATOM 5483 C C . LYS A 1 703 ? -1.240 36.381 40.544 1.00 46.31 703 LYS A C 1
ATOM 5485 O O . LYS A 1 703 ? -1.018 37.532 40.919 1.00 46.31 703 LYS A O 1
ATOM 5490 N N . GLU A 1 704 ? -0.718 35.904 39.416 1.00 52.19 704 GLU A N 1
ATOM 5491 C CA . GLU A 1 704 ? -0.014 36.781 38.469 1.00 52.19 704 GLU A CA 1
ATOM 5492 C C . GLU A 1 704 ? -0.986 37.710 37.716 1.00 52.19 704 GLU A C 1
ATOM 5494 O O . GLU A 1 704 ? -2.062 37.300 37.275 1.00 52.19 704 GLU A O 1
ATOM 5499 N N . ARG A 1 705 ? -0.591 38.978 37.536 1.00 49.69 705 ARG A N 1
ATOM 5500 C CA . ARG A 1 705 ? -1.236 39.928 36.616 1.00 49.69 705 ARG A CA 1
ATOM 5501 C C . ARG A 1 705 ? -0.290 40.233 35.462 1.00 49.69 705 ARG A C 1
ATOM 5503 O O . ARG A 1 705 ? 0.829 40.692 35.679 1.00 49.69 705 ARG A O 1
ATOM 5510 N N . ALA A 1 706 ? -0.767 40.016 34.241 1.00 52.53 706 ALA A N 1
ATOM 5511 C CA . ALA A 1 706 ? -0.043 40.326 33.017 1.00 52.53 706 ALA A CA 1
ATOM 5512 C C . ALA A 1 706 ? -0.930 41.140 32.066 1.00 52.53 706 ALA A C 1
ATOM 5514 O O . ALA A 1 706 ? -2.110 40.835 31.894 1.00 52.53 706 ALA A O 1
ATOM 5515 N N . ASN A 1 707 ? -0.350 42.157 31.431 1.00 50.84 707 ASN A N 1
ATOM 5516 C CA . ASN A 1 707 ? -1.008 42.968 30.409 1.00 50.84 707 ASN A CA 1
ATOM 5517 C C . ASN A 1 707 ? -0.445 42.591 29.031 1.00 50.84 707 ASN A C 1
ATOM 5519 O O . ASN A 1 707 ? 0.773 42.539 28.852 1.00 50.84 707 ASN A O 1
ATOM 5523 N N . VAL A 1 708 ? -1.313 42.319 28.057 1.00 53.56 708 VAL A N 1
ATOM 5524 C CA . VAL A 1 708 ? -0.910 41.848 26.723 1.00 53.56 708 VAL A CA 1
ATOM 5525 C C . VAL A 1 708 ? -1.388 42.830 25.659 1.00 53.56 708 VAL A C 1
ATOM 5527 O O . VAL A 1 708 ? -2.563 43.188 25.627 1.00 53.56 708 VAL A O 1
ATOM 5530 N N . PHE A 1 709 ? -0.475 43.243 24.783 1.00 53.69 709 PHE A N 1
ATOM 5531 C CA . PHE A 1 709 ? -0.742 44.083 23.618 1.00 53.69 709 PHE A CA 1
ATOM 5532 C C . PHE A 1 709 ? -0.419 43.283 22.353 1.00 53.69 709 PHE A C 1
ATOM 5534 O O . PHE A 1 709 ? 0.673 42.726 22.236 1.00 53.69 709 PHE A O 1
ATOM 5541 N N . GLU A 1 710 ? -1.351 43.199 21.406 1.00 53.69 710 GLU A N 1
ATOM 5542 C CA . GLU A 1 710 ? -1.173 42.418 20.175 1.00 53.69 710 GLU A CA 1
ATOM 5543 C C . GLU A 1 710 ? -1.366 43.291 18.916 1.00 53.69 710 GLU A C 1
ATOM 5545 O O . GLU A 1 710 ? -1.957 44.367 18.991 1.00 53.69 710 GLU A O 1
ATOM 5550 N N . ASP A 1 711 ? -0.832 42.839 17.775 1.00 59.84 711 ASP A N 1
ATOM 5551 C CA . ASP A 1 711 ? -0.985 43.438 16.430 1.00 59.84 711 ASP A CA 1
ATOM 5552 C C . ASP A 1 711 ? -0.401 44.855 16.244 1.00 59.84 711 ASP A C 1
ATOM 5554 O O . ASP A 1 711 ? -0.876 45.669 15.446 1.00 59.84 711 ASP A O 1
ATOM 5558 N N . ILE A 1 712 ? 0.692 45.153 16.952 1.00 59.00 712 ILE A N 1
ATOM 5559 C CA . ILE A 1 712 ? 1.394 46.441 16.866 1.00 59.00 712 ILE A CA 1
ATOM 5560 C C . ILE A 1 712 ? 2.129 46.553 15.520 1.00 59.00 712 ILE A C 1
ATOM 5562 O O . ILE A 1 712 ? 3.215 46.005 15.346 1.00 59.00 712 ILE A O 1
ATOM 5566 N N . THR A 1 713 ? 1.564 47.299 14.572 1.00 66.00 713 THR A N 1
ATOM 5567 C CA . THR A 1 713 ? 2.194 47.571 13.268 1.00 66.00 713 THR A CA 1
ATOM 5568 C C . THR A 1 713 ? 2.875 48.939 13.273 1.00 66.00 713 THR A C 1
ATOM 5570 O O . THR A 1 713 ? 2.280 49.929 13.697 1.00 66.00 713 THR A O 1
ATOM 5573 N N . MET A 1 714 ? 4.121 49.006 12.799 1.00 68.00 714 MET A N 1
ATOM 5574 C CA . MET A 1 714 ? 4.940 50.220 12.809 1.00 68.00 714 MET A CA 1
ATOM 5575 C C . MET A 1 714 ? 5.344 50.655 11.399 1.00 68.00 714 MET A C 1
ATOM 5577 O O . MET A 1 714 ? 5.714 49.831 10.567 1.00 68.00 714 MET A O 1
ATOM 5581 N N . ALA A 1 715 ? 5.311 51.967 11.159 1.00 65.31 715 ALA A N 1
ATOM 5582 C CA . ALA A 1 715 ? 5.830 52.575 9.938 1.00 65.31 715 ALA A CA 1
ATOM 5583 C C . ALA A 1 715 ? 7.369 52.593 9.919 1.00 65.31 715 ALA A C 1
ATOM 5585 O O . ALA A 1 715 ? 8.004 52.601 10.977 1.00 65.31 715 ALA A O 1
ATOM 5586 N N . ASP A 1 716 ? 7.954 52.654 8.721 1.00 62.97 716 ASP A N 1
ATOM 5587 C CA . ASP A 1 716 ? 9.404 52.720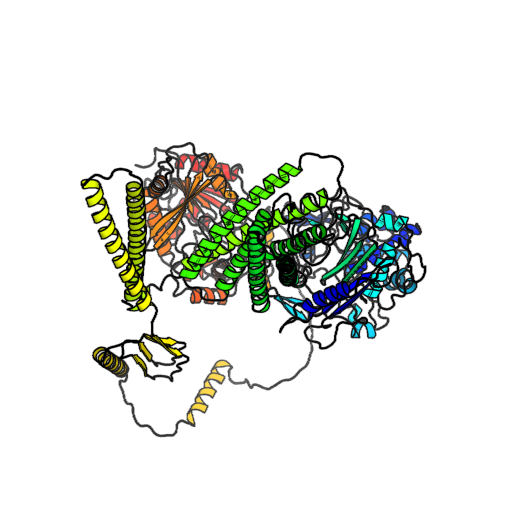 8.521 1.00 62.97 716 ASP A CA 1
ATOM 5588 C C . ASP A 1 716 ? 10.058 53.836 9.354 1.00 62.97 716 ASP A C 1
ATOM 5590 O O . ASP A 1 716 ? 9.569 54.965 9.427 1.00 62.97 716 ASP A O 1
ATOM 5594 N N . ASN A 1 717 ? 11.194 53.503 9.974 1.00 66.25 717 ASN A N 1
ATOM 5595 C CA . ASN A 1 717 ? 11.993 54.379 10.841 1.00 66.25 717 ASN A CA 1
ATOM 5596 C C . ASN A 1 717 ? 11.262 54.917 12.096 1.00 66.25 717 ASN A C 1
ATOM 5598 O O . ASN A 1 717 ? 11.722 55.881 12.709 1.00 66.25 717 ASN A O 1
ATOM 5602 N N . ALA A 1 718 ? 10.160 54.294 12.528 1.00 65.88 718 ALA A N 1
ATOM 5603 C CA . ALA A 1 718 ? 9.500 54.633 13.791 1.00 65.88 718 ALA A CA 1
ATOM 5604 C C . ALA A 1 718 ? 10.137 53.943 15.016 1.00 65.88 718 ALA A C 1
ATOM 5606 O O . ALA A 1 718 ? 10.629 52.816 14.936 1.00 65.88 718 ALA A O 1
ATOM 5607 N N . TYR A 1 719 ? 10.033 54.582 16.183 1.00 67.81 719 TYR A N 1
ATOM 5608 C CA . TYR A 1 719 ? 10.367 53.989 17.482 1.00 67.81 719 TYR A CA 1
ATOM 5609 C C . TYR A 1 719 ? 9.095 53.760 18.304 1.00 67.81 719 TYR A C 1
ATOM 5611 O O . TYR A 1 719 ? 8.310 54.683 18.510 1.00 67.81 719 TYR A O 1
ATOM 5619 N N . GLY A 1 720 ? 8.884 52.525 18.761 1.00 63.94 720 GLY A N 1
ATOM 5620 C CA . GLY A 1 720 ? 7.706 52.115 19.528 1.00 63.94 720 GLY A CA 1
ATOM 5621 C C . GLY A 1 720 ? 8.133 51.573 20.882 1.00 63.94 720 GLY A C 1
ATOM 5622 O O . GLY A 1 720 ? 9.003 50.708 20.944 1.00 63.94 720 GLY A O 1
ATOM 5623 N N . ILE A 1 721 ? 7.563 52.094 21.970 1.00 68.94 721 ILE A N 1
ATOM 5624 C CA . ILE A 1 721 ? 7.966 51.707 23.325 1.00 68.94 721 ILE A CA 1
ATOM 5625 C C . ILE A 1 721 ? 6.736 51.442 24.190 1.00 68.94 721 ILE A C 1
ATOM 5627 O O . ILE A 1 721 ? 5.873 52.308 24.311 1.00 68.94 721 ILE A O 1
ATOM 5631 N N . THR A 1 722 ? 6.688 50.269 24.828 1.00 65.88 722 THR A N 1
ATOM 5632 C CA . THR A 1 722 ? 5.609 49.893 25.759 1.00 65.88 722 THR A CA 1
ATOM 5633 C C . THR A 1 722 ? 6.204 49.294 27.024 1.00 65.88 722 THR A C 1
ATOM 5635 O O . THR A 1 722 ? 6.720 48.175 27.012 1.00 65.88 722 THR A O 1
ATOM 5638 N N . VAL A 1 723 ? 6.155 50.051 28.120 1.00 63.53 723 VAL A N 1
ATOM 5639 C CA . VAL A 1 723 ? 6.880 49.721 29.352 1.00 63.53 723 VAL A CA 1
ATOM 5640 C C . VAL A 1 723 ? 6.010 49.857 30.598 1.00 63.53 723 VAL A C 1
ATOM 5642 O O . VAL A 1 723 ? 5.208 50.782 30.711 1.00 63.53 723 VAL A O 1
ATOM 5645 N N . SER A 1 724 ? 6.182 48.928 31.541 1.00 58.19 724 SER A N 1
ATOM 5646 C CA . SER A 1 724 ? 5.514 48.949 32.849 1.00 58.19 724 SER A CA 1
ATOM 5647 C C . SER A 1 724 ? 6.454 49.498 33.914 1.00 58.19 724 SER A C 1
ATOM 5649 O O . SER A 1 724 ? 7.510 48.925 34.183 1.00 58.19 724 SER A O 1
ATOM 5651 N N . THR A 1 725 ? 6.046 50.596 34.549 1.00 52.59 725 THR A N 1
ATOM 5652 C CA . THR A 1 725 ? 6.751 51.210 35.686 1.00 52.59 725 THR A CA 1
ATOM 5653 C C . THR A 1 725 ? 6.268 50.684 37.043 1.00 52.59 725 THR A C 1
ATOM 5655 O O . THR A 1 725 ? 6.850 51.020 38.072 1.00 52.59 725 THR A O 1
ATOM 5658 N N . VAL A 1 726 ? 5.224 49.841 37.067 1.00 46.97 726 VAL A N 1
ATOM 5659 C CA . VAL A 1 726 ? 4.494 49.439 38.292 1.00 46.97 726 VAL A CA 1
ATOM 5660 C C . VAL A 1 726 ? 4.782 47.997 38.745 1.00 46.97 726 VAL A C 1
ATOM 5662 O O . VAL A 1 726 ? 4.178 47.523 39.699 1.00 46.97 726 VAL A O 1
ATOM 5665 N N . LYS A 1 727 ? 5.745 47.321 38.101 1.00 51.88 727 LYS A N 1
ATOM 5666 C CA . LYS A 1 727 ? 6.149 45.911 38.310 1.00 51.88 727 LYS A CA 1
ATOM 5667 C C . LYS A 1 727 ? 5.191 44.817 37.808 1.00 51.88 727 LYS A C 1
ATOM 5669 O O . LYS A 1 727 ? 5.500 43.645 37.992 1.00 51.88 727 LYS A O 1
ATOM 5674 N N . ASP A 1 728 ? 4.108 45.167 37.118 1.00 57.34 728 ASP A N 1
ATOM 5675 C CA . ASP A 1 728 ? 3.288 44.182 36.394 1.00 57.34 728 ASP A CA 1
ATOM 5676 C C . ASP A 1 728 ? 3.976 43.740 35.088 1.00 57.34 728 ASP A C 1
ATOM 5678 O O . ASP A 1 728 ? 4.575 44.569 34.390 1.00 57.34 728 ASP A O 1
ATOM 5682 N N . LEU A 1 729 ? 3.847 42.455 34.735 1.00 52.62 729 LEU A N 1
ATOM 5683 C CA . LEU A 1 729 ? 4.372 41.878 33.491 1.00 52.62 729 LEU A CA 1
ATOM 5684 C C . LEU A 1 729 ? 3.630 42.429 32.263 1.00 52.62 729 LEU A C 1
ATOM 5686 O O . LEU A 1 729 ? 2.400 42.523 32.251 1.00 52.62 729 LEU A O 1
ATOM 5690 N N . VAL A 1 730 ? 4.377 42.756 31.204 1.00 56.22 730 VAL A N 1
ATOM 5691 C CA . VAL A 1 730 ? 3.826 43.239 29.928 1.00 56.22 730 VAL A CA 1
ATOM 5692 C C . VAL A 1 730 ? 4.374 42.419 28.770 1.00 56.22 730 VAL A C 1
ATOM 5694 O O . VAL A 1 730 ? 5.588 42.305 28.609 1.00 56.22 730 VAL A O 1
ATOM 5697 N N . PHE A 1 731 ? 3.474 41.903 27.936 1.00 52.28 731 PHE A N 1
ATOM 5698 C CA . PHE A 1 731 ? 3.804 41.161 26.722 1.00 52.28 731 PHE A CA 1
ATOM 5699 C C . PHE A 1 731 ? 3.324 41.915 25.481 1.00 52.28 731 PHE A C 1
ATOM 5701 O O . PHE A 1 731 ? 2.193 42.394 25.438 1.00 52.28 731 PHE A O 1
ATOM 5708 N N . ALA A 1 732 ? 4.171 41.974 24.454 1.00 55.06 732 ALA A N 1
ATOM 5709 C CA . ALA A 1 732 ? 3.813 42.460 23.126 1.00 55.06 732 ALA A CA 1
ATOM 5710 C C . ALA A 1 732 ? 3.903 41.301 22.124 1.00 55.06 732 ALA A C 1
ATOM 5712 O O . ALA A 1 732 ? 4.889 40.563 22.129 1.00 55.06 732 ALA A O 1
ATOM 5713 N N . ARG A 1 733 ? 2.883 41.114 21.282 1.00 54.09 733 ARG A N 1
ATOM 5714 C CA . ARG A 1 733 ? 2.795 39.999 20.322 1.00 54.09 733 ARG A CA 1
ATOM 5715 C C . ARG A 1 733 ? 2.402 40.490 18.933 1.00 54.09 733 ARG A C 1
ATOM 5717 O O . ARG A 1 733 ? 1.742 41.515 18.797 1.00 54.09 733 ARG A O 1
ATOM 5724 N N . ARG A 1 734 ? 2.811 39.738 17.903 1.00 51.22 734 ARG A N 1
ATOM 5725 C CA . ARG A 1 734 ? 2.561 40.054 16.480 1.00 51.22 734 ARG A CA 1
ATOM 5726 C C . ARG A 1 734 ? 2.962 41.498 16.118 1.00 51.22 734 ARG A C 1
ATOM 5728 O O . ARG A 1 734 ? 2.237 42.208 15.432 1.00 51.22 734 ARG A O 1
ATOM 5735 N N . VAL A 1 735 ? 4.126 41.932 16.615 1.00 56.72 735 VAL A N 1
ATOM 5736 C CA . VAL A 1 735 ? 4.692 43.253 16.307 1.00 56.72 735 VAL A CA 1
ATOM 5737 C C . VAL A 1 735 ? 5.283 43.220 14.898 1.00 56.72 735 VAL A C 1
ATOM 5739 O O . VAL A 1 735 ? 6.220 42.465 14.642 1.00 56.72 735 VAL A O 1
ATOM 5742 N N . ASN A 1 736 ? 4.738 44.024 13.989 1.00 55.03 736 ASN A N 1
ATOM 5743 C CA . ASN A 1 736 ? 5.120 44.057 12.581 1.00 55.03 736 ASN A CA 1
ATOM 5744 C C . ASN A 1 736 ? 5.893 45.356 12.294 1.00 55.03 736 ASN A C 1
ATOM 5746 O O . ASN A 1 736 ? 5.304 46.432 12.170 1.00 55.03 736 ASN A O 1
ATOM 5750 N N . VAL A 1 737 ? 7.223 45.252 12.264 1.00 60.56 737 VAL A N 1
ATOM 5751 C CA . VAL A 1 737 ? 8.177 46.357 12.062 1.00 60.56 737 VAL A CA 1
ATOM 5752 C C . VAL A 1 737 ? 8.833 46.243 10.689 1.00 60.56 737 VAL A C 1
ATOM 5754 O O . VAL A 1 737 ? 9.308 45.171 10.316 1.00 60.56 737 VAL A O 1
ATOM 5757 N N . GLN A 1 738 ? 8.883 47.357 9.956 1.00 51.47 738 GLN A N 1
ATOM 5758 C CA . GLN A 1 738 ? 9.519 47.465 8.638 1.00 51.47 738 GLN A CA 1
ATOM 5759 C C . GLN A 1 738 ? 10.551 48.612 8.613 1.00 51.47 738 GLN A C 1
ATOM 5761 O O . GLN A 1 738 ? 10.638 49.423 9.542 1.00 51.47 738 GLN A O 1
ATOM 5766 N N . GLY A 1 739 ? 11.415 48.632 7.594 1.00 64.38 739 GLY A N 1
ATOM 5767 C CA . GLY A 1 739 ? 12.486 49.627 7.470 1.00 64.38 739 GLY A CA 1
ATOM 5768 C C . GLY A 1 739 ? 13.484 49.576 8.634 1.00 64.38 739 GLY A C 1
ATOM 5769 O O . GLY A 1 739 ? 13.875 48.499 9.081 1.00 64.38 739 GLY A O 1
ATOM 5770 N N . GLN A 1 740 ? 13.911 50.740 9.141 1.00 59.41 740 GLN A N 1
ATOM 5771 C CA . GLN A 1 740 ? 14.762 50.826 10.343 1.00 59.41 740 GLN A CA 1
ATOM 5772 C C . GLN A 1 740 ? 13.950 50.965 11.643 1.00 59.41 740 GLN A C 1
ATOM 5774 O O . GLN A 1 740 ? 14.509 51.360 12.668 1.00 59.41 740 GLN A O 1
ATOM 5779 N N . ALA A 1 741 ? 12.641 50.687 11.616 1.00 67.50 741 ALA A N 1
ATOM 5780 C CA . ALA A 1 741 ? 11.787 50.833 12.788 1.00 67.50 741 ALA A CA 1
ATOM 5781 C C . ALA A 1 741 ? 12.212 49.878 13.916 1.00 67.50 741 ALA A C 1
ATOM 5783 O O . ALA A 1 741 ? 12.563 48.722 13.668 1.00 67.50 741 ALA A O 1
ATOM 5784 N N . ARG A 1 742 ? 12.175 50.344 15.172 1.00 64.06 742 ARG A N 1
ATOM 5785 C CA . ARG A 1 742 ? 12.560 49.531 16.339 1.00 64.06 742 ARG A CA 1
ATOM 5786 C C . ARG A 1 742 ? 11.523 49.602 17.446 1.00 64.06 742 ARG A C 1
ATOM 5788 O O . ARG A 1 742 ? 11.080 50.682 17.835 1.00 64.06 742 ARG A O 1
ATOM 5795 N N . TYR A 1 743 ? 11.204 48.439 17.999 1.00 68.69 743 TYR A N 1
ATOM 5796 C CA . TYR A 1 743 ? 10.283 48.295 19.116 1.00 68.69 743 TYR A CA 1
ATOM 5797 C C . TYR A 1 743 ? 11.027 47.863 20.388 1.00 68.69 743 TYR A C 1
ATOM 5799 O O . TYR A 1 743 ? 11.872 46.970 20.334 1.00 68.69 743 TYR A O 1
ATOM 5807 N N . VAL A 1 744 ? 10.705 48.475 21.530 1.00 64.75 744 VAL A N 1
ATOM 5808 C CA . VAL A 1 744 ? 11.263 48.138 22.850 1.00 64.75 744 VAL A CA 1
ATOM 5809 C C . VAL A 1 744 ? 10.115 47.930 23.836 1.00 64.75 744 VAL A C 1
ATOM 5811 O O . VAL A 1 744 ? 9.299 48.822 24.049 1.00 64.75 744 VAL A O 1
ATOM 5814 N N . GLY A 1 745 ? 10.043 46.762 24.470 1.00 64.00 745 GLY A N 1
ATOM 5815 C CA . GLY A 1 745 ? 8.996 46.468 25.446 1.00 64.00 745 GLY A CA 1
ATOM 5816 C C . GLY A 1 745 ? 9.501 45.660 26.631 1.00 64.00 745 GLY A C 1
ATOM 5817 O O . GLY A 1 745 ? 10.429 44.866 26.490 1.00 64.00 745 GLY A O 1
ATOM 5818 N N . GLY A 1 746 ? 8.889 45.874 27.796 1.00 62.84 746 GLY A N 1
ATOM 5819 C CA . GLY A 1 746 ? 9.209 45.151 29.029 1.00 62.84 746 GLY A CA 1
ATOM 5820 C C . GLY A 1 746 ? 9.098 46.011 30.288 1.00 62.84 746 GLY A C 1
ATOM 5821 O O . GLY A 1 746 ? 8.531 47.102 30.281 1.00 62.84 746 GLY A O 1
ATOM 5822 N N . GLN A 1 747 ? 9.650 45.514 31.391 1.00 61.41 747 GLN A N 1
ATOM 5823 C CA . GLN A 1 747 ? 9.744 46.254 32.647 1.00 61.41 747 GLN A CA 1
ATOM 5824 C C . GLN A 1 747 ? 11.134 46.890 32.758 1.00 61.41 747 GLN A C 1
ATOM 5826 O O . GLN A 1 747 ? 12.137 46.179 32.770 1.00 61.41 747 GLN A O 1
ATOM 5831 N N . ILE A 1 748 ? 11.192 48.217 32.861 1.00 61.41 748 ILE A N 1
ATOM 5832 C CA . ILE A 1 748 ? 12.437 48.982 33.010 1.00 61.41 748 ILE A CA 1
ATOM 5833 C C . ILE A 1 748 ? 12.253 50.090 34.048 1.00 61.41 748 ILE A C 1
ATOM 5835 O O . ILE A 1 748 ? 11.144 50.596 34.231 1.00 61.41 748 ILE A O 1
ATOM 5839 N N . ASP A 1 749 ? 13.337 50.472 34.721 1.00 59.00 749 ASP A N 1
ATOM 5840 C CA . ASP A 1 749 ? 13.350 51.662 35.570 1.00 59.00 749 ASP A CA 1
ATOM 5841 C C . ASP A 1 749 ? 13.638 52.942 34.764 1.00 59.00 749 ASP A C 1
ATOM 5843 O O . ASP A 1 749 ? 14.041 52.911 33.598 1.00 59.00 749 ASP A O 1
ATOM 5847 N N . GLU A 1 750 ? 13.395 54.094 35.389 1.00 60.56 750 GLU A N 1
ATOM 5848 C CA . GLU A 1 750 ? 13.506 55.412 34.753 1.00 60.56 750 GLU A CA 1
ATOM 5849 C C . GLU A 1 750 ? 14.941 55.730 34.289 1.00 60.56 750 GLU A C 1
ATOM 5851 O O . GLU A 1 750 ? 15.141 56.367 33.252 1.00 60.56 750 GLU A O 1
ATOM 5856 N N . ALA A 1 751 ? 15.955 55.238 35.007 1.00 64.31 751 ALA A N 1
ATOM 5857 C CA . ALA A 1 751 ? 17.355 55.394 34.621 1.00 64.31 751 ALA A CA 1
ATOM 5858 C C . ALA A 1 751 ? 17.685 54.575 33.361 1.00 64.31 751 ALA A C 1
ATOM 5860 O O . ALA A 1 751 ? 18.288 55.095 32.419 1.00 64.31 751 ALA A O 1
ATOM 5861 N N . SER A 1 752 ? 17.230 53.320 33.311 1.00 61.28 752 SER A N 1
ATOM 5862 C CA . SER A 1 752 ? 17.412 52.417 32.171 1.00 61.28 752 SER A CA 1
ATOM 5863 C C . SER A 1 752 ? 16.637 52.887 30.941 1.00 61.28 752 SER A C 1
ATOM 5865 O O . SER A 1 752 ? 17.151 52.794 29.825 1.00 61.28 752 SER A O 1
ATOM 5867 N N . TYR A 1 753 ? 15.440 53.458 31.122 1.00 65.38 753 TYR A N 1
ATOM 5868 C CA . TYR A 1 753 ? 14.687 54.100 30.041 1.00 65.38 753 TYR A CA 1
ATOM 5869 C C . TYR A 1 753 ? 15.469 55.265 29.429 1.00 65.38 753 TYR A C 1
ATOM 5871 O O . TYR A 1 753 ? 15.731 55.261 28.227 1.00 65.38 753 TYR A O 1
ATOM 5879 N N . ASN A 1 754 ? 15.927 56.213 30.251 1.00 67.69 754 ASN A N 1
ATOM 5880 C CA . ASN A 1 754 ? 16.688 57.368 29.772 1.00 67.69 754 ASN A CA 1
ATOM 5881 C C . ASN A 1 754 ? 18.013 56.960 29.097 1.00 67.69 754 ASN A C 1
ATOM 5883 O O . ASN A 1 754 ? 18.373 57.519 28.057 1.00 67.69 754 ASN A O 1
ATOM 5887 N N . ALA A 1 755 ? 18.709 55.947 29.623 1.00 68.12 755 ALA A N 1
ATOM 5888 C CA . ALA A 1 755 ? 19.901 55.383 28.987 1.00 68.12 755 ALA A CA 1
ATOM 5889 C C . ALA A 1 755 ? 19.589 54.726 27.628 1.00 68.12 755 ALA A C 1
ATOM 5891 O O . ALA A 1 755 ? 20.329 54.928 26.667 1.00 68.12 755 ALA A O 1
ATOM 5892 N N . THR A 1 756 ? 18.470 54.003 27.520 1.00 62.81 756 THR A N 1
ATOM 5893 C CA . THR A 1 756 ? 18.026 53.363 26.270 1.00 62.81 756 THR A CA 1
ATOM 5894 C C . THR A 1 756 ? 17.653 54.401 25.211 1.00 62.81 756 THR A C 1
ATOM 5896 O O . THR A 1 756 ? 18.110 54.301 24.075 1.00 62.81 756 THR A O 1
ATOM 5899 N N . ILE A 1 757 ? 16.900 55.444 25.580 1.00 67.62 757 ILE A N 1
ATOM 5900 C CA . ILE A 1 757 ? 16.579 56.571 24.688 1.00 67.62 757 ILE A CA 1
ATOM 5901 C C . ILE A 1 757 ? 17.853 57.287 24.220 1.00 67.62 757 ILE A C 1
ATOM 5903 O O . ILE A 1 757 ? 17.982 57.601 23.036 1.00 67.62 757 ILE A O 1
ATOM 5907 N N . THR A 1 758 ? 18.823 57.499 25.115 1.00 68.69 758 THR A N 1
ATOM 5908 C CA . THR A 1 758 ? 20.112 58.119 24.762 1.00 68.69 758 THR A CA 1
ATOM 5909 C C . THR A 1 758 ? 20.891 57.248 23.772 1.00 68.69 758 THR A C 1
ATOM 5911 O O . THR A 1 758 ? 21.319 57.742 22.733 1.00 68.69 758 THR A O 1
ATOM 5914 N N . ALA A 1 759 ? 20.993 55.938 24.021 1.00 62.72 759 ALA A N 1
ATOM 5915 C CA . ALA A 1 759 ? 21.684 55.003 23.131 1.00 62.72 759 ALA A CA 1
ATOM 5916 C C . ALA A 1 759 ? 21.022 54.881 21.744 1.00 62.72 759 ALA A C 1
ATOM 5918 O O . ALA A 1 759 ? 21.726 54.786 20.740 1.00 62.72 759 ALA A O 1
ATOM 5919 N N . LEU A 1 760 ? 19.686 54.923 21.668 1.00 62.91 760 LEU A N 1
ATOM 5920 C CA . LEU A 1 760 ? 18.953 54.983 20.396 1.00 62.91 760 LEU A CA 1
ATOM 5921 C C . LEU A 1 760 ? 19.223 56.305 19.656 1.00 62.91 760 LEU A C 1
ATOM 5923 O O . LEU A 1 760 ? 19.521 56.292 18.465 1.00 62.91 760 LEU A O 1
ATOM 5927 N N . THR A 1 761 ? 19.234 57.430 20.379 1.00 64.50 761 THR A N 1
ATOM 5928 C CA . THR A 1 761 ? 19.567 58.755 19.822 1.00 64.50 761 THR A CA 1
ATOM 5929 C C . THR A 1 761 ? 21.004 58.807 19.280 1.00 64.50 761 THR A C 1
ATOM 5931 O O . THR A 1 761 ? 21.261 59.418 18.242 1.00 64.50 761 THR A O 1
ATOM 5934 N N . ASP A 1 762 ? 21.955 58.147 19.945 1.00 59.47 762 ASP A N 1
ATOM 5935 C CA . ASP A 1 762 ? 23.349 58.076 19.493 1.00 59.47 762 ASP A CA 1
ATOM 5936 C C . ASP A 1 762 ? 23.557 57.080 18.334 1.00 59.47 762 ASP A C 1
ATOM 5938 O O . ASP A 1 762 ? 24.418 57.302 17.480 1.00 59.47 762 ASP A O 1
ATOM 5942 N N . LEU A 1 763 ? 22.729 56.034 18.226 1.00 59.06 763 LEU A N 1
ATOM 5943 C CA . LEU A 1 763 ? 22.657 55.156 17.048 1.00 59.06 763 LEU A CA 1
ATOM 5944 C C . LEU A 1 763 ? 22.156 55.904 15.802 1.00 59.06 763 LEU A C 1
ATOM 5946 O O . LEU A 1 763 ? 22.739 55.759 14.720 1.00 59.06 763 LEU A O 1
ATOM 5950 N N . ASP A 1 764 ? 21.147 56.764 15.956 1.00 58.94 764 ASP A N 1
ATOM 5951 C CA . ASP A 1 764 ? 20.703 57.659 14.882 1.00 58.94 764 ASP A CA 1
ATOM 5952 C C . ASP A 1 764 ? 21.813 58.656 14.500 1.00 58.94 764 ASP A C 1
ATOM 5954 O O . ASP A 1 764 ? 22.079 58.860 13.315 1.00 58.94 764 ASP A O 1
ATOM 5958 N N . ARG A 1 765 ? 22.560 59.203 15.475 1.00 53.75 765 ARG A N 1
ATOM 5959 C CA . ARG A 1 765 ? 23.746 60.047 15.205 1.00 53.75 765 ARG A CA 1
ATOM 5960 C C . ARG A 1 765 ? 24.865 59.309 14.471 1.00 53.75 765 ARG A C 1
ATOM 5962 O O . ARG A 1 765 ? 25.505 59.907 13.604 1.00 53.75 765 ARG A O 1
ATOM 5969 N N . GLY A 1 766 ? 25.100 58.034 14.779 1.00 46.28 766 GLY A N 1
ATOM 5970 C CA . GLY A 1 766 ? 26.083 57.199 14.080 1.00 46.28 766 GLY A CA 1
ATOM 5971 C C . GLY A 1 766 ? 25.783 57.073 12.583 1.00 46.28 766 GLY A C 1
ATOM 5972 O O . GLY A 1 766 ? 26.694 57.132 11.757 1.00 46.28 766 GLY A O 1
ATOM 5973 N N . SER A 1 767 ? 24.497 57.024 12.227 1.00 46.12 767 SER A N 1
ATOM 5974 C CA . SER A 1 767 ? 24.026 56.970 10.836 1.00 46.12 767 SER A CA 1
ATOM 5975 C C . SER A 1 767 ? 24.273 58.270 10.050 1.00 46.12 767 SER A C 1
ATOM 5977 O O . SER A 1 767 ? 24.253 58.261 8.821 1.00 46.12 767 SER A O 1
ATOM 5979 N N . VAL A 1 768 ? 24.578 59.386 10.727 1.00 44.00 768 VAL A N 1
ATOM 5980 C CA . VAL A 1 768 ? 24.863 60.691 10.096 1.00 44.00 768 VAL A CA 1
ATOM 5981 C C . VAL A 1 768 ? 26.336 60.829 9.665 1.00 44.00 768 VAL A C 1
ATOM 5983 O O . VAL A 1 768 ? 26.653 61.671 8.828 1.00 44.00 768 VAL A O 1
ATOM 5986 N N . HIS A 1 769 ? 27.262 59.990 10.153 1.00 38.25 769 HIS A N 1
ATOM 5987 C CA . HIS A 1 769 ? 28.708 60.162 9.900 1.00 38.25 769 HIS A CA 1
ATOM 5988 C C . HIS A 1 769 ? 29.264 59.561 8.593 1.00 38.25 769 HIS A C 1
ATOM 5990 O O . HIS A 1 769 ? 30.454 59.705 8.321 1.00 38.25 769 HIS A O 1
ATOM 5996 N N . TYR A 1 770 ? 28.412 58.990 7.734 1.00 32.66 770 TYR A N 1
ATOM 5997 C CA . TYR A 1 770 ? 28.704 58.824 6.296 1.00 32.66 770 TYR A CA 1
ATOM 5998 C C . TYR A 1 770 ? 27.944 59.838 5.406 1.00 32.66 770 TYR A C 1
ATOM 6000 O O . TYR A 1 770 ? 28.049 59.798 4.181 1.00 32.66 770 TYR A O 1
ATOM 6008 N N . GLY A 1 771 ? 27.238 60.806 6.008 1.00 30.95 771 GLY A N 1
ATOM 6009 C CA . GLY A 1 771 ? 26.556 61.925 5.341 1.00 30.95 771 GLY A CA 1
ATOM 6010 C C . GLY A 1 771 ? 27.500 63.072 4.960 1.00 30.95 771 GLY A C 1
ATOM 6011 O O . GLY A 1 771 ? 27.321 64.209 5.386 1.00 30.95 771 GLY A O 1
ATOM 6012 N N . GLY A 1 772 ? 28.534 62.769 4.173 1.00 27.70 772 GLY A N 1
ATOM 6013 C CA . GLY A 1 772 ? 29.668 63.654 3.889 1.00 27.70 772 GLY A CA 1
ATOM 6014 C C . GLY A 1 772 ? 29.521 64.674 2.750 1.00 27.70 772 GLY A C 1
ATOM 6015 O O . GLY A 1 772 ? 30.559 65.055 2.211 1.00 27.70 772 GLY A O 1
ATOM 6016 N N . ARG A 1 773 ? 28.301 65.096 2.364 1.00 25.12 773 ARG A N 1
ATOM 6017 C CA . ARG A 1 773 ? 27.997 66.438 1.796 1.00 25.12 773 ARG A CA 1
ATOM 6018 C C . ARG A 1 773 ? 26.504 66.648 1.491 1.00 25.12 773 ARG A C 1
ATOM 6020 O O . ARG A 1 773 ? 25.935 65.986 0.632 1.00 25.12 773 ARG A O 1
ATOM 6027 N N . ASP A 1 774 ? 25.949 67.647 2.170 1.00 27.62 774 ASP A N 1
ATOM 6028 C CA . ASP A 1 774 ? 24.818 68.503 1.796 1.00 27.62 774 ASP A CA 1
ATOM 6029 C C . ASP A 1 774 ? 23.472 67.860 1.413 1.00 27.62 774 ASP A C 1
ATOM 6031 O O . ASP A 1 774 ? 22.992 67.935 0.284 1.00 27.62 774 ASP A O 1
ATOM 6035 N N . THR A 1 775 ? 22.735 67.460 2.451 1.00 31.36 775 THR A N 1
ATOM 6036 C CA . THR A 1 775 ? 21.362 67.974 2.609 1.00 31.36 775 THR A CA 1
ATOM 6037 C C . THR A 1 775 ? 21.442 69.507 2.763 1.00 31.36 775 THR A C 1
ATOM 6039 O O . THR A 1 775 ? 22.190 69.991 3.605 1.00 31.36 775 THR A O 1
ATOM 6042 N N . SER A 1 776 ? 20.676 70.355 2.079 1.00 28.92 776 SER A N 1
ATOM 6043 C CA . SER A 1 776 ? 19.219 70.405 2.209 1.00 28.92 776 SER A CA 1
ATOM 6044 C C . SER A 1 776 ? 18.618 71.537 1.358 1.00 28.92 776 SER A C 1
ATOM 6046 O O . SER A 1 776 ? 19.118 72.657 1.350 1.00 28.92 776 SER A O 1
ATOM 6048 N N . SER A 1 777 ? 17.479 71.282 0.714 1.00 25.89 777 SER A N 1
ATOM 6049 C CA . SER A 1 777 ? 16.320 72.191 0.754 1.00 25.89 777 SER A CA 1
ATOM 6050 C C . SER A 1 777 ? 15.079 71.446 0.254 1.00 25.89 777 SER A C 1
ATOM 6052 O O . SER A 1 777 ? 15.051 70.924 -0.856 1.00 25.89 777 SER A O 1
ATOM 6054 N N . VAL A 1 778 ? 14.058 71.347 1.106 1.00 38.50 778 VAL A N 1
ATOM 6055 C CA . VAL A 1 778 ? 12.777 70.712 0.764 1.00 38.50 778 VAL A CA 1
ATOM 6056 C C . VAL A 1 778 ? 11.951 71.684 -0.079 1.00 38.50 778 VAL A C 1
ATOM 6058 O O . VAL A 1 778 ? 11.760 72.830 0.323 1.00 38.50 778 VAL A O 1
ATOM 6061 N N . SER A 1 779 ? 11.443 71.234 -1.231 1.00 28.75 779 SER A N 1
ATOM 6062 C CA . SER A 1 779 ? 10.570 72.034 -2.105 1.00 28.75 779 SER A CA 1
ATOM 6063 C C . SER A 1 779 ? 9.660 71.155 -2.978 1.00 28.75 779 SER A C 1
ATOM 6065 O O . SER A 1 779 ? 9.933 70.920 -4.151 1.00 28.75 779 SER A O 1
ATOM 6067 N N . SER A 1 780 ? 8.593 70.638 -2.361 1.00 40.00 780 SER A N 1
ATOM 6068 C CA . SER A 1 780 ? 7.258 70.341 -2.931 1.00 40.00 780 SER A CA 1
ATOM 6069 C C . SER A 1 780 ? 7.067 70.236 -4.469 1.00 40.00 780 SER A C 1
ATOM 6071 O O . SER A 1 780 ? 6.169 70.879 -5.021 1.00 40.00 780 SER A O 1
ATOM 6073 N N . LYS A 1 781 ? 7.842 69.397 -5.183 1.00 33.91 781 LYS A N 1
ATOM 6074 C CA . LYS A 1 781 ? 7.667 69.154 -6.638 1.00 33.91 781 LYS A CA 1
ATOM 6075 C C . LYS A 1 781 ? 7.837 67.706 -7.136 1.00 33.91 781 LYS A C 1
ATOM 6077 O O . LYS A 1 781 ? 7.667 67.471 -8.332 1.00 33.91 781 LYS A O 1
ATOM 6082 N N . ASP A 1 782 ? 8.094 66.731 -6.267 1.00 33.06 782 ASP A N 1
ATOM 6083 C CA . ASP A 1 782 ? 8.511 65.380 -6.695 1.00 33.06 782 ASP A CA 1
ATOM 6084 C C . ASP A 1 782 ? 7.387 64.378 -7.045 1.00 33.06 782 ASP A C 1
ATOM 6086 O O . ASP A 1 782 ? 7.665 63.222 -7.362 1.00 33.06 782 ASP A O 1
ATOM 6090 N N . GLU A 1 783 ? 6.121 64.805 -7.126 1.00 33.91 783 GLU A N 1
ATOM 6091 C CA . GLU A 1 783 ? 5.022 63.945 -7.621 1.00 33.91 783 GLU A CA 1
ATOM 6092 C C . GLU A 1 783 ? 5.058 63.671 -9.141 1.00 33.91 783 GLU A C 1
ATOM 6094 O O . GLU A 1 783 ? 4.312 62.828 -9.640 1.00 33.91 783 GLU A O 1
ATOM 6099 N N . VAL A 1 784 ? 5.931 64.343 -9.904 1.00 35.62 784 VAL A N 1
ATOM 6100 C CA . VAL A 1 784 ? 5.992 64.208 -11.377 1.00 35.62 784 VAL A CA 1
ATOM 6101 C C . VAL A 1 784 ? 7.222 63.422 -11.864 1.00 35.62 784 VAL A C 1
ATOM 6103 O O . VAL A 1 784 ? 7.184 62.833 -12.945 1.00 35.62 784 VAL A O 1
ATOM 6106 N N . ALA A 1 785 ? 8.296 63.332 -11.072 1.00 36.06 785 ALA A N 1
ATOM 6107 C CA . ALA A 1 785 ? 9.542 62.674 -11.486 1.00 36.06 785 ALA A CA 1
ATOM 6108 C C . ALA A 1 785 ? 9.470 61.133 -11.458 1.00 36.06 785 ALA A C 1
ATOM 6110 O O . ALA A 1 785 ? 10.050 60.463 -12.318 1.00 36.06 785 ALA A O 1
ATOM 6111 N N . ASN A 1 786 ? 8.708 60.554 -10.523 1.00 36.38 786 ASN A N 1
ATOM 6112 C CA . ASN A 1 786 ? 8.705 59.104 -10.278 1.00 36.38 786 ASN A CA 1
ATOM 6113 C C . ASN A 1 786 ? 8.110 58.272 -11.442 1.00 36.38 786 ASN A C 1
ATOM 6115 O O . ASN A 1 786 ? 8.372 57.077 -11.571 1.00 36.38 786 ASN A O 1
ATOM 6119 N N . LYS A 1 787 ? 7.369 58.910 -12.362 1.00 36.00 787 LYS A N 1
ATOM 6120 C CA . LYS A 1 787 ? 6.847 58.275 -13.588 1.00 36.00 787 LYS A CA 1
ATOM 6121 C C . LYS A 1 787 ? 7.910 58.005 -14.662 1.00 36.00 787 LYS A C 1
ATOM 6123 O O . LYS A 1 787 ? 7.677 57.172 -15.534 1.00 36.00 787 LYS A O 1
ATOM 6128 N N . ALA A 1 788 ? 9.063 58.678 -14.621 1.00 37.66 788 ALA A N 1
ATOM 6129 C CA . ALA A 1 788 ? 10.109 58.517 -15.635 1.00 37.66 788 ALA A CA 1
ATOM 6130 C C . ALA A 1 788 ? 11.028 57.309 -15.376 1.00 37.66 788 ALA A C 1
ATOM 6132 O O . ALA A 1 788 ? 11.523 56.699 -16.324 1.00 37.66 788 ALA A O 1
ATOM 6133 N N . MET A 1 789 ? 11.240 56.934 -14.110 1.00 36.41 789 MET A N 1
ATOM 6134 C CA . MET A 1 789 ? 12.191 55.875 -13.743 1.00 36.41 789 MET A CA 1
ATOM 6135 C C . MET A 1 789 ? 11.641 54.466 -14.026 1.00 36.41 789 MET A C 1
ATOM 6137 O O . MET A 1 789 ? 12.371 53.603 -14.515 1.00 36.41 789 MET A O 1
ATOM 6141 N N . ILE A 1 790 ? 10.329 54.270 -13.845 1.00 42.19 790 ILE A N 1
ATOM 6142 C CA . ILE A 1 790 ? 9.610 53.017 -14.151 1.00 42.19 790 ILE A CA 1
ATOM 6143 C C . ILE A 1 790 ? 9.708 52.649 -15.648 1.00 42.19 790 ILE A C 1
ATOM 6145 O O . ILE A 1 790 ? 9.793 51.474 -15.995 1.00 42.19 790 ILE A O 1
ATOM 6149 N N . SER A 1 791 ? 9.779 53.645 -16.540 1.00 45.25 791 SER A N 1
ATOM 6150 C CA . SER A 1 791 ? 9.892 53.435 -17.995 1.00 45.25 791 SER A CA 1
ATOM 6151 C C . SER A 1 791 ? 11.212 52.768 -18.418 1.00 45.25 791 SER A C 1
ATOM 6153 O O . SER A 1 791 ? 11.254 52.037 -19.408 1.00 45.25 791 SER A O 1
ATOM 6155 N N . ARG A 1 792 ? 12.302 52.981 -17.666 1.00 40.53 792 ARG A N 1
ATOM 6156 C CA . ARG A 1 792 ? 13.635 52.485 -18.048 1.00 40.53 792 ARG A CA 1
ATOM 6157 C C . ARG A 1 792 ? 13.845 51.022 -17.657 1.00 40.53 792 ARG A C 1
ATOM 6159 O O . ARG A 1 792 ? 14.270 50.231 -18.489 1.00 40.53 792 ARG A O 1
ATOM 6166 N N . ALA A 1 793 ? 13.415 50.643 -16.452 1.00 46.06 793 ALA A N 1
ATOM 6167 C CA . ALA A 1 793 ? 13.485 49.262 -15.968 1.00 46.06 793 ALA A CA 1
ATOM 6168 C C . ALA A 1 793 ? 12.651 48.267 -16.807 1.00 46.06 793 ALA A C 1
ATOM 6170 O O . ALA A 1 793 ? 12.995 47.090 -16.879 1.00 46.06 793 ALA A O 1
ATOM 6171 N N . PHE A 1 794 ? 11.577 48.726 -17.462 1.00 44.84 794 PHE A N 1
ATOM 6172 C CA . PHE A 1 794 ? 10.790 47.899 -18.385 1.00 44.84 794 PHE A CA 1
ATOM 6173 C C . PHE A 1 794 ? 11.515 47.664 -19.724 1.00 44.84 794 PHE A C 1
ATOM 6175 O O . PHE A 1 794 ? 11.566 46.535 -20.214 1.00 44.84 794 PHE A O 1
ATOM 6182 N N . LEU A 1 795 ? 12.122 48.713 -20.294 1.00 45.03 795 LEU A N 1
ATOM 6183 C CA . LEU A 1 795 ? 12.878 48.633 -21.550 1.00 45.03 795 LEU A CA 1
ATOM 6184 C C . LEU A 1 795 ? 14.170 47.817 -21.413 1.00 45.03 795 LEU A C 1
ATOM 6186 O O . LEU A 1 795 ? 14.471 47.022 -22.302 1.00 45.03 795 LEU A O 1
ATOM 6190 N N . ASP A 1 796 ? 14.887 47.951 -20.295 1.00 46.28 796 ASP A N 1
ATOM 6191 C CA . ASP A 1 796 ? 16.131 47.209 -20.047 1.00 46.28 796 ASP A CA 1
ATOM 6192 C C . ASP A 1 796 ? 15.891 45.699 -19.825 1.00 46.28 796 ASP A C 1
ATOM 6194 O O . ASP A 1 796 ? 16.808 44.900 -20.013 1.00 46.28 796 ASP A O 1
ATOM 6198 N N . ARG A 1 797 ? 14.664 45.280 -19.465 1.00 46.88 797 ARG A N 1
ATOM 6199 C CA . ARG A 1 797 ? 14.322 43.868 -19.196 1.00 46.88 797 ARG A CA 1
ATOM 6200 C C . ARG A 1 797 ? 13.731 43.112 -20.394 1.00 46.88 797 ARG A C 1
ATOM 6202 O O . ARG A 1 797 ? 13.812 41.887 -20.419 1.00 46.88 797 ARG A O 1
ATOM 6209 N N . HIS A 1 798 ? 13.151 43.814 -21.374 1.00 44.38 798 HIS A N 1
ATOM 6210 C CA . HIS A 1 798 ? 12.460 43.193 -22.521 1.00 44.38 798 HIS A CA 1
ATOM 6211 C C . HIS A 1 798 ? 12.866 43.736 -23.905 1.00 44.38 798 HIS A C 1
ATOM 6213 O O . HIS A 1 798 ? 12.456 43.176 -24.921 1.00 44.38 798 HIS A O 1
ATOM 6219 N N . GLY A 1 799 ? 13.695 44.782 -23.967 1.00 49.69 799 GLY A N 1
ATOM 6220 C CA . GLY A 1 799 ? 14.187 45.374 -25.212 1.00 49.69 799 GLY A CA 1
ATOM 6221 C C . GLY A 1 799 ? 13.173 46.279 -25.940 1.00 49.69 799 GLY A C 1
ATOM 6222 O O . GLY A 1 799 ? 11.967 46.247 -25.675 1.00 49.69 799 GLY A O 1
ATOM 6223 N N . PRO A 1 800 ? 13.643 47.126 -26.876 1.00 39.12 800 PRO A N 1
ATOM 6224 C CA . PRO A 1 800 ? 12.780 48.039 -27.619 1.00 39.12 800 PRO A CA 1
ATOM 6225 C C . PRO A 1 800 ? 11.952 47.286 -28.673 1.00 39.12 800 PRO A C 1
ATOM 6227 O O . PRO A 1 800 ? 12.444 46.962 -29.751 1.00 39.12 800 PRO A O 1
ATOM 6230 N N . GLY A 1 801 ? 10.673 47.044 -28.376 1.00 44.34 801 GLY A N 1
ATOM 6231 C CA . GLY A 1 801 ? 9.719 46.466 -29.334 1.00 44.34 801 GLY A CA 1
ATOM 6232 C C . GLY A 1 801 ? 8.480 45.812 -28.718 1.00 44.34 801 GLY A C 1
ATOM 6233 O O . GLY A 1 801 ? 7.470 45.671 -29.402 1.00 44.34 801 GLY A O 1
ATOM 6234 N N . VAL A 1 802 ? 8.520 45.445 -27.433 1.00 34.72 802 VAL A N 1
ATOM 6235 C CA . VAL A 1 802 ? 7.416 44.732 -26.772 1.00 34.72 802 VAL A CA 1
ATOM 6236 C C . VAL A 1 802 ? 6.307 45.695 -26.329 1.00 34.72 802 VAL A C 1
ATOM 6238 O O . VAL A 1 802 ? 6.538 46.612 -25.541 1.00 34.72 802 VAL A O 1
ATOM 6241 N N . LYS A 1 803 ? 5.078 45.442 -26.793 1.00 42.56 803 LYS A N 1
ATOM 6242 C CA . LYS A 1 803 ? 3.831 45.952 -26.203 1.00 42.56 803 LYS A CA 1
ATOM 6243 C C . LYS A 1 803 ? 3.021 44.777 -25.663 1.00 42.56 803 LYS A C 1
ATOM 6245 O O . LYS A 1 803 ? 2.982 43.725 -26.292 1.00 42.56 803 LYS A O 1
ATOM 6250 N N . LEU A 1 804 ? 2.353 44.981 -24.531 1.00 34.81 804 LEU A N 1
ATOM 6251 C CA . LEU A 1 804 ? 1.339 44.059 -24.024 1.00 34.81 804 LEU A CA 1
ATOM 6252 C C . LEU A 1 804 ? -0.009 44.401 -24.677 1.00 34.81 804 LEU A C 1
ATOM 6254 O O . LEU A 1 804 ? -0.462 45.539 -24.574 1.00 34.81 804 LEU A O 1
ATOM 6258 N N . GLU A 1 805 ? -0.633 43.419 -25.324 1.00 32.00 805 GLU A N 1
ATOM 6259 C CA . GLU A 1 805 ? -1.994 43.482 -25.878 1.00 32.00 805 GLU A CA 1
ATOM 6260 C C . GLU A 1 805 ? -2.864 42.411 -25.179 1.00 32.00 805 GLU A C 1
ATOM 6262 O O . GLU A 1 805 ? -2.338 41.353 -24.816 1.00 32.00 805 GLU A O 1
ATOM 6267 N N . PRO A 1 806 ? -4.169 42.652 -24.949 1.00 34.00 806 PRO A N 1
ATOM 6268 C CA . PRO A 1 806 ? -5.020 41.746 -24.179 1.00 34.00 806 PRO A CA 1
ATOM 6269 C C . PRO A 1 806 ? -5.788 40.726 -25.045 1.00 34.00 806 PRO A C 1
ATOM 6271 O O . PRO A 1 806 ? -6.426 41.090 -26.025 1.00 34.00 806 PRO A O 1
ATOM 6274 N N . SER A 1 807 ? -5.812 39.467 -24.584 1.00 37.34 807 SER A N 1
ATOM 6275 C CA . SER A 1 807 ? -6.831 38.417 -24.830 1.00 37.34 807 SER A CA 1
ATOM 6276 C C . SER A 1 807 ? -7.300 38.114 -26.272 1.00 37.34 807 SER A C 1
ATOM 6278 O O . SER A 1 807 ? -8.051 38.883 -26.866 1.00 37.34 807 SER A O 1
ATOM 6280 N N . GLY A 1 808 ? -7.037 36.894 -26.768 1.00 26.25 808 GLY A N 1
ATOM 6281 C CA . GLY A 1 808 ? -7.668 36.377 -27.994 1.00 26.25 808 GLY A CA 1
ATOM 6282 C C . GLY A 1 808 ? -7.353 34.906 -28.317 1.00 26.25 808 GLY A C 1
ATOM 6283 O O . GLY A 1 808 ? -6.238 34.441 -28.106 1.00 26.25 808 GLY A O 1
ATOM 6284 N N . THR A 1 809 ? -8.354 34.171 -28.807 1.00 28.58 809 THR A N 1
ATOM 6285 C CA . THR A 1 809 ? -8.352 32.715 -29.083 1.00 28.58 809 THR A CA 1
ATOM 6286 C C . THR A 1 809 ? -7.890 32.373 -30.516 1.00 28.58 809 THR A C 1
ATOM 6288 O O . THR A 1 809 ? -8.147 33.181 -31.402 1.00 28.58 809 THR A O 1
ATOM 6291 N N . ILE A 1 810 ? -7.338 31.161 -30.762 1.00 24.88 810 ILE A N 1
ATOM 6292 C CA . ILE A 1 810 ? -7.616 30.210 -31.895 1.00 24.88 810 ILE A CA 1
ATOM 6293 C C . ILE A 1 810 ? -6.423 29.273 -32.256 1.00 24.88 810 ILE A C 1
ATOM 6295 O O . ILE A 1 810 ? -5.259 29.577 -32.035 1.00 24.88 810 ILE A O 1
ATOM 6299 N N . TYR A 1 811 ? -6.791 28.090 -32.771 1.00 25.25 811 TYR A N 1
ATOM 6300 C CA . TYR A 1 811 ? -6.036 26.880 -33.158 1.00 25.25 811 TYR A CA 1
ATOM 6301 C C . TYR A 1 811 ? -5.161 26.945 -34.445 1.00 25.25 811 TYR A C 1
ATOM 6303 O O . TYR A 1 811 ? -5.306 27.858 -35.251 1.00 25.25 811 TYR A O 1
ATOM 6311 N N . GLN A 1 812 ? -4.446 25.821 -34.699 1.00 23.05 812 GLN A N 1
ATOM 6312 C CA . GLN A 1 812 ? -3.731 25.340 -35.922 1.00 23.05 812 GLN A CA 1
ATOM 6313 C C . GLN A 1 812 ? -2.203 25.610 -35.963 1.00 23.05 812 GLN A C 1
ATOM 6315 O O . GLN A 1 812 ? -1.773 26.710 -35.656 1.00 23.05 812 GLN A O 1
ATOM 6320 N N . GLY A 1 813 ? -1.306 24.691 -36.372 1.00 22.30 813 GLY A N 1
ATOM 6321 C CA . GLY A 1 813 ? -1.420 23.246 -36.660 1.00 22.30 813 GLY A CA 1
ATOM 6322 C C . GLY A 1 813 ? -0.404 22.733 -37.715 1.00 22.30 813 GLY A C 1
ATOM 6323 O O . GLY A 1 813 ? -0.300 23.349 -38.767 1.00 22.30 813 GLY A O 1
ATOM 6324 N N . ARG A 1 814 ? 0.222 21.549 -37.490 1.00 24.56 814 ARG A N 1
ATOM 6325 C CA . ARG A 1 814 ? 1.019 20.717 -38.458 1.00 24.56 814 ARG A CA 1
ATOM 6326 C C . ARG A 1 814 ? 2.386 21.303 -38.945 1.00 24.56 814 ARG A C 1
ATOM 6328 O O . ARG A 1 814 ? 2.528 22.509 -39.006 1.00 24.56 814 ARG A O 1
ATOM 6335 N N . SER A 1 815 ? 3.427 20.555 -39.384 1.00 24.80 815 SER A N 1
ATOM 6336 C CA . SER A 1 815 ? 3.809 19.108 -39.334 1.00 24.80 815 SER A CA 1
ATOM 6337 C C . SER A 1 815 ? 5.153 18.818 -40.085 1.00 24.80 815 SER A C 1
ATOM 6339 O O . SER A 1 815 ? 5.541 19.650 -40.896 1.00 24.80 815 SER A O 1
ATOM 6341 N N . HIS A 1 816 ? 5.716 17.592 -39.953 1.00 24.91 816 HIS A N 1
ATOM 6342 C CA . HIS A 1 816 ? 6.732 16.899 -40.817 1.00 24.91 816 HIS A CA 1
ATOM 6343 C C . HIS A 1 816 ? 8.242 17.250 -40.708 1.00 24.91 816 HIS A C 1
ATOM 6345 O O . HIS A 1 816 ? 8.574 18.408 -40.503 1.00 24.91 816 HIS A O 1
ATOM 6351 N N . TRP A 1 817 ? 9.216 16.344 -40.982 1.00 23.56 817 TRP A N 1
ATOM 6352 C CA . TRP A 1 817 ? 9.404 14.868 -40.771 1.00 23.56 817 TRP A CA 1
ATOM 6353 C C . TRP A 1 817 ? 10.806 14.416 -41.312 1.00 23.56 817 TRP A C 1
ATOM 6355 O O . TRP A 1 817 ? 11.295 15.029 -42.255 1.00 23.56 817 TRP A O 1
ATOM 6365 N N . ALA A 1 818 ? 11.351 13.279 -40.818 1.00 23.00 818 ALA A N 1
ATOM 6366 C CA . ALA A 1 818 ? 12.507 12.468 -41.327 1.00 23.00 818 ALA A CA 1
ATOM 6367 C C . ALA A 1 818 ? 13.943 13.076 -41.232 1.00 23.00 818 ALA A C 1
ATOM 6369 O O . ALA A 1 818 ? 14.108 14.267 -41.441 1.00 23.00 818 ALA A O 1
ATOM 6370 N N . GLY A 1 819 ? 15.056 12.356 -40.956 1.00 22.94 819 GLY A N 1
ATOM 6371 C CA . GLY A 1 819 ? 15.388 10.926 -40.693 1.00 22.94 819 GLY A CA 1
ATOM 6372 C C . GLY A 1 819 ? 16.924 10.772 -40.393 1.00 22.94 819 GLY A C 1
ATOM 6373 O O . GLY A 1 819 ? 17.526 11.772 -40.031 1.00 22.94 819 GLY A O 1
ATOM 6374 N N . PHE A 1 820 ? 17.681 9.655 -40.525 1.00 22.92 820 PHE A N 1
ATOM 6375 C CA . PHE A 1 820 ? 17.411 8.250 -40.915 1.00 22.92 820 PHE A CA 1
ATOM 6376 C C . PHE A 1 820 ? 18.658 7.292 -40.725 1.00 22.92 820 PHE A C 1
ATOM 6378 O O . PHE A 1 820 ? 19.563 7.353 -41.552 1.00 22.92 820 PHE A O 1
ATOM 6385 N N . ARG A 1 821 ? 18.658 6.324 -39.764 1.00 23.45 821 ARG A N 1
ATOM 6386 C CA . ARG A 1 821 ? 19.549 5.095 -39.655 1.00 23.45 821 ARG A CA 1
ATOM 6387 C C . ARG A 1 821 ? 21.074 5.275 -39.362 1.00 23.45 821 ARG A C 1
ATOM 6389 O O . ARG A 1 821 ? 21.616 6.316 -39.686 1.00 23.45 821 ARG A O 1
ATOM 6396 N N . THR A 1 822 ? 21.898 4.337 -38.830 1.00 23.00 822 THR A N 1
ATOM 6397 C CA . THR A 1 822 ? 21.848 2.977 -38.175 1.00 23.00 822 THR A CA 1
ATOM 6398 C C . THR A 1 822 ? 23.273 2.608 -37.678 1.00 23.00 822 THR A C 1
ATOM 6400 O O . THR A 1 822 ? 24.195 3.038 -38.354 1.00 23.00 822 THR A O 1
ATOM 6403 N N . TRP A 1 823 ? 23.479 1.726 -36.673 1.00 21.02 823 TRP A N 1
ATOM 6404 C CA . TRP A 1 823 ? 24.559 0.684 -36.626 1.00 21.02 823 TRP A CA 1
ATOM 6405 C C . TRP A 1 823 ? 24.324 -0.352 -35.484 1.00 21.02 823 TRP A C 1
ATOM 6407 O O . TRP A 1 823 ? 23.387 -0.185 -34.706 1.00 21.02 823 TRP A O 1
ATOM 6417 N N . ARG A 1 824 ? 25.085 -1.466 -35.437 1.00 21.47 824 ARG A N 1
ATOM 6418 C CA . ARG A 1 824 ? 24.793 -2.709 -34.664 1.00 21.47 824 ARG A CA 1
ATOM 6419 C C . ARG A 1 824 ? 25.880 -3.135 -33.639 1.00 21.47 824 ARG A C 1
ATOM 6421 O O . ARG A 1 824 ? 27.059 -3.053 -33.949 1.00 21.47 824 ARG A O 1
ATOM 6428 N N . THR A 1 825 ? 25.416 -3.747 -32.533 1.00 24.05 825 THR A N 1
ATOM 6429 C CA . THR A 1 825 ? 25.983 -4.875 -31.724 1.00 24.05 825 THR A CA 1
ATOM 6430 C C . THR A 1 825 ? 27.419 -4.874 -31.157 1.00 24.05 825 THR A C 1
ATOM 6432 O O . THR A 1 825 ? 28.360 -5.072 -31.920 1.00 24.05 825 THR A O 1
ATOM 6435 N N . THR A 1 826 ? 27.520 -5.016 -29.821 1.00 21.33 826 THR A N 1
ATOM 6436 C CA . THR A 1 826 ? 28.320 -6.072 -29.136 1.00 21.33 826 THR A CA 1
ATOM 6437 C C . THR A 1 826 ? 27.728 -6.413 -27.750 1.00 21.33 826 THR A C 1
ATOM 6439 O O . THR A 1 826 ? 27.034 -5.585 -27.171 1.00 21.33 826 THR A O 1
ATOM 6442 N N . GLN A 1 827 ? 27.965 -7.628 -27.230 1.00 25.78 827 GLN A N 1
ATOM 6443 C CA . GLN A 1 827 ? 27.473 -8.117 -25.922 1.00 25.78 827 GLN A CA 1
ATOM 6444 C C . GLN A 1 827 ? 28.509 -7.944 -24.795 1.00 25.78 827 GLN A C 1
ATOM 6446 O O . GLN A 1 827 ? 29.700 -8.138 -25.035 1.00 25.78 827 GLN A O 1
ATOM 6451 N N . ALA A 1 828 ? 28.047 -7.728 -23.558 1.00 21.97 828 ALA A N 1
ATOM 6452 C CA . ALA A 1 828 ? 28.780 -8.014 -22.317 1.00 21.97 828 ALA A CA 1
ATOM 6453 C C . ALA A 1 828 ? 27.788 -8.295 -21.160 1.00 21.97 828 ALA A C 1
ATOM 6455 O O . ALA A 1 828 ? 26.628 -7.894 -21.238 1.00 21.97 828 ALA A O 1
ATOM 6456 N N . ARG A 1 829 ? 28.228 -9.053 -20.143 1.00 31.03 829 ARG A N 1
ATOM 6457 C CA . ARG A 1 829 ? 27.413 -9.567 -19.018 1.00 31.03 829 ARG A CA 1
ATOM 6458 C C . ARG A 1 829 ? 27.427 -8.588 -17.842 1.00 31.03 829 ARG A C 1
ATOM 6460 O O . ARG A 1 829 ? 28.526 -8.237 -17.422 1.00 31.03 829 ARG A O 1
ATOM 6467 N N . PHE A 1 830 ? 26.272 -8.254 -17.264 1.00 23.78 830 PHE A N 1
ATOM 6468 C CA . PHE A 1 830 ? 26.182 -7.353 -16.104 1.00 23.78 830 PHE A CA 1
ATOM 6469 C C . PHE A 1 830 ? 25.013 -7.718 -15.148 1.00 23.78 830 PHE A C 1
ATOM 6471 O O . PHE A 1 830 ? 24.390 -8.763 -15.321 1.00 23.78 830 PHE A O 1
ATOM 6478 N N . SER A 1 831 ? 24.819 -6.942 -14.076 1.00 24.31 831 SER A N 1
ATOM 6479 C CA . SER A 1 831 ? 24.194 -7.325 -12.788 1.00 24.31 831 SER A CA 1
ATOM 6480 C C . SER A 1 831 ? 22.738 -6.850 -12.598 1.00 24.31 831 SER A C 1
ATOM 6482 O O . SER A 1 831 ? 22.206 -6.160 -13.464 1.00 24.31 831 SER A O 1
ATOM 6484 N N . PRO A 1 832 ? 22.066 -7.164 -11.463 1.00 26.72 832 PRO A N 1
ATOM 6485 C CA . PRO A 1 832 ? 20.757 -6.598 -11.107 1.00 26.72 832 PRO A CA 1
ATOM 6486 C C . PRO A 1 832 ? 20.628 -5.066 -11.192 1.00 26.72 832 PRO A C 1
ATOM 6488 O O . PRO A 1 832 ? 19.511 -4.560 -11.262 1.00 26.72 832 PRO A O 1
ATOM 6491 N N . PHE A 1 833 ? 21.739 -4.328 -11.226 1.00 31.44 833 PHE A N 1
ATOM 6492 C CA . PHE A 1 833 ? 21.746 -2.882 -11.448 1.00 31.44 833 PHE A CA 1
ATOM 6493 C C . PHE A 1 833 ? 21.836 -2.449 -12.918 1.00 31.44 833 PHE A C 1
ATOM 6495 O O . PHE A 1 833 ? 21.636 -1.283 -13.232 1.00 31.44 833 PHE A O 1
ATOM 6502 N N . THR A 1 834 ? 22.025 -3.353 -13.873 1.00 31.12 834 THR A N 1
ATOM 6503 C CA . THR A 1 834 ? 22.079 -2.976 -15.297 1.00 31.12 834 THR A CA 1
ATOM 6504 C C . THR A 1 834 ? 20.695 -2.684 -15.880 1.00 31.12 834 THR A C 1
ATOM 6506 O O . THR A 1 834 ? 20.580 -2.002 -16.900 1.00 31.12 834 THR A O 1
ATOM 6509 N N . LEU A 1 835 ? 19.615 -3.107 -15.204 1.00 29.91 835 LEU A N 1
ATOM 6510 C CA . LEU A 1 835 ? 18.269 -2.600 -15.503 1.00 29.91 835 LEU A CA 1
ATOM 6511 C C . LEU A 1 835 ? 18.162 -1.084 -15.286 1.00 29.91 835 LEU A C 1
ATOM 6513 O O . LEU A 1 835 ? 17.295 -0.450 -15.890 1.00 29.91 835 LEU A O 1
ATOM 6517 N N . TYR A 1 836 ? 19.062 -0.514 -14.480 1.00 33.16 836 TYR A N 1
ATOM 6518 C CA . TYR A 1 836 ? 19.132 0.911 -14.212 1.00 33.16 836 TYR A CA 1
ATOM 6519 C C . TYR A 1 836 ? 19.549 1.704 -15.462 1.00 33.16 836 TYR A C 1
ATOM 6521 O O . TYR A 1 836 ? 18.867 2.638 -15.892 1.00 33.16 836 TYR A O 1
ATOM 6529 N N . ALA A 1 837 ? 20.624 1.275 -16.126 1.00 30.02 837 ALA A N 1
ATOM 6530 C CA . ALA A 1 837 ? 21.196 1.975 -17.277 1.00 30.02 837 ALA A CA 1
ATOM 6531 C C . ALA A 1 837 ? 20.249 2.081 -18.494 1.00 30.02 837 ALA A C 1
ATOM 6533 O O . ALA A 1 837 ? 20.435 2.954 -19.343 1.00 30.02 837 ALA A O 1
ATOM 6534 N N . TYR A 1 838 ? 19.211 1.239 -18.590 1.00 33.19 838 TYR A N 1
ATOM 6535 C CA . TYR A 1 838 ? 18.231 1.305 -19.683 1.00 33.19 838 TYR A CA 1
ATOM 6536 C C . TYR A 1 838 ? 17.324 2.551 -19.616 1.00 33.19 838 TYR A C 1
ATOM 6538 O O . TYR A 1 838 ? 16.830 3.000 -20.651 1.00 33.19 838 TYR A O 1
ATOM 6546 N N . TYR A 1 839 ? 17.133 3.150 -18.433 1.00 31.41 839 TYR A N 1
ATOM 6547 C CA . TYR A 1 839 ? 16.304 4.352 -18.263 1.00 31.41 839 TYR A CA 1
ATOM 6548 C C . TYR A 1 839 ? 16.997 5.665 -18.673 1.00 31.41 839 TYR A C 1
ATOM 6550 O O . TYR A 1 839 ? 16.319 6.664 -18.898 1.00 31.41 839 TYR A O 1
ATOM 6558 N N . ILE A 1 840 ? 18.321 5.664 -18.865 1.00 33.19 840 ILE A N 1
ATOM 6559 C CA . ILE A 1 840 ? 19.130 6.873 -19.133 1.00 33.19 840 ILE A CA 1
ATOM 6560 C C . ILE A 1 840 ? 19.041 7.336 -20.612 1.00 33.19 840 ILE A C 1
ATOM 6562 O O . ILE A 1 840 ? 19.529 8.397 -20.990 1.00 33.19 840 ILE A O 1
ATOM 6566 N N . ALA A 1 841 ? 18.368 6.582 -21.488 1.00 27.11 841 ALA A N 1
ATOM 6567 C CA . ALA A 1 841 ? 18.357 6.826 -22.937 1.00 27.11 841 ALA A CA 1
ATOM 6568 C C . ALA A 1 841 ? 17.460 7.991 -23.435 1.00 27.11 841 ALA A C 1
ATOM 6570 O O . ALA A 1 841 ? 17.306 8.152 -24.650 1.00 27.11 841 ALA A O 1
ATOM 6571 N N . LYS A 1 842 ? 16.867 8.799 -22.543 1.00 30.94 842 LYS A N 1
ATOM 6572 C CA . LYS A 1 842 ? 16.125 10.030 -22.887 1.00 30.94 842 LYS A CA 1
ATOM 6573 C C .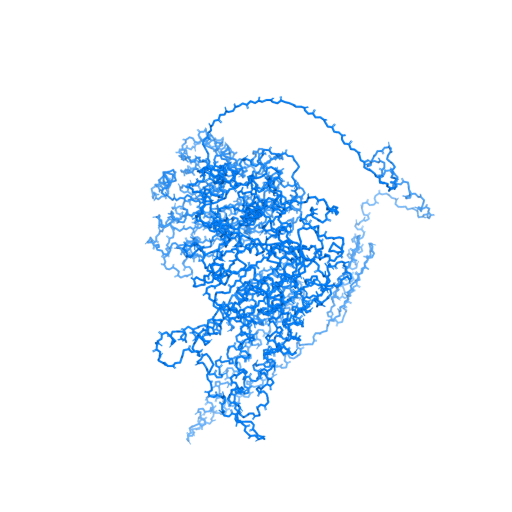 LYS A 1 842 ? 16.378 11.168 -21.889 1.00 30.94 842 LYS A C 1
ATOM 6575 O O . LYS A 1 842 ? 15.485 11.609 -21.174 1.00 30.94 842 LYS A O 1
ATOM 6580 N N . ALA A 1 843 ? 17.609 11.660 -21.918 1.00 29.42 843 ALA A N 1
ATOM 6581 C CA . ALA A 1 843 ? 17.998 12.950 -21.365 1.00 29.42 843 ALA A CA 1
ATOM 6582 C C . ALA A 1 843 ? 17.475 14.105 -22.247 1.00 29.42 843 ALA A C 1
ATOM 6584 O O . ALA A 1 843 ? 18.211 14.595 -23.098 1.00 29.42 843 ALA A O 1
ATOM 6585 N N . ASP A 1 844 ? 16.194 14.463 -22.109 1.00 33.06 844 ASP A N 1
ATOM 6586 C CA . ASP A 1 844 ? 15.646 15.807 -22.384 1.00 33.06 844 ASP A CA 1
ATOM 6587 C C . ASP A 1 844 ? 14.169 15.869 -21.926 1.00 33.06 844 ASP A C 1
ATOM 6589 O O . ASP A 1 844 ? 13.346 15.060 -22.355 1.00 33.06 844 ASP A O 1
ATOM 6593 N N . GLU A 1 845 ? 13.856 16.848 -21.065 1.00 41.47 845 GLU A N 1
ATOM 6594 C CA . GLU A 1 845 ? 12.517 17.221 -20.553 1.00 41.47 845 GLU A CA 1
ATOM 6595 C C . GLU A 1 845 ? 11.717 16.136 -19.782 1.00 41.47 845 GLU A C 1
ATOM 6597 O O . GLU A 1 845 ? 10.685 15.651 -20.243 1.00 41.47 845 GLU A O 1
ATOM 6602 N N . GLN A 1 846 ? 12.138 15.830 -18.543 1.00 47.06 846 GLN A N 1
ATOM 6603 C CA . GLN A 1 846 ? 11.312 15.137 -17.531 1.00 47.06 846 GLN A CA 1
ATOM 6604 C C . GLN A 1 846 ? 10.645 16.114 -16.545 1.00 47.06 846 GLN A C 1
ATOM 6606 O O . GLN A 1 846 ? 11.230 17.123 -16.133 1.00 47.06 846 GLN A O 1
ATOM 6611 N N . SER A 1 847 ? 9.425 15.781 -16.125 1.00 55.03 847 SER A N 1
ATOM 6612 C CA . SER A 1 847 ? 8.624 16.535 -15.150 1.00 55.03 847 SER A CA 1
ATOM 6613 C C . SER A 1 847 ? 9.092 16.333 -13.697 1.00 55.03 847 SER A C 1
ATOM 6615 O O . SER A 1 847 ? 9.886 15.439 -13.409 1.00 55.03 847 SER A O 1
ATOM 6617 N N . SER A 1 848 ? 8.618 17.164 -12.752 1.00 48.62 848 SER A N 1
ATOM 6618 C CA . SER A 1 848 ? 8.941 16.951 -11.325 1.00 48.62 848 SER A CA 1
ATOM 6619 C C . SER A 1 848 ? 8.343 15.658 -10.787 1.00 48.62 848 SER A C 1
ATOM 6621 O O . SER A 1 848 ? 9.043 14.890 -10.138 1.00 48.62 848 SER A O 1
ATOM 6623 N N . GLU A 1 849 ? 7.093 15.376 -11.151 1.00 50.62 849 GLU A N 1
ATOM 6624 C CA . GLU A 1 849 ? 6.338 14.215 -10.672 1.00 50.62 849 GLU A CA 1
ATOM 6625 C C . GLU A 1 849 ? 7.020 12.882 -11.035 1.00 50.62 849 GLU A C 1
ATOM 6627 O O . GLU A 1 849 ? 6.996 11.943 -10.244 1.00 50.62 849 GLU A O 1
ATOM 6632 N N . GLU A 1 850 ? 7.700 12.801 -12.185 1.00 52.94 850 GLU A N 1
ATOM 6633 C CA . GLU A 1 850 ? 8.471 11.614 -12.584 1.00 52.94 850 GLU A CA 1
ATOM 6634 C C . GLU A 1 850 ? 9.733 11.407 -11.731 1.00 52.94 850 GLU A C 1
ATOM 6636 O O . GLU A 1 850 ? 10.060 10.265 -11.396 1.00 52.94 850 GLU A O 1
ATOM 6641 N N . ARG A 1 851 ? 10.420 12.491 -11.339 1.00 61.00 851 ARG A N 1
ATOM 6642 C CA . ARG A 1 851 ? 11.565 12.418 -10.413 1.00 61.00 851 ARG A CA 1
ATOM 6643 C C . ARG A 1 851 ? 11.111 12.034 -9.015 1.00 61.00 851 ARG A C 1
ATOM 6645 O O . ARG A 1 851 ? 11.706 11.151 -8.405 1.00 61.00 851 ARG A O 1
ATOM 6652 N N . ASP A 1 852 ? 10.034 12.655 -8.544 1.00 60.06 852 ASP A N 1
ATOM 6653 C CA . ASP A 1 852 ? 9.471 12.415 -7.218 1.00 60.06 852 ASP A CA 1
ATOM 6654 C C . ASP A 1 852 ? 8.950 10.968 -7.106 1.00 60.06 852 ASP A C 1
ATOM 6656 O O . ASP A 1 852 ? 9.165 10.305 -6.092 1.00 60.06 852 ASP A O 1
ATOM 6660 N N . ALA A 1 853 ? 8.369 10.410 -8.175 1.00 55.16 853 ALA A N 1
ATOM 6661 C CA . ALA A 1 853 ? 7.994 8.996 -8.244 1.00 55.16 853 ALA A CA 1
ATOM 6662 C C . ALA A 1 853 ? 9.204 8.042 -8.187 1.00 55.16 853 ALA A C 1
ATOM 6664 O O . ALA A 1 853 ? 9.148 7.028 -7.490 1.00 55.16 853 ALA A O 1
ATOM 6665 N N . GLN A 1 854 ? 10.305 8.352 -8.883 1.00 53.91 854 GLN A N 1
ATOM 6666 C CA . GLN A 1 854 ? 11.522 7.525 -8.860 1.00 53.91 854 GLN A CA 1
ATOM 6667 C C . GLN A 1 854 ? 12.272 7.627 -7.524 1.00 53.91 854 GLN A C 1
ATOM 6669 O O . GLN A 1 854 ? 12.734 6.608 -7.007 1.00 53.91 854 GLN A O 1
ATOM 6674 N N . PHE A 1 855 ? 12.304 8.812 -6.910 1.00 61.53 855 PHE A N 1
ATOM 6675 C CA . PHE A 1 855 ? 12.778 8.998 -5.539 1.00 61.53 855 PHE A CA 1
ATOM 6676 C C . PHE A 1 855 ? 11.940 8.185 -4.547 1.00 61.53 855 PHE A C 1
ATOM 6678 O O . PHE A 1 855 ? 12.493 7.384 -3.799 1.00 61.53 855 PHE A O 1
ATOM 6685 N N . ASN A 1 856 ? 10.610 8.296 -4.588 1.00 62.69 856 ASN A N 1
ATOM 6686 C CA . ASN A 1 856 ? 9.728 7.547 -3.690 1.00 62.69 856 ASN A CA 1
ATOM 6687 C C . ASN A 1 856 ? 9.838 6.024 -3.886 1.00 62.69 856 ASN A C 1
ATOM 6689 O O . ASN A 1 856 ? 9.825 5.286 -2.904 1.00 62.69 856 ASN A O 1
ATOM 6693 N N . ALA A 1 857 ? 10.023 5.537 -5.118 1.00 56.59 857 ALA A N 1
ATOM 6694 C CA . ALA A 1 857 ? 10.310 4.124 -5.371 1.00 56.59 857 ALA A CA 1
ATOM 6695 C C . ALA A 1 857 ? 11.620 3.668 -4.697 1.00 56.59 857 ALA A C 1
ATOM 6697 O O . ALA A 1 857 ? 11.650 2.612 -4.064 1.00 56.59 857 ALA A O 1
ATOM 6698 N N . PHE A 1 858 ? 12.681 4.476 -4.770 1.00 59.03 858 PHE A N 1
ATOM 6699 C CA . PHE A 1 858 ? 13.945 4.204 -4.083 1.00 59.03 858 PHE A CA 1
ATOM 6700 C C . PHE A 1 858 ? 13.805 4.252 -2.548 1.00 59.03 858 PHE A C 1
ATOM 6702 O O . PHE A 1 858 ? 14.278 3.344 -1.863 1.00 59.03 858 PHE A O 1
ATOM 6709 N N . ILE A 1 859 ? 13.086 5.236 -1.998 1.00 68.88 859 ILE A N 1
ATOM 6710 C CA . ILE A 1 859 ? 12.795 5.330 -0.556 1.00 68.88 859 ILE A CA 1
ATOM 6711 C C . ILE A 1 859 ? 11.988 4.126 -0.059 1.00 68.88 859 ILE A C 1
ATOM 6713 O O . ILE A 1 859 ? 12.336 3.548 0.968 1.00 68.88 859 ILE A O 1
ATOM 6717 N N . ASN A 1 860 ? 10.974 3.684 -0.806 1.00 58.94 860 ASN A N 1
ATOM 6718 C CA . ASN A 1 860 ? 10.178 2.508 -0.449 1.00 58.94 860 ASN A CA 1
ATOM 6719 C C . ASN A 1 860 ? 11.027 1.225 -0.410 1.00 58.94 860 ASN A C 1
ATOM 6721 O O . ASN A 1 860 ? 10.808 0.375 0.452 1.00 58.94 860 ASN A O 1
ATOM 6725 N N . VAL A 1 861 ? 12.038 1.092 -1.280 1.00 59.34 861 VAL A N 1
ATOM 6726 C CA . VAL A 1 861 ? 13.015 -0.008 -1.193 1.00 59.34 861 VAL A CA 1
ATOM 6727 C C . VAL A 1 861 ? 13.833 0.090 0.098 1.00 59.34 861 VAL A C 1
ATOM 6729 O O . VAL A 1 861 ? 13.950 -0.915 0.799 1.00 59.34 861 VAL A O 1
ATOM 6732 N N . LEU A 1 862 ? 14.333 1.278 0.462 1.00 58.69 862 LEU A N 1
ATOM 6733 C CA . LEU A 1 862 ? 15.061 1.476 1.725 1.00 58.69 862 LEU A CA 1
ATOM 6734 C C . LEU A 1 862 ? 14.183 1.168 2.955 1.00 58.69 862 LEU A C 1
ATOM 6736 O O . LEU A 1 862 ? 14.645 0.520 3.888 1.00 58.69 862 LEU A O 1
ATOM 6740 N N . HIS A 1 863 ? 12.911 1.575 2.956 1.00 60.28 863 HIS A N 1
ATOM 6741 C CA . HIS A 1 863 ? 11.976 1.335 4.069 1.00 60.28 863 HIS A CA 1
ATOM 6742 C C . HIS A 1 863 ? 11.415 -0.093 4.122 1.00 60.28 863 HIS A C 1
ATOM 6744 O O . HIS A 1 863 ? 10.968 -0.530 5.178 1.00 60.28 863 HIS A O 1
ATOM 6750 N N . SER A 1 864 ? 11.483 -0.858 3.027 1.00 52.88 864 SER A N 1
ATOM 6751 C CA . SER A 1 864 ? 11.113 -2.285 3.023 1.00 52.88 864 SER A CA 1
ATOM 6752 C C . SER A 1 864 ? 12.079 -3.179 3.820 1.00 52.88 864 SER A C 1
ATOM 6754 O O . SER A 1 864 ? 11.774 -4.343 4.098 1.00 52.88 864 SER A O 1
ATOM 6756 N N . ILE A 1 865 ? 13.250 -2.647 4.187 1.00 57.59 865 ILE A N 1
ATOM 6757 C CA . ILE A 1 865 ? 14.303 -3.362 4.907 1.00 57.59 865 ILE A CA 1
ATOM 6758 C C . ILE A 1 865 ? 14.033 -3.273 6.411 1.00 57.59 865 ILE A C 1
ATOM 6760 O O . ILE A 1 865 ? 13.999 -2.199 7.007 1.00 57.59 865 ILE A O 1
ATOM 6764 N N . LYS A 1 866 ? 13.828 -4.439 7.022 1.00 50.59 866 LYS A N 1
ATOM 6765 C CA . LYS A 1 866 ? 13.412 -4.589 8.418 1.00 50.59 866 LYS A CA 1
ATOM 6766 C C . LYS A 1 866 ? 14.517 -4.239 9.423 1.00 50.59 866 LYS A C 1
ATOM 6768 O O . LYS A 1 866 ? 15.706 -4.375 9.146 1.00 50.59 866 LYS A O 1
ATOM 6773 N N . SER A 1 867 ? 14.100 -3.877 10.636 1.00 58.50 867 SER A N 1
ATOM 6774 C CA . SER A 1 867 ? 14.978 -3.637 11.791 1.00 58.50 867 SER A CA 1
ATOM 6775 C C . SER A 1 867 ? 15.489 -4.911 12.484 1.00 58.50 867 SER A C 1
ATOM 6777 O O . SER A 1 867 ? 16.360 -4.817 13.347 1.00 58.50 867 SER A O 1
ATOM 6779 N N . ASP A 1 868 ? 14.988 -6.093 12.104 1.00 76.69 868 ASP A N 1
ATOM 6780 C CA . ASP A 1 868 ? 15.341 -7.396 12.696 1.00 76.69 868 ASP A CA 1
ATOM 6781 C C . ASP A 1 868 ? 16.771 -7.864 12.360 1.00 76.69 868 ASP A C 1
ATOM 6783 O O . ASP A 1 868 ? 17.302 -8.759 13.019 1.00 76.69 868 ASP A O 1
ATOM 6787 N N . ILE A 1 869 ? 17.461 -7.213 11.412 1.00 81.75 869 ILE A N 1
ATOM 6788 C CA . ILE A 1 869 ? 18.854 -7.541 11.058 1.00 81.75 869 ILE A CA 1
ATOM 6789 C C . ILE A 1 869 ? 19.824 -7.457 12.249 1.00 81.75 869 ILE A C 1
ATOM 6791 O O . ILE A 1 869 ? 20.848 -8.137 12.248 1.00 81.75 869 ILE A O 1
ATOM 6795 N N . PHE A 1 870 ? 19.506 -6.658 13.274 1.00 90.94 870 PHE A N 1
ATOM 6796 C CA . PHE A 1 870 ? 20.341 -6.488 14.464 1.00 90.94 870 PHE A CA 1
ATOM 6797 C C . PHE A 1 870 ? 19.992 -7.433 15.628 1.00 90.94 870 PHE A C 1
ATOM 6799 O O . PHE A 1 870 ? 20.660 -7.381 16.663 1.00 90.94 870 PHE A O 1
ATOM 6806 N N . ASP A 1 871 ? 18.997 -8.315 15.484 1.00 89.31 871 ASP A N 1
ATOM 6807 C CA . ASP A 1 871 ? 18.574 -9.256 16.534 1.00 89.31 871 ASP A CA 1
ATOM 6808 C C . ASP A 1 871 ? 19.700 -10.121 17.145 1.00 89.31 871 ASP A C 1
ATOM 6810 O O . ASP A 1 871 ? 19.622 -10.406 18.345 1.00 89.31 871 ASP A O 1
ATOM 6814 N N . PRO A 1 872 ? 20.776 -10.518 16.430 1.00 90.38 872 PRO A N 1
ATOM 6815 C CA . PRO A 1 872 ? 21.903 -11.235 17.041 1.00 90.38 872 PRO A CA 1
ATOM 6816 C C . PRO A 1 872 ? 22.744 -10.395 18.021 1.00 90.38 872 PRO A C 1
ATOM 6818 O O . PRO A 1 872 ? 23.572 -10.936 18.759 1.00 90.38 872 PRO A O 1
ATOM 6821 N N . PHE A 1 873 ? 22.538 -9.076 18.072 1.00 92.75 873 PHE A N 1
ATOM 6822 C CA . PHE A 1 873 ? 23.349 -8.130 18.835 1.00 92.75 873 PHE A CA 1
ATOM 6823 C C . PHE A 1 873 ? 22.594 -7.544 20.039 1.00 92.75 873 PHE A C 1
ATOM 6825 O O . PHE A 1 873 ? 21.365 -7.565 20.148 1.00 92.75 873 PHE A O 1
ATOM 6832 N N . THR A 1 874 ? 23.369 -7.030 20.989 1.00 91.56 874 THR A N 1
ATOM 6833 C CA . THR A 1 874 ? 22.931 -6.094 22.027 1.00 91.56 874 THR A CA 1
ATOM 6834 C C . THR A 1 874 ? 23.469 -4.725 21.638 1.00 91.56 874 THR A C 1
ATOM 6836 O O . THR A 1 874 ? 24.684 -4.565 21.516 1.00 91.56 874 THR A O 1
ATOM 6839 N N . ILE A 1 875 ? 22.582 -3.757 21.416 1.00 93.25 875 ILE A N 1
ATOM 6840 C CA . ILE A 1 875 ? 22.950 -2.402 20.996 1.00 93.25 875 ILE A CA 1
ATOM 6841 C C . ILE A 1 875 ? 22.971 -1.482 22.215 1.00 93.25 875 ILE A C 1
ATOM 6843 O O . ILE A 1 875 ? 22.049 -1.502 23.030 1.00 93.25 875 ILE A O 1
ATOM 6847 N N . THR A 1 876 ? 24.015 -0.665 22.339 1.00 92.31 876 THR A N 1
ATOM 6848 C CA . THR A 1 876 ? 24.155 0.331 23.409 1.00 92.31 876 THR A CA 1
ATOM 6849 C C . THR A 1 876 ? 24.685 1.640 22.832 1.00 92.31 876 THR A C 1
ATOM 6851 O O . THR A 1 876 ? 25.731 1.635 22.176 1.00 92.31 876 THR A O 1
ATOM 6854 N N . ARG A 1 877 ? 23.991 2.753 23.089 1.00 94.19 877 ARG A N 1
ATOM 6855 C CA . ARG A 1 877 ? 24.364 4.081 22.590 1.00 94.19 877 ARG A CA 1
ATOM 6856 C C . ARG A 1 877 ? 25.192 4.858 23.613 1.00 94.19 877 ARG A C 1
ATOM 6858 O O . ARG A 1 877 ? 24.855 4.938 24.793 1.00 94.19 877 ARG A O 1
ATOM 6865 N N . THR A 1 878 ? 26.264 5.477 23.137 1.00 94.88 878 THR A N 1
ATOM 6866 C CA . THR A 1 878 ? 27.135 6.386 23.893 1.00 94.88 878 THR A CA 1
ATOM 6867 C C . THR A 1 878 ? 27.461 7.614 23.048 1.00 94.88 878 THR A C 1
ATOM 6869 O O . THR A 1 878 ? 27.066 7.696 21.890 1.00 94.88 878 THR A O 1
ATOM 6872 N N . TYR A 1 879 ? 28.198 8.571 23.610 1.00 95.25 879 TYR A N 1
ATOM 6873 C CA . TYR A 1 879 ? 28.595 9.789 22.910 1.00 95.25 879 TYR A CA 1
ATOM 6874 C C . TYR A 1 879 ? 30.106 10.026 23.007 1.00 95.25 879 TYR A C 1
ATOM 6876 O O . TYR A 1 879 ? 30.738 9.684 24.014 1.00 95.25 879 TYR A O 1
ATOM 6884 N N . TYR A 1 880 ? 30.675 10.644 21.972 1.00 94.50 880 TYR A N 1
ATOM 6885 C CA . TYR A 1 880 ? 31.972 11.322 22.039 1.00 94.50 880 TYR A CA 1
ATOM 6886 C C . TYR A 1 880 ? 31.771 12.829 21.857 1.00 94.50 880 TYR A C 1
ATOM 6888 O O . TYR A 1 880 ? 30.782 13.267 21.275 1.00 94.50 880 TYR A O 1
ATOM 6896 N N . GLU A 1 881 ? 32.695 13.634 22.374 1.00 91.88 881 GLU A N 1
ATOM 6897 C CA . GLU A 1 881 ? 32.621 15.088 22.243 1.00 91.88 881 GLU A CA 1
ATOM 6898 C C . GLU A 1 881 ? 33.477 15.570 21.067 1.00 91.88 881 GLU A C 1
ATOM 6900 O O . GLU A 1 881 ? 34.632 15.161 20.911 1.00 91.88 881 GLU A O 1
ATOM 6905 N N . SER A 1 882 ? 32.926 16.471 20.254 1.00 90.38 882 SER A N 1
ATOM 6906 C CA . SER A 1 882 ? 33.673 17.206 19.238 1.00 90.38 882 SER A CA 1
ATOM 6907 C C . SER A 1 882 ? 33.128 18.623 19.096 1.00 90.38 882 SER A C 1
ATOM 6909 O O . SER A 1 882 ? 31.926 18.821 18.948 1.00 90.38 882 SER A O 1
ATOM 6911 N N . ALA A 1 883 ? 34.010 19.625 19.160 1.00 87.31 883 ALA A N 1
ATOM 6912 C CA . ALA A 1 883 ? 33.652 21.047 19.075 1.00 87.31 883 ALA A CA 1
ATOM 6913 C C . ALA A 1 883 ? 32.504 21.493 20.022 1.00 87.31 883 ALA A C 1
ATOM 6915 O O . ALA A 1 883 ? 31.744 22.400 19.687 1.00 87.31 883 ALA A O 1
ATOM 6916 N N . GLY A 1 884 ? 32.377 20.867 21.201 1.00 83.94 884 GLY A N 1
ATOM 6917 C CA . GLY A 1 884 ? 31.308 21.137 22.175 1.00 83.94 884 GLY A CA 1
ATOM 6918 C C . GLY A 1 884 ? 29.951 20.494 21.853 1.00 83.94 884 GLY A C 1
ATOM 6919 O O . GLY A 1 884 ? 28.968 20.792 22.526 1.00 83.94 884 GLY A O 1
ATOM 6920 N N . VAL A 1 885 ? 29.885 19.624 20.841 1.00 88.12 885 VAL A N 1
ATOM 6921 C CA . VAL A 1 885 ? 28.713 18.810 20.488 1.00 88.12 885 VAL A CA 1
ATOM 6922 C C . VAL A 1 885 ? 28.958 17.372 20.951 1.00 88.12 885 VAL A C 1
ATOM 6924 O O . VAL A 1 885 ? 30.040 16.824 20.727 1.00 88.12 885 VAL A O 1
ATOM 6927 N N . GLN A 1 886 ? 27.959 16.754 21.584 1.00 92.62 886 GLN A N 1
ATOM 6928 C CA . GLN A 1 886 ? 27.954 15.313 21.838 1.00 92.62 886 GLN A CA 1
ATOM 6929 C C . GLN A 1 886 ? 27.436 14.591 20.59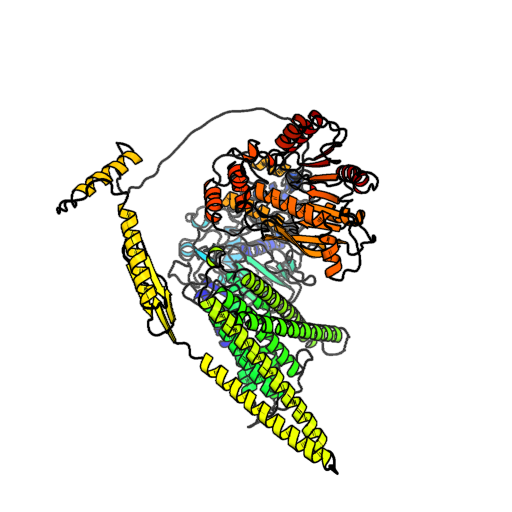5 1.00 92.62 886 GLN A C 1
ATOM 6931 O O . GLN A 1 886 ? 26.316 14.831 20.157 1.00 92.62 886 GLN A O 1
ATOM 6936 N N . ILE A 1 887 ? 28.267 13.727 20.019 1.00 95.69 887 ILE A N 1
ATOM 6937 C CA . ILE A 1 887 ? 27.982 12.996 18.787 1.00 95.69 887 ILE A CA 1
ATOM 6938 C C . ILE A 1 887 ? 27.776 11.521 19.137 1.00 95.69 887 ILE A C 1
ATOM 6940 O O . ILE A 1 887 ? 28.597 10.928 19.843 1.00 95.69 887 ILE A O 1
ATOM 6944 N N . GLY A 1 888 ? 26.661 10.953 18.673 1.00 95.88 888 GLY A N 1
ATOM 6945 C CA . GLY A 1 888 ? 26.265 9.576 18.966 1.00 95.88 888 GLY A CA 1
ATOM 6946 C C . GLY A 1 888 ? 27.240 8.528 18.423 1.00 95.88 888 GLY A C 1
ATOM 6947 O O . GLY A 1 888 ? 27.871 8.707 17.381 1.00 95.88 888 GLY A O 1
ATOM 6948 N N . VAL A 1 889 ? 27.356 7.420 19.149 1.00 96.38 889 VAL A N 1
ATOM 6949 C CA . VAL A 1 889 ? 28.068 6.205 18.752 1.00 96.38 889 VAL A CA 1
ATOM 6950 C C . VAL A 1 889 ? 27.252 5.017 19.221 1.00 96.38 889 VAL A C 1
ATOM 6952 O O . VAL A 1 889 ? 27.024 4.859 20.423 1.00 96.38 889 VAL A O 1
ATOM 6955 N N . ASP A 1 890 ? 26.882 4.151 18.290 1.00 96.75 890 ASP A N 1
ATOM 6956 C CA . ASP A 1 890 ? 26.230 2.891 18.611 1.00 96.75 890 ASP A CA 1
ATOM 6957 C C . ASP A 1 890 ? 27.262 1.770 18.668 1.00 96.75 890 ASP A C 1
ATOM 6959 O O . ASP A 1 890 ? 28.094 1.598 17.773 1.00 96.75 890 ASP A O 1
ATOM 6963 N N . ILE A 1 891 ? 27.230 1.022 19.766 1.00 94.69 891 ILE A N 1
ATOM 6964 C CA . ILE A 1 891 ? 28.086 -0.134 20.003 1.00 94.69 891 ILE A CA 1
ATOM 6965 C C . ILE A 1 891 ? 27.200 -1.373 19.913 1.00 94.69 891 ILE A C 1
ATOM 6967 O O . ILE A 1 891 ? 26.251 -1.506 20.684 1.00 94.69 891 ILE A O 1
ATOM 6971 N N . LEU A 1 892 ? 27.508 -2.267 18.974 1.00 95.00 892 LEU A N 1
ATOM 6972 C CA . LEU A 1 892 ? 26.788 -3.518 18.764 1.00 95.00 892 LEU A CA 1
ATOM 6973 C C . LEU A 1 892 ? 27.667 -4.666 19.274 1.00 95.00 892 LEU A C 1
ATOM 6975 O O . LEU A 1 892 ? 28.728 -4.957 18.713 1.00 95.00 892 LEU A O 1
ATOM 6979 N N . VAL A 1 893 ? 27.221 -5.318 20.347 1.00 92.56 893 VAL A N 1
ATOM 6980 C CA . VAL A 1 893 ? 27.907 -6.450 20.983 1.00 92.56 893 VAL A CA 1
ATOM 6981 C C . VAL A 1 893 ? 27.179 -7.750 20.616 1.00 92.56 893 VAL A C 1
ATOM 6983 O O . VAL A 1 893 ? 26.004 -7.873 20.965 1.00 92.56 893 VAL A O 1
ATOM 6986 N N . PRO A 1 894 ? 27.820 -8.732 19.952 1.00 92.31 894 PRO A N 1
ATOM 6987 C CA . PRO A 1 894 ? 27.207 -10.036 19.690 1.00 92.31 894 PRO A CA 1
ATOM 6988 C C . PRO A 1 894 ? 26.652 -10.678 20.971 1.00 92.31 894 PRO A C 1
ATOM 6990 O O . PRO A 1 894 ? 27.363 -10.787 21.974 1.00 92.31 894 PRO A O 1
ATOM 6993 N N . ARG A 1 895 ? 25.401 -11.162 20.959 1.00 89.88 895 ARG A N 1
ATOM 6994 C CA . ARG A 1 895 ? 24.776 -11.811 22.138 1.00 89.88 895 ARG A CA 1
ATOM 6995 C C . ARG A 1 895 ? 25.509 -13.084 22.574 1.00 89.88 895 ARG A C 1
ATOM 6997 O O . ARG A 1 895 ? 25.399 -13.498 23.727 1.00 89.88 895 ARG A O 1
ATOM 7004 N N . HIS A 1 896 ? 26.277 -13.686 21.668 1.00 85.44 896 HIS A N 1
ATOM 7005 C CA . HIS A 1 896 ? 27.062 -14.899 21.895 1.00 85.44 896 HIS A CA 1
ATOM 7006 C C . HIS A 1 896 ? 28.581 -14.655 21.949 1.00 85.44 896 HIS A C 1
ATOM 7008 O O . HIS A 1 896 ? 29.349 -15.579 21.680 1.00 85.44 896 HIS A O 1
ATOM 7014 N N . LEU A 1 897 ? 29.014 -13.441 22.322 1.00 84.62 897 LEU A N 1
ATOM 7015 C CA . LEU A 1 897 ? 30.428 -13.070 22.449 1.00 84.62 897 LEU A CA 1
ATOM 7016 C C . LEU A 1 897 ? 31.208 -14.021 23.385 1.00 84.62 897 LEU A C 1
ATOM 7018 O O . LEU A 1 897 ? 30.830 -14.238 24.543 1.00 84.62 897 LEU A O 1
ATOM 7022 N N . LYS A 1 898 ? 32.329 -14.562 22.896 1.00 84.31 898 LYS A N 1
ATOM 7023 C CA . LYS A 1 898 ? 33.150 -15.583 23.576 1.00 84.31 898 LYS A CA 1
ATOM 7024 C C . LYS A 1 898 ? 34.398 -14.977 24.224 1.00 84.31 898 LYS A C 1
ATOM 7026 O O . LYS A 1 898 ? 34.786 -15.389 25.320 1.00 84.31 898 LYS A O 1
ATOM 7031 N N . SER A 1 899 ? 35.031 -14.009 23.566 1.00 78.75 899 SER A N 1
ATOM 7032 C CA . SER A 1 899 ? 36.279 -13.378 23.993 1.00 78.75 899 SER A CA 1
ATOM 7033 C C . SER A 1 899 ? 36.073 -12.352 25.107 1.00 78.75 899 SER A C 1
ATOM 7035 O O . SER A 1 899 ? 35.167 -11.522 25.077 1.00 78.75 899 SER A O 1
ATOM 7037 N N . GLN A 1 900 ? 36.987 -12.348 26.082 1.00 75.31 900 GLN A N 1
ATOM 7038 C CA . GLN A 1 900 ? 37.058 -11.293 27.104 1.00 75.31 900 GLN A CA 1
ATOM 7039 C C . GLN A 1 900 ? 37.833 -10.048 26.640 1.00 75.31 900 GLN A C 1
ATOM 7041 O O . GLN A 1 900 ? 37.850 -9.040 27.347 1.00 75.31 900 GLN A O 1
ATOM 7046 N N . SER A 1 901 ? 38.450 -10.101 25.456 1.00 84.94 901 SER A N 1
ATOM 7047 C CA . SER A 1 901 ? 39.071 -8.953 24.791 1.00 84.94 901 SER A CA 1
ATOM 7048 C C . SER A 1 901 ? 38.912 -9.091 23.271 1.00 84.94 901 SER A C 1
ATOM 7050 O O . SER A 1 901 ? 39.852 -9.496 22.577 1.00 84.94 901 SER A O 1
ATOM 7052 N N . PRO A 1 902 ? 37.693 -8.869 22.744 1.00 88.69 902 PRO A N 1
ATOM 7053 C CA . PRO A 1 902 ? 37.409 -9.019 21.327 1.00 88.69 902 PRO A CA 1
ATOM 7054 C C . PRO A 1 902 ? 38.037 -7.879 20.525 1.00 88.69 902 PRO A C 1
ATOM 7056 O O . PRO A 1 902 ? 38.370 -6.809 21.055 1.00 88.69 902 PRO A O 1
ATOM 7059 N N . SER A 1 903 ? 38.190 -8.130 19.231 1.00 90.94 903 SER A N 1
ATOM 7060 C CA . SER A 1 903 ? 38.590 -7.121 18.255 1.00 90.94 903 SER A CA 1
ATOM 7061 C C . SER A 1 903 ? 37.461 -6.115 18.014 1.00 90.94 903 SER A C 1
ATOM 7063 O O . SER A 1 903 ? 36.298 -6.374 18.331 1.00 90.94 903 SER A O 1
ATOM 7065 N N . VAL A 1 904 ? 37.807 -4.961 17.445 1.00 91.94 904 VAL A N 1
ATOM 7066 C CA . VAL A 1 904 ? 36.857 -3.881 17.153 1.00 91.94 904 VAL A CA 1
ATOM 7067 C C . VAL A 1 904 ? 36.695 -3.727 15.644 1.00 91.94 904 VAL A C 1
ATOM 7069 O O . VAL A 1 904 ? 37.688 -3.649 14.919 1.00 91.94 904 VAL A O 1
ATOM 7072 N N . ILE A 1 905 ? 35.451 -3.631 15.184 1.00 94.25 905 ILE A N 1
ATOM 7073 C CA . ILE A 1 905 ? 35.100 -3.167 13.840 1.00 94.25 905 ILE A CA 1
ATOM 7074 C C . ILE A 1 905 ? 34.539 -1.751 13.983 1.00 94.25 905 ILE A C 1
ATOM 7076 O O . ILE A 1 905 ? 33.491 -1.552 14.586 1.00 94.25 905 ILE A O 1
ATOM 7080 N N . VAL A 1 906 ? 35.223 -0.748 13.441 1.00 93.62 906 VAL A N 1
ATOM 7081 C CA . VAL A 1 906 ? 34.670 0.604 13.302 1.00 93.62 906 VAL A CA 1
ATOM 7082 C C . VAL A 1 906 ? 33.907 0.667 11.984 1.00 93.62 906 VAL A C 1
ATOM 7084 O O . VAL A 1 906 ? 34.523 0.494 10.933 1.00 93.62 906 VAL A O 1
ATOM 7087 N N . ARG A 1 907 ? 32.596 0.930 12.028 1.00 93.31 907 ARG A N 1
ATOM 7088 C CA . ARG A 1 907 ? 31.752 1.087 10.829 1.00 93.31 907 ARG A CA 1
ATOM 7089 C C . ARG A 1 907 ? 31.409 2.560 10.615 1.00 93.31 907 ARG A C 1
ATOM 7091 O O . ARG A 1 907 ? 30.848 3.181 11.505 1.00 93.31 907 ARG A O 1
ATOM 7098 N N . ILE A 1 908 ? 31.721 3.119 9.449 1.00 90.50 908 ILE A N 1
ATOM 7099 C CA . ILE A 1 908 ? 31.344 4.497 9.080 1.00 90.50 908 ILE A CA 1
ATOM 7100 C C . ILE A 1 908 ? 30.161 4.449 8.112 1.00 90.50 908 ILE A C 1
ATOM 7102 O O . ILE A 1 908 ? 30.226 3.740 7.106 1.00 90.50 908 ILE A O 1
ATOM 7106 N N . HIS A 1 909 ? 29.091 5.186 8.421 1.00 90.19 909 HIS A N 1
ATOM 7107 C CA . HIS A 1 909 ? 27.866 5.194 7.622 1.00 90.19 909 HIS A CA 1
ATOM 7108 C C . HIS A 1 909 ? 27.948 6.081 6.371 1.00 90.19 909 HIS A C 1
ATOM 7110 O O . HIS A 1 909 ? 28.708 7.055 6.326 1.00 90.19 909 HIS A O 1
ATOM 7116 N N . GLY A 1 910 ? 27.130 5.716 5.382 1.00 84.44 910 GLY A N 1
ATOM 7117 C CA . GLY A 1 910 ? 26.930 6.411 4.113 1.00 84.44 910 GLY A CA 1
ATOM 7118 C C . GLY A 1 910 ? 26.074 7.671 4.175 1.00 84.44 910 GLY A C 1
ATOM 7119 O O . GLY A 1 910 ? 25.792 8.188 5.255 1.00 84.44 910 GLY A O 1
ATOM 7120 N N . GLY A 1 911 ? 25.642 8.125 2.991 1.00 87.75 911 GLY A N 1
ATOM 7121 C CA . GLY A 1 911 ? 24.692 9.237 2.818 1.00 87.75 911 GLY A CA 1
ATOM 7122 C C . GLY A 1 911 ? 25.297 10.567 2.354 1.00 87.75 911 GLY A C 1
ATOM 7123 O O . GLY A 1 911 ? 24.823 11.633 2.748 1.00 87.75 911 GLY A O 1
ATOM 7124 N N . PHE A 1 912 ? 26.362 10.528 1.539 1.00 89.69 912 PHE A N 1
ATOM 7125 C CA . PHE A 1 912 ? 27.048 11.713 0.980 1.00 89.69 912 PHE A CA 1
ATOM 7126 C C . PHE A 1 912 ? 27.486 12.761 2.025 1.00 89.69 912 PHE A C 1
ATOM 7128 O O . PHE A 1 912 ? 27.591 13.946 1.716 1.00 89.69 912 PHE A O 1
ATOM 7135 N N . LEU A 1 913 ? 27.709 12.344 3.278 1.00 90.69 913 LEU A N 1
ATOM 7136 C CA . LEU A 1 913 ? 27.951 13.222 4.432 1.00 90.69 913 LEU A CA 1
ATOM 7137 C C . LEU A 1 913 ? 26.814 14.232 4.729 1.00 90.69 913 LEU A C 1
ATOM 7139 O O . LEU A 1 913 ? 27.037 15.178 5.478 1.00 90.69 913 LEU A O 1
ATOM 7143 N N . ILE A 1 914 ? 25.622 14.064 4.145 1.00 91.12 914 ILE A N 1
ATOM 7144 C CA . ILE A 1 914 ? 24.470 14.991 4.219 1.00 91.12 914 ILE A CA 1
ATOM 7145 C C . ILE A 1 914 ? 23.295 14.385 5.013 1.00 91.12 914 ILE A C 1
ATOM 7147 O O . ILE A 1 914 ? 22.509 15.111 5.624 1.00 91.12 914 ILE A O 1
ATOM 7151 N N . THR A 1 915 ? 23.179 13.058 4.996 1.00 91.44 915 THR A N 1
ATOM 7152 C CA . THR A 1 915 ? 22.095 12.251 5.579 1.00 91.44 915 THR A CA 1
ATOM 7153 C C . THR A 1 915 ? 22.663 10.915 6.091 1.00 91.44 915 THR A C 1
ATOM 7155 O O . THR A 1 915 ? 23.832 10.609 5.846 1.00 91.44 915 THR A O 1
ATOM 7158 N N . GLY A 1 916 ? 21.861 10.132 6.810 1.00 88.62 916 GLY A N 1
ATOM 7159 C CA . GLY A 1 916 ? 22.200 8.837 7.403 1.00 88.62 916 GLY A CA 1
ATOM 7160 C C . GLY A 1 916 ? 22.438 8.851 8.913 1.00 88.62 916 GLY A C 1
ATOM 7161 O O . GLY A 1 916 ? 22.573 9.905 9.543 1.00 88.62 916 GLY A O 1
ATOM 7162 N N . SER A 1 917 ? 22.525 7.641 9.465 1.00 92.31 917 SER A N 1
ATOM 7163 C CA . SER A 1 917 ? 22.908 7.348 10.845 1.00 92.31 917 SER A CA 1
ATOM 7164 C C . SER A 1 917 ? 23.707 6.041 10.955 1.00 92.31 917 SER A C 1
ATOM 7166 O O . SER A 1 917 ? 23.784 5.212 10.037 1.00 92.31 917 SER A O 1
ATOM 7168 N N . SER A 1 918 ? 24.290 5.829 12.130 1.00 91.75 918 SER A N 1
ATOM 7169 C CA . SER A 1 918 ? 25.012 4.630 12.553 1.00 91.75 918 SER A CA 1
ATOM 7170 C C . SER A 1 918 ? 24.204 3.330 12.469 1.00 91.75 918 SER A C 1
ATOM 7172 O O . SER A 1 918 ? 24.808 2.291 12.195 1.00 91.75 918 SER A O 1
ATOM 7174 N N . LEU A 1 919 ? 22.879 3.370 12.657 1.00 90.88 919 LEU A N 1
ATOM 7175 C CA . LEU A 1 919 ? 22.010 2.183 12.741 1.00 90.88 919 LEU A CA 1
ATOM 7176 C C . LEU A 1 919 ? 20.968 2.060 11.620 1.00 90.88 919 LEU A C 1
ATOM 7178 O O . LEU A 1 919 ? 20.168 1.129 11.662 1.00 90.88 919 LEU A O 1
ATOM 7182 N N . PHE A 1 920 ? 20.980 2.929 10.605 1.00 89.44 920 PHE A N 1
ATOM 7183 C CA . PHE A 1 920 ? 20.025 2.842 9.496 1.00 89.44 920 PHE A CA 1
ATOM 7184 C C . PHE A 1 920 ? 20.102 1.474 8.776 1.00 89.44 920 PHE A C 1
ATOM 7186 O O . PHE A 1 920 ? 21.119 1.204 8.120 1.00 89.44 920 PHE A O 1
ATOM 7193 N N . PRO A 1 921 ? 19.067 0.602 8.857 1.00 82.56 921 PRO A N 1
ATOM 7194 C CA . PRO A 1 921 ? 19.190 -0.802 8.447 1.00 82.56 921 PRO A CA 1
ATOM 7195 C C . PRO A 1 921 ? 19.530 -0.981 6.966 1.00 82.56 921 PRO A C 1
ATOM 7197 O O . PRO A 1 921 ? 20.332 -1.838 6.601 1.00 82.56 921 PRO A O 1
ATOM 7200 N N . ALA A 1 922 ? 18.964 -0.134 6.104 1.00 79.56 922 ALA A N 1
ATOM 7201 C CA . ALA A 1 922 ? 19.105 -0.257 4.658 1.00 79.56 922 ALA A CA 1
ATOM 7202 C C . ALA A 1 922 ? 20.512 0.051 4.121 1.00 79.56 922 ALA A C 1
ATOM 7204 O O . ALA A 1 922 ? 20.834 -0.348 3.005 1.00 79.56 922 ALA A O 1
ATOM 7205 N N . TRP A 1 923 ? 21.359 0.729 4.903 1.00 83.88 923 TRP A N 1
ATOM 7206 C CA . TRP A 1 923 ? 22.772 0.975 4.568 1.00 83.88 923 TRP A CA 1
ATOM 7207 C C . TRP A 1 923 ? 23.729 0.124 5.417 1.00 83.88 923 TRP A C 1
ATOM 7209 O O . TRP A 1 923 ? 24.938 0.362 5.434 1.00 83.88 923 TRP A O 1
ATOM 7219 N N . PHE A 1 924 ? 23.207 -0.857 6.157 1.00 88.06 924 PHE A N 1
ATOM 7220 C CA . PHE A 1 924 ? 23.990 -1.745 7.007 1.00 88.06 924 PHE A CA 1
ATOM 7221 C C . PHE A 1 924 ? 24.081 -3.134 6.358 1.00 88.06 924 PHE A C 1
ATOM 7223 O O . PHE A 1 924 ? 23.288 -4.026 6.653 1.00 88.06 924 PHE A O 1
ATOM 7230 N N . SER A 1 925 ? 25.047 -3.323 5.449 1.00 87.06 925 SER A N 1
ATOM 7231 C CA . SER A 1 925 ? 25.217 -4.588 4.721 1.00 87.06 925 SER A CA 1
ATOM 7232 C C . SER A 1 925 ? 25.318 -5.779 5.678 1.00 87.06 925 SER A C 1
ATOM 7234 O O . SER A 1 925 ? 26.207 -5.830 6.532 1.00 87.06 925 SER A O 1
ATOM 7236 N N . LYS A 1 926 ? 24.418 -6.760 5.521 1.00 87.38 926 LYS A N 1
ATOM 7237 C CA . LYS A 1 926 ? 24.258 -7.889 6.456 1.00 87.38 926 LYS A CA 1
ATOM 7238 C C . LYS A 1 926 ? 25.563 -8.655 6.698 1.00 87.38 926 LYS A C 1
ATOM 7240 O O . LYS A 1 926 ? 25.843 -9.044 7.828 1.00 87.38 926 LYS A O 1
ATOM 7245 N N . TRP A 1 927 ? 26.397 -8.813 5.669 1.00 92.69 927 TRP A N 1
ATOM 7246 C CA . TRP A 1 927 ? 27.680 -9.509 5.788 1.00 92.69 927 TRP A CA 1
ATOM 7247 C C . TRP A 1 927 ? 28.631 -8.872 6.819 1.00 92.69 927 TRP A C 1
ATOM 7249 O O . TRP A 1 927 ? 29.472 -9.581 7.360 1.00 92.69 927 TRP A O 1
ATOM 7259 N N . VAL A 1 928 ? 28.497 -7.576 7.143 1.00 92.81 928 VAL A N 1
ATOM 7260 C CA . VAL A 1 928 ? 29.291 -6.911 8.198 1.00 92.81 928 VAL A CA 1
ATOM 7261 C C . VAL A 1 928 ? 28.907 -7.436 9.585 1.00 92.81 928 VAL A C 1
ATOM 7263 O O . VAL A 1 928 ? 29.779 -7.621 10.433 1.00 92.81 928 VAL A O 1
ATOM 7266 N N . LEU A 1 929 ? 27.615 -7.695 9.804 1.00 93.44 929 LEU A N 1
ATOM 7267 C CA . LEU A 1 929 ? 27.087 -8.289 11.034 1.00 93.44 929 LEU A CA 1
ATOM 7268 C C . LEU A 1 929 ? 27.523 -9.757 11.132 1.00 93.44 929 LEU A C 1
ATOM 7270 O O . LEU A 1 929 ? 28.131 -10.149 12.126 1.00 93.44 929 LEU A O 1
ATOM 7274 N N . ASP A 1 930 ? 27.328 -10.525 10.057 1.00 93.56 930 ASP A N 1
ATOM 7275 C CA . ASP A 1 930 ? 27.717 -11.941 9.989 1.00 93.56 930 ASP A CA 1
ATOM 7276 C C . ASP A 1 930 ? 29.231 -12.124 10.218 1.00 93.56 930 ASP A C 1
ATOM 7278 O O . ASP A 1 930 ? 29.662 -13.011 10.956 1.00 93.56 930 ASP A O 1
ATOM 7282 N N . PHE A 1 931 ? 30.054 -11.242 9.643 1.00 94.62 931 PHE A N 1
ATOM 7283 C CA . PHE A 1 931 ? 31.505 -11.235 9.830 1.00 94.62 931 PHE A CA 1
ATOM 7284 C C . PHE A 1 931 ? 31.919 -10.818 11.252 1.00 94.62 931 PHE A C 1
ATOM 7286 O O . PHE A 1 931 ? 32.888 -11.357 11.788 1.00 94.62 931 PHE A O 1
ATOM 7293 N N . ALA A 1 932 ? 31.185 -9.906 11.899 1.00 94.12 932 ALA A N 1
ATOM 7294 C CA . ALA A 1 932 ? 31.424 -9.560 13.300 1.00 94.12 932 ALA A CA 1
ATOM 7295 C C . ALA A 1 932 ? 31.118 -10.734 14.247 1.00 94.12 932 ALA A C 1
ATOM 7297 O O . ALA A 1 932 ? 31.877 -10.962 15.190 1.00 94.12 932 ALA A O 1
ATOM 7298 N N . GLU A 1 933 ? 30.064 -11.513 13.980 1.00 93.44 933 GLU A N 1
ATOM 7299 C CA . GLU A 1 933 ? 29.771 -12.742 14.730 1.00 93.44 933 GLU A CA 1
ATOM 7300 C C . GLU A 1 933 ? 30.799 -13.853 14.463 1.00 93.44 933 GLU A C 1
ATOM 7302 O O . GLU A 1 933 ? 31.266 -14.497 15.408 1.00 93.44 933 GLU A O 1
ATOM 7307 N N . GLU A 1 934 ? 31.203 -14.059 13.203 1.00 93.12 934 GLU A N 1
ATOM 7308 C CA . GLU A 1 934 ? 32.215 -15.058 12.825 1.00 93.12 934 GLU A CA 1
ATOM 7309 C C . GLU A 1 934 ? 33.566 -14.789 13.510 1.00 93.12 934 GLU A C 1
ATOM 7311 O O . GLU A 1 934 ? 34.208 -15.709 14.022 1.00 93.12 934 GLU A O 1
ATOM 7316 N N . GLN A 1 935 ? 33.973 -13.517 13.559 1.00 92.62 935 GLN A N 1
ATOM 7317 C CA . GLN A 1 935 ? 35.263 -13.072 14.093 1.00 92.62 935 GLN A CA 1
ATOM 7318 C C . GLN A 1 935 ? 35.213 -12.682 15.584 1.00 92.62 935 GLN A C 1
ATOM 7320 O O . GLN A 1 935 ? 36.209 -12.190 16.120 1.00 92.62 935 GLN A O 1
ATOM 7325 N N . ASP A 1 936 ? 34.078 -12.918 16.261 1.00 90.75 936 ASP A N 1
ATOM 7326 C CA . ASP A 1 936 ? 33.859 -12.639 17.690 1.00 90.75 936 ASP A CA 1
ATOM 7327 C C . ASP A 1 936 ? 34.226 -11.185 18.067 1.00 90.75 936 ASP A C 1
ATOM 7329 O O . ASP A 1 936 ? 34.951 -10.920 19.030 1.00 90.75 936 ASP A O 1
ATOM 7333 N N . ALA A 1 937 ? 33.773 -10.237 17.241 1.00 92.69 937 ALA A N 1
ATOM 7334 C CA . ALA A 1 937 ? 34.157 -8.829 17.262 1.00 92.69 937 ALA A CA 1
ATOM 7335 C C . ALA A 1 937 ? 32.985 -7.903 17.629 1.00 92.69 937 ALA A C 1
ATOM 7337 O O . ALA A 1 937 ? 31.820 -8.187 17.361 1.00 92.69 937 ALA A O 1
ATOM 7338 N N . VAL A 1 938 ? 33.304 -6.754 18.228 1.00 93.88 938 VAL A N 1
ATOM 7339 C CA . VAL A 1 938 ? 32.320 -5.718 18.587 1.00 93.88 938 VAL A CA 1
ATOM 7340 C C . VAL A 1 938 ? 32.342 -4.609 17.542 1.00 93.88 938 VAL A C 1
ATOM 7342 O O . VAL A 1 938 ? 33.415 -4.093 17.212 1.00 93.88 938 VAL A O 1
ATOM 7345 N N . ILE A 1 939 ? 31.166 -4.215 17.047 1.00 95.56 939 ILE A N 1
ATOM 7346 C CA . ILE A 1 939 ? 31.040 -3.099 16.105 1.00 95.56 939 ILE A CA 1
ATOM 7347 C C . ILE A 1 939 ? 30.869 -1.795 16.890 1.00 95.56 939 ILE A C 1
ATOM 7349 O O . ILE A 1 939 ? 30.104 -1.730 17.849 1.00 95.56 939 ILE A O 1
ATOM 7353 N N . VAL A 1 940 ? 31.577 -0.747 16.475 1.00 94.88 940 VAL A N 1
ATOM 7354 C CA . VAL A 1 940 ? 31.473 0.619 17.000 1.00 94.88 940 VAL A CA 1
ATOM 7355 C C . VAL A 1 940 ? 31.198 1.546 15.817 1.00 94.88 940 VAL A C 1
ATOM 7357 O O . VAL A 1 940 ? 32.092 1.811 15.013 1.00 94.88 940 VAL A O 1
ATOM 7360 N N . SER A 1 941 ? 29.961 2.021 15.691 1.00 95.00 941 SER A N 1
ATOM 7361 C CA . SER A 1 941 ? 29.509 2.851 14.572 1.00 95.00 941 SER A CA 1
ATOM 7362 C C . SER A 1 941 ? 29.245 4.285 15.047 1.00 95.00 941 SER A C 1
ATOM 7364 O O . SER A 1 941 ? 28.222 4.522 15.691 1.00 95.00 941 SER A O 1
ATOM 7366 N N . PRO A 1 942 ? 30.146 5.253 14.790 1.00 94.81 942 PRO A N 1
ATOM 7367 C CA . PRO A 1 942 ? 29.894 6.655 15.093 1.00 94.81 942 PRO A CA 1
ATOM 7368 C C . PRO A 1 942 ? 28.984 7.321 14.062 1.00 94.81 942 PRO A C 1
ATOM 7370 O O . PRO A 1 942 ? 29.043 7.024 12.867 1.00 94.81 942 PRO A O 1
ATOM 7373 N N . ASN A 1 943 ? 28.239 8.302 14.549 1.00 95.75 943 ASN A N 1
ATOM 7374 C CA . ASN A 1 943 ? 27.701 9.405 13.768 1.00 95.75 943 ASN A CA 1
ATOM 7375 C C . ASN A 1 943 ? 28.749 10.526 13.629 1.00 95.75 943 ASN A C 1
ATOM 7377 O O . ASN A 1 943 ? 29.831 10.464 14.221 1.00 95.75 943 ASN A O 1
ATOM 7381 N N . TYR A 1 944 ? 28.442 11.571 12.862 1.00 94.00 944 TYR A N 1
ATOM 7382 C CA . TYR A 1 944 ? 29.284 12.763 12.695 1.00 94.00 944 TYR A CA 1
ATOM 7383 C C . TYR A 1 944 ? 28.435 13.955 12.251 1.00 94.00 944 TYR A C 1
ATOM 7385 O O . TYR A 1 944 ? 27.350 13.768 11.712 1.00 94.00 944 TYR A O 1
ATOM 7393 N N . ARG A 1 945 ? 28.888 15.197 12.473 1.00 93.81 945 ARG A N 1
ATOM 7394 C CA . ARG A 1 945 ? 28.104 16.363 12.031 1.00 93.81 945 ARG A CA 1
ATOM 7395 C C . ARG A 1 945 ? 27.988 16.370 10.507 1.00 93.81 945 ARG A C 1
ATOM 7397 O O . ARG A 1 945 ? 28.985 16.204 9.810 1.00 93.81 945 ARG A O 1
ATOM 7404 N N . LEU A 1 946 ? 26.775 16.562 10.007 1.00 92.81 946 LEU A N 1
ATOM 7405 C CA . LEU A 1 946 ? 26.438 16.452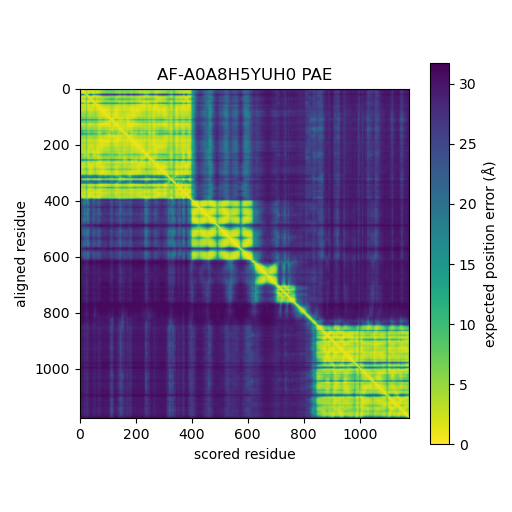 8.595 1.00 92.81 946 LEU A CA 1
ATOM 7406 C C . LEU A 1 946 ? 26.539 17.803 7.878 1.00 92.81 946 LEU A C 1
ATOM 7408 O O . LEU A 1 946 ? 26.384 18.882 8.460 1.00 92.81 946 LEU A O 1
ATOM 7412 N N . LEU A 1 947 ? 26.802 17.730 6.579 1.00 90.56 947 LEU A N 1
ATOM 7413 C CA . LEU A 1 947 ? 26.662 18.844 5.657 1.00 90.56 947 LEU A CA 1
ATOM 7414 C C . LEU A 1 947 ? 25.164 19.199 5.507 1.00 90.56 947 LEU A C 1
ATOM 7416 O O . LEU A 1 947 ? 24.317 18.303 5.523 1.00 90.56 947 LEU A O 1
ATOM 7420 N N . PRO A 1 948 ? 24.816 20.476 5.271 1.00 90.38 948 PRO A N 1
ATOM 7421 C CA . PRO A 1 948 ? 25.702 21.624 5.072 1.00 90.38 948 PRO A CA 1
ATOM 7422 C C . PRO A 1 948 ? 25.926 22.488 6.328 1.00 90.38 948 PRO A C 1
ATOM 7424 O O . PRO A 1 948 ? 26.641 23.488 6.226 1.00 90.38 948 PRO A O 1
ATOM 7427 N N . GLU A 1 949 ? 25.336 22.148 7.484 1.00 88.12 949 GLU A N 1
ATOM 7428 C CA . GLU A 1 949 ? 25.479 22.923 8.731 1.00 88.12 949 GLU A CA 1
ATOM 7429 C C . GLU A 1 949 ? 26.931 23.005 9.232 1.00 88.12 949 GLU A C 1
ATOM 7431 O O . GLU A 1 949 ? 27.310 23.976 9.892 1.00 88.12 949 GLU A O 1
ATOM 7436 N N . VAL A 1 950 ? 27.764 22.018 8.892 1.00 89.00 950 VAL A N 1
ATOM 7437 C CA . VAL A 1 950 ? 29.226 22.095 9.031 1.00 89.00 950 VAL A CA 1
ATOM 7438 C C . VAL A 1 950 ? 29.922 21.988 7.671 1.00 89.00 950 VAL A C 1
ATOM 7440 O O . VAL A 1 950 ? 29.299 21.666 6.660 1.00 89.00 950 VAL A O 1
ATOM 7443 N N . LYS A 1 951 ? 31.233 22.259 7.616 1.00 88.38 951 LYS A N 1
ATOM 7444 C CA . LYS A 1 951 ? 32.061 22.008 6.425 1.00 88.38 951 LYS A CA 1
ATOM 7445 C C . LYS A 1 951 ? 32.847 20.711 6.587 1.00 88.38 951 LYS A C 1
ATOM 7447 O O . LYS A 1 951 ? 33.086 20.249 7.699 1.00 88.38 951 LYS A O 1
ATOM 7452 N N . GLY A 1 952 ? 33.330 20.135 5.486 1.00 87.25 952 GLY A N 1
ATOM 7453 C CA . GLY A 1 952 ? 34.024 18.841 5.509 1.00 87.25 952 GLY A CA 1
ATOM 7454 C C . GLY A 1 952 ? 35.245 18.803 6.444 1.00 87.25 952 GLY A C 1
ATOM 7455 O O . GLY A 1 952 ? 35.556 17.763 7.023 1.00 87.25 952 GLY A O 1
ATOM 7456 N N . ARG A 1 953 ? 35.918 19.944 6.661 1.00 86.69 953 ARG A N 1
ATOM 7457 C CA . ARG A 1 953 ? 37.026 20.069 7.632 1.00 86.69 953 ARG A CA 1
ATOM 7458 C C . ARG A 1 953 ? 36.590 19.754 9.071 1.00 86.69 953 ARG A C 1
ATOM 7460 O O . ARG A 1 953 ? 37.370 19.215 9.852 1.00 86.69 953 ARG A O 1
ATOM 7467 N N . ASP A 1 954 ? 35.348 20.090 9.405 1.00 90.06 954 ASP A N 1
ATOM 7468 C CA . ASP A 1 954 ? 34.760 19.913 10.726 1.00 90.06 954 ASP A CA 1
ATOM 7469 C C . ASP A 1 954 ? 34.367 18.437 10.915 1.00 90.06 954 ASP A C 1
ATOM 7471 O O . ASP A 1 954 ? 34.593 17.883 11.985 1.00 90.06 954 ASP A O 1
ATOM 7475 N N . ILE A 1 955 ? 33.941 17.761 9.839 1.00 90.19 955 ILE A N 1
ATOM 7476 C CA . ILE A 1 955 ? 33.738 16.300 9.785 1.00 90.19 955 ILE A CA 1
ATOM 7477 C C . ILE A 1 955 ? 35.069 15.551 9.974 1.00 90.19 955 ILE A C 1
ATOM 7479 O O . ILE A 1 955 ? 35.154 14.597 10.746 1.00 90.19 955 ILE A O 1
ATOM 7483 N N . ILE A 1 956 ? 36.159 16.016 9.348 1.00 85.44 956 ILE A N 1
ATOM 7484 C CA . ILE A 1 956 ? 37.507 15.478 9.609 1.00 85.44 956 ILE A CA 1
ATOM 7485 C C . ILE A 1 956 ? 37.917 15.687 11.076 1.00 85.44 956 ILE A C 1
ATOM 7487 O O . ILE A 1 956 ? 38.553 14.807 11.662 1.00 85.44 956 ILE A O 1
ATOM 7491 N N . HIS A 1 957 ? 37.571 16.824 11.685 1.00 87.44 957 HIS A N 1
ATOM 7492 C CA . HIS A 1 957 ? 37.821 17.066 13.107 1.00 87.44 957 HIS A CA 1
ATOM 7493 C C . HIS A 1 957 ? 37.013 16.107 13.998 1.00 87.44 957 HIS A C 1
ATOM 7495 O O . HIS A 1 957 ? 37.582 15.505 14.908 1.00 87.44 957 HIS A O 1
ATOM 7501 N N . ASP A 1 958 ? 35.739 15.879 13.674 1.00 92.12 958 ASP A N 1
ATOM 7502 C CA . ASP A 1 958 ? 34.867 14.922 14.361 1.00 92.12 958 ASP A CA 1
ATOM 7503 C C . ASP A 1 958 ? 35.428 13.503 14.292 1.00 92.12 958 ASP A C 1
ATOM 7505 O O . ASP A 1 958 ? 35.553 12.846 15.323 1.00 92.12 958 ASP A O 1
ATOM 7509 N N . MET A 1 959 ? 35.865 13.052 13.114 1.00 89.19 959 MET A N 1
ATOM 7510 C CA . MET A 1 959 ? 36.505 11.744 12.963 1.00 89.19 959 MET A CA 1
ATOM 7511 C C . MET A 1 959 ? 37.820 11.644 13.744 1.00 89.19 959 MET A C 1
ATOM 7513 O O . MET A 1 959 ? 38.070 10.626 14.385 1.00 89.19 959 MET A O 1
ATOM 7517 N N . ARG A 1 960 ? 38.655 12.694 13.767 1.00 86.94 960 ARG A N 1
ATOM 7518 C CA . ARG A 1 960 ? 39.879 12.720 14.596 1.00 86.94 960 ARG A CA 1
ATOM 7519 C C . ARG A 1 960 ? 39.543 12.594 16.093 1.00 86.94 960 ARG A C 1
ATOM 7521 O O . ARG A 1 960 ? 40.213 11.837 16.795 1.00 86.94 960 ARG A O 1
ATOM 7528 N N . ASN A 1 961 ? 38.497 13.270 16.573 1.00 90.50 961 ASN A N 1
ATOM 7529 C CA . ASN A 1 961 ? 38.056 13.193 17.971 1.00 90.50 961 ASN A CA 1
ATOM 7530 C C . ASN A 1 961 ? 37.434 11.833 18.320 1.00 90.50 961 ASN A C 1
ATOM 7532 O O . ASN A 1 961 ? 37.771 11.273 19.364 1.00 90.50 961 ASN A O 1
ATOM 7536 N N . PHE A 1 962 ? 36.632 11.248 17.425 1.00 92.94 962 PHE A N 1
ATOM 7537 C CA . PHE A 1 962 ? 36.142 9.874 17.558 1.00 92.94 962 PHE A CA 1
ATOM 7538 C C . PHE A 1 962 ? 37.298 8.872 17.674 1.00 92.94 962 PHE A C 1
ATOM 7540 O O . PHE A 1 962 ? 37.345 8.085 18.620 1.00 92.94 962 PHE A O 1
ATOM 7547 N N . TRP A 1 963 ? 38.280 8.934 16.768 1.00 87.50 963 TRP A N 1
ATOM 7548 C CA . TRP A 1 963 ? 39.444 8.048 16.819 1.00 87.50 963 TRP A CA 1
ATOM 7549 C C . TRP A 1 963 ? 40.233 8.217 18.122 1.00 87.50 963 TRP A C 1
ATOM 7551 O O . TRP A 1 963 ? 40.623 7.215 18.722 1.00 87.50 963 TRP A O 1
ATOM 7561 N N . ASN A 1 964 ? 40.427 9.446 18.610 1.00 88.81 964 ASN A N 1
ATOM 7562 C CA . ASN A 1 964 ? 41.041 9.688 19.920 1.00 88.81 964 ASN A CA 1
ATOM 7563 C C . ASN A 1 964 ? 40.217 9.059 21.060 1.00 88.81 964 ASN A C 1
ATOM 7565 O O . ASN A 1 964 ? 40.782 8.417 21.947 1.00 88.81 964 ASN A O 1
ATOM 7569 N N . TRP A 1 965 ? 38.888 9.188 21.023 1.00 92.12 965 TRP A N 1
ATOM 7570 C CA . TRP A 1 965 ? 37.983 8.597 22.009 1.00 92.12 965 TRP A CA 1
ATOM 7571 C C . TRP A 1 965 ? 38.051 7.059 22.007 1.00 92.12 965 TRP A C 1
ATOM 7573 O O . TRP A 1 965 ? 38.240 6.475 23.080 1.00 92.12 965 TRP A O 1
ATOM 7583 N N . VAL A 1 966 ? 38.031 6.403 20.838 1.00 88.88 966 VAL A N 1
ATOM 7584 C CA . VAL A 1 966 ? 38.211 4.942 20.706 1.00 88.88 966 VAL A CA 1
ATOM 7585 C C . VAL A 1 966 ? 39.554 4.498 21.284 1.00 88.88 966 VAL A C 1
ATOM 7587 O O . VAL A 1 966 ? 39.578 3.662 22.187 1.00 88.88 966 VAL A O 1
ATOM 7590 N N . HIS A 1 967 ? 40.665 5.091 20.832 1.00 84.50 967 HIS A N 1
ATOM 7591 C CA . HIS A 1 967 ? 42.011 4.728 21.297 1.00 84.50 967 HIS A CA 1
ATOM 7592 C C . HIS A 1 967 ? 42.229 5.019 22.790 1.00 84.50 967 HIS A C 1
ATOM 7594 O O . HIS A 1 967 ? 43.003 4.321 23.441 1.00 84.50 967 HIS A O 1
ATOM 7600 N N . SER A 1 968 ? 41.528 6.006 23.362 1.00 86.19 968 SER A N 1
ATOM 7601 C CA . SER A 1 968 ? 41.567 6.283 24.804 1.00 86.19 968 SER A CA 1
ATOM 7602 C C . SER A 1 968 ? 40.856 5.227 25.659 1.00 86.19 968 SER A C 1
ATOM 7604 O O . SER A 1 968 ? 40.902 5.325 26.884 1.00 86.19 968 SER A O 1
ATOM 7606 N N . GLY A 1 969 ? 40.154 4.262 25.055 1.00 86.25 969 GLY A N 1
ATOM 7607 C CA . GLY A 1 969 ? 39.337 3.270 25.756 1.00 86.25 969 GLY A CA 1
ATOM 7608 C C . GLY A 1 969 ? 37.877 3.678 25.981 1.00 86.25 969 GLY A C 1
ATOM 7609 O O . GLY A 1 969 ? 37.231 3.134 26.875 1.00 86.25 969 GLY A O 1
ATOM 7610 N N . GLY A 1 970 ? 37.352 4.636 25.208 1.00 89.50 970 GLY A N 1
ATOM 7611 C CA . GLY A 1 970 ? 35.973 5.136 25.313 1.00 89.50 970 GLY A CA 1
ATOM 7612 C C . GLY A 1 970 ? 34.902 4.035 25.280 1.00 89.50 970 GLY A C 1
ATOM 7613 O O . GLY A 1 970 ? 34.163 3.914 26.258 1.00 89.50 970 GLY A O 1
ATOM 7614 N N . PRO A 1 971 ? 34.868 3.176 24.241 1.00 90.44 971 PRO A N 1
ATOM 7615 C CA . PRO A 1 971 ? 33.928 2.058 24.159 1.00 90.44 971 PRO A CA 1
ATOM 7616 C C . PRO A 1 971 ? 34.004 1.102 25.364 1.00 90.44 971 PRO A C 1
ATOM 7618 O O . PRO A 1 971 ? 32.979 0.753 25.941 1.00 90.44 971 PRO A O 1
ATOM 7621 N N . SER A 1 972 ? 35.216 0.748 25.817 1.00 88.44 972 SER A N 1
ATOM 7622 C CA . SER A 1 972 ? 35.409 -0.129 26.985 1.00 88.44 972 SER A CA 1
ATOM 7623 C C . SER A 1 972 ? 34.907 0.502 28.289 1.00 88.44 972 SER A C 1
ATOM 7625 O O . SER A 1 972 ? 34.344 -0.196 29.130 1.00 88.44 972 SER A O 1
ATOM 7627 N N . ARG A 1 973 ? 35.072 1.823 28.468 1.00 88.88 973 ARG A N 1
ATOM 7628 C CA . ARG A 1 973 ? 34.512 2.543 29.626 1.00 88.88 973 ARG A CA 1
ATOM 7629 C C . ARG A 1 973 ? 32.986 2.543 29.621 1.00 88.88 973 ARG A C 1
ATOM 7631 O O . ARG A 1 973 ? 32.401 2.387 30.686 1.00 88.88 973 ARG A O 1
ATOM 7638 N N . HIS A 1 974 ? 32.358 2.712 28.456 1.00 89.94 974 HIS A N 1
ATOM 7639 C CA . HIS A 1 974 ? 30.899 2.687 28.347 1.00 89.94 974 HIS A CA 1
ATOM 7640 C C . HIS A 1 974 ? 30.335 1.310 28.720 1.00 89.94 974 HIS A C 1
ATOM 7642 O O . HIS A 1 974 ? 29.518 1.227 29.634 1.00 89.94 974 HIS A O 1
ATOM 7648 N N . LEU A 1 975 ? 30.838 0.233 28.100 1.00 86.75 975 LEU A N 1
ATOM 7649 C CA . LEU A 1 975 ? 30.387 -1.140 28.377 1.00 86.75 975 LEU A CA 1
ATOM 7650 C C . LEU A 1 975 ? 30.556 -1.526 29.859 1.00 86.75 975 LEU A C 1
ATOM 7652 O O . LEU A 1 975 ? 29.667 -2.139 30.449 1.00 86.75 975 LEU A O 1
ATOM 7656 N N . ALA A 1 976 ? 31.652 -1.094 30.495 1.00 83.19 976 ALA A N 1
ATOM 7657 C CA . ALA A 1 976 ? 31.864 -1.295 31.927 1.00 83.19 976 ALA A CA 1
ATOM 7658 C C . ALA A 1 976 ? 30.880 -0.502 32.814 1.00 83.19 976 ALA A C 1
ATOM 7660 O O . ALA A 1 976 ? 30.476 -0.996 33.866 1.00 83.19 976 ALA A O 1
ATOM 7661 N N . ALA A 1 977 ? 30.487 0.713 32.413 1.00 82.88 977 ALA A N 1
ATOM 7662 C CA . ALA A 1 977 ? 29.589 1.571 33.191 1.00 82.88 977 ALA A CA 1
ATOM 7663 C C . ALA A 1 977 ? 28.137 1.061 33.214 1.00 82.88 977 ALA A C 1
ATOM 7665 O O . ALA A 1 977 ? 27.464 1.187 34.233 1.00 82.88 977 ALA A O 1
ATOM 7666 N N . ILE A 1 978 ? 27.672 0.445 32.124 1.00 80.62 978 ILE A N 1
ATOM 7667 C CA . ILE A 1 978 ? 26.310 -0.110 31.995 1.00 80.62 978 ILE A CA 1
ATOM 7668 C C . ILE A 1 978 ? 26.154 -1.522 32.598 1.00 80.62 978 ILE A C 1
ATOM 7670 O O . ILE A 1 978 ? 25.167 -2.207 32.342 1.00 80.62 978 ILE A O 1
ATOM 7674 N N . GLY A 1 979 ? 27.133 -1.993 33.378 1.00 62.91 979 GLY A N 1
ATOM 7675 C CA . GLY A 1 979 ? 27.069 -3.284 34.073 1.00 62.91 979 GLY A CA 1
ATOM 7676 C C . GLY A 1 979 ? 27.295 -4.522 33.195 1.00 62.91 979 GLY A C 1
ATOM 7677 O O . GLY A 1 979 ? 27.195 -5.644 33.698 1.00 62.91 979 GLY A O 1
ATOM 7678 N N . GLN A 1 980 ? 27.647 -4.367 31.912 1.00 60.81 980 GLN A N 1
ATOM 7679 C CA . GLN A 1 980 ? 28.035 -5.498 31.068 1.00 60.81 980 GLN A CA 1
ATOM 7680 C C . GLN A 1 980 ? 29.443 -5.970 31.451 1.00 60.81 980 GLN A C 1
ATOM 7682 O O . GLN A 1 980 ? 30.461 -5.440 31.014 1.00 60.81 980 GLN A O 1
ATOM 7687 N N . HIS A 1 981 ? 29.505 -6.995 32.303 1.00 53.69 981 HIS A N 1
ATOM 7688 C CA . HIS A 1 981 ? 30.733 -7.432 32.983 1.00 53.69 981 HIS A CA 1
ATOM 7689 C C . HIS A 1 981 ? 31.814 -8.087 32.087 1.00 53.69 981 HIS A C 1
ATOM 7691 O O . HIS A 1 981 ? 32.772 -8.668 32.602 1.00 53.69 981 HIS A O 1
ATOM 7697 N N . LYS A 1 982 ? 31.653 -8.031 30.760 1.00 59.06 982 LYS A N 1
ATOM 7698 C CA . LYS A 1 982 ? 32.550 -8.523 29.701 1.00 59.06 982 LYS A CA 1
ATOM 7699 C C . LYS A 1 982 ? 32.272 -7.651 28.459 1.00 59.06 982 LYS A C 1
ATOM 7701 O O . LYS A 1 982 ? 31.086 -7.518 28.164 1.00 59.06 982 LYS A O 1
ATOM 7706 N N . PRO A 1 983 ? 33.257 -7.107 27.708 1.00 61.75 983 PRO A N 1
ATOM 7707 C CA . PRO A 1 983 ? 34.708 -7.359 27.733 1.00 61.75 983 PRO A CA 1
ATOM 7708 C C . PRO A 1 983 ? 35.590 -6.080 27.839 1.00 61.75 983 PRO A C 1
ATOM 7710 O O . PRO A 1 983 ? 35.098 -4.957 27.764 1.00 61.75 983 PRO A O 1
ATOM 7713 N N . GLN A 1 984 ? 36.923 -6.231 27.908 1.00 76.38 984 GLN A N 1
ATOM 7714 C CA . GLN A 1 984 ? 37.870 -5.120 27.689 1.00 76.38 984 GLN A CA 1
ATOM 7715 C C . GLN A 1 984 ? 38.331 -5.111 26.223 1.00 76.38 984 GLN A C 1
ATOM 7717 O O . GLN A 1 984 ? 39.180 -5.912 25.831 1.00 76.38 984 GLN A O 1
ATOM 7722 N N . LEU A 1 985 ? 37.769 -4.224 25.401 1.00 83.69 985 LEU A N 1
ATOM 7723 C CA . LEU A 1 985 ? 37.958 -4.230 23.945 1.00 83.69 985 LEU A CA 1
ATOM 7724 C C . LEU A 1 985 ? 39.425 -4.027 23.543 1.00 83.69 985 LEU A C 1
ATOM 7726 O O . LEU A 1 985 ? 40.130 -3.165 24.077 1.00 83.69 985 LEU A O 1
ATOM 7730 N N . ASN A 1 986 ? 39.884 -4.796 22.556 1.00 81.81 986 ASN A N 1
ATOM 7731 C CA . ASN A 1 986 ? 41.245 -4.690 22.051 1.00 81.81 986 ASN A CA 1
ATOM 7732 C C . ASN A 1 986 ? 41.346 -3.566 21.009 1.00 81.81 986 ASN A C 1
ATOM 7734 O O . ASN A 1 986 ? 41.350 -3.807 19.805 1.00 81.81 986 ASN A O 1
ATOM 7738 N N . HIS A 1 987 ? 41.465 -2.325 21.485 1.00 75.88 987 HIS A N 1
ATOM 7739 C CA . HIS A 1 987 ? 41.552 -1.123 20.644 1.00 75.88 987 HIS A CA 1
ATOM 7740 C C . HIS A 1 987 ? 42.758 -1.104 19.675 1.00 75.88 987 HIS A C 1
ATOM 7742 O O . HIS A 1 987 ? 42.776 -0.309 18.738 1.00 75.88 987 HIS A O 1
ATOM 7748 N N . ILE A 1 988 ? 43.752 -1.987 19.860 1.00 76.69 988 ILE A N 1
ATOM 7749 C CA . ILE A 1 988 ? 44.880 -2.171 18.929 1.00 76.69 988 ILE A CA 1
ATOM 7750 C C . ILE A 1 988 ? 44.458 -3.017 17.712 1.00 76.69 988 ILE A C 1
ATOM 7752 O O . ILE A 1 988 ? 45.002 -2.836 16.625 1.00 76.69 988 ILE A O 1
ATOM 7756 N N . ARG A 1 989 ? 43.476 -3.915 17.865 1.00 84.69 989 ARG A N 1
ATOM 7757 C CA . ARG A 1 989 ? 42.886 -4.738 16.796 1.00 84.69 989 ARG A CA 1
ATOM 7758 C C . ARG A 1 989 ? 41.632 -4.076 16.229 1.00 84.69 989 ARG A C 1
ATOM 7760 O O . ARG A 1 989 ? 40.528 -4.613 16.341 1.00 84.69 989 ARG A O 1
ATOM 7767 N N . THR A 1 990 ? 41.806 -2.909 15.618 1.00 88.50 990 THR A N 1
ATOM 7768 C CA . THR A 1 990 ? 40.695 -2.170 15.002 1.00 88.50 990 THR A CA 1
ATOM 7769 C C . THR A 1 990 ? 40.702 -2.312 13.480 1.00 88.50 990 THR A C 1
ATOM 7771 O O . THR A 1 990 ? 41.651 -1.880 12.823 1.00 88.50 990 THR A O 1
ATOM 7774 N N . LEU A 1 991 ? 39.640 -2.897 12.926 1.00 91.62 991 LEU A N 1
ATOM 7775 C CA . LEU A 1 991 ? 39.310 -2.895 11.499 1.00 91.62 991 LEU A CA 1
ATOM 7776 C C . LEU A 1 991 ? 38.425 -1.681 11.204 1.00 91.62 991 LEU A C 1
ATOM 7778 O O . LEU A 1 991 ? 37.537 -1.372 11.994 1.00 91.62 991 LEU A O 1
ATOM 7782 N N . LEU A 1 992 ? 38.644 -1.006 10.078 1.00 91.31 992 LEU A N 1
ATOM 7783 C CA . LEU A 1 992 ? 37.742 0.039 9.585 1.00 91.31 992 LEU A CA 1
ATOM 7784 C C . LEU A 1 992 ? 36.920 -0.502 8.412 1.00 91.31 992 LEU A C 1
ATOM 7786 O O . LEU A 1 992 ? 37.502 -1.037 7.474 1.00 91.31 992 LEU A O 1
ATOM 7790 N N . VAL A 1 993 ? 35.601 -0.327 8.450 1.00 91.19 993 VAL A N 1
ATOM 7791 C CA . VAL A 1 993 ? 34.661 -0.695 7.382 1.00 91.19 993 VAL A CA 1
ATOM 7792 C C . VAL A 1 993 ? 33.804 0.523 7.029 1.00 91.19 993 VAL A C 1
ATOM 7794 O O . VAL A 1 993 ? 33.302 1.197 7.929 1.00 91.19 993 VAL A O 1
ATOM 7797 N N . GLY A 1 994 ? 33.613 0.827 5.745 1.00 81.88 994 GLY A N 1
ATOM 7798 C CA . GLY A 1 994 ? 32.605 1.808 5.320 1.00 81.88 994 GLY A CA 1
ATOM 7799 C C . GLY A 1 994 ? 32.961 2.649 4.096 1.00 81.88 994 GLY A C 1
ATOM 7800 O O . GLY A 1 994 ? 33.940 2.397 3.393 1.00 81.88 994 GLY A O 1
ATOM 7801 N N . GLU A 1 995 ? 32.131 3.664 3.866 1.00 64.00 995 GLU A N 1
ATOM 7802 C CA . GLU A 1 995 ? 31.954 4.312 2.553 1.00 64.00 995 GLU A CA 1
ATOM 7803 C C . GLU A 1 995 ? 32.771 5.606 2.371 1.00 64.00 995 GLU A C 1
ATOM 7805 O O . GLU A 1 995 ? 32.974 6.118 1.269 1.00 64.00 995 GLU A O 1
ATOM 7810 N N . SER A 1 996 ? 33.282 6.156 3.473 1.00 55.88 996 SER A N 1
ATOM 7811 C CA . SER A 1 996 ? 34.112 7.368 3.500 1.00 55.88 996 SER A CA 1
ATOM 7812 C C . SER A 1 996 ? 35.171 7.269 4.599 1.00 55.88 996 SER A C 1
ATOM 7814 O O . SER A 1 996 ? 35.104 7.907 5.647 1.00 55.88 996 SER A O 1
ATOM 7816 N N . ALA A 1 997 ? 36.169 6.415 4.363 1.00 41.97 997 ALA A N 1
ATOM 7817 C CA . ALA A 1 997 ? 37.214 6.103 5.333 1.00 41.97 997 ALA A CA 1
ATOM 7818 C C . ALA A 1 997 ? 38.130 7.306 5.660 1.00 41.97 997 ALA A C 1
ATOM 7820 O O . ALA A 1 997 ? 38.995 7.706 4.877 1.00 41.97 997 ALA A O 1
ATOM 7821 N N . GLY A 1 998 ? 38.012 7.837 6.880 1.00 48.94 998 GLY A N 1
ATOM 7822 C CA . GLY A 1 998 ? 39.048 8.666 7.497 1.00 48.94 998 GLY A CA 1
ATOM 7823 C C . GLY A 1 998 ? 40.226 7.800 7.959 1.00 48.94 998 GLY A C 1
ATOM 7824 O O . GLY A 1 998 ? 40.098 7.053 8.924 1.00 48.94 998 GLY A O 1
ATOM 7825 N N . PHE A 1 999 ? 41.381 7.910 7.295 1.00 52.34 999 PHE A N 1
ATOM 7826 C CA . PHE A 1 999 ? 42.532 6.992 7.421 1.00 52.34 999 PHE A CA 1
ATOM 7827 C C . PHE A 1 999 ? 43.376 7.124 8.711 1.00 52.34 999 PHE A C 1
ATOM 7829 O O . PHE A 1 999 ? 44.606 7.114 8.664 1.00 52.34 999 PHE A O 1
ATOM 7836 N N . VAL A 1 1000 ? 42.756 7.269 9.885 1.00 52.28 1000 VAL A N 1
ATOM 7837 C CA . VAL A 1 1000 ? 43.481 7.467 11.153 1.00 52.28 1000 VAL A CA 1
ATOM 7838 C C . VAL A 1 1000 ? 43.641 6.146 11.919 1.00 52.28 1000 VAL A C 1
ATOM 7840 O O . VAL A 1 1000 ? 42.868 5.822 12.811 1.00 52.28 1000 VAL A O 1
ATOM 7843 N N . ARG A 1 1001 ? 44.730 5.428 11.606 1.00 62.44 1001 ARG A N 1
ATOM 7844 C CA . ARG A 1 1001 ? 45.317 4.319 12.398 1.00 62.44 1001 ARG A CA 1
ATOM 7845 C C . ARG A 1 1001 ? 44.526 2.992 12.603 1.00 62.44 1001 ARG A C 1
ATOM 7847 O O . ARG A 1 1001 ? 44.773 2.342 13.618 1.00 62.44 1001 ARG A O 1
ATOM 7854 N N . PRO A 1 1002 ? 43.666 2.498 11.691 1.00 80.62 1002 PRO A N 1
ATOM 7855 C CA . PRO A 1 1002 ? 43.210 1.104 11.763 1.00 80.62 1002 PRO A CA 1
ATOM 7856 C C . PRO A 1 1002 ? 44.322 0.110 11.352 1.00 80.62 1002 PRO A C 1
ATOM 7858 O O . PRO A 1 1002 ? 45.313 0.491 10.727 1.00 80.62 1002 PRO A O 1
ATOM 7861 N N . LYS A 1 1003 ? 44.150 -1.177 11.683 1.00 84.50 1003 LYS A N 1
ATOM 7862 C CA . LYS A 1 1003 ? 45.068 -2.284 11.329 1.00 84.50 1003 LYS A CA 1
ATOM 7863 C C . LYS A 1 1003 ? 44.895 -2.810 9.907 1.00 84.50 1003 LYS A C 1
ATOM 7865 O O . LYS A 1 1003 ? 45.858 -3.282 9.312 1.00 84.50 1003 LYS A O 1
ATOM 7870 N N . ALA A 1 1004 ? 43.672 -2.738 9.402 1.00 89.50 1004 ALA A N 1
ATOM 7871 C CA . ALA A 1 1004 ? 43.268 -3.048 8.039 1.00 89.50 1004 ALA A CA 1
ATOM 7872 C C . ALA A 1 1004 ? 42.024 -2.208 7.709 1.00 89.50 1004 ALA A C 1
ATOM 7874 O O . ALA A 1 1004 ? 41.388 -1.653 8.615 1.00 89.50 1004 ALA A O 1
ATOM 7875 N N . ILE A 1 1005 ? 41.690 -2.082 6.428 1.00 90.56 1005 ILE A N 1
ATOM 7876 C CA . ILE A 1 1005 ? 40.545 -1.294 5.958 1.00 90.56 1005 ILE A CA 1
ATOM 7877 C C . ILE A 1 1005 ? 39.761 -2.108 4.930 1.00 90.56 1005 ILE A C 1
ATOM 7879 O O . ILE A 1 1005 ? 40.347 -2.608 3.974 1.00 90.56 1005 ILE A O 1
ATOM 7883 N N . ILE A 1 1006 ? 38.440 -2.169 5.093 1.00 93.06 1006 ILE A N 1
ATOM 7884 C CA . ILE A 1 1006 ? 37.488 -2.523 4.041 1.00 93.06 1006 ILE A CA 1
ATOM 7885 C C . ILE A 1 1006 ? 36.782 -1.232 3.613 1.00 93.06 1006 ILE A C 1
ATOM 7887 O O . ILE A 1 1006 ? 36.038 -0.630 4.386 1.00 93.06 1006 ILE A O 1
ATOM 7891 N N . ALA A 1 1007 ? 37.033 -0.780 2.392 1.00 90.62 1007 ALA A N 1
ATOM 7892 C CA . ALA A 1 1007 ? 36.436 0.429 1.844 1.00 90.62 1007 ALA A CA 1
ATOM 7893 C C . ALA A 1 1007 ? 35.367 0.054 0.808 1.00 90.62 1007 ALA A C 1
ATOM 7895 O O . ALA A 1 1007 ? 35.672 -0.567 -0.214 1.00 90.62 1007 ALA A O 1
ATOM 7896 N N . LEU A 1 1008 ? 34.122 0.429 1.102 1.00 89.56 1008 LEU A N 1
ATOM 7897 C CA . LEU A 1 1008 ? 32.940 0.146 0.287 1.00 89.56 1008 LEU A CA 1
ATOM 7898 C C . LEU A 1 1008 ? 32.695 1.334 -0.641 1.00 89.56 1008 LEU A C 1
ATOM 7900 O O . LEU A 1 1008 ? 32.599 2.456 -0.155 1.00 89.56 1008 LEU A O 1
ATOM 7904 N N . TYR A 1 1009 ? 32.706 1.097 -1.956 1.00 90.38 1009 TYR A N 1
ATOM 7905 C CA . TYR A 1 1009 ? 32.445 2.075 -3.024 1.00 90.38 1009 TYR A CA 1
ATOM 7906 C C . TYR A 1 1009 ? 32.921 3.518 -2.704 1.00 90.38 1009 TYR A C 1
ATOM 7908 O O . TYR A 1 1009 ? 32.143 4.473 -2.696 1.00 90.38 1009 TYR A O 1
ATOM 7916 N N . PRO A 1 1010 ? 34.216 3.712 -2.364 1.00 87.31 1010 PRO A N 1
ATOM 7917 C CA . PRO A 1 1010 ? 34.614 4.855 -1.550 1.00 87.31 1010 PRO A CA 1
ATOM 7918 C C . PRO A 1 1010 ? 34.726 6.168 -2.338 1.00 87.31 1010 PRO A C 1
ATOM 7920 O O . PRO A 1 1010 ? 35.369 6.245 -3.393 1.00 87.31 1010 PRO A O 1
ATOM 7923 N N . MET A 1 1011 ? 34.188 7.246 -1.759 1.00 87.12 1011 MET A N 1
ATOM 7924 C CA . MET A 1 1011 ? 34.086 8.584 -2.366 1.00 87.12 1011 MET A CA 1
ATOM 7925 C C . MET A 1 1011 ? 35.416 9.374 -2.357 1.00 87.12 1011 MET A C 1
ATOM 7927 O O . MET A 1 1011 ? 35.573 10.408 -1.710 1.00 87.12 1011 MET A O 1
ATOM 7931 N N . VAL A 1 1012 ? 36.427 8.875 -3.077 1.00 85.56 1012 VAL A N 1
ATOM 7932 C CA . VAL A 1 1012 ? 37.829 9.342 -2.960 1.00 85.56 1012 VAL A CA 1
ATOM 7933 C C . VAL A 1 1012 ? 38.282 10.398 -3.977 1.00 85.56 1012 VAL A C 1
ATOM 7935 O O . VAL A 1 1012 ? 39.314 11.037 -3.757 1.00 85.56 1012 VAL A O 1
ATOM 7938 N N . ASP A 1 1013 ? 37.525 10.623 -5.057 1.00 89.19 1013 ASP A N 1
ATOM 7939 C CA . ASP A 1 1013 ? 37.815 11.632 -6.095 1.00 89.19 1013 ASP A CA 1
ATOM 7940 C C . ASP A 1 1013 ? 36.716 12.708 -6.173 1.00 89.19 1013 ASP A C 1
ATOM 7942 O O . ASP A 1 1013 ? 36.079 12.925 -7.202 1.00 89.19 1013 ASP A O 1
ATOM 7946 N N . MET A 1 1014 ? 36.490 13.411 -5.060 1.00 89.44 1014 MET A N 1
ATOM 7947 C CA . MET A 1 1014 ? 35.461 14.461 -4.938 1.00 89.44 1014 MET A CA 1
ATOM 7948 C C . MET A 1 1014 ? 35.697 15.699 -5.831 1.00 89.44 1014 MET A C 1
ATOM 7950 O O . MET A 1 1014 ? 34.840 16.575 -5.899 1.00 89.44 1014 MET A O 1
ATOM 7954 N N . LYS A 1 1015 ? 36.837 15.783 -6.538 1.00 89.50 1015 LYS A N 1
ATOM 7955 C CA . LYS A 1 1015 ? 37.101 16.801 -7.576 1.00 89.50 1015 LYS A CA 1
ATOM 7956 C C . LYS A 1 1015 ? 36.765 16.320 -8.994 1.00 89.50 1015 LYS A C 1
ATOM 7958 O O . LYS A 1 1015 ? 36.912 17.087 -9.945 1.00 89.50 1015 LYS A O 1
ATOM 7963 N N . ALA A 1 1016 ? 36.307 15.077 -9.163 1.00 91.00 1016 ALA A N 1
ATOM 7964 C CA . ALA A 1 1016 ? 35.839 14.573 -10.447 1.00 91.00 1016 ALA A CA 1
ATOM 7965 C C . ALA A 1 1016 ? 34.673 15.414 -10.994 1.00 91.00 1016 ALA A C 1
ATOM 7967 O O . ALA A 1 1016 ? 33.879 15.981 -10.240 1.00 91.00 1016 ALA A O 1
ATOM 7968 N N . ALA A 1 1017 ? 34.522 15.432 -12.322 1.00 91.50 1017 ALA A N 1
ATOM 7969 C CA . ALA A 1 1017 ? 33.421 16.127 -12.996 1.00 91.50 1017 ALA A CA 1
ATOM 7970 C C . ALA A 1 1017 ? 32.036 15.688 -12.483 1.00 91.50 1017 ALA A C 1
ATOM 7972 O O . ALA A 1 1017 ? 31.118 16.497 -12.457 1.00 91.50 1017 ALA A O 1
ATOM 7973 N N . HIS A 1 1018 ? 31.902 14.439 -12.023 1.00 93.44 1018 HIS A N 1
ATOM 7974 C CA . HIS A 1 1018 ? 30.674 13.914 -11.430 1.00 93.44 1018 HIS A CA 1
ATOM 7975 C C . HIS A 1 1018 ? 30.161 14.753 -10.246 1.00 93.44 1018 HIS A C 1
ATOM 7977 O O . HIS A 1 1018 ? 28.980 15.080 -10.226 1.00 93.44 1018 HIS A O 1
ATOM 7983 N N . PHE A 1 1019 ? 31.044 15.204 -9.347 1.00 92.94 1019 PHE A N 1
ATOM 7984 C CA . PHE A 1 1019 ? 30.682 16.001 -8.163 1.00 92.94 1019 PHE A CA 1
ATOM 7985 C C . PHE A 1 1019 ? 30.801 17.523 -8.361 1.00 92.94 1019 PHE A C 1
ATOM 7987 O O . PHE A 1 1019 ? 30.374 18.285 -7.497 1.00 92.94 1019 PHE A O 1
ATOM 7994 N N . THR A 1 1020 ? 31.404 17.967 -9.472 1.00 93.25 1020 THR A N 1
ATOM 7995 C CA . THR A 1 1020 ? 31.828 19.369 -9.697 1.00 93.25 1020 THR A CA 1
ATOM 7996 C C . THR A 1 1020 ? 31.263 20.021 -10.961 1.00 93.25 1020 THR A C 1
ATOM 7998 O O . THR A 1 1020 ? 31.575 21.177 -11.252 1.00 93.25 1020 THR A O 1
ATOM 8001 N N . LYS A 1 1021 ? 30.475 19.289 -11.758 1.00 90.12 1021 LYS A N 1
ATOM 8002 C CA . LYS A 1 1021 ? 29.818 19.804 -12.965 1.00 90.12 1021 LYS A CA 1
ATOM 8003 C C . LYS A 1 1021 ? 28.385 19.299 -13.071 1.00 90.12 1021 LYS A C 1
ATOM 8005 O O . LYS A 1 1021 ? 28.129 18.109 -12.880 1.00 90.12 1021 LYS A O 1
ATOM 8010 N N . TYR A 1 1022 ? 27.484 20.191 -13.467 1.00 87.44 1022 TYR A N 1
ATOM 8011 C CA . TYR A 1 1022 ? 26.175 19.807 -13.978 1.00 87.44 1022 TYR A CA 1
ATOM 8012 C C . TYR A 1 1022 ? 26.317 19.091 -15.327 1.00 87.44 1022 TYR A C 1
ATOM 8014 O O . TYR A 1 1022 ? 27.025 19.551 -16.226 1.00 87.44 1022 TYR A O 1
ATOM 8022 N N . TYR A 1 1023 ? 25.645 17.953 -15.429 1.00 85.25 1023 TYR A N 1
ATOM 8023 C CA . TYR A 1 1023 ? 25.288 17.215 -16.639 1.00 85.25 1023 TYR A CA 1
ATOM 8024 C C . TYR A 1 1023 ? 24.204 16.212 -16.228 1.00 85.25 1023 TYR A C 1
ATOM 8026 O O . TYR A 1 1023 ? 24.088 15.924 -15.033 1.00 85.25 1023 TYR A O 1
ATOM 8034 N N . ASP A 1 1024 ? 23.415 15.697 -17.171 1.00 78.69 1024 ASP A N 1
ATOM 8035 C CA . ASP A 1 1024 ? 22.383 14.715 -16.828 1.00 78.69 1024 ASP A CA 1
ATOM 8036 C C . ASP A 1 1024 ? 23.016 13.393 -16.362 1.00 78.69 1024 ASP A C 1
ATOM 8038 O O . ASP A 1 1024 ? 23.827 12.795 -17.079 1.00 78.69 1024 ASP A O 1
ATOM 8042 N N . LYS A 1 1025 ? 22.715 12.991 -15.123 1.00 85.88 1025 LYS A N 1
ATOM 8043 C CA . LYS A 1 1025 ? 23.266 11.811 -14.456 1.00 85.88 1025 LYS A CA 1
ATOM 8044 C C . LYS A 1 1025 ? 22.203 11.222 -13.518 1.00 85.88 1025 LYS A C 1
ATOM 8046 O O . LYS A 1 1025 ? 21.823 11.809 -12.515 1.00 85.88 1025 LYS A O 1
ATOM 8051 N N . SER A 1 1026 ? 21.719 10.027 -13.822 1.00 81.31 1026 SER A N 1
ATOM 8052 C CA . SER A 1 1026 ? 20.836 9.288 -12.913 1.00 81.31 1026 SER A CA 1
ATOM 8053 C C . SER A 1 1026 ? 21.659 8.774 -11.726 1.00 81.31 1026 SER A C 1
ATOM 8055 O O . SER A 1 1026 ? 22.649 8.104 -11.983 1.00 81.31 1026 SER A O 1
ATOM 8057 N N . ILE A 1 1027 ? 21.283 9.066 -10.472 1.00 82.12 1027 ILE A N 1
ATOM 8058 C CA . ILE A 1 1027 ? 21.961 8.560 -9.252 1.00 82.12 1027 ILE A CA 1
ATOM 8059 C C . ILE A 1 1027 ? 21.038 7.550 -8.582 1.00 82.12 1027 ILE A C 1
ATOM 8061 O O . ILE A 1 1027 ? 19.950 7.942 -8.161 1.00 82.12 1027 ILE A O 1
ATOM 8065 N N . VAL A 1 1028 ? 21.429 6.267 -8.550 1.00 79.75 1028 VAL A N 1
ATOM 8066 C CA . VAL A 1 1028 ? 20.518 5.116 -8.322 1.00 79.75 1028 VAL A CA 1
ATOM 8067 C C . VAL A 1 1028 ? 19.181 5.322 -9.063 1.00 79.75 1028 VAL A C 1
ATOM 8069 O O . VAL A 1 1028 ? 18.084 5.103 -8.552 1.00 79.75 1028 VAL A O 1
ATOM 8072 N N . GLY A 1 1029 ? 19.352 5.863 -10.276 1.00 68.94 1029 GLY A N 1
ATOM 8073 C CA . GLY A 1 1029 ? 18.510 6.804 -11.023 1.00 68.94 1029 GLY A CA 1
ATOM 8074 C C . GLY A 1 1029 ? 17.210 7.333 -10.446 1.00 68.94 1029 GLY A C 1
ATOM 8075 O O . GLY A 1 1029 ? 16.172 7.324 -11.101 1.00 68.94 1029 GLY A O 1
ATOM 8076 N N . VAL A 1 1030 ? 17.337 8.045 -9.339 1.00 75.81 1030 VAL A N 1
ATOM 8077 C CA . VAL A 1 1030 ? 16.658 9.336 -9.276 1.00 75.81 1030 VAL A CA 1
ATOM 8078 C C . VAL A 1 1030 ? 17.285 10.255 -10.354 1.00 75.81 1030 VAL A C 1
ATOM 8080 O O . VAL A 1 1030 ? 18.523 10.347 -10.417 1.00 75.81 1030 VAL A O 1
ATOM 8083 N N . PRO A 1 1031 ? 16.500 10.904 -11.241 1.00 78.94 1031 PRO A N 1
ATOM 8084 C CA . PRO A 1 1031 ? 17.024 11.787 -12.286 1.00 78.94 1031 PRO A CA 1
ATOM 8085 C C . PRO A 1 1031 ? 17.495 13.120 -11.716 1.00 78.94 1031 PRO A C 1
ATOM 8087 O O . PRO A 1 1031 ? 17.186 13.456 -10.574 1.00 78.94 1031 PRO A O 1
ATOM 8090 N N . ASN A 1 1032 ? 18.176 13.919 -12.541 1.00 83.94 1032 ASN A N 1
ATOM 8091 C CA . ASN A 1 1032 ? 18.656 15.241 -12.151 1.00 83.94 1032 ASN A CA 1
ATOM 8092 C C . ASN A 1 1032 ? 17.561 16.129 -11.531 1.00 83.94 1032 ASN A C 1
ATOM 8094 O O . ASN A 1 1032 ? 16.653 16.591 -12.226 1.00 83.94 1032 ASN A O 1
ATOM 8098 N N . TYR A 1 1033 ? 17.705 16.462 -10.247 1.00 83.25 1033 TYR A N 1
ATOM 8099 C CA . TYR A 1 1033 ? 16.932 17.542 -9.627 1.00 83.25 1033 TYR A CA 1
ATOM 8100 C C . TYR A 1 1033 ? 17.316 18.912 -10.215 1.00 83.25 1033 TYR A C 1
ATOM 8102 O O . TYR A 1 1033 ? 18.492 19.144 -10.528 1.00 83.25 1033 TYR A O 1
ATOM 8110 N N . PRO A 1 1034 ? 16.370 19.862 -10.325 1.00 82.44 1034 PRO A N 1
ATOM 8111 C CA . PRO A 1 1034 ? 16.665 21.221 -10.754 1.00 82.44 1034 PRO A CA 1
ATOM 8112 C C . PRO A 1 1034 ? 17.543 21.943 -9.723 1.00 82.44 1034 PRO A C 1
ATOM 8114 O O . PRO A 1 1034 ? 17.420 21.749 -8.514 1.00 82.44 1034 PRO A O 1
ATOM 8117 N N . ASN A 1 1035 ? 18.412 22.837 -10.199 1.00 81.75 1035 ASN A N 1
ATOM 8118 C CA . ASN A 1 1035 ? 19.350 23.569 -9.340 1.00 81.75 1035 ASN A CA 1
ATOM 8119 C C . ASN A 1 1035 ? 18.666 24.385 -8.222 1.00 81.75 1035 ASN A C 1
ATOM 8121 O O . ASN A 1 1035 ? 19.254 24.584 -7.161 1.00 81.75 1035 ASN A O 1
ATOM 8125 N N . GLU A 1 1036 ? 17.425 24.829 -8.437 1.00 81.88 1036 GLU A N 1
ATOM 8126 C CA . GLU A 1 1036 ? 16.640 25.557 -7.432 1.00 81.88 1036 GLU A CA 1
ATOM 8127 C C . GLU A 1 1036 ? 16.446 24.764 -6.133 1.00 81.88 1036 GLU A C 1
ATOM 8129 O O . GLU A 1 1036 ? 16.376 25.366 -5.064 1.00 81.88 1036 GLU A O 1
ATOM 8134 N N . ASP A 1 1037 ? 16.405 23.429 -6.187 1.00 79.56 1037 ASP A N 1
ATOM 8135 C CA . ASP A 1 1037 ? 16.265 22.595 -4.988 1.00 79.56 1037 ASP A CA 1
ATOM 8136 C C . ASP A 1 1037 ? 17.554 22.585 -4.153 1.00 79.56 1037 ASP A C 1
ATOM 8138 O O . ASP A 1 1037 ? 17.500 22.594 -2.922 1.00 79.56 1037 ASP A O 1
ATOM 8142 N N . VAL A 1 1038 ? 18.717 22.721 -4.801 1.00 82.12 1038 VAL A N 1
ATOM 8143 C CA . VAL A 1 1038 ? 19.999 22.951 -4.115 1.00 82.12 1038 VAL A CA 1
ATOM 8144 C C . VAL A 1 1038 ? 20.021 24.324 -3.439 1.00 82.12 1038 VAL A C 1
ATOM 8146 O O . VAL A 1 1038 ? 20.507 24.444 -2.315 1.00 82.12 1038 VAL A O 1
ATOM 8149 N N . ASP A 1 1039 ? 19.460 25.356 -4.075 1.00 83.69 1039 ASP A N 1
ATOM 8150 C CA . ASP A 1 1039 ? 19.377 26.702 -3.491 1.00 83.69 1039 ASP A CA 1
ATOM 8151 C C . ASP A 1 1039 ? 18.365 26.778 -2.330 1.00 83.69 1039 ASP A C 1
ATOM 8153 O O . ASP A 1 1039 ? 18.641 27.430 -1.315 1.00 83.69 1039 ASP A O 1
ATOM 8157 N N . LYS A 1 1040 ? 17.237 26.054 -2.408 1.00 81.00 1040 LYS A N 1
ATOM 8158 C CA . LYS A 1 1040 ? 16.307 25.847 -1.278 1.00 81.00 1040 LYS A CA 1
ATOM 8159 C C . LYS A 1 1040 ? 17.008 25.138 -0.118 1.00 81.00 1040 LYS A C 1
ATOM 8161 O O . LYS A 1 1040 ? 16.944 25.617 1.013 1.00 81.00 1040 LYS A O 1
ATOM 8166 N N . PHE A 1 1041 ? 17.722 24.044 -0.389 1.00 82.31 1041 PHE A N 1
ATOM 8167 C CA . PHE A 1 1041 ? 18.448 23.291 0.634 1.00 82.31 1041 PHE A CA 1
ATOM 8168 C C . PHE A 1 1041 ? 19.525 24.143 1.323 1.00 82.31 1041 PHE A C 1
ATOM 8170 O O . PHE A 1 1041 ? 19.552 24.254 2.549 1.00 82.31 1041 PHE A O 1
ATOM 8177 N N . LEU A 1 1042 ? 20.360 24.833 0.541 1.00 78.69 1042 LEU A N 1
ATOM 8178 C CA . LEU A 1 1042 ? 21.383 25.748 1.049 1.00 78.69 1042 LEU A CA 1
ATOM 8179 C C . LEU A 1 1042 ? 20.786 26.878 1.897 1.00 78.69 1042 LEU A C 1
ATOM 8181 O O . LEU A 1 1042 ? 21.233 27.105 3.021 1.00 78.69 1042 LEU A O 1
ATOM 8185 N N . SER A 1 1043 ? 19.756 27.569 1.406 1.00 76.38 1043 SER A N 1
ATOM 8186 C CA . SER A 1 1043 ? 19.140 28.685 2.140 1.00 76.38 1043 SER A CA 1
ATOM 8187 C C . SER A 1 1043 ? 18.430 28.243 3.425 1.00 76.38 1043 SER A C 1
ATOM 8189 O O . SER A 1 1043 ? 18.522 28.935 4.440 1.00 76.38 1043 SER A O 1
ATOM 8191 N N . ALA A 1 1044 ? 17.820 27.055 3.442 1.00 63.31 1044 ALA A N 1
ATOM 8192 C CA . ALA A 1 1044 ? 17.147 26.491 4.612 1.00 63.31 1044 ALA A CA 1
ATOM 8193 C C . ALA A 1 1044 ? 18.090 26.056 5.756 1.00 63.31 1044 ALA A C 1
ATOM 8195 O O . ALA A 1 1044 ? 17.594 25.622 6.801 1.00 63.31 1044 ALA A O 1
ATOM 8196 N N . THR A 1 1045 ? 19.415 26.137 5.586 1.00 62.38 1045 THR A N 1
ATOM 8197 C CA . THR A 1 1045 ? 20.411 25.570 6.525 1.00 62.38 1045 THR A CA 1
ATOM 8198 C C . THR A 1 1045 ? 21.392 26.571 7.141 1.00 62.38 1045 THR A C 1
ATOM 8200 O O . THR A 1 1045 ? 22.042 26.241 8.129 1.00 62.38 1045 THR A O 1
ATOM 8203 N N . VAL A 1 1046 ? 21.452 27.819 6.658 1.00 56.56 1046 VAL A N 1
ATOM 8204 C CA . VAL A 1 1046 ? 22.480 28.820 7.048 1.00 56.56 1046 VAL A CA 1
ATOM 8205 C C . VAL A 1 1046 ? 22.494 29.174 8.551 1.00 56.56 1046 VAL A C 1
ATOM 8207 O O . VAL A 1 1046 ? 23.476 29.727 9.043 1.00 56.56 1046 VAL A O 1
ATOM 8210 N N . VAL A 1 1047 ? 21.422 28.873 9.296 1.00 55.41 1047 VAL A N 1
ATOM 8211 C CA . VAL A 1 1047 ? 21.243 29.277 10.709 1.00 55.41 1047 VAL A CA 1
ATOM 8212 C C . VAL A 1 1047 ? 20.803 28.113 11.621 1.00 55.41 1047 VAL A C 1
ATOM 8214 O O . VAL A 1 1047 ? 20.324 28.341 12.731 1.00 55.41 1047 VAL A O 1
ATOM 8217 N N . LYS A 1 1048 ? 20.922 26.857 11.169 1.00 68.88 1048 LYS A N 1
ATOM 8218 C CA . LYS A 1 1048 ? 20.509 25.675 11.950 1.00 68.88 1048 LYS A CA 1
ATOM 8219 C C . LYS A 1 1048 ? 21.662 25.110 12.798 1.00 68.88 1048 LYS A C 1
ATOM 8221 O O . LYS A 1 1048 ? 22.820 25.228 12.399 1.00 68.88 1048 LYS A O 1
ATOM 8226 N N . PRO A 1 1049 ? 21.378 24.514 13.974 1.00 79.00 1049 PRO A N 1
ATOM 8227 C CA . PRO A 1 1049 ? 22.385 23.775 14.732 1.00 79.00 1049 PRO A CA 1
ATOM 8228 C C . PRO A 1 1049 ? 22.858 22.551 13.938 1.00 79.00 1049 PRO A C 1
ATOM 8230 O O . PRO A 1 1049 ? 22.093 21.970 13.173 1.00 79.00 1049 PRO A O 1
ATOM 8233 N N . ALA A 1 1050 ? 24.116 22.152 14.135 1.00 82.75 1050 ALA A N 1
ATOM 8234 C CA . ALA A 1 1050 ? 24.697 21.017 13.427 1.00 82.75 1050 ALA A CA 1
ATOM 8235 C C . ALA A 1 1050 ? 23.965 19.709 13.763 1.00 82.75 1050 ALA A C 1
ATOM 8237 O O . ALA A 1 1050 ? 23.943 19.288 14.919 1.00 82.75 1050 ALA A O 1
ATOM 8238 N N . ILE A 1 1051 ? 23.407 19.064 12.741 1.00 91.31 1051 ILE A N 1
ATOM 8239 C CA . ILE A 1 1051 ? 22.749 17.759 12.845 1.00 91.31 1051 ILE A CA 1
ATOM 8240 C C . ILE A 1 1051 ? 23.805 16.660 12.730 1.00 91.31 1051 ILE A C 1
ATOM 8242 O O . ILE A 1 1051 ? 24.730 16.776 11.930 1.00 91.31 1051 ILE A O 1
ATOM 8246 N N . THR A 1 1052 ? 23.693 15.618 13.552 1.00 92.69 1052 THR A N 1
ATOM 8247 C CA . THR A 1 1052 ? 24.666 14.510 13.615 1.00 92.69 1052 THR A CA 1
ATOM 8248 C C . THR A 1 1052 ? 24.164 13.206 13.010 1.00 92.69 1052 THR A C 1
ATOM 8250 O O . THR A 1 1052 ? 24.969 12.347 12.687 1.00 92.69 1052 THR A O 1
ATOM 8253 N N . GLU A 1 1053 ? 22.852 13.036 12.885 1.00 91.94 1053 GLU A N 1
ATOM 8254 C CA . GLU A 1 1053 ? 22.213 11.866 12.280 1.00 91.94 1053 GLU A CA 1
ATOM 8255 C C . GLU A 1 1053 ? 20.843 12.285 11.733 1.00 91.94 1053 GLU A C 1
ATOM 8257 O O . GLU A 1 1053 ? 20.186 13.144 12.325 1.00 91.94 1053 GLU A O 1
ATOM 8262 N N . THR A 1 1054 ? 20.426 11.741 10.589 1.00 89.88 1054 THR A N 1
ATOM 8263 C CA . THR A 1 1054 ? 19.086 11.969 10.016 1.00 89.88 1054 THR A CA 1
ATOM 8264 C C . THR A 1 1054 ? 18.824 10.957 8.905 1.00 89.88 1054 THR A C 1
ATOM 8266 O O . THR A 1 1054 ? 19.467 11.009 7.865 1.00 89.88 1054 THR A O 1
ATOM 8269 N N . ASP A 1 1055 ? 17.905 10.018 9.116 1.00 88.19 1055 ASP A N 1
ATOM 8270 C CA . ASP A 1 1055 ? 17.724 8.905 8.178 1.00 88.19 1055 ASP A CA 1
ATOM 8271 C C . ASP A 1 1055 ? 16.853 9.255 6.951 1.00 88.19 1055 ASP A C 1
ATOM 8273 O O . ASP A 1 1055 ? 15.964 10.112 7.031 1.00 88.19 1055 ASP A O 1
ATOM 8277 N N . PRO A 1 1056 ? 17.068 8.577 5.805 1.00 79.25 1056 PRO A N 1
ATOM 8278 C CA . PRO A 1 1056 ? 16.220 8.689 4.620 1.00 79.25 1056 PRO A CA 1
ATOM 8279 C C . PRO A 1 1056 ? 14.719 8.473 4.905 1.00 79.25 1056 PRO A C 1
ATOM 8281 O O . PRO A 1 1056 ? 14.361 7.582 5.679 1.00 79.25 1056 PRO A O 1
ATOM 8284 N N . PRO A 1 1057 ? 13.813 9.227 4.250 1.00 71.12 1057 PRO A N 1
ATOM 8285 C CA . PRO A 1 1057 ? 14.047 10.112 3.100 1.00 71.12 1057 PRO A CA 1
ATOM 8286 C C . PRO A 1 1057 ? 14.696 11.463 3.421 1.00 71.12 1057 PRO A C 1
ATOM 8288 O O . PRO A 1 1057 ? 15.062 12.190 2.499 1.00 71.12 1057 PRO A O 1
ATOM 8291 N N . VAL A 1 1058 ? 14.845 11.819 4.698 1.00 78.00 1058 VAL A N 1
ATOM 8292 C CA . VAL A 1 1058 ? 15.196 13.179 5.117 1.00 78.00 1058 VAL A CA 1
ATOM 8293 C C . VAL A 1 1058 ? 16.575 13.585 4.566 1.00 78.00 1058 VAL A C 1
ATOM 8295 O O . VAL A 1 1058 ? 17.600 12.984 4.889 1.00 78.00 1058 VAL A O 1
ATOM 8298 N N . ARG A 1 1059 ? 16.580 14.631 3.721 1.00 86.56 1059 ARG A N 1
ATOM 8299 C CA . ARG A 1 1059 ? 17.729 15.201 2.976 1.00 86.56 1059 ARG A CA 1
ATOM 8300 C C . ARG A 1 1059 ? 18.341 14.332 1.872 1.00 86.56 1059 ARG A C 1
ATOM 8302 O O . ARG A 1 1059 ? 19.335 14.761 1.280 1.00 86.56 1059 ARG A O 1
ATOM 8309 N N . LEU A 1 1060 ? 17.827 13.138 1.581 1.00 86.81 1060 LEU A N 1
ATOM 8310 C CA . LEU A 1 1060 ? 18.439 12.286 0.550 1.00 86.81 1060 LEU A CA 1
ATOM 8311 C C . LEU A 1 1060 ? 18.193 12.837 -0.866 1.00 86.81 1060 LEU A C 1
ATOM 8313 O O . LEU A 1 1060 ? 19.102 12.830 -1.694 1.00 86.81 1060 LEU A O 1
ATOM 8317 N N . ASP A 1 1061 ? 17.013 13.417 -1.083 1.00 85.38 1061 ASP A N 1
ATOM 8318 C CA . ASP A 1 1061 ? 16.655 14.244 -2.242 1.00 85.38 1061 ASP A CA 1
ATOM 8319 C C . ASP A 1 1061 ? 17.666 15.384 -2.463 1.00 85.38 1061 ASP A C 1
ATOM 8321 O O . ASP A 1 1061 ? 18.223 15.574 -3.543 1.00 85.38 1061 ASP A O 1
ATOM 8325 N N . SER A 1 1062 ? 17.983 16.091 -1.383 1.00 88.19 1062 SER A N 1
ATOM 8326 C CA . SER A 1 1062 ? 18.870 17.244 -1.339 1.00 88.19 1062 SER A CA 1
ATOM 8327 C C . SER A 1 1062 ? 20.324 16.839 -1.593 1.00 88.19 1062 S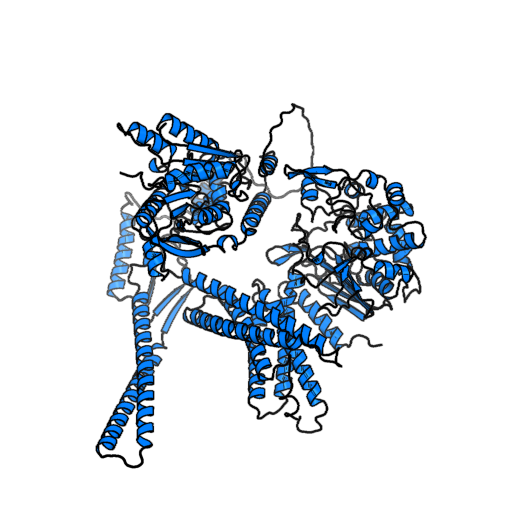ER A C 1
ATOM 8329 O O . SER A 1 1062 ? 21.054 17.535 -2.302 1.00 88.19 1062 SER A O 1
ATOM 8331 N N . ALA A 1 1063 ? 20.748 15.688 -1.061 1.00 87.88 1063 ALA A N 1
ATOM 8332 C CA . ALA A 1 1063 ? 22.064 15.111 -1.316 1.00 87.88 1063 ALA A CA 1
ATOM 8333 C C . ALA A 1 1063 ? 22.248 14.750 -2.797 1.00 87.88 1063 ALA A C 1
ATOM 8335 O O . ALA A 1 1063 ? 23.244 15.145 -3.410 1.00 87.88 1063 ALA A O 1
ATOM 8336 N N . MET A 1 1064 ? 21.259 14.076 -3.391 1.00 89.69 1064 MET A N 1
ATOM 8337 C CA . MET A 1 1064 ? 21.236 13.767 -4.822 1.00 89.69 1064 MET A CA 1
ATOM 8338 C C . MET A 1 1064 ? 21.249 15.045 -5.664 1.00 89.69 1064 MET A C 1
ATOM 8340 O O . MET A 1 1064 ? 22.112 15.188 -6.529 1.00 89.69 1064 MET A O 1
ATOM 8344 N N . ALA A 1 1065 ? 20.395 16.023 -5.344 1.00 90.19 1065 ALA A N 1
ATOM 8345 C CA . ALA A 1 1065 ? 20.322 17.296 -6.055 1.00 90.19 1065 ALA A CA 1
ATOM 8346 C C . ALA A 1 1065 ? 21.667 18.035 -6.097 1.00 90.19 1065 ALA A C 1
ATOM 8348 O O . ALA A 1 1065 ? 22.062 18.561 -7.142 1.00 90.19 1065 ALA A O 1
ATOM 8349 N N . VAL A 1 1066 ? 22.412 18.039 -4.989 1.00 91.81 1066 VAL A N 1
ATOM 8350 C CA . VAL A 1 1066 ? 23.747 18.650 -4.897 1.00 91.81 1066 VAL A CA 1
ATOM 8351 C C . VAL A 1 1066 ? 24.754 17.962 -5.832 1.00 91.81 1066 VAL A C 1
ATOM 8353 O O . VAL A 1 1066 ? 25.564 18.646 -6.468 1.00 91.81 1066 VAL A O 1
ATOM 8356 N N . VAL A 1 1067 ? 24.708 16.630 -5.953 1.00 91.38 1067 VAL A N 1
ATOM 8357 C CA . VAL A 1 1067 ? 25.605 15.860 -6.837 1.00 91.38 1067 VAL A CA 1
ATOM 8358 C C . VAL A 1 1067 ? 25.176 15.971 -8.304 1.00 91.38 1067 VAL A C 1
ATOM 8360 O O . VAL A 1 1067 ? 26.020 16.254 -9.160 1.00 91.38 1067 VAL A O 1
ATOM 8363 N N . HIS A 1 1068 ? 23.879 15.864 -8.612 1.00 92.69 1068 HIS A N 1
ATOM 8364 C CA . HIS A 1 1068 ? 23.305 16.118 -9.943 1.00 92.69 1068 HIS A CA 1
ATOM 8365 C C . HIS A 1 1068 ? 23.753 17.477 -10.492 1.00 92.69 1068 HIS A C 1
ATOM 8367 O O . HIS A 1 1068 ? 24.340 17.552 -11.574 1.00 92.69 1068 HIS A O 1
ATOM 8373 N N . ASN A 1 1069 ? 23.617 18.533 -9.685 1.00 92.81 1069 ASN A N 1
ATOM 8374 C CA . ASN A 1 1069 ? 24.012 19.895 -10.049 1.00 92.81 1069 ASN A CA 1
ATOM 8375 C C . ASN A 1 1069 ? 25.525 20.160 -9.990 1.00 92.81 1069 ASN A C 1
ATOM 8377 O O . ASN A 1 1069 ? 25.989 21.191 -10.474 1.00 92.81 1069 ASN A O 1
ATOM 8381 N N . GLY A 1 1070 ? 26.323 19.220 -9.475 1.00 92.25 1070 GLY A N 1
ATOM 8382 C CA . GLY A 1 1070 ? 27.780 19.355 -9.405 1.00 92.25 1070 GLY A CA 1
ATOM 8383 C C . GLY A 1 1070 ? 28.244 20.426 -8.415 1.00 92.25 1070 GLY A C 1
ATOM 8384 O O . GLY A 1 1070 ? 29.292 21.038 -8.617 1.00 92.25 1070 GLY A O 1
ATOM 8385 N N . ARG A 1 1071 ? 27.457 20.668 -7.361 1.00 92.69 1071 ARG A N 1
ATOM 8386 C CA . ARG A 1 1071 ? 27.668 21.729 -6.359 1.00 92.69 1071 ARG A CA 1
ATOM 8387 C C . ARG A 1 1071 ? 28.224 21.202 -5.034 1.00 92.69 1071 ARG A C 1
ATOM 8389 O O . ARG A 1 1071 ? 28.309 21.930 -4.050 1.00 92.69 1071 ARG A O 1
ATOM 8396 N N . TYR A 1 1072 ? 28.674 19.947 -5.002 1.00 92.31 1072 TYR A N 1
ATOM 8397 C CA . TYR A 1 1072 ? 29.113 19.266 -3.778 1.00 92.31 1072 TYR A CA 1
ATOM 8398 C C . TYR A 1 1072 ? 30.258 19.986 -3.040 1.00 92.31 1072 TYR A C 1
ATOM 8400 O O . TYR A 1 1072 ? 30.289 20.018 -1.810 1.00 92.31 1072 TYR A O 1
ATOM 8408 N N . LEU A 1 1073 ? 31.164 20.651 -3.768 1.00 91.75 1073 LEU A N 1
ATOM 8409 C CA . LEU A 1 1073 ? 32.254 21.428 -3.159 1.00 91.75 1073 LEU A CA 1
ATOM 8410 C C . LEU A 1 1073 ? 31.802 22.728 -2.471 1.00 91.75 1073 LEU A C 1
ATOM 8412 O O . LEU A 1 1073 ? 32.553 23.253 -1.648 1.00 91.75 1073 LEU A O 1
ATOM 8416 N N . GLU A 1 1074 ? 30.596 23.236 -2.743 1.00 89.94 1074 GLU A N 1
ATOM 8417 C CA . GLU A 1 1074 ? 30.010 24.353 -1.981 1.00 89.94 1074 GLU A CA 1
ATOM 8418 C C . GLU A 1 1074 ? 29.662 23.912 -0.550 1.00 89.94 1074 GLU A C 1
ATOM 8420 O O . GLU A 1 1074 ? 29.826 24.675 0.411 1.00 89.94 1074 GLU A O 1
ATOM 8425 N N . LEU A 1 1075 ? 29.249 22.649 -0.392 1.00 88.31 1075 LEU A N 1
ATOM 8426 C CA . LEU A 1 1075 ? 28.973 22.047 0.909 1.00 88.31 1075 LEU A CA 1
ATOM 8427 C C . LEU A 1 1075 ? 30.274 21.626 1.594 1.00 88.31 1075 LEU A C 1
ATOM 8429 O O . LEU A 1 1075 ? 30.560 22.077 2.699 1.00 88.31 1075 LEU A O 1
ATOM 8433 N N . LEU A 1 1076 ? 31.083 20.811 0.911 1.00 89.00 1076 LEU A N 1
ATOM 8434 C CA . LEU A 1 1076 ? 32.289 20.195 1.462 1.00 89.00 1076 LEU A CA 1
ATOM 8435 C C . LEU A 1 1076 ? 33.384 21.224 1.805 1.00 89.00 1076 LEU A C 1
ATOM 8437 O O . LEU A 1 1076 ? 34.051 21.104 2.836 1.00 89.00 1076 LEU A O 1
ATOM 8441 N N . GLY A 1 1077 ? 33.560 22.242 0.958 1.00 88.12 1077 GLY A N 1
ATOM 8442 C CA . GLY A 1 1077 ? 34.717 23.136 0.966 1.00 88.12 1077 GLY A CA 1
ATOM 8443 C C . GLY A 1 1077 ? 35.875 22.634 0.090 1.00 88.12 1077 GLY A C 1
ATOM 8444 O O . GLY A 1 1077 ? 35.809 21.575 -0.529 1.00 88.12 1077 GLY A O 1
ATOM 8445 N N . GLN A 1 1078 ? 36.949 23.428 0.022 1.00 84.88 1078 GLN A N 1
ATOM 8446 C CA . GLN A 1 1078 ? 38.093 23.204 -0.883 1.00 84.88 1078 GLN A CA 1
ATOM 8447 C C . GLN A 1 1078 ? 39.434 22.986 -0.156 1.00 84.88 1078 GLN A C 1
ATOM 8449 O O . GLN A 1 1078 ? 40.494 23.105 -0.767 1.00 84.88 1078 GLN A O 1
ATOM 8454 N N . ASP A 1 1079 ? 39.404 22.673 1.141 1.00 82.69 1079 ASP A N 1
ATOM 8455 C CA . ASP A 1 1079 ? 40.610 22.381 1.925 1.00 82.69 1079 ASP A CA 1
ATOM 8456 C C . ASP A 1 1079 ? 41.354 21.150 1.349 1.00 82.69 1079 ASP A C 1
ATOM 8458 O O . ASP A 1 1079 ? 40.730 20.094 1.205 1.00 82.69 1079 ASP A O 1
ATOM 8462 N N . PRO A 1 1080 ? 42.658 21.238 1.004 1.00 79.06 1080 PRO A N 1
ATOM 8463 C CA . PRO A 1 1080 ? 43.435 20.110 0.481 1.00 79.06 1080 PRO A CA 1
ATOM 8464 C C . PRO A 1 1080 ? 43.387 18.846 1.351 1.00 79.06 1080 PRO A C 1
ATOM 8466 O O . PRO A 1 1080 ? 43.430 17.736 0.815 1.00 79.06 1080 PRO A O 1
ATOM 8469 N N . ASP A 1 1081 ? 43.233 18.988 2.674 1.00 75.56 1081 ASP A N 1
ATOM 8470 C CA . ASP A 1 1081 ? 43.129 17.861 3.611 1.00 75.56 1081 ASP A CA 1
ATOM 8471 C C . ASP A 1 1081 ? 41.862 17.011 3.392 1.00 75.56 1081 ASP A C 1
ATOM 8473 O O . ASP A 1 1081 ? 41.776 15.901 3.918 1.00 75.56 1081 ASP A O 1
ATOM 8477 N N . LEU A 1 1082 ? 40.887 17.472 2.601 1.00 81.50 1082 LEU A N 1
ATOM 8478 C CA . LEU A 1 1082 ? 39.669 16.722 2.267 1.00 81.50 1082 LEU A CA 1
ATOM 8479 C C . LEU A 1 1082 ? 39.883 15.697 1.147 1.00 81.50 1082 LEU A C 1
ATOM 8481 O O . LEU A 1 1082 ? 39.147 14.715 1.059 1.00 81.50 1082 LEU A O 1
ATOM 8485 N N . PHE A 1 1083 ? 40.898 15.881 0.300 1.00 87.06 1083 PHE A N 1
ATOM 8486 C CA . PHE A 1 1083 ? 41.028 15.138 -0.953 1.00 87.06 1083 PHE A CA 1
ATOM 8487 C C . PHE A 1 1083 ? 42.079 14.032 -0.843 1.00 87.06 1083 PHE A C 1
ATOM 8489 O O . PHE A 1 1083 ? 43.285 14.276 -0.891 1.00 87.06 1083 PHE A O 1
ATOM 8496 N N . VAL A 1 1084 ? 41.615 12.782 -0.726 1.00 83.94 1084 VAL A N 1
ATOM 8497 C CA . VAL A 1 1084 ? 42.454 11.590 -0.486 1.00 83.94 1084 VAL A CA 1
ATOM 8498 C C . VAL A 1 1084 ? 43.631 11.500 -1.463 1.00 83.94 1084 VAL A C 1
ATOM 8500 O O . VAL A 1 1084 ? 44.777 11.360 -1.039 1.00 83.94 1084 VAL A O 1
ATOM 8503 N N . LEU A 1 1085 ? 43.360 11.644 -2.764 1.00 86.19 1085 LEU A N 1
ATOM 8504 C CA . LEU A 1 1085 ? 44.369 11.548 -3.823 1.00 86.19 1085 LEU A CA 1
ATOM 8505 C C . LEU A 1 1085 ? 45.417 12.671 -3.770 1.00 86.19 1085 LEU A C 1
ATOM 8507 O O . LEU A 1 1085 ? 46.523 12.491 -4.277 1.00 86.19 1085 LEU A O 1
ATOM 8511 N N . GLU A 1 1086 ? 45.087 13.830 -3.197 1.00 85.38 1086 GLU A N 1
ATOM 8512 C CA . GLU A 1 1086 ? 46.027 14.941 -3.012 1.00 85.38 1086 GLU A CA 1
ATOM 8513 C C . GLU A 1 1086 ? 46.861 14.736 -1.750 1.00 85.38 1086 GLU A C 1
ATOM 8515 O O . GLU A 1 1086 ? 48.079 14.877 -1.817 1.00 85.38 1086 GLU A O 1
ATOM 8520 N N . ARG A 1 1087 ? 46.253 14.281 -0.643 1.00 81.25 1087 ARG A N 1
ATOM 8521 C CA . ARG A 1 1087 ? 46.995 13.894 0.569 1.00 81.25 1087 ARG A CA 1
ATOM 8522 C C . ARG A 1 1087 ? 48.062 12.839 0.279 1.00 81.25 1087 ARG A C 1
ATOM 8524 O O . ARG A 1 1087 ? 49.198 13.031 0.692 1.00 81.25 1087 ARG A O 1
ATOM 8531 N N . ILE A 1 1088 ? 47.738 11.779 -0.471 1.00 81.44 1088 ILE A N 1
ATOM 8532 C CA . ILE A 1 1088 ? 48.704 10.718 -0.831 1.00 81.44 1088 ILE A CA 1
ATOM 8533 C C . ILE A 1 1088 ? 49.907 11.305 -1.580 1.00 81.44 1088 ILE A C 1
ATOM 8535 O O . ILE A 1 1088 ? 51.053 11.056 -1.209 1.00 81.44 1088 ILE A O 1
ATOM 8539 N N . LYS A 1 1089 ? 49.650 12.128 -2.604 1.00 83.69 1089 LYS A N 1
ATOM 8540 C CA . LYS A 1 1089 ? 50.703 12.788 -3.392 1.00 83.69 1089 LYS A CA 1
ATOM 8541 C C . LYS A 1 1089 ? 51.535 13.731 -2.527 1.00 83.69 1089 LYS A C 1
ATOM 8543 O O . LYS A 1 1089 ? 52.755 13.687 -2.598 1.00 83.69 1089 LYS A O 1
ATOM 8548 N N . ASN A 1 1090 ? 50.892 14.547 -1.695 1.00 79.19 1090 ASN A N 1
ATOM 8549 C CA . ASN A 1 1090 ? 51.569 15.507 -0.828 1.00 79.19 1090 ASN A CA 1
ATOM 8550 C C . ASN A 1 1090 ? 52.449 14.795 0.207 1.00 79.19 1090 ASN A C 1
ATOM 8552 O O . ASN A 1 1090 ? 53.617 15.146 0.328 1.00 79.19 1090 ASN A O 1
ATOM 8556 N N . MET A 1 1091 ? 51.946 13.746 0.869 1.00 75.25 1091 MET A N 1
ATOM 8557 C CA . MET A 1 1091 ? 52.725 12.929 1.808 1.00 75.25 1091 MET A CA 1
ATOM 8558 C C . MET A 1 1091 ? 53.953 12.312 1.124 1.00 75.25 1091 MET A C 1
ATOM 8560 O O . MET A 1 1091 ? 55.067 12.489 1.612 1.00 75.25 1091 MET A O 1
ATOM 8564 N N . ALA A 1 1092 ? 53.781 11.695 -0.050 1.00 72.62 1092 ALA A N 1
ATOM 8565 C CA . ALA A 1 1092 ? 54.886 11.127 -0.824 1.00 72.62 1092 ALA A CA 1
ATOM 8566 C C . ALA A 1 1092 ? 55.899 12.177 -1.335 1.00 72.62 1092 ALA A C 1
ATOM 8568 O O . ALA A 1 1092 ? 57.074 11.864 -1.503 1.00 72.62 1092 ALA A O 1
ATOM 8569 N N . LEU A 1 1093 ? 55.472 13.425 -1.563 1.00 70.12 1093 LEU A N 1
ATOM 8570 C CA . LEU A 1 1093 ? 56.350 14.535 -1.957 1.00 70.12 1093 LEU A CA 1
ATOM 8571 C C . LEU A 1 1093 ? 57.089 15.180 -0.771 1.00 70.12 1093 LEU A C 1
ATOM 8573 O O . LEU A 1 1093 ? 58.156 15.759 -0.969 1.00 70.12 1093 LEU A O 1
ATOM 8577 N N . THR A 1 1094 ? 56.540 15.107 0.447 1.00 67.12 1094 THR A N 1
ATOM 8578 C CA . THR A 1 1094 ? 57.126 15.732 1.651 1.00 67.12 1094 THR A CA 1
ATOM 8579 C C . THR A 1 1094 ? 57.949 14.787 2.526 1.00 67.12 1094 THR A C 1
ATOM 8581 O O . THR A 1 1094 ? 58.724 15.256 3.359 1.00 67.12 1094 THR A O 1
ATOM 8584 N N . SER A 1 1095 ? 57.793 13.472 2.372 1.00 57.62 1095 SER A N 1
ATOM 8585 C CA . SER A 1 1095 ? 58.402 12.478 3.259 1.00 57.62 1095 SER A CA 1
ATOM 8586 C C . SER A 1 1095 ? 59.576 11.763 2.596 1.00 57.62 1095 SER A C 1
ATOM 8588 O O . SER A 1 1095 ? 59.401 10.892 1.752 1.00 57.62 1095 SER A O 1
ATOM 8590 N N . SER A 1 1096 ? 60.794 12.097 3.024 1.00 48.31 1096 SER A N 1
ATOM 8591 C CA . SER A 1 1096 ? 62.043 11.555 2.471 1.00 48.31 1096 SER A CA 1
ATOM 8592 C C . SER A 1 1096 ? 62.447 10.166 2.987 1.00 48.31 1096 SER A C 1
ATOM 8594 O O . SER A 1 1096 ? 63.460 9.644 2.535 1.00 48.31 1096 SER A O 1
ATOM 8596 N N . ASN A 1 1097 ? 61.693 9.571 3.920 1.00 53.97 1097 ASN A N 1
ATOM 8597 C CA . ASN A 1 1097 ? 61.973 8.260 4.519 1.00 53.97 1097 ASN A CA 1
ATOM 8598 C C . ASN A 1 1097 ? 60.672 7.557 4.941 1.00 53.97 1097 ASN A C 1
ATOM 8600 O O . ASN A 1 1097 ? 60.096 7.912 5.969 1.00 53.97 1097 ASN A O 1
ATOM 8604 N N . TYR A 1 1098 ? 60.257 6.520 4.211 1.00 54.00 1098 TYR A N 1
ATOM 8605 C CA . TYR A 1 1098 ? 59.266 5.551 4.689 1.00 54.00 1098 TYR A CA 1
ATOM 8606 C C . TYR A 1 1098 ? 59.708 4.118 4.363 1.00 54.00 1098 TYR A C 1
ATOM 8608 O O . TYR A 1 1098 ? 59.563 3.642 3.244 1.00 54.00 1098 TYR A O 1
ATOM 8616 N N . GLU A 1 1099 ? 60.217 3.418 5.382 1.00 54.72 1099 GLU A N 1
ATOM 8617 C CA . GLU A 1 1099 ? 60.363 1.948 5.394 1.00 54.72 1099 GLU A CA 1
ATOM 8618 C C . GLU A 1 1099 ? 59.032 1.233 5.725 1.00 54.72 1099 GLU A C 1
ATOM 8620 O O . GLU A 1 1099 ? 58.969 0.006 5.763 1.00 54.72 1099 GLU A O 1
ATOM 8625 N N . LYS A 1 1100 ? 57.963 1.994 6.003 1.00 62.75 1100 LYS A N 1
ATOM 8626 C CA . LYS A 1 1100 ? 56.622 1.513 6.367 1.00 62.75 1100 LYS A CA 1
ATOM 8627 C C . LYS A 1 1100 ? 55.581 2.154 5.446 1.00 62.75 1100 LYS A C 1
ATOM 8629 O O . LYS A 1 1100 ? 55.665 3.354 5.198 1.00 62.75 1100 LYS A O 1
ATOM 8634 N N . SER A 1 1101 ? 54.598 1.372 5.000 1.00 71.50 1101 SER A N 1
ATOM 8635 C CA . SER A 1 1101 ? 53.509 1.845 4.135 1.00 71.50 1101 SER A CA 1
ATOM 8636 C C . SER A 1 1101 ? 52.695 2.985 4.765 1.00 71.50 1101 SER A C 1
ATOM 8638 O O . SER A 1 1101 ? 52.487 3.025 5.980 1.00 71.50 1101 SER A O 1
ATOM 8640 N N . LEU A 1 1102 ? 52.208 3.893 3.916 1.00 71.56 1102 LEU A N 1
ATOM 8641 C CA . LEU A 1 1102 ? 51.283 4.978 4.235 1.00 71.56 1102 LEU A CA 1
ATOM 8642 C C . LEU A 1 1102 ? 49.896 4.463 4.656 1.00 71.56 1102 LEU A C 1
ATOM 8644 O O . LEU A 1 1102 ? 49.213 5.145 5.421 1.00 71.56 1102 LEU A O 1
ATOM 8648 N N . PHE A 1 1103 ? 49.481 3.287 4.171 1.00 77.88 1103 PHE A N 1
ATOM 8649 C CA . PHE A 1 1103 ? 48.182 2.681 4.474 1.00 77.88 1103 PHE A CA 1
ATOM 8650 C C . PHE A 1 1103 ? 48.352 1.256 5.019 1.00 77.88 1103 PHE A C 1
ATOM 8652 O O . PHE A 1 1103 ? 49.235 0.519 4.576 1.00 77.88 1103 PHE A O 1
ATOM 8659 N N . PRO A 1 1104 ? 47.495 0.826 5.960 1.00 85.69 1104 PRO A N 1
ATOM 8660 C CA . PRO A 1 1104 ? 47.363 -0.590 6.285 1.00 85.69 1104 PRO A CA 1
ATOM 8661 C C . PRO A 1 1104 ? 46.789 -1.375 5.085 1.00 85.69 1104 PRO A C 1
ATOM 8663 O O . PRO A 1 1104 ? 46.276 -0.757 4.147 1.00 85.69 1104 PRO A O 1
ATOM 8666 N N . PRO A 1 1105 ? 46.815 -2.723 5.113 1.00 90.62 1105 PRO A N 1
ATOM 8667 C CA . PRO A 1 1105 ? 46.188 -3.555 4.089 1.00 90.62 1105 PRO A CA 1
ATOM 8668 C C . PRO A 1 1105 ? 44.738 -3.144 3.812 1.00 90.62 1105 PRO A C 1
ATOM 8670 O O . PRO A 1 1105 ? 43.930 -2.984 4.733 1.00 90.62 1105 PRO A O 1
ATOM 8673 N N . LEU A 1 1106 ? 44.446 -2.937 2.530 1.00 90.75 1106 LEU A N 1
ATOM 8674 C CA . LEU A 1 1106 ? 43.245 -2.269 2.045 1.00 90.75 1106 LEU A CA 1
ATOM 8675 C C . LEU A 1 1106 ? 42.474 -3.193 1.097 1.00 90.75 1106 LEU A C 1
ATOM 8677 O O . LEU A 1 1106 ? 42.944 -3.499 0.001 1.00 90.75 1106 LEU A O 1
ATOM 8681 N N . PHE A 1 1107 ? 41.279 -3.612 1.504 1.00 94.50 1107 PHE A N 1
ATOM 8682 C CA . PHE A 1 1107 ? 40.314 -4.288 0.644 1.00 94.50 1107 PHE A CA 1
ATOM 8683 C C . PHE A 1 1107 ? 39.312 -3.258 0.104 1.00 94.50 1107 PHE A C 1
ATOM 8685 O O . PHE A 1 1107 ? 38.684 -2.527 0.867 1.00 94.50 1107 PHE A O 1
ATOM 8692 N N . LEU A 1 1108 ? 39.199 -3.167 -1.220 1.00 93.31 1108 LEU A N 1
ATOM 8693 C CA . LEU A 1 1108 ? 38.316 -2.243 -1.934 1.00 93.31 1108 LEU A CA 1
ATOM 8694 C C . LEU A 1 1108 ? 37.196 -3.022 -2.623 1.00 93.31 1108 LEU A C 1
ATOM 8696 O O . LEU A 1 1108 ? 37.476 -3.884 -3.457 1.00 93.31 1108 LEU A O 1
ATOM 8700 N N . LEU A 1 1109 ? 35.947 -2.678 -2.314 1.00 92.31 1109 LEU A N 1
ATOM 8701 C CA . LEU A 1 1109 ? 34.748 -3.201 -2.969 1.00 92.31 1109 LEU A CA 1
ATOM 8702 C C . LEU A 1 1109 ? 34.119 -2.072 -3.787 1.00 92.31 1109 LEU A C 1
ATOM 8704 O O . LEU A 1 1109 ? 34.047 -0.945 -3.301 1.00 92.31 1109 LEU A O 1
ATOM 8708 N N . HIS A 1 1110 ? 33.671 -2.337 -5.014 1.00 94.00 1110 HIS A N 1
ATOM 8709 C CA . HIS A 1 1110 ? 32.989 -1.319 -5.823 1.00 94.00 1110 HIS A CA 1
ATOM 8710 C C . HIS A 1 1110 ? 32.074 -1.946 -6.881 1.00 94.00 1110 HIS A C 1
ATOM 8712 O O . HIS A 1 1110 ? 32.451 -2.937 -7.513 1.00 94.00 1110 HIS A O 1
ATOM 8718 N N . GLY A 1 1111 ? 30.918 -1.327 -7.115 1.00 92.31 1111 GLY A N 1
ATOM 8719 C CA . GLY A 1 1111 ? 30.105 -1.585 -8.297 1.00 92.31 1111 GLY A CA 1
ATOM 8720 C C . GLY A 1 1111 ? 30.788 -1.067 -9.572 1.00 92.31 1111 GLY A C 1
ATOM 8721 O O . GLY A 1 1111 ? 31.307 0.043 -9.596 1.00 92.31 1111 GLY A O 1
ATOM 8722 N N . GLU A 1 1112 ? 30.823 -1.851 -10.646 1.00 92.38 1112 GLU A N 1
ATOM 8723 C CA . GLU A 1 1112 ? 31.327 -1.410 -11.962 1.00 92.38 1112 GLU A CA 1
ATOM 8724 C C . GLU A 1 1112 ? 30.442 -0.308 -12.577 1.00 92.38 1112 GLU A C 1
ATOM 8726 O O . GLU A 1 1112 ? 30.917 0.510 -13.362 1.00 92.38 1112 GLU A O 1
ATOM 8731 N N . GLU A 1 1113 ? 29.166 -0.279 -12.192 1.00 91.50 1113 GLU A N 1
ATOM 8732 C CA . GLU A 1 1113 ? 28.104 0.585 -12.708 1.00 91.50 1113 GLU A CA 1
ATOM 8733 C C . GLU A 1 1113 ? 27.665 1.632 -11.664 1.00 91.50 1113 GLU A C 1
ATOM 8735 O O . GLU A 1 1113 ? 26.577 2.181 -11.789 1.00 91.50 1113 GLU A O 1
ATOM 8740 N N . ASP A 1 1114 ? 28.480 1.907 -10.632 1.00 90.50 1114 ASP A N 1
ATOM 8741 C CA . ASP A 1 1114 ? 28.132 2.835 -9.542 1.00 90.50 1114 ASP A CA 1
ATOM 8742 C C . ASP A 1 1114 ? 27.900 4.270 -10.055 1.00 90.50 1114 ASP A C 1
ATOM 8744 O O . ASP A 1 1114 ? 28.811 4.968 -10.523 1.00 90.50 1114 ASP A O 1
ATOM 8748 N N . THR A 1 1115 ? 26.634 4.681 -9.990 1.00 90.75 1115 THR A N 1
ATOM 8749 C CA . THR A 1 1115 ? 26.104 5.961 -10.448 1.00 90.75 1115 THR A CA 1
ATOM 8750 C C . THR A 1 1115 ? 26.095 7.029 -9.360 1.00 90.75 1115 THR A C 1
ATOM 8752 O O . THR A 1 1115 ? 26.026 8.212 -9.689 1.00 90.75 1115 THR A O 1
ATOM 8755 N N . ALA A 1 1116 ? 26.201 6.646 -8.085 1.00 89.00 1116 ALA A N 1
ATOM 8756 C CA . ALA A 1 1116 ? 26.293 7.558 -6.946 1.00 89.00 1116 ALA A CA 1
ATOM 8757 C C . ALA A 1 1116 ? 27.741 7.990 -6.669 1.00 89.00 1116 ALA A C 1
ATOM 8759 O O . ALA A 1 1116 ? 28.014 9.155 -6.361 1.00 89.00 1116 ALA A O 1
ATOM 8760 N N . VAL A 1 1117 ? 28.684 7.056 -6.796 1.00 91.06 1117 VAL A N 1
ATOM 8761 C CA . VAL A 1 1117 ? 30.117 7.258 -6.592 1.00 91.06 1117 VAL A CA 1
ATOM 8762 C C . VAL A 1 1117 ? 30.883 6.535 -7.705 1.00 91.06 1117 VAL A C 1
ATOM 8764 O O . VAL A 1 1117 ? 31.076 5.333 -7.631 1.00 91.06 1117 VAL A O 1
ATOM 8767 N N . PRO A 1 1118 ? 31.402 7.232 -8.733 1.00 91.06 1118 PRO A N 1
ATOM 8768 C CA . PRO A 1 1118 ? 32.017 6.545 -9.869 1.00 91.06 1118 PRO A CA 1
ATOM 8769 C C . PRO A 1 1118 ? 33.260 5.706 -9.521 1.00 91.06 1118 PRO A C 1
ATOM 8771 O O . PRO A 1 1118 ? 34.263 6.227 -9.011 1.00 91.06 1118 PRO A O 1
ATOM 8774 N N . VAL A 1 1119 ? 33.252 4.436 -9.946 1.00 93.81 1119 VAL A N 1
ATOM 8775 C CA . VAL A 1 1119 ? 34.335 3.441 -9.768 1.00 93.81 1119 VAL A CA 1
ATOM 8776 C C . VAL A 1 1119 ? 35.723 3.913 -10.221 1.00 93.81 1119 VAL A C 1
ATOM 8778 O O . VAL A 1 1119 ? 36.750 3.522 -9.654 1.00 93.81 1119 VAL A O 1
ATOM 8781 N N . ASP A 1 1120 ? 35.787 4.834 -11.185 1.00 93.62 1120 ASP A N 1
ATOM 8782 C CA . ASP A 1 1120 ? 37.029 5.473 -11.632 1.00 93.62 1120 ASP A CA 1
ATOM 8783 C C . ASP A 1 1120 ? 37.787 6.192 -10.504 1.00 93.62 1120 ASP A C 1
ATOM 8785 O O . ASP A 1 1120 ? 39.016 6.270 -10.550 1.00 93.62 1120 ASP A O 1
ATOM 8789 N N . GLY A 1 1121 ? 37.099 6.679 -9.465 1.00 91.50 1121 GLY A N 1
ATOM 8790 C CA . GLY A 1 1121 ? 37.743 7.213 -8.262 1.00 91.50 1121 GLY A CA 1
ATOM 8791 C C . GLY A 1 1121 ? 38.566 6.147 -7.532 1.00 91.50 1121 GLY A C 1
ATOM 8792 O O . GLY A 1 1121 ? 39.715 6.391 -7.159 1.00 91.50 1121 GLY A O 1
ATOM 8793 N N . THR A 1 1122 ? 38.027 4.931 -7.412 1.00 92.69 1122 THR A N 1
ATOM 8794 C CA . THR A 1 1122 ? 38.728 3.785 -6.811 1.00 92.69 1122 THR A CA 1
ATOM 8795 C C . THR A 1 1122 ? 39.886 3.308 -7.686 1.00 92.69 1122 THR A C 1
ATOM 8797 O O . THR A 1 1122 ? 40.977 3.071 -7.170 1.00 92.69 1122 THR A O 1
ATOM 8800 N N . ARG A 1 1123 ? 39.717 3.266 -9.015 1.00 94.69 1123 ARG A N 1
ATOM 8801 C CA . ARG A 1 1123 ? 40.820 2.964 -9.950 1.00 94.69 1123 ARG A CA 1
ATOM 8802 C C . ARG A 1 1123 ? 41.971 3.967 -9.800 1.00 94.69 1123 ARG A C 1
ATOM 8804 O O . ARG A 1 1123 ? 43.115 3.565 -9.593 1.00 94.69 1123 ARG A O 1
ATOM 8811 N N . LYS A 1 1124 ? 41.661 5.271 -9.773 1.00 93.62 1124 LYS A N 1
ATOM 8812 C CA . LYS A 1 1124 ? 42.640 6.346 -9.522 1.00 93.62 1124 LYS A CA 1
ATOM 8813 C C . LYS A 1 1124 ? 43.320 6.233 -8.159 1.00 93.62 1124 LYS A C 1
ATOM 8815 O O . LYS A 1 1124 ? 44.499 6.564 -8.067 1.00 93.62 1124 LYS A O 1
ATOM 8820 N N . LEU A 1 1125 ? 42.618 5.791 -7.111 1.00 90.50 1125 LEU A N 1
ATOM 8821 C CA . LEU A 1 1125 ? 43.226 5.532 -5.801 1.00 90.50 1125 LEU A CA 1
ATOM 8822 C C . LEU A 1 1125 ? 44.250 4.401 -5.883 1.00 90.50 1125 LEU A C 1
ATOM 8824 O O . LEU A 1 1125 ? 45.378 4.586 -5.435 1.00 90.50 1125 LEU A O 1
ATOM 8828 N N . VAL A 1 1126 ? 43.887 3.271 -6.491 1.00 92.25 1126 VAL A N 1
ATOM 8829 C CA . VAL A 1 1126 ? 44.786 2.120 -6.659 1.00 92.25 1126 VAL A CA 1
ATOM 8830 C C . VAL A 1 1126 ? 46.025 2.504 -7.472 1.00 92.25 1126 VAL A C 1
ATOM 8832 O O . VAL A 1 1126 ? 47.140 2.180 -7.066 1.00 92.25 1126 VAL A O 1
ATOM 8835 N N . ASP A 1 1127 ? 45.866 3.255 -8.562 1.00 92.31 1127 ASP A N 1
ATOM 8836 C CA . ASP A 1 1127 ? 46.995 3.746 -9.363 1.00 92.31 1127 ASP A CA 1
ATOM 8837 C C . ASP A 1 1127 ? 47.843 4.787 -8.615 1.00 92.31 1127 ASP A C 1
ATOM 8839 O O . ASP A 1 1127 ? 49.069 4.805 -8.742 1.00 92.31 1127 ASP A O 1
ATOM 8843 N N . CYS A 1 1128 ? 47.217 5.642 -7.799 1.00 89.00 1128 CYS A N 1
ATOM 8844 C CA . CYS A 1 1128 ? 47.921 6.605 -6.956 1.00 89.00 1128 CYS A CA 1
ATOM 8845 C C . CYS A 1 1128 ? 48.751 5.894 -5.878 1.00 89.00 1128 CYS A C 1
ATOM 8847 O O . CYS A 1 1128 ? 49.918 6.234 -5.699 1.00 89.00 1128 CYS A O 1
ATOM 8849 N N . LEU A 1 1129 ? 48.192 4.883 -5.208 1.00 88.25 1129 LEU A N 1
ATOM 8850 C CA . LEU A 1 1129 ? 48.913 4.065 -4.233 1.00 88.25 1129 LEU A CA 1
ATOM 8851 C C . LEU A 1 1129 ? 50.052 3.302 -4.913 1.00 88.25 1129 LEU A C 1
ATOM 8853 O O . LEU A 1 1129 ? 51.204 3.538 -4.582 1.00 88.25 1129 LEU A O 1
ATOM 8857 N N . ARG A 1 1130 ? 49.791 2.525 -5.972 1.00 89.88 1130 ARG A N 1
ATOM 8858 C CA . ARG A 1 1130 ? 50.841 1.804 -6.728 1.00 89.88 1130 ARG A CA 1
ATOM 8859 C C . ARG A 1 1130 ? 51.994 2.696 -7.206 1.00 89.88 1130 ARG A C 1
ATOM 8861 O O . ARG A 1 1130 ? 53.109 2.209 -7.362 1.00 89.88 1130 ARG A O 1
ATOM 8868 N N . ARG A 1 1131 ? 51.735 3.984 -7.462 1.00 88.69 1131 ARG A N 1
ATOM 8869 C CA . ARG A 1 1131 ? 52.741 4.957 -7.912 1.00 88.69 1131 ARG A CA 1
ATOM 8870 C C . ARG A 1 1131 ? 53.504 5.650 -6.781 1.00 88.69 1131 ARG A C 1
ATOM 8872 O O . ARG A 1 1131 ? 54.682 5.943 -6.971 1.00 88.69 1131 ARG A O 1
ATOM 8879 N N . PHE A 1 1132 ? 52.841 5.984 -5.675 1.00 84.62 1132 PHE A N 1
ATOM 8880 C CA . PHE A 1 1132 ? 53.392 6.844 -4.615 1.00 84.62 1132 PHE A CA 1
ATOM 8881 C C . PHE A 1 1132 ? 53.645 6.113 -3.286 1.00 84.62 1132 PHE A C 1
ATOM 8883 O O . PHE A 1 1132 ? 54.452 6.582 -2.491 1.00 84.62 1132 PHE A O 1
ATOM 8890 N N . ASP A 1 1133 ? 53.017 4.958 -3.078 1.00 83.12 1133 ASP A N 1
ATOM 8891 C CA . ASP A 1 1133 ? 53.338 3.971 -2.047 1.00 83.12 1133 ASP A CA 1
ATOM 8892 C C . ASP A 1 1133 ? 53.074 2.533 -2.556 1.00 83.12 1133 ASP A C 1
ATOM 8894 O O . ASP A 1 1133 ? 52.048 1.920 -2.242 1.00 83.12 1133 ASP A O 1
ATOM 8898 N N . PRO A 1 1134 ? 54.005 1.951 -3.335 1.00 83.50 1134 PRO A N 1
ATOM 8899 C CA . PRO A 1 1134 ? 53.885 0.574 -3.813 1.00 83.50 1134 PRO A CA 1
ATOM 8900 C C . PRO A 1 1134 ? 53.977 -0.481 -2.695 1.00 83.50 1134 PRO A C 1
ATOM 8902 O O . PRO A 1 1134 ? 53.871 -1.669 -2.993 1.00 83.50 1134 PRO A O 1
ATOM 8905 N N . SER A 1 1135 ? 54.202 -0.085 -1.433 1.00 84.56 1135 SER A N 1
ATOM 8906 C CA . SER A 1 1135 ? 54.246 -1.003 -0.291 1.00 84.56 1135 SER A CA 1
ATOM 8907 C C . SER A 1 1135 ? 52.878 -1.239 0.364 1.00 84.56 1135 SER A C 1
ATOM 8909 O O . SER A 1 1135 ? 52.738 -2.206 1.116 1.00 84.56 1135 SER A O 1
ATOM 8911 N N . THR A 1 1136 ? 51.854 -0.431 0.043 1.00 86.75 1136 THR A N 1
ATOM 8912 C CA . THR A 1 1136 ? 50.469 -0.718 0.454 1.00 86.75 1136 THR A CA 1
ATOM 8913 C C . THR A 1 1136 ? 49.991 -2.019 -0.188 1.00 86.75 1136 THR A C 1
ATOM 8915 O O . THR A 1 1136 ? 49.972 -2.160 -1.411 1.00 86.75 1136 THR A O 1
ATOM 8918 N N . GLN A 1 1137 ? 49.537 -2.959 0.639 1.00 90.44 1137 GLN A N 1
ATOM 8919 C CA . GLN A 1 1137 ? 48.866 -4.171 0.173 1.00 90.44 1137 GLN A CA 1
ATOM 8920 C C . GLN A 1 1137 ? 47.411 -3.844 -0.180 1.00 90.44 1137 GLN A C 1
ATOM 8922 O O . GLN A 1 1137 ? 46.686 -3.293 0.649 1.00 90.44 1137 GLN A O 1
ATOM 8927 N N . ILE A 1 1138 ? 46.984 -4.185 -1.398 1.00 92.31 1138 ILE A N 1
ATOM 8928 C CA . ILE A 1 1138 ? 45.651 -3.854 -1.917 1.00 92.31 1138 ILE A CA 1
ATOM 8929 C C . ILE A 1 1138 ? 44.997 -5.102 -2.508 1.00 92.31 1138 ILE A C 1
ATOM 8931 O O . ILE A 1 1138 ? 45.535 -5.674 -3.456 1.00 92.31 1138 ILE A O 1
ATOM 8935 N N . GLN A 1 1139 ? 43.806 -5.440 -2.017 1.00 94.44 1139 GLN A N 1
ATOM 8936 C CA . GLN A 1 1139 ? 42.875 -6.367 -2.660 1.00 94.44 1139 GLN A CA 1
ATOM 8937 C C . GLN A 1 1139 ? 41.722 -5.558 -3.271 1.00 94.44 1139 GLN A C 1
ATOM 8939 O O . GLN A 1 1139 ? 41.222 -4.621 -2.648 1.00 94.44 1139 GLN A O 1
ATOM 8944 N N . LEU A 1 1140 ? 41.302 -5.887 -4.494 1.00 94.25 1140 LEU A N 1
ATOM 8945 C CA . LEU A 1 1140 ? 40.279 -5.133 -5.228 1.00 94.25 1140 LEU A CA 1
ATOM 8946 C C . LEU A 1 1140 ? 39.215 -6.076 -5.798 1.00 94.25 1140 LEU A C 1
ATOM 8948 O O . LEU A 1 1140 ? 39.503 -6.870 -6.691 1.00 94.25 1140 LEU A O 1
ATOM 8952 N N . ALA A 1 1141 ? 37.977 -5.930 -5.330 1.00 94.38 1141 ALA A N 1
ATOM 8953 C CA . ALA A 1 1141 ? 36.797 -6.593 -5.865 1.00 94.38 1141 ALA A CA 1
ATOM 8954 C C . ALA A 1 1141 ? 35.873 -5.559 -6.524 1.00 94.38 1141 ALA A C 1
ATOM 8956 O O . ALA A 1 1141 ? 34.966 -5.020 -5.893 1.00 94.38 1141 ALA A O 1
ATOM 8957 N N . ILE A 1 1142 ? 36.096 -5.304 -7.817 1.00 94.12 1142 ILE A N 1
ATOM 8958 C CA . ILE A 1 1142 ? 35.082 -4.646 -8.647 1.00 94.12 1142 ILE A CA 1
ATOM 8959 C C . ILE A 1 1142 ? 34.111 -5.723 -9.142 1.00 94.12 1142 ILE A C 1
ATOM 8961 O O . ILE A 1 1142 ? 34.537 -6.773 -9.642 1.00 94.12 1142 ILE A O 1
ATOM 8965 N N . ARG A 1 1143 ? 32.811 -5.490 -8.967 1.00 92.75 1143 ARG A N 1
ATOM 8966 C CA . ARG A 1 1143 ? 31.739 -6.424 -9.330 1.00 92.75 1143 ARG A CA 1
ATOM 8967 C C . ARG A 1 1143 ? 30.670 -5.700 -10.151 1.00 92.75 1143 ARG A C 1
ATOM 8969 O O . ARG A 1 1143 ? 30.445 -4.520 -9.911 1.00 92.75 1143 ARG A O 1
ATOM 8976 N N . PRO A 1 1144 ? 30.001 -6.371 -11.103 1.00 87.81 1144 PRO A N 1
ATOM 8977 C CA . PRO A 1 1144 ? 28.831 -5.801 -11.766 1.00 87.81 1144 PRO A CA 1
ATOM 8978 C C . PRO A 1 1144 ? 27.791 -5.351 -10.724 1.00 87.81 1144 PRO A C 1
ATOM 8980 O O . PRO A 1 1144 ? 27.450 -6.127 -9.827 1.00 87.81 1144 PRO A O 1
ATOM 8983 N N . GLY A 1 1145 ? 27.282 -4.125 -10.827 1.00 81.31 1145 GLY A N 1
ATOM 8984 C CA . GLY A 1 1145 ? 26.500 -3.488 -9.759 1.00 81.31 1145 GLY A CA 1
ATOM 8985 C C . GLY A 1 1145 ? 26.643 -1.967 -9.714 1.00 81.31 1145 GLY A C 1
ATOM 8986 O O . GLY A 1 1145 ? 27.690 -1.451 -10.089 1.00 81.31 1145 GLY A O 1
ATOM 8987 N N . ASP A 1 1146 ? 25.609 -1.278 -9.234 1.00 86.12 1146 ASP A N 1
ATOM 8988 C CA . ASP A 1 1146 ? 25.636 0.138 -8.835 1.00 86.12 1146 ASP A CA 1
ATOM 8989 C C . ASP A 1 1146 ? 25.955 0.215 -7.321 1.00 86.12 1146 ASP A C 1
ATOM 8991 O O . ASP A 1 1146 ? 26.408 -0.760 -6.706 1.00 86.12 1146 ASP A O 1
ATOM 8995 N N . HIS A 1 1147 ? 25.698 1.359 -6.703 1.00 88.00 1147 HIS A N 1
ATOM 8996 C CA . HIS A 1 1147 ? 25.824 1.610 -5.277 1.00 88.00 1147 HIS A CA 1
ATOM 8997 C C . HIS A 1 1147 ? 25.057 0.585 -4.421 1.00 88.00 1147 HIS A C 1
ATOM 8999 O O . HIS A 1 1147 ? 23.890 0.284 -4.679 1.00 88.00 1147 HIS A O 1
ATOM 9005 N N . GLY A 1 1148 ? 25.704 0.046 -3.381 1.00 84.50 1148 GLY A N 1
ATOM 9006 C CA . GLY A 1 1148 ? 25.095 -0.949 -2.485 1.00 84.50 1148 GLY A CA 1
ATOM 9007 C C . GLY A 1 1148 ? 24.890 -2.348 -3.092 1.00 84.50 1148 GLY A C 1
ATOM 9008 O O . GLY A 1 1148 ? 24.079 -3.125 -2.584 1.00 84.50 1148 GLY A O 1
ATOM 9009 N N . PHE A 1 1149 ? 25.605 -2.708 -4.169 1.00 86.44 1149 PHE A N 1
ATOM 9010 C CA . PHE A 1 1149 ? 25.530 -4.043 -4.794 1.00 86.44 1149 PHE A CA 1
ATOM 9011 C C . PHE A 1 1149 ? 25.778 -5.226 -3.841 1.00 86.44 1149 PHE A C 1
ATOM 9013 O O . PHE A 1 1149 ? 25.311 -6.337 -4.096 1.00 86.44 1149 PHE A O 1
ATOM 9020 N N . ASP A 1 1150 ? 26.501 -5.002 -2.746 1.00 85.69 1150 ASP A N 1
ATOM 9021 C CA . ASP A 1 1150 ? 26.828 -5.983 -1.714 1.00 85.69 1150 ASP A CA 1
ATOM 9022 C C . ASP A 1 1150 ? 25.718 -6.175 -0.667 1.00 85.69 1150 ASP A C 1
ATOM 9024 O O . ASP A 1 1150 ? 25.841 -7.067 0.170 1.00 85.69 1150 ASP A O 1
ATOM 9028 N N . PHE A 1 1151 ? 24.618 -5.411 -0.710 1.00 79.44 1151 PHE A N 1
ATOM 9029 C CA . PHE A 1 1151 ? 23.548 -5.488 0.296 1.00 79.44 1151 PHE A CA 1
ATOM 9030 C C . PHE A 1 1151 ? 22.973 -6.910 0.468 1.00 79.44 1151 PHE A C 1
ATOM 9032 O O . PHE A 1 1151 ? 22.646 -7.325 1.579 1.00 79.44 1151 PHE A O 1
ATOM 9039 N N . LYS A 1 1152 ? 22.889 -7.680 -0.628 1.00 73.06 1152 LYS A N 1
ATOM 9040 C CA . LYS A 1 1152 ? 22.460 -9.095 -0.629 1.00 73.06 1152 LYS A CA 1
ATOM 9041 C C . LYS A 1 1152 ? 23.618 -10.102 -0.606 1.00 73.06 1152 LYS A C 1
ATOM 9043 O O . LYS A 1 1152 ? 23.360 -11.303 -0.648 1.00 73.06 1152 LYS A O 1
ATOM 9048 N N . ALA A 1 1153 ? 24.871 -9.650 -0.582 1.00 83.75 1153 ALA A N 1
ATOM 9049 C CA . ALA A 1 1153 ? 26.023 -10.542 -0.561 1.00 83.75 1153 ALA A CA 1
ATOM 9050 C C . ALA A 1 1153 ? 26.148 -11.231 0.804 1.00 83.75 1153 ALA A C 1
ATOM 9052 O O . ALA A 1 1153 ? 26.016 -10.604 1.855 1.00 83.75 1153 ALA A O 1
ATOM 9053 N N . THR A 1 1154 ? 26.439 -12.528 0.782 1.00 88.38 1154 THR A N 1
ATOM 9054 C CA . THR A 1 1154 ? 26.777 -13.318 1.972 1.00 88.38 1154 THR A CA 1
ATOM 9055 C C . THR A 1 1154 ? 28.287 -13.455 2.093 1.00 88.38 1154 THR A C 1
ATOM 9057 O O . THR A 1 1154 ? 28.964 -13.570 1.075 1.00 88.38 1154 THR A O 1
ATOM 9060 N N . ILE A 1 1155 ? 28.814 -13.547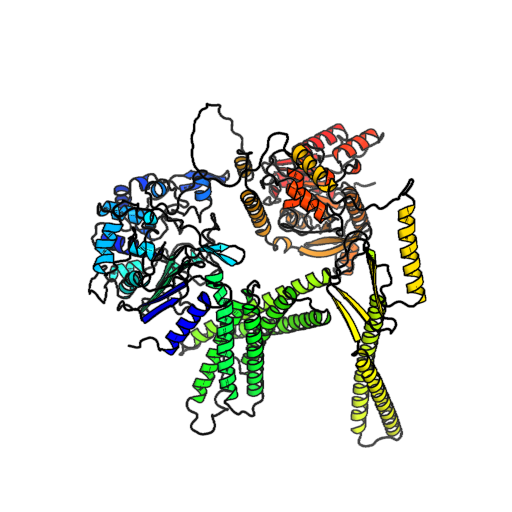 3.316 1.00 90.81 1155 ILE A N 1
ATOM 9061 C CA . ILE A 1 1155 ? 30.253 -13.739 3.593 1.00 90.81 1155 ILE A CA 1
ATOM 9062 C C . ILE A 1 1155 ? 30.900 -14.929 2.853 1.00 90.81 1155 ILE A C 1
ATOM 9064 O O . ILE A 1 1155 ? 32.110 -14.931 2.646 1.00 90.81 1155 ILE A O 1
ATOM 9068 N N . ASP A 1 1156 ? 30.111 -15.914 2.416 1.00 89.12 1156 ASP A N 1
ATOM 9069 C CA . ASP A 1 1156 ? 30.572 -17.104 1.687 1.00 89.12 1156 ASP A CA 1
ATOM 9070 C C . ASP A 1 1156 ? 30.713 -16.909 0.166 1.00 89.12 1156 ASP A C 1
ATOM 9072 O O . ASP A 1 1156 ? 31.215 -17.794 -0.529 1.00 89.12 1156 ASP A O 1
ATOM 9076 N N . GLU A 1 1157 ? 30.315 -15.748 -0.364 1.00 90.81 1157 GLU A N 1
ATOM 9077 C CA . GLU A 1 1157 ? 30.586 -15.367 -1.751 1.00 90.81 1157 GLU A CA 1
ATOM 9078 C C . GLU A 1 1157 ? 32.104 -15.384 -2.006 1.00 90.81 1157 GLU A C 1
ATOM 9080 O O . GLU A 1 1157 ? 32.827 -14.658 -1.317 1.00 90.81 1157 GLU A O 1
ATOM 9085 N N . PRO A 1 1158 ? 32.631 -16.144 -2.991 1.00 90.62 1158 PRO A N 1
ATOM 9086 C CA . PRO A 1 1158 ? 34.074 -16.388 -3.107 1.00 90.62 1158 PRO A CA 1
ATOM 9087 C C . PRO A 1 1158 ? 34.924 -15.116 -3.165 1.00 90.62 1158 PRO A C 1
ATOM 9089 O O . PRO A 1 1158 ? 36.015 -15.063 -2.606 1.00 90.62 1158 PRO A O 1
ATOM 9092 N N . TRP A 1 1159 ? 34.403 -14.074 -3.815 1.00 90.62 1159 TRP A N 1
ATOM 9093 C CA . TRP A 1 1159 ? 35.075 -12.786 -3.962 1.00 90.62 1159 TRP A CA 1
ATOM 9094 C C . TRP A 1 1159 ? 35.066 -11.926 -2.696 1.00 90.62 1159 TRP A C 1
ATOM 9096 O O . TRP A 1 1159 ? 35.950 -11.086 -2.531 1.00 90.62 1159 TRP A O 1
ATOM 9106 N N . LEU A 1 1160 ? 34.051 -12.097 -1.847 1.00 93.38 1160 LEU A N 1
ATOM 9107 C CA . LEU A 1 1160 ? 33.937 -11.405 -0.572 1.00 93.38 1160 LEU A CA 1
ATOM 9108 C C . LEU A 1 1160 ? 34.804 -12.136 0.450 1.00 93.38 1160 LEU A C 1
ATOM 9110 O O . LEU A 1 1160 ? 35.660 -11.508 1.067 1.00 93.38 1160 LEU A O 1
ATOM 9114 N N . ARG A 1 1161 ? 34.680 -13.468 0.524 1.00 94.19 1161 ARG A N 1
ATOM 9115 C CA . ARG A 1 1161 ? 35.491 -14.340 1.381 1.00 94.19 1161 ARG A CA 1
ATOM 9116 C C . ARG A 1 1161 ? 36.992 -14.131 1.172 1.00 94.19 1161 ARG A C 1
ATOM 9118 O O . ARG A 1 1161 ? 37.693 -13.873 2.141 1.00 94.19 1161 ARG A O 1
ATOM 9125 N N . GLU A 1 1162 ? 37.470 -14.131 -0.077 1.00 92.75 1162 GLU A N 1
ATOM 9126 C CA . GLU A 1 1162 ? 38.885 -13.883 -0.411 1.00 92.75 1162 GLU A CA 1
ATOM 9127 C C . GLU A 1 1162 ? 39.399 -12.541 0.151 1.00 92.75 1162 GLU A C 1
ATOM 9129 O O . GLU A 1 1162 ? 40.512 -12.458 0.673 1.00 92.75 1162 GLU A O 1
ATOM 9134 N N . GLY A 1 1163 ? 38.588 -11.481 0.067 1.00 92.94 1163 GLY A N 1
ATOM 9135 C CA . GLY A 1 1163 ? 38.958 -10.159 0.570 1.00 92.94 1163 GLY A CA 1
ATOM 9136 C C . GLY A 1 1163 ? 38.799 -9.987 2.083 1.00 92.94 1163 GLY A C 1
ATOM 9137 O O . GLY A 1 1163 ? 39.578 -9.252 2.693 1.00 92.94 1163 GLY A O 1
ATOM 9138 N N . LEU A 1 1164 ? 37.851 -10.697 2.704 1.00 94.69 1164 LEU A N 1
ATOM 9139 C CA . LEU A 1 1164 ? 37.741 -10.808 4.159 1.00 94.69 1164 LEU A CA 1
ATOM 9140 C C . LEU A 1 1164 ? 38.971 -11.533 4.725 1.00 94.69 1164 LEU A C 1
ATOM 9142 O O . LEU A 1 1164 ? 39.663 -10.981 5.578 1.00 94.69 1164 LEU A O 1
ATOM 9146 N N . ASP A 1 1165 ? 39.321 -12.702 4.184 1.00 92.56 1165 ASP A N 1
ATOM 9147 C CA . ASP A 1 1165 ? 40.494 -13.483 4.598 1.00 92.56 1165 ASP A CA 1
ATOM 9148 C C . ASP A 1 1165 ? 41.801 -12.676 4.453 1.00 92.56 1165 ASP A C 1
ATOM 9150 O O . ASP A 1 1165 ? 42.672 -12.722 5.330 1.00 92.56 1165 ASP A O 1
ATOM 9154 N N . PHE A 1 1166 ? 41.913 -11.862 3.393 1.00 93.69 1166 PHE A N 1
ATOM 9155 C CA . PHE A 1 1166 ? 43.025 -10.929 3.179 1.00 93.69 1166 PHE A CA 1
ATOM 9156 C C . PHE A 1 1166 ? 43.184 -9.892 4.310 1.00 93.69 1166 PHE A C 1
ATOM 9158 O O . PHE A 1 1166 ? 44.318 -9.590 4.692 1.00 93.69 1166 PHE A O 1
ATOM 9165 N N . VAL A 1 1167 ? 42.091 -9.364 4.885 1.00 91.69 1167 VAL A N 1
ATOM 9166 C CA . VAL A 1 1167 ? 42.169 -8.393 5.999 1.00 91.69 1167 VAL A CA 1
ATOM 9167 C C . VAL A 1 1167 ? 42.211 -9.037 7.388 1.00 91.69 1167 VAL A C 1
ATOM 9169 O O . VAL A 1 1167 ? 42.800 -8.442 8.293 1.00 91.69 1167 VAL A O 1
ATOM 9172 N N . VAL A 1 1168 ? 41.653 -10.242 7.575 1.00 91.75 1168 VAL A N 1
ATOM 9173 C CA . VAL A 1 1168 ? 41.613 -10.951 8.874 1.00 91.75 1168 VAL A CA 1
ATOM 9174 C C . VAL A 1 1168 ? 43.014 -11.150 9.453 1.00 91.75 1168 VAL A C 1
ATOM 9176 O O . VAL A 1 1168 ? 43.248 -10.831 10.621 1.00 91.75 1168 VAL A O 1
ATOM 9179 N N . GLY A 1 1169 ? 43.967 -11.625 8.645 1.00 85.69 1169 GLY A N 1
ATOM 9180 C CA . GLY A 1 1169 ? 45.343 -11.870 9.094 1.00 85.69 1169 GLY A CA 1
ATOM 9181 C C . GLY A 1 1169 ? 46.015 -10.619 9.690 1.00 85.69 1169 GLY A C 1
ATOM 9182 O O . GLY A 1 1169 ? 46.377 -10.632 10.870 1.00 85.69 1169 GLY A O 1
ATOM 9183 N N . PRO A 1 1170 ? 46.155 -9.520 8.923 1.00 85.56 1170 PRO A N 1
ATOM 9184 C CA . PRO A 1 1170 ? 46.720 -8.260 9.414 1.00 85.56 1170 PRO A CA 1
ATOM 9185 C C . PRO A 1 1170 ? 45.927 -7.598 10.552 1.00 85.56 1170 PRO A C 1
ATOM 9187 O O . PRO A 1 1170 ? 46.526 -6.973 11.430 1.00 85.56 1170 PRO A O 1
ATOM 9190 N N . TRP A 1 1171 ? 44.596 -7.735 10.561 1.00 89.50 1171 TRP A N 1
ATOM 9191 C CA . TRP A 1 1171 ? 43.729 -7.182 11.607 1.00 89.50 1171 TRP A CA 1
ATOM 9192 C C . TRP A 1 1171 ? 43.944 -7.858 12.966 1.00 89.50 1171 TRP A C 1
ATOM 9194 O O . TRP A 1 1171 ? 44.066 -7.174 13.989 1.00 89.50 1171 TRP A O 1
ATOM 9204 N N . LEU A 1 1172 ? 44.014 -9.193 12.985 1.00 85.75 1172 LEU A N 1
ATOM 9205 C CA . LEU A 1 1172 ? 44.118 -9.975 14.217 1.00 85.75 1172 LEU A CA 1
ATOM 9206 C C . LEU A 1 1172 ? 45.569 -10.182 14.694 1.00 85.75 1172 LEU A C 1
ATOM 9208 O O . LEU A 1 1172 ? 45.774 -10.530 15.865 1.00 85.75 1172 LEU A O 1
ATOM 9212 N N . ASP A 1 1173 ? 46.584 -9.935 13.859 1.00 78.25 1173 ASP A N 1
ATOM 9213 C CA . ASP A 1 1173 ? 47.988 -10.080 14.259 1.00 78.25 1173 ASP A CA 1
ATOM 9214 C C . ASP A 1 1173 ? 48.394 -9.115 15.394 1.00 78.25 1173 ASP A C 1
ATOM 9216 O O . ASP A 1 1173 ? 48.295 -7.883 15.318 1.00 78.25 1173 ASP A O 1
ATOM 9220 N N . SER A 1 1174 ? 48.913 -9.710 16.467 1.00 56.72 1174 SER A N 1
ATOM 9221 C CA . SER A 1 1174 ? 49.419 -9.021 17.651 1.00 56.72 1174 SER A CA 1
ATOM 9222 C C . SER A 1 1174 ? 50.854 -8.498 17.506 1.00 56.72 1174 SER A C 1
ATOM 9224 O O . SER A 1 1174 ? 51.298 -7.758 18.382 1.00 56.72 1174 SER A O 1
ATOM 9226 N N . LYS A 1 1175 ? 51.596 -8.845 16.441 1.00 50.25 1175 LYS A N 1
ATOM 9227 C CA . LYS A 1 1175 ? 53.037 -8.536 16.323 1.00 50.25 1175 LYS A CA 1
ATOM 9228 C C . LYS A 1 1175 ? 53.401 -7.212 15.642 1.00 50.25 1175 LYS A C 1
ATOM 9230 O O . LYS A 1 1175 ? 54.564 -6.822 15.694 1.00 50.25 1175 LYS A O 1
ATOM 9235 N N . SER A 1 1176 ? 52.456 -6.502 15.031 1.00 40.81 1176 SER A N 1
ATOM 9236 C CA . SER A 1 1176 ? 52.747 -5.362 14.145 1.00 40.81 1176 SER A CA 1
ATOM 9237 C C . SER A 1 1176 ? 52.322 -3.990 14.700 1.00 40.81 1176 SER A C 1
ATOM 9239 O O . SER A 1 1176 ? 51.342 -3.420 14.225 1.00 40.81 1176 SER A O 1
ATOM 9241 N N . LEU A 1 1177 ? 53.030 -3.462 15.713 1.00 32.75 1177 LEU A N 1
ATOM 9242 C CA . LEU A 1 1177 ? 53.201 -2.008 15.966 1.00 32.75 1177 LEU A CA 1
ATOM 9243 C C . LEU A 1 1177 ? 54.200 -1.735 17.118 1.00 32.75 1177 LEU A C 1
ATOM 9245 O O . LEU A 1 1177 ? 53.827 -1.371 18.232 1.00 32.75 1177 LEU A O 1
ATOM 9249 N N . MET A 1 1178 ? 55.491 -1.886 16.807 1.00 28.05 1178 MET A N 1
ATOM 9250 C CA . MET A 1 1178 ? 56.523 -0.908 17.188 1.00 28.05 1178 MET A CA 1
ATOM 9251 C C . MET A 1 1178 ? 56.872 -0.117 15.924 1.00 28.05 1178 MET A C 1
ATOM 9253 O O . MET A 1 1178 ? 56.947 -0.756 14.849 1.00 28.05 1178 MET A O 1
#

Sequence (1178 aa):
MSVLSQGIQSKLRGIIDEYTTGGTECKIPGLVYTAFRNDGEPIFQHYSGLRAVTSESPMSEETVFFMASFTKLATSVACMQLVEQGKLRLDDADQVEAICPELRDVKVLTRNEEGKLELVEKVRRITLRMLLTHTAGFGYAFEDEKLAQFSRPIGFDDFSGEAIDTANRPLVNQPGETFQYGISMDWVGVIIERTYNKSLEEVFKENIFQPLGMDHVTFHPSAEDKSNLAYMHRRSPSGKLSTTDHFYRRPLLAQDGEKVPCAGGHGCFGRPVEFGRIISLLLNNGLDAKSGVRLLKAKTVNDMFTDQIPDKPRFSNLSVPVAKPELANPTPLTPMPDDHTEGWGLSFSINHFPESTGRAAGSASWEGLANLFWFADRKNNIGGIIASQILPYGDGLSVASGVLALVTFAFQSSTVLYKTVRSYKTQDANARALKNELNDLTGVLHSLLETVTNYPDLNFDCLELPLLRCGKTCEEYGKLIARCTKHSNGTRPSFRDWIGQQYLKGDITDFRDMLAGYKSTINIALANANITITAVTRNVIDEYKDMIDDTTADLQKHMQRLDERARSLAVPPAENVESDSTDWLALFEEKESTRKGLQICTELSLHIEALESTSSENPQFSKQPSADKYIKSSLSSAKSSISTLESRLRSHGSEIDKRMDAMKLKTDLSEDDINELAQLRETKESIHQCMNVVAHAGEDLAKERANVFEDITMADNAYGITVSTVKDLVFARRVNVQGQARYVGGQIDEASYNATITALTDLDRGSVHYGGRDTSSVSSKDEVANKAMISRAFLDRHGPGVKLEPSGTIYQGRSHWAGFRTWRTTQARFSPFTLYAYYIAKADEQSSEERDAQFNAFINVLHSIKSDIFDPFTITRTYYESAGVQIGVDILVPRHLKSQSPSVIVRIHGGFLITGSSLFPAWFSKWVLDFAEEQDAVIVSPNYRLLPEVKGRDIIHDMRNFWNWVHSGGPSRHLAAIGQHKPQLNHIRTLLVGESAGFVRPKAIIALYPMVDMKAAHFTKYYDKSIVGVPNYPNEDVDKFLSATVVKPAITETDPPVRLDSAMAVVHNGRYLELLGQDPDLFVLERIKNMALTSSNYEKSLFPPLFLLHGEEDTAVPVDGTRKLVDCLRRFDPSTQIQLAIRPGDHGFDFKATIDEPWLREGLDFVVGPWLDSKSLM

InterPro domains:
  IPR001466 Beta-lactamase-related [PF00144] (24-393)
  IPR012338 Beta-lactamase/transpeptidase-like [G3DSA:3.40.710.10] (10-402)
  IPR012338 Beta-lactamase/transpeptidase-like [SSF56601] (8-397)
  IPR013094 Alpha/beta hydrolase fold-3 [PF07859] (905-998)
  IPR029058 Alpha/Beta hydrolase fold [G3DSA:3.40.50.1820] (874-1168)
  IPR029058 Alpha/Beta hydrolase fold [SSF53474] (857-1151)
  IPR031348 Azaphilone pigments biosynthesis cluster protein L, N-terminal [PF17111] (395-602)
  IPR050789 Diverse Enzymatic Activities [PTHR43283] (12-394)

Organism: NCBI:txid78864

Nearest PDB structures (foldseek):
  5zwr-assembly1_A  TM=8.083E-01  e=7.982E-22  metagenome
  4p6b-assembly1_B  TM=8.290E-01  e=2.857E-21  metagenome
  4p6b-assembly1_A  TM=8.155E-01  e=1.666E-21  metagenome
  5zwv-assembly1_B  TM=8.002E-01  e=3.000E-21  metagenome
  4p85-assembly1_A  TM=7.951E-01  e=6.262E-21  metagenome

Secondary structure (DSSP, 8-state):
-PPPPHHHHHHHHHHHHHHHHSSSS-SSSEEEEEEE-TT-SEEEEEEEEBSSTT--PBP-TT-BEE-GGGHHHHHHHHHHHHHHTTSS-TT-HHHHHHH-THHHH--EEEE-TTS-EEEEPPSS---HHHHHTT-S-B--TTT-HHHHHHTTTT---TT---HHHHHTPPBSS-TTSS---STHHHHHHHHHHHHHTS-HHHHHIIIIITTTT-TTEESS--HHHHHTBPPPEEE-TTS-EEE---SS-HHHHPPTT------TTT--EE-HHHHHHHHHHHHTTTB-TTT--BSS-HHHHHHHTS-S-TTS--GGGS----S-TTTB--S-SSPPPTT--EEE-SSSEEESS--TTSPPTT-EEEEETTTEEEEEETTTTEEEEEE--EESBS-HHHHTHHHHHHHHHHHHHHHHHHHHHHHS----HHHHHHHHHHHHHHHHHHHHHHHHHH-TTS--GGGHHHHHHHHHHHHHHHHHHHHHHTT--SSS--THHHHT--BTTB-HHHHHHHHHHHHHHHHHHHHHHHHHHS---HHHHHHHHHHHHHHHHHHHHHHHHHHHHHHHTSS--SS-HHHHHHHHHHHHHHHHHHHHHHHHHHHHHHHHHHHHHH-PPPTTTTTS--HHHHHHHHHHHHHHHHHHHHHHHHHHHHHHHHHHHHHHT-SS--HHHHHHHHHHHHHHHHHHHHHHHHHHHHHHTT---EEEEE--EE-TT-EEEEEESSS-EEEEES-EE-TT-EEEEEE--HHHHHHHHHHHHHHHHHTTTT--S------S-TTTTHHHHHHHHHHHHH-TT------------------------------TTHHHHGGGG--S---HHHHHHHHHHHHHHHHTS-GGGGTTEEEEEEEEEETTEEEEEEEEEETT---SS-EEEEEE--STTTSB-TT-GGGS-HHHHHHHHHTT-EEEEE--PPTTTS-HHHHHHHHHHHHHHHHTTHHHHHHHHTT------EEEEEEEEESS---SS-SEEEEES----TTSHHHHS-----BTTB----HHHHHHHHHTTTTPPPP--B-TTTTHHHHHHHHHTT-HHHHH---GGG-HHHHHHHHHHH-S--SS-SS--EEEEEETT-SSS-THHHHHHHHHHHHH-TTS-EEEEEES-STTTTTT--TTSHHHHHHHHHHHHHHH-SS---

Foldseek 3Di:
DDQDDPVVLVVVQVLQQCQAPPDPAHLAQKKWKFKDFLQLDTSHTDIYHALFSPDPHGGDQLAKEQQFQLLLLLLLLLLLLCVVVVNFDQFDLVLLCVLPVLQVPAFAFDQDPFRDTDTHHAPDGAGNNLLLQQQQQAAALQQDVSQVVVQPPVHQLQQQLDVVSVSPTHGHDHRNAAHHDHLSQQSSQSSSCSSVVHHSQVSSCVQPCVLLVFPFKGLAGDPSNLVNYRFAWEADPLSDIHGDDDSNCPSSPDDVPDDGRARSRGRIMGRFSSSCQSLSCLLNQQANNPSRDRSDHSVSSVQQLDFPPPPHDAPQQDFGHGSDQFQADTPPPDRDDPVWGWGGGSNWIFTQCQDPVRAHGSKTKDARQQGKIKIHRSPVRMIMIMDGNYDRRVRVSVPCSLVLVLLVLLLVLLVLLLVVLVVAPDPDDLSVLLNVLSVLLNVLSVVLNVLCSVPVSDDPVLCNLLSNLSSVLSNVLSVQSCVQQVPQDDDHGDPPRRQPDDALNHGSVLSSLLSVLSSLLSVLSVLLSCVVVDDDDPVVLVVSLVSLVVSLVSLVVNLVVLVVSLVVLPDDDDDDDVPSVVSNVSSVSSNVSSVSSNVSSVVSVVVSVVVVVPPDDDPVCVPPPDVCVVVVVVVVVVVVVLVVLLVVLVVVLVVLVVVLVVLVPDPDADPVSVVVNVVSVVVNVVSVVVNVVSVVVVVVVPDADEAEAEDAEDDAPAEAEEEDAPPHWYYYYPYHDDHPYDYYYTYDHPVVVVVVVVVVVVVVVVVCVVVPDDDDDDDPDPPPVVVVVVVVVVCVVPHPDDDDDDDDDDDDDDDDDDDDDDDDDDDDDFDNLVVVVVVLPDPDDDDPVVLVVLLVVVQVVLVVFDLCLLVQWDKDWDFFDAPNDTWIKIKTAGPPQDDQAAAEEEEEFDQLLAAADQRSRSRDQSQVVVLCVVRSYMYIYTFAFGPQLPAQVSRLRRVVRVLVCLLVQVVVVRCVVVPVPGHRYPSLLYEYEYAEDPQDRHLEYEHELHQQCCVDCQQAAADWFQQSHSTADDLVLLVVVVVVNHSDDTDGHHHPPPCSVNSRNNRNHSNSCVRHPDPQVSHNLSVLVVCLVPDPDDPDFPHHAYEYEHACAARNHHCVSVVSVVVSCCVRPVPHHYHYHYHRDYHPPSSPPHCPPPSNVVSSVSSSPSSPDPPPDD

Solvent-accessible surface area (backbone atoms only — not comparable to full-atom values): 65529 Å² total; per-residue (Å²): 134,82,70,68,51,69,68,56,52,52,51,55,48,51,59,53,37,48,44,21,68,53,68,100,60,59,68,39,40,30,45,35,44,39,30,32,28,33,62,54,53,72,66,41,75,50,58,28,35,19,34,32,82,91,42,94,50,62,40,47,88,75,35,20,36,77,41,24,38,52,27,23,53,57,41,36,52,58,49,50,42,34,37,74,70,66,76,42,55,51,81,40,34,68,61,42,31,70,74,37,55,62,65,65,73,48,30,23,45,44,63,47,101,68,65,47,81,43,76,42,80,51,90,46,78,53,27,50,44,27,25,38,50,26,14,38,9,30,48,35,42,47,45,30,54,66,52,39,59,70,32,56,94,80,50,70,61,86,62,66,36,41,68,67,57,61,64,71,48,52,21,59,42,49,38,72,68,47,76,30,70,45,53,31,34,29,53,51,27,53,48,49,20,66,73,69,73,46,54,53,53,58,50,42,40,68,70,47,25,59,70,63,68,25,89,61,53,40,52,63,61,48,77,65,43,61,75,30,44,49,44,36,27,36,50,47,98,82,72,49,76,41,77,45,80,63,83,70,42,65,43,76,72,50,57,95,89,60,91,67,62,61,24,20,35,35,42,29,33,24,26,70,72,53,59,44,41,59,45,12,15,55,49,37,35,19,27,34,59,77,75,66,45,66,70,43,54,49,66,56,46,49,58,33,66,34,66,73,46,85,93,48,76,54,63,69,65,44,72,46,53,58,56,35,62,78,52,29,53,65,34,50,87,64,78,63,56,97,86,65,54,61,37,30,16,55,48,37,41,25,38,69,52,68,44,97,87,68,47,49,50,62,19,39,33,54,54,15,55,35,49,24,43,38,38,36,24,56,88,81,47,38,29,38,40,39,45,40,42,37,24,21,17,78,41,62,58,82,49,54,51,44,40,58,53,24,37,53,44,22,33,52,25,28,47,53,32,31,54,54,53,64,68,54,89,72,90,56,68,64,66,50,49,40,45,47,52,34,49,53,36,34,50,52,34,48,52,48,49,49,47,55,69,76,40,73,89,60,89,54,72,80,44,37,56,44,28,46,48,51,16,49,55,27,46,53,51,42,52,49,47,54,62,49,48,72,77,48,74,73,101,57,75,61,72,74,62,48,62,85,44,66,58,88,86,29,46,63,63,52,55,37,53,52,50,48,50,51,41,46,42,51,49,49,56,50,50,47,48,47,57,73,77,40,94,74,52,71,71,57,54,52,54,48,51,56,50,37,54,55,46,44,55,51,40,53,53,49,50,53,56,51,56,53,52,58,58,67,66,74,60,91,79,84,97,66,74,77,65,56,57,55,46,49,51,54,53,50,53,50,49,57,24,44,56,42,40,51,49,54,42,52,55,42,50,55,52,53,55,54,51,67,69,65,74,67,79,62,74,89,56,71,80,57,90,49,68,65,60,58,48,51,55,50,50,51,52,48,50,52,52,48,54,53,49,51,53,51,45,53,56,48,47,54,52,51,50,54,51,53,55,59,55,69,70,51,92,76,76,52,78,65,55,52,52,51,54,51,54,52,50,54,51,47,52,52,47,52,52,53,51,53,56,53,52,54,64,55,61,70,71,72,70,83,62,72,50,79,46,69,67,50,72,48,58,66,62,40,80,47,80,54,71,34,83,82,80,50,49,57,46,79,40,72,67,45,68,38,82,75,28,48,77,50,75,33,73,56,55,73,69,57,47,54,51,48,54,49,53,53,53,50,51,57,53,59,68,51,78,78,64,86,76,79,88,84,80,92,74,99,63,72,89,67,59,68,70,61,60,62,59,50,65,55,39,78,73,67,45,97,82,79,77,92,80,84,86,87,90,87,88,87,80,91,82,91,82,92,87,84,92,88,89,84,90,86,89,86,92,71,30,91,42,53,67,56,66,69,71,65,83,68,90,71,91,83,60,70,68,62,36,53,50,40,41,49,54,54,45,51,57,44,68,70,47,62,79,68,82,53,68,66,41,47,79,50,80,47,70,47,69,42,98,91,41,78,33,51,28,41,33,38,37,45,73,80,64,78,55,62,54,23,38,32,35,38,40,45,54,56,49,91,58,39,23,30,38,55,77,48,49,65,79,52,44,53,35,61,55,55,48,27,59,75,66,43,25,32,39,42,16,45,40,47,58,20,39,68,53,39,43,44,69,54,36,54,49,37,52,53,37,47,49,51,38,47,69,73,40,44,66,36,52,51,44,54,71,75,65,43,93,66,49,56,60,33,67,81,28,22,33,35,38,28,31,71,79,76,90,75,81,49,36,13,36,42,34,39,49,45,70,45,46,71,80,37,60,68,28,56,35,66,58,94,46,48,40,89,58,28,53,60,44,61,63,67,54,38,52,51,52,55,66,76,33,81,86,52,79,68,47,41,60,39,56,78,68,51,50,46,66,48,46,49,20,26,33,24,44,12,47,41,51,78,41,40,52,83,60,63,90,75,37,54,68,53,45,54,52,49,50,52,73,72,53,94,78,72,100,60,57,94,48,49,42,32,29,39,39,30,22,70,58,17,51,74,43,56,42,66,30,50,53,52,46,54,54,48,35,60,71,62,39,67,71,41,49,75,46,80,44,74,39,66,14,22,75,70,61,56,52,82,44,52,60,82,41,69,72,49,32,56,43,49,59,64,37,47,56,60,23,70,53,87,82,83,82,130

pLDDT: mean 76.12, std 19.49, range [21.02, 98.69]